Protein 8DK3 (pdb70)

Sequence (999 aa):
SETFILTSIELYNWGGFQGYHRAEIDPSGTAVIGPTGSGKTTLVDALMTLLCANPRYNLASTGGHESDRDLVSYVRGVTGPGDGGVEQSHIARQGKTVTAIAATLERDGAQVRLGAVLWFEGTSSSASDLKKLWLLSESPEQTLEHWLSQHHAGGMRALRQMEKDGMGIWPYPSKKAFLARLRDYFEVGENAFTLLNRAAGLKQLNSIDEIFRELVLDDRSAFERAAEVASSFVTQLLSYIDHEVSMIEERLDDLNSTMQRVDFQPGRYLRLVAKKVIHESLRTLQHAQRQLNSAKALQALVGLLKDACEHSRNQGAKALLDPRFRLEFAVSVIDREGNNLIETRTGSQGGSGGEKEIIASYVLTASLSYALCPDGSSRPLFGTIVLDQAFSRSSHAVAGRIIAALREFGLHAVFITPNKEMRLLRHHTRSAVVVHRRGVESSLVSLSWEALDEHSETFILTSIELYNWGGFQGYHRAEIDPSGTAVIGPTGSGKTTLVDALMTLLCANPRYNLASTGGHESDRDLVSYVRGVTGPGDGGVEQSHIARQGKTVTAIAATLERDGAQVRLGAVLWFEGTSSSASDLKKLWLLSESPEQTLEHWLSQHHAGGMRALRQMEKDGMGIWPYPSKKAFLARLRDYFEVGENAFTLLNRAAGLKQLNSIDEIFRELVLDDRSAFERAAEVASSFTQLLSYIDHEVSMIEERLDDLNSTMQRVDFQPGRYLRLVAKKVIHESLRTLQHAQRQLNSARKALQALVGLLKDACEHSRNQGAKALLDPRFRLEFAVSVIDREGNNLIETRTGSQGGSGGEKEIIASYVLTASLSYALCPDGSSRPLFGTIVLDQAFSRSSHAVAGRIIAALREFGLHAVFITPNKEMRLLRHHTRSAVVVHRRGVESSLVSLSWEAFDGLDREALIHDTLAVLVEQGRPVSLGELASLLPPAHDLETFALWLAMAREAGIEVLTEERQFVELVDEDEQRWGFNLPYVGLDHEALKDIDW

B-factor: mean 154.55, std 42.41, range [61.7, 261.77]

Structure (mmCIF, N/CA/C/O backbone):
data_8DK3
#
_entry.id   8DK3
#
_cell.length_a   1.00
_cell.length_b   1.00
_cell.length_c   1.00
_cell.angle_alpha   90.00
_cell.angle_beta   90.00
_cell.angle_gamma   90.00
#
_symmetry.space_group_name_H-M   'P 1'
#
loop_
_entity.id
_entity.type
_entity.pdbx_description
1 polymer JetC
2 polymer JetA
3 polymer 'DNA (26-MER)'
4 polymer 'DNA (26-MER)'
5 non-polymer 'PHOSPHOTHIOPHOSPHORIC ACID-ADENYLATE ESTER'
6 non-polymer 'MAGNESIUM ION'
#
loop_
_atom_site.group_PDB
_atom_site.id
_atom_site.type_symbol
_atom_site.label_atom_id
_atom_site.label_alt_id
_atom_site.label_comp_id
_atom_site.label_asym_id
_atom_site.label_entity_id
_atom_site.label_seq_id
_atom_site.pdbx_PDB_ins_code
_atom_site.Cartn_x
_atom_site.Cartn_y
_atom_site.Cartn_z
_atom_site.occupancy
_atom_site.B_iso_or_equiv
_atom_site.auth_seq_id
_atom_site.auth_comp_id
_atom_site.auth_asym_id
_atom_site.auth_atom_id
_atom_site.pdbx_PDB_model_num
ATOM 1 N N . SER A 1 28 ? 167.094 134.587 138.049 1.00 148.03 10 SER A N 1
ATOM 2 C CA . SER A 1 28 ? 168.068 133.516 138.213 1.00 151.11 10 SER A CA 1
ATOM 3 C C . SER A 1 28 ? 167.884 132.817 139.552 1.00 153.32 10 SER A C 1
ATOM 4 O O . SER A 1 28 ? 167.453 131.669 139.606 1.00 149.69 10 SER A O 1
ATOM 7 N N . GLU A 1 29 ? 168.232 133.513 140.635 1.00 155.07 11 GLU A N 1
ATOM 8 C CA . GLU A 1 29 ? 168.015 133.002 141.982 1.00 151.46 11 GLU A CA 1
ATOM 9 C C . GLU A 1 29 ? 167.628 134.119 142.942 1.00 148.77 11 GLU A C 1
ATOM 10 O O . GLU A 1 29 ? 167.991 134.080 144.120 1.00 148.14 11 GLU A O 1
ATOM 16 N N . THR A 1 30 ? 166.907 135.123 142.459 1.00 133.10 12 THR A N 1
ATOM 17 C CA . THR A 1 30 ? 166.498 136.251 143.280 1.00 132.29 12 THR A CA 1
ATOM 18 C C . THR A 1 30 ? 165.019 136.520 143.072 1.00 134.19 12 THR A C 1
ATOM 19 O O . THR A 1 30 ? 164.578 136.724 141.939 1.00 138.11 12 THR A O 1
ATOM 23 N N . PHE A 1 31 ? 164.260 136.538 144.161 1.00 115.66 13 PHE A N 1
ATOM 24 C CA . PHE A 1 31 ? 162.848 136.866 144.075 1.00 112.74 13 PHE A CA 1
ATOM 25 C C . PHE A 1 31 ? 162.659 138.352 143.793 1.00 114.36 13 PHE A C 1
ATOM 26 O O . PHE A 1 31 ? 163.448 139.195 144.220 1.00 118.44 13 PHE A O 1
ATOM 34 N N . ILE A 1 32 ? 161.599 138.669 143.056 1.00 116.33 14 ILE A N 1
ATOM 35 C CA . ILE A 1 32 ? 161.255 140.045 142.728 1.00 113.69 14 ILE A CA 1
ATOM 36 C C . ILE A 1 32 ? 159.743 140.208 142.780 1.00 122.67 14 ILE A C 1
ATOM 37 O O . ILE A 1 32 ? 158.989 139.295 142.435 1.00 125.63 14 ILE A O 1
ATOM 42 N N . LEU A 1 33 ? 159.305 141.387 143.206 1.00 110.23 15 LEU A N 1
ATOM 43 C CA . LEU A 1 33 ? 157.882 141.676 143.296 1.00 105.07 15 LEU A CA 1
ATOM 44 C C . LEU A 1 33 ? 157.259 141.706 141.907 1.00 105.65 15 LEU A C 1
ATOM 45 O O . LEU A 1 33 ? 157.868 142.190 140.953 1.00 109.55 15 LEU A O 1
ATOM 50 N N . THR A 1 34 ? 156.046 141.162 141.783 1.00 110.22 16 THR A N 1
ATOM 51 C CA . THR A 1 34 ? 155.386 141.139 140.482 1.00 112.36 16 THR A CA 1
ATOM 52 C C . THR A 1 34 ? 153.956 141.662 140.518 1.00 114.77 16 THR A C 1
ATOM 53 O O . THR A 1 34 ? 153.473 142.196 139.517 1.00 118.50 16 THR A O 1
ATOM 57 N N . SER A 1 35 ? 153.260 141.517 141.643 1.00 110.96 17 SER A N 1
ATOM 58 C CA . SER A 1 35 ? 151.859 141.913 141.700 1.00 112.71 17 SER A CA 1
ATOM 59 C C . SER A 1 35 ? 151.475 142.253 143.128 1.00 106.25 17 SER A C 1
ATOM 60 O O . SER A 1 35 ? 152.192 141.934 144.077 1.00 112.36 17 SER A O 1
ATOM 63 N N . ILE A 1 36 ? 150.327 142.909 143.268 1.00 105.28 18 ILE A N 1
ATOM 64 C CA . ILE A 1 36 ? 149.838 143.337 144.573 1.00 109.54 18 ILE A CA 1
ATOM 65 C C . ILE A 1 36 ? 148.347 143.618 144.452 1.00 118.56 18 ILE A C 1
ATOM 66 O O . ILE A 1 36 ? 147.904 144.269 143.505 1.00 130.87 18 ILE A O 1
ATOM 71 N N . GLU A 1 37 ? 147.572 143.127 145.418 1.00 117.35 19 GLU A N 1
ATOM 72 C CA . GLU A 1 37 ? 146.119 143.188 145.366 1.00 109.12 19 GLU A CA 1
ATOM 73 C C . GLU A 1 37 ? 145.558 143.867 146.607 1.00 110.97 19 GLU A C 1
ATOM 74 O O . GLU A 1 37 ? 146.202 143.918 147.653 1.00 124.89 19 GLU A O 1
ATOM 80 N N . LEU A 1 38 ? 144.335 144.379 146.484 1.00 96.80 20 LEU A N 1
ATOM 81 C CA . LEU A 1 38 ? 143.675 145.091 147.569 1.00 95.05 20 LEU A CA 1
ATOM 82 C C . LEU A 1 38 ? 142.219 144.664 147.654 1.00 102.18 20 LEU A C 1
ATOM 83 O O . LEU A 1 38 ? 141.655 144.123 146.705 1.00 116.58 20 LEU A O 1
ATOM 88 N N . TYR A 1 39 ? 141.616 144.913 148.816 1.00 88.08 21 TYR A N 1
ATOM 89 C CA . TYR A 1 39 ? 140.183 144.695 149.005 1.00 88.07 21 TYR A CA 1
ATOM 90 C C . TYR A 1 39 ? 139.735 145.553 150.176 1.00 90.10 21 TYR A C 1
ATOM 91 O O . TYR A 1 39 ? 140.125 145.286 151.312 1.00 100.47 21 TYR A O 1
ATOM 100 N N . ASN A 1 40 ? 138.916 146.562 149.904 1.00 91.38 22 ASN A N 1
ATOM 101 C CA . ASN A 1 40 ? 138.369 147.418 150.951 1.00 92.26 22 ASN A CA 1
ATOM 102 C C . ASN A 1 40 ? 139.474 148.015 151.814 1.00 87.54 22 ASN A C 1
ATOM 103 O O . ASN A 1 40 ? 139.347 148.124 153.032 1.00 100.06 22 ASN A O 1
ATOM 108 N N . TRP A 1 41 ? 140.569 148.411 151.178 1.00 76.31 23 TRP A N 1
ATOM 109 C CA . TRP A 1 41 ? 141.709 148.993 151.869 1.00 77.26 23 TRP A CA 1
ATOM 110 C C . TRP A 1 41 ? 141.803 150.473 151.544 1.00 86.40 23 TRP A C 1
ATOM 111 O O . TRP A 1 41 ? 141.872 150.847 150.372 1.00 98.65 23 TRP A O 1
ATOM 122 N N . GLY A 1 42 ? 141.826 151.304 152.577 1.00 94.24 24 GLY A N 1
ATOM 123 C CA . GLY A 1 42 ? 141.885 152.738 152.352 1.00 102.51 24 GLY A CA 1
ATOM 124 C C . GLY A 1 42 ? 140.689 153.208 151.558 1.00 102.73 24 GLY A C 1
ATOM 125 O O . GLY A 1 42 ? 139.542 152.873 151.863 1.00 105.60 24 GLY A O 1
ATOM 126 N N . GLY A 1 43 ? 140.951 153.997 150.520 1.00 95.25 25 GLY A N 1
ATOM 127 C CA . GLY A 1 43 ? 139.898 154.472 149.647 1.00 91.76 25 GLY A CA 1
ATOM 128 C C . GLY A 1 43 ? 139.497 153.528 148.537 1.00 103.60 25 GLY A C 1
ATOM 129 O O . GLY A 1 43 ? 138.479 153.767 147.885 1.00 113.36 25 GLY A O 1
ATOM 130 N N . PHE A 1 44 ? 140.255 152.461 148.307 1.00 107.70 26 PHE A N 1
ATOM 131 C CA . PHE A 1 44 ? 139.927 151.506 147.256 1.00 97.58 26 PHE A CA 1
ATOM 132 C C . PHE A 1 44 ? 138.824 150.591 147.759 1.00 105.33 26 PHE A C 1
ATOM 133 O O . PHE A 1 44 ? 139.030 149.826 148.703 1.00 122.23 26 PHE A O 1
ATOM 141 N N . GLN A 1 45 ? 137.659 150.652 147.131 1.00 106.34 27 GLN A N 1
ATOM 142 C CA . GLN A 1 45 ? 136.520 149.838 147.523 1.00 110.78 27 GLN A CA 1
ATOM 143 C C . GLN A 1 45 ? 136.312 148.721 146.515 1.00 116.28 27 GLN A C 1
ATOM 144 O O . GLN A 1 45 ? 136.371 148.948 145.305 1.00 123.19 27 GLN A O 1
ATOM 150 N N . GLY A 1 46 ? 136.083 147.518 147.012 1.00 105.70 28 GLY A N 1
ATOM 151 C CA . GLY A 1 46 ? 135.869 146.367 146.155 1.00 108.35 28 GLY A CA 1
ATOM 152 C C . GLY A 1 46 ? 137.144 145.554 145.993 1.00 112.32 28 GLY A C 1
ATOM 153 O O . GLY A 1 46 ? 137.783 145.196 146.974 1.00 115.08 28 GLY A O 1
ATOM 154 N N . TYR A 1 47 ? 137.507 145.269 144.746 1.00 108.51 29 TYR A N 1
ATOM 155 C CA . TYR A 1 47 ? 138.672 144.456 144.428 1.00 105.55 29 TYR A CA 1
ATOM 156 C C . TYR A 1 47 ? 139.506 145.156 143.367 1.00 107.55 29 TYR A C 1
ATOM 157 O O . TYR A 1 47 ? 138.971 145.593 142.346 1.00 115.15 29 TYR A O 1
ATOM 166 N N . HIS A 1 48 ? 140.812 145.257 143.603 1.00 108.24 30 HIS A N 1
ATOM 167 C CA . HIS A 1 48 ? 141.713 145.919 142.672 1.00 110.88 30 HIS A CA 1
ATOM 168 C C . HIS A 1 48 ? 143.055 145.204 142.673 1.00 116.67 30 HIS A C 1
ATOM 169 O O . HIS A 1 48 ? 143.381 144.460 143.597 1.00 127.15 30 HIS A O 1
ATOM 176 N N . ARG A 1 49 ? 143.835 145.432 141.619 1.00 107.75 31 ARG A N 1
ATOM 177 C CA . ARG A 1 49 ? 145.169 144.857 141.537 1.00 102.16 31 ARG A CA 1
ATOM 178 C C . ARG A 1 49 ? 146.002 145.654 140.550 1.00 111.99 31 ARG A C 1
ATOM 179 O O . ARG A 1 49 ? 145.472 146.392 139.719 1.00 120.44 31 ARG A O 1
ATOM 187 N N . ALA A 1 50 ? 147.318 145.486 140.648 1.00 109.40 32 ALA A N 1
ATOM 188 C CA . ALA A 1 50 ? 148.257 146.125 139.740 1.00 108.21 32 ALA A CA 1
ATOM 189 C C . ALA A 1 50 ? 149.408 145.172 139.456 1.00 111.66 32 ALA A C 1
ATOM 190 O O . ALA A 1 50 ? 149.807 144.390 140.321 1.00 121.55 32 ALA A O 1
ATOM 192 N N . GLU A 1 51 ? 149.945 145.248 138.242 1.00 128.37 33 GLU A N 1
ATOM 193 C CA . GLU A 1 51 ? 151.034 144.385 137.805 1.00 126.18 33 GLU A CA 1
ATOM 194 C C . GLU A 1 51 ? 152.324 145.183 137.709 1.00 130.56 33 GLU A C 1
ATOM 195 O O . GLU A 1 51 ? 152.313 146.349 137.309 1.00 138.42 33 GLU A O 1
ATOM 201 N N . ILE A 1 52 ? 153.433 144.546 138.069 1.00 122.07 34 ILE A N 1
ATOM 202 C CA . ILE A 1 52 ? 154.732 145.201 138.133 1.00 120.31 34 ILE A CA 1
ATOM 203 C C . ILE A 1 52 ? 155.731 144.416 137.296 1.00 123.11 34 ILE A C 1
ATOM 204 O O . ILE A 1 52 ? 155.916 143.214 137.507 1.00 129.77 34 ILE A O 1
ATOM 209 N N . ASP A 1 53 ? 156.377 145.095 136.360 1.00 132.13 35 ASP A N 1
ATOM 210 C CA . ASP A 1 53 ? 157.327 144.483 135.449 1.00 129.14 35 ASP A CA 1
ATOM 211 C C . ASP A 1 53 ? 158.655 144.202 136.150 1.00 133.11 35 ASP A C 1
ATOM 212 O O . ASP A 1 53 ? 159.067 144.951 137.037 1.00 132.99 35 ASP A O 1
ATOM 217 N N . PRO A 1 54 ? 159.347 143.129 135.766 1.00 137.38 36 PRO A N 1
ATOM 218 C CA . PRO A 1 54 ? 160.651 142.819 136.361 1.00 137.35 36 PRO A CA 1
ATOM 219 C C . PRO A 1 54 ? 161.805 143.674 135.863 1.00 141.68 36 PRO A C 1
ATOM 220 O O . PRO A 1 54 ? 162.959 143.289 136.067 1.00 139.15 36 PRO A O 1
ATOM 224 N N . SER A 1 55 ? 161.551 144.805 135.204 1.00 143.92 37 SER A N 1
ATOM 225 C CA . SER A 1 55 ? 162.619 145.717 134.809 1.00 137.37 37 SER A CA 1
ATOM 226 C C . SER A 1 55 ? 162.329 147.141 135.267 1.00 134.98 37 SER A C 1
ATOM 227 O O . SER A 1 55 ? 162.682 148.101 134.583 1.00 133.88 37 SER A O 1
ATOM 230 N N . GLY A 1 56 ? 161.685 147.295 136.417 1.00 130.20 38 GLY A N 1
ATOM 231 C CA . GLY A 1 56 ? 161.434 148.609 136.972 1.00 128.21 38 GLY A CA 1
ATOM 232 C C . GLY A 1 56 ? 160.205 149.277 136.401 1.00 129.64 38 GLY A C 1
ATOM 233 O O . GLY A 1 56 ? 160.022 149.295 135.183 1.00 135.66 38 GLY A O 1
ATOM 234 N N . THR A 1 57 ? 159.353 149.825 137.266 1.00 118.81 39 THR A N 1
ATOM 235 C CA . THR A 1 57 ? 158.139 150.510 136.852 1.00 119.19 39 THR A CA 1
ATOM 236 C C . THR A 1 57 ? 158.041 151.851 137.559 1.00 120.25 39 THR A C 1
ATOM 237 O O . THR A 1 57 ? 158.821 152.164 138.458 1.00 124.12 39 THR A O 1
ATOM 241 N N . ALA A 1 58 ? 157.059 152.644 137.150 1.00 105.79 40 ALA A N 1
ATOM 242 C CA . ALA A 1 58 ? 156.815 153.951 137.734 1.00 101.81 40 ALA A CA 1
ATOM 243 C C . ALA A 1 58 ? 155.330 154.115 138.011 1.00 107.31 40 ALA A C 1
ATOM 244 O O . ALA A 1 58 ? 154.488 153.585 137.286 1.00 116.49 40 ALA A O 1
ATOM 246 N N . VAL A 1 59 ? 155.012 154.864 139.062 1.00 107.50 41 VAL A N 1
ATOM 247 C CA . VAL A 1 59 ? 153.636 155.112 139.478 1.00 105.43 41 VAL A CA 1
ATOM 248 C C . VAL A 1 59 ? 153.372 156.606 139.371 1.00 111.07 41 VAL A C 1
ATOM 249 O O . VAL A 1 59 ? 154.078 157.408 139.990 1.00 120.04 41 VAL A O 1
ATOM 253 N N . ILE A 1 60 ? 152.355 156.984 138.596 1.00 97.04 42 ILE A N 1
ATOM 254 C CA . ILE A 1 60 ? 152.072 158.385 138.325 1.00 86.10 42 ILE A CA 1
ATOM 255 C C . ILE A 1 60 ? 150.596 158.652 138.564 1.00 96.35 42 ILE A C 1
ATOM 256 O O . ILE A 1 60 ? 149.769 157.741 138.559 1.00 117.53 42 ILE A O 1
ATOM 261 N N . GLY A 1 61 ? 150.271 159.925 138.774 1.00 103.94 43 GLY A N 1
ATOM 262 C CA . GLY A 1 61 ? 148.908 160.334 139.010 1.00 109.40 43 GLY A CA 1
ATOM 263 C C . GLY A 1 61 ? 148.826 161.667 139.725 1.00 115.70 43 GLY A C 1
ATOM 264 O O . GLY A 1 61 ? 149.777 162.103 140.375 1.00 119.64 43 GLY A O 1
ATOM 265 N N . PRO A 1 62 ? 147.678 162.334 139.634 1.00 112.39 44 PRO A N 1
ATOM 266 C CA . PRO A 1 62 ? 147.549 163.680 140.204 1.00 105.86 44 PRO A CA 1
ATOM 267 C C . PRO A 1 62 ? 147.713 163.674 141.714 1.00 116.20 44 PRO A C 1
ATOM 268 O O . PRO A 1 62 ? 147.814 162.631 142.359 1.00 122.06 44 PRO A O 1
ATOM 272 N N . THR A 1 63 ? 147.746 164.878 142.280 1.00 126.38 45 THR A N 1
ATOM 273 C CA . THR A 1 63 ? 147.930 165.030 143.717 1.00 125.98 45 THR A CA 1
ATOM 274 C C . THR A 1 63 ? 146.708 164.537 144.478 1.00 127.38 45 THR A C 1
ATOM 275 O O . THR A 1 63 ? 145.567 164.820 144.110 1.00 126.48 45 THR A O 1
ATOM 279 N N . GLY A 1 64 ? 146.955 163.799 145.554 1.00 119.41 46 GLY A N 1
ATOM 280 C CA . GLY A 1 64 ? 145.874 163.246 146.339 1.00 116.44 46 GLY A CA 1
ATOM 281 C C . GLY A 1 64 ? 145.028 162.273 145.553 1.00 115.45 46 GLY A C 1
ATOM 282 O O . GLY A 1 64 ? 143.874 162.564 145.237 1.00 113.31 46 GLY A O 1
ATOM 283 N N . SER A 1 65 ? 145.592 161.119 145.212 1.00 106.71 47 SER A N 1
ATOM 284 C CA . SER A 1 65 ? 144.842 160.137 144.446 1.00 104.04 47 SER A CA 1
ATOM 285 C C . SER A 1 65 ? 144.964 158.738 145.031 1.00 108.09 47 SER A C 1
ATOM 286 O O . SER A 1 65 ? 144.047 157.927 144.893 1.00 107.54 47 SER A O 1
ATOM 289 N N . GLY A 1 66 ? 146.072 158.443 145.701 1.00 113.04 48 GLY A N 1
ATOM 290 C CA . GLY A 1 66 ? 146.230 157.129 146.292 1.00 114.06 48 GLY A CA 1
ATOM 291 C C . GLY A 1 66 ? 147.582 156.481 146.091 1.00 112.92 48 GLY A C 1
ATOM 292 O O . GLY A 1 66 ? 147.726 155.277 146.306 1.00 114.90 48 GLY A O 1
ATOM 293 N N . LYS A 1 67 ? 148.581 157.258 145.676 1.00 109.86 49 LYS A N 1
ATOM 294 C CA . LYS A 1 67 ? 149.900 156.682 145.444 1.00 110.77 49 LYS A CA 1
ATOM 295 C C . LYS A 1 67 ? 150.505 156.128 146.727 1.00 114.53 49 LYS A C 1
ATOM 296 O O . LYS A 1 67 ? 151.041 155.017 146.735 1.00 120.96 49 LYS A O 1
ATOM 302 N N . THR A 1 68 ? 150.418 156.878 147.825 1.00 107.26 50 THR A N 1
ATOM 303 C CA . THR A 1 68 ? 151.048 156.448 149.065 1.00 102.38 50 THR A CA 1
ATOM 304 C C . THR A 1 68 ? 150.310 155.289 149.720 1.00 107.36 50 THR A C 1
ATOM 305 O O . THR A 1 68 ? 150.909 154.552 150.515 1.00 115.99 50 THR A O 1
ATOM 309 N N . THR A 1 69 ? 149.029 155.106 149.403 1.00 102.61 51 THR A N 1
ATOM 310 C CA . THR A 1 69 ? 148.258 154.044 150.032 1.00 108.81 51 THR A CA 1
ATOM 311 C C . THR A 1 69 ? 148.790 152.669 149.652 1.00 114.28 51 THR A C 1
ATOM 312 O O . THR A 1 69 ? 148.879 151.776 150.503 1.00 119.54 51 THR A O 1
ATOM 316 N N . LEU A 1 70 ? 149.160 152.479 148.386 1.00 90.87 52 LEU A N 1
ATOM 317 C CA . LEU A 1 70 ? 149.729 151.201 147.971 1.00 93.21 52 LEU A CA 1
ATOM 318 C C . LEU A 1 70 ? 151.027 150.910 148.706 1.00 105.17 52 LEU A C 1
ATOM 319 O O . LEU A 1 70 ? 151.276 149.773 149.127 1.00 114.24 52 LEU A O 1
ATOM 324 N N . VAL A 1 71 ? 151.874 151.923 148.859 1.00 100.99 53 VAL A N 1
ATOM 325 C CA . VAL A 1 71 ? 153.133 151.730 149.565 1.00 97.82 53 VAL A CA 1
ATOM 326 C C . VAL A 1 71 ? 152.877 151.344 151.011 1.00 101.91 53 VAL A C 1
ATOM 327 O O . VAL A 1 71 ? 153.554 150.471 151.563 1.00 107.06 53 VAL A O 1
ATOM 331 N N . ASP A 1 72 ? 151.910 151.996 151.655 1.00 112.00 54 ASP A N 1
ATOM 332 C CA . ASP A 1 72 ? 151.591 151.631 153.030 1.00 107.12 54 ASP A CA 1
ATOM 333 C C . ASP A 1 72 ? 151.085 150.198 153.115 1.00 108.13 54 ASP A C 1
ATOM 334 O O . ASP A 1 72 ? 151.448 149.455 154.038 1.00 115.41 54 ASP A O 1
ATOM 339 N N . ALA A 1 73 ? 150.246 149.792 152.162 1.00 105.86 55 ALA A N 1
ATOM 340 C CA . ALA A 1 73 ? 149.744 148.424 152.160 1.00 109.82 55 ALA A CA 1
ATOM 341 C C . ALA A 1 73 ? 150.868 147.419 152.000 1.00 108.59 55 ALA A C 1
ATOM 342 O O . ALA A 1 73 ? 150.815 146.332 152.581 1.00 106.51 55 ALA A O 1
ATOM 344 N N . LEU A 1 74 ? 151.878 147.748 151.201 1.00 115.36 56 LEU A N 1
ATOM 345 C CA . LEU A 1 74 ? 153.028 146.856 151.100 1.00 109.05 56 LEU A CA 1
ATOM 346 C C . LEU A 1 74 ? 153.840 146.843 152.388 1.00 110.44 56 LEU A C 1
ATOM 347 O O . LEU A 1 74 ? 154.260 145.777 152.848 1.00 111.54 56 LEU A O 1
ATOM 352 N N . MET A 1 75 ? 154.067 148.012 152.990 1.00 119.73 57 MET A N 1
ATOM 353 C CA . MET A 1 75 ? 154.942 148.079 154.156 1.00 110.61 57 MET A CA 1
ATOM 354 C C . MET A 1 75 ? 154.326 147.402 155.366 1.00 112.40 57 MET A C 1
ATOM 355 O O . MET A 1 75 ? 155.055 146.923 156.240 1.00 120.06 57 MET A O 1
ATOM 360 N N . THR A 1 76 ? 152.997 147.356 155.442 1.00 107.35 58 THR A N 1
ATOM 361 C CA . THR A 1 76 ? 152.354 146.722 156.588 1.00 107.38 58 THR A CA 1
ATOM 362 C C . THR A 1 76 ? 152.720 145.247 156.702 1.00 106.24 58 THR A C 1
ATOM 363 O O . THR A 1 76 ? 152.749 144.699 157.807 1.00 105.30 58 THR A O 1
ATOM 367 N N . LEU A 1 77 ? 153.036 144.593 155.589 1.00 104.45 59 LEU A N 1
ATOM 368 C CA . LEU A 1 77 ? 153.297 143.162 155.620 1.00 102.03 59 LEU A CA 1
ATOM 369 C C . LEU A 1 77 ? 154.724 142.800 156.005 1.00 109.79 59 LEU A C 1
ATOM 370 O O . LEU A 1 77 ? 155.003 141.613 156.188 1.00 112.70 59 LEU A O 1
ATOM 375 N N . LEU A 1 78 ? 155.636 143.760 156.129 1.00 115.02 60 LEU A N 1
ATOM 376 C CA . LEU A 1 78 ? 157.048 143.433 156.275 1.00 105.44 60 LEU A CA 1
ATOM 377 C C . LEU A 1 78 ? 157.618 143.813 157.635 1.00 107.87 60 LEU A C 1
ATOM 378 O O . LEU A 1 78 ? 158.166 142.958 158.331 1.00 112.71 60 LEU A O 1
ATOM 383 N N . CYS A 1 79 ? 157.515 145.070 158.036 1.00 125.78 61 CYS A N 1
ATOM 384 C CA . CYS A 1 79 ? 158.172 145.511 159.253 1.00 127.38 61 CYS A CA 1
ATOM 385 C C . CYS A 1 79 ? 157.281 145.288 160.467 1.00 128.81 61 CYS A C 1
ATOM 386 O O . CYS A 1 79 ? 156.058 145.199 160.365 1.00 131.94 61 CYS A O 1
ATOM 389 N N . ALA A 1 80 ? 157.919 145.194 161.632 1.00 126.37 62 ALA A N 1
ATOM 390 C CA . ALA A 1 80 ? 157.191 144.950 162.868 1.00 126.18 62 ALA A CA 1
ATOM 391 C C . ALA A 1 80 ? 156.493 146.190 163.400 1.00 125.03 62 ALA A C 1
ATOM 392 O O . ALA A 1 80 ? 155.613 146.067 164.255 1.00 123.07 62 ALA A O 1
ATOM 394 N N . ASN A 1 81 ? 156.867 147.371 162.935 1.00 135.38 63 ASN A N 1
ATOM 395 C CA . ASN A 1 81 ? 156.225 148.590 163.402 1.00 134.33 63 ASN A CA 1
ATOM 396 C C . ASN A 1 81 ? 156.392 149.684 162.355 1.00 134.90 63 ASN A C 1
ATOM 397 O O . ASN A 1 81 ? 157.347 150.465 162.414 1.00 139.05 63 ASN A O 1
ATOM 402 N N . PRO A 1 82 ? 155.488 149.767 161.388 1.00 115.51 64 PRO A N 1
ATOM 403 C CA . PRO A 1 82 ? 155.679 150.690 160.269 1.00 114.02 64 PRO A CA 1
ATOM 404 C C . PRO A 1 82 ? 155.509 152.147 160.667 1.00 119.19 64 PRO A C 1
ATOM 405 O O . PRO A 1 82 ? 154.965 152.482 161.719 1.00 119.41 64 PRO A O 1
ATOM 409 N N . ARG A 1 83 ? 156.000 153.019 159.790 1.00 134.33 65 ARG A N 1
ATOM 410 C CA . ARG A 1 83 ? 155.890 154.469 159.929 1.00 136.33 65 ARG A CA 1
ATOM 411 C C . ARG A 1 83 ? 155.095 154.983 158.735 1.00 138.47 65 ARG A C 1
ATOM 412 O O . ARG A 1 83 ? 155.658 155.226 157.667 1.00 142.21 65 ARG A O 1
ATOM 420 N N . TYR A 1 84 ? 153.790 155.146 158.912 1.00 119.86 66 TYR A N 1
ATOM 421 C CA . TYR A 1 84 ? 152.921 155.482 157.794 1.00 114.13 66 TYR A CA 1
ATOM 422 C C . TYR A 1 84 ? 153.113 156.925 157.349 1.00 116.62 66 TYR A C 1
ATOM 423 O O . TYR A 1 84 ? 153.332 157.818 158.167 1.00 124.51 66 TYR A O 1
ATOM 432 N N . ASN A 1 85 ? 153.021 157.144 156.039 1.00 113.31 67 ASN A N 1
ATOM 433 C CA . ASN A 1 85 ? 153.121 158.473 155.441 1.00 114.83 67 ASN A CA 1
ATOM 434 C C . ASN A 1 85 ? 154.423 159.160 155.837 1.00 120.15 67 ASN A C 1
ATOM 435 O O . ASN A 1 85 ? 154.445 160.320 156.247 1.00 128.17 67 ASN A O 1
ATOM 440 N N . LEU A 1 86 ? 155.527 158.427 155.705 1.00 124.81 68 LEU A N 1
ATOM 441 C CA . LEU A 1 86 ? 156.801 158.936 156.197 1.00 125.14 68 LEU A CA 1
ATOM 442 C C . LEU A 1 86 ? 157.334 160.068 155.330 1.00 123.56 68 LEU A C 1
ATOM 443 O O . LEU A 1 86 ? 157.826 161.072 155.852 1.00 122.80 68 LEU A O 1
ATOM 448 N N . ALA A 1 87 ? 157.243 159.931 154.009 1.00 128.11 69 ALA A N 1
ATOM 449 C CA . ALA A 1 87 ? 157.940 160.855 153.122 1.00 130.07 69 ALA A CA 1
ATOM 450 C C . ALA A 1 87 ? 157.321 162.244 153.094 1.00 131.08 69 ALA A C 1
ATOM 451 O O . ALA A 1 87 ? 157.973 163.181 152.625 1.00 129.23 69 ALA A O 1
ATOM 453 N N . SER A 1 88 ? 156.091 162.405 153.578 1.00 135.09 70 SER A N 1
ATOM 454 C CA . SER A 1 88 ? 155.439 163.708 153.502 1.00 132.77 70 SER A CA 1
ATOM 455 C C . SER A 1 88 ? 156.176 164.753 154.326 1.00 135.35 70 SER A C 1
ATOM 456 O O . SER A 1 88 ? 156.330 165.899 153.894 1.00 140.93 70 SER A O 1
ATOM 459 N N . THR A 1 89 ? 156.628 164.382 155.517 1.00 146.58 71 THR A N 1
ATOM 460 C CA . THR A 1 89 ? 157.309 165.310 156.407 1.00 148.58 71 THR A CA 1
ATOM 461 C C . THR A 1 89 ? 158.816 165.324 156.208 1.00 148.86 71 THR A C 1
ATOM 462 O O . THR A 1 89 ? 159.511 166.058 156.915 1.00 146.33 71 THR A O 1
ATOM 466 N N . GLY A 1 90 ? 159.338 164.538 155.273 1.00 152.72 72 GLY A N 1
ATOM 467 C CA . GLY A 1 90 ? 160.763 164.474 155.041 1.00 152.06 72 GLY A CA 1
ATOM 468 C C . GLY A 1 90 ? 161.515 163.507 155.924 1.00 152.48 72 GLY A C 1
ATOM 469 O O . GLY A 1 90 ? 162.737 163.392 155.785 1.00 150.09 72 GLY A O 1
ATOM 470 N N . GLY A 1 91 ? 160.833 162.808 156.822 1.00 151.03 73 GLY A N 1
ATOM 471 C CA . GLY A 1 91 ? 161.497 161.863 157.694 1.00 148.83 73 GLY A CA 1
ATOM 472 C C . GLY A 1 91 ? 161.543 162.336 159.129 1.00 149.07 73 GLY A C 1
ATOM 473 O O . GLY A 1 91 ? 162.485 162.029 159.862 1.00 153.75 73 GLY A O 1
ATOM 474 N N . HIS A 1 92 ? 160.522 163.084 159.546 1.00 158.06 74 HIS A N 1
ATOM 475 C CA . HIS A 1 92 ? 160.472 163.635 160.889 1.00 160.69 74 HIS A CA 1
ATOM 476 C C . HIS A 1 92 ? 159.257 163.216 161.699 1.00 158.80 74 HIS A C 1
ATOM 477 O O . HIS A 1 92 ? 159.296 163.334 162.927 1.00 156.02 74 HIS A O 1
ATOM 484 N N . GLU A 1 93 ? 158.188 162.736 161.067 1.00 175.13 75 GLU A N 1
ATOM 485 C CA . GLU A 1 93 ? 156.967 162.453 161.808 1.00 174.78 75 GLU A CA 1
ATOM 486 C C . GLU A 1 93 ? 156.051 161.554 160.990 1.00 174.83 75 GLU A C 1
ATOM 487 O O . GLU A 1 93 ? 155.943 161.711 159.773 1.00 177.00 75 GLU A O 1
ATOM 493 N N . SER A 1 94 ? 155.392 160.621 161.673 1.00 152.97 76 SER A N 1
ATOM 494 C CA . SER A 1 94 ? 154.363 159.770 161.097 1.00 155.43 76 SER A CA 1
ATOM 495 C C . SER A 1 94 ? 153.003 160.178 161.649 1.00 153.17 76 SER A C 1
ATOM 496 O O . SER A 1 94 ? 152.893 160.605 162.799 1.00 156.31 76 SER A O 1
ATOM 499 N N . ASP A 1 95 ? 151.960 160.049 160.825 1.00 142.63 77 ASP A N 1
ATOM 500 C CA . ASP A 1 95 ? 150.701 160.689 161.183 1.00 145.77 77 ASP A CA 1
ATOM 501 C C . ASP A 1 95 ? 149.471 159.857 160.822 1.00 147.06 77 ASP A C 1
ATOM 502 O O . ASP A 1 95 ? 148.397 160.417 160.591 1.00 148.63 77 ASP A O 1
ATOM 507 N N . ARG A 1 96 ? 149.582 158.533 160.785 1.00 127.26 78 ARG A N 1
ATOM 508 C CA . ARG A 1 96 ? 148.415 157.716 160.480 1.00 123.43 78 ARG A CA 1
ATOM 509 C C . ARG A 1 96 ? 148.498 156.401 161.238 1.00 125.40 78 ARG A C 1
ATOM 510 O O . ARG A 1 96 ? 149.566 155.995 161.698 1.00 129.61 78 ARG A O 1
ATOM 518 N N . ASP A 1 97 ? 147.351 155.733 161.354 1.00 118.41 79 ASP A N 1
ATOM 519 C CA . ASP A 1 97 ? 147.237 154.495 162.109 1.00 119.27 79 ASP A CA 1
ATOM 520 C C . ASP A 1 97 ? 146.453 153.462 161.315 1.00 123.28 79 ASP A C 1
ATOM 521 O O . ASP A 1 97 ? 145.736 153.787 160.369 1.00 133.82 79 ASP A O 1
ATOM 526 N N . LEU A 1 98 ? 146.585 152.203 161.736 1.00 96.74 80 LEU A N 1
ATOM 527 C CA . LEU A 1 98 ? 146.029 151.088 160.976 1.00 96.99 80 LEU A CA 1
ATOM 528 C C . LEU A 1 98 ? 144.508 151.142 160.910 1.00 104.01 80 LEU A C 1
ATOM 529 O O . LEU A 1 98 ? 143.914 150.854 159.862 1.00 112.53 80 LEU A O 1
ATOM 534 N N . VAL A 1 99 ? 143.858 151.505 162.013 1.00 97.07 81 VAL A N 1
ATOM 535 C CA . VAL A 1 99 ? 142.400 151.482 162.051 1.00 94.75 81 VAL A CA 1
ATOM 536 C C . VAL A 1 99 ? 141.822 152.486 161.066 1.00 105.69 81 VAL A C 1
ATOM 537 O O . VAL A 1 99 ? 140.772 152.247 160.457 1.00 116.38 81 VAL A O 1
ATOM 541 N N . SER A 1 100 ? 142.492 153.625 160.894 1.00 103.81 82 SER A N 1
ATOM 542 C CA . SER A 1 100 ? 142.012 154.612 159.937 1.00 102.22 82 SER A CA 1
ATOM 543 C C . SER A 1 100 ? 141.990 154.040 158.530 1.00 106.21 82 SER A C 1
ATOM 544 O O . SER A 1 100 ? 141.035 154.262 157.779 1.00 110.72 82 SER A O 1
ATOM 547 N N . TYR A 1 101 ? 143.035 153.307 158.150 1.00 98.22 83 TYR A N 1
ATOM 548 C CA . TYR A 1 101 ? 143.026 152.659 156.846 1.00 93.66 83 TYR A CA 1
ATOM 549 C C . TYR A 1 101 ? 141.928 151.613 156.761 1.00 98.72 83 TYR A C 1
ATOM 550 O O . TYR A 1 101 ? 141.234 151.519 155.746 1.00 106.15 83 TYR A O 1
ATOM 559 N N . VAL A 1 102 ? 141.750 150.817 157.816 1.00 93.71 84 VAL A N 1
ATOM 560 C CA . VAL A 1 102 ? 140.774 149.730 157.752 1.00 92.83 84 VAL A CA 1
ATOM 561 C C . VAL A 1 102 ? 139.369 150.281 157.559 1.00 94.55 84 VAL A C 1
ATOM 562 O O . VAL A 1 102 ? 138.594 149.776 156.742 1.00 87.23 84 VAL A O 1
ATOM 566 N N . ARG A 1 103 ? 139.013 151.315 158.314 1.00 106.52 85 ARG A N 1
ATOM 567 C CA . ARG A 1 103 ? 137.694 151.912 158.177 1.00 103.42 85 ARG A CA 1
ATOM 568 C C . ARG A 1 103 ? 137.622 152.969 157.087 1.00 106.52 85 ARG A C 1
ATOM 569 O O . ARG A 1 103 ? 136.519 153.364 156.703 1.00 110.66 85 ARG A O 1
ATOM 577 N N . GLY A 1 104 ? 138.756 153.439 156.586 1.00 113.50 86 GLY A N 1
ATOM 578 C CA . GLY A 1 104 ? 138.757 154.325 155.441 1.00 116.50 86 GLY A CA 1
ATOM 579 C C . GLY A 1 104 ? 138.190 155.705 155.689 1.00 118.83 86 GLY A C 1
ATOM 580 O O . GLY A 1 104 ? 137.135 156.046 155.151 1.00 118.77 86 GLY A O 1
ATOM 581 N N . VAL A 1 105 ? 138.873 156.506 156.499 1.00 113.20 87 VAL A N 1
ATOM 582 C CA . VAL A 1 105 ? 138.467 157.890 156.692 1.00 108.67 87 VAL A CA 1
ATOM 583 C C . VAL A 1 105 ? 138.928 158.728 155.506 1.00 114.94 87 VAL A C 1
ATOM 584 O O . VAL A 1 105 ? 139.806 158.336 154.739 1.00 119.54 87 VAL A O 1
ATOM 588 N N . THR A 1 106 ? 138.313 159.897 155.344 1.00 119.98 88 THR A N 1
ATOM 589 C CA . THR A 1 106 ? 138.620 160.777 154.221 1.00 115.15 88 THR A CA 1
ATOM 590 C C . THR A 1 106 ? 138.709 162.225 154.672 1.00 114.58 88 THR A C 1
ATOM 591 O O . THR A 1 106 ? 138.158 163.124 154.030 1.00 117.02 88 THR A O 1
ATOM 595 N N . GLY A 1 107 ? 139.402 162.477 155.775 1.00 125.54 89 GLY A N 1
ATOM 596 C CA . GLY A 1 107 ? 139.624 163.831 156.218 1.00 128.89 89 GLY A CA 1
ATOM 597 C C . GLY A 1 107 ? 139.304 164.044 157.681 1.00 131.47 89 GLY A C 1
ATOM 598 O O . GLY A 1 107 ? 139.081 163.097 158.440 1.00 135.92 89 GLY A O 1
ATOM 599 N N . PRO A 1 108 ? 139.280 165.305 158.106 1.00 136.64 90 PRO A N 1
ATOM 600 C CA . PRO A 1 108 ? 139.013 165.631 159.510 1.00 137.46 90 PRO A CA 1
ATOM 601 C C . PRO A 1 108 ? 137.541 165.706 159.870 1.00 141.34 90 PRO A C 1
ATOM 602 O O . PRO A 1 108 ? 137.223 165.900 161.047 1.00 141.44 90 PRO A O 1
ATOM 606 N N . GLY A 1 109 ? 136.650 165.585 158.906 1.00 152.25 91 GLY A N 1
ATOM 607 C CA . GLY A 1 109 ? 135.242 165.587 159.204 1.00 152.58 91 GLY A CA 1
ATOM 608 C C . GLY A 1 109 ? 134.722 166.970 159.531 1.00 151.92 91 GLY A C 1
ATOM 609 O O . GLY A 1 109 ? 135.389 167.990 159.357 1.00 154.52 91 GLY A O 1
ATOM 610 N N . ASP A 1 110 ? 133.504 166.987 160.021 1.00 171.05 92 ASP A N 1
ATOM 611 C CA . ASP A 1 110 ? 132.788 168.217 160.324 1.00 173.71 92 ASP A CA 1
ATOM 612 C C . ASP A 1 110 ? 132.294 168.281 161.759 1.00 175.49 92 ASP A C 1
ATOM 613 O O . ASP A 1 110 ? 132.329 169.351 162.368 1.00 173.43 92 ASP A O 1
ATOM 618 N N . GLY A 1 111 ? 131.834 167.165 162.314 1.00 185.00 93 GLY A N 1
ATOM 619 C CA . GLY A 1 111 ? 131.262 167.169 163.644 1.00 183.89 93 GLY A CA 1
ATOM 620 C C . GLY A 1 111 ? 129.750 167.206 163.608 1.00 182.79 93 GLY A C 1
ATOM 621 O O . GLY A 1 111 ? 129.154 168.255 163.352 1.00 182.87 93 GLY A O 1
ATOM 622 N N . GLY A 1 112 ? 129.119 166.068 163.859 1.00 196.71 94 GLY A N 1
ATOM 623 C CA . GLY A 1 112 ? 127.675 166.004 163.816 1.00 197.79 94 GLY A CA 1
ATOM 624 C C . GLY A 1 112 ? 127.181 164.662 164.302 1.00 200.53 94 GLY A C 1
ATOM 625 O O . GLY A 1 112 ? 127.951 163.836 164.792 1.00 199.12 94 GLY A O 1
ATOM 626 N N . VAL A 1 113 ? 125.871 164.458 164.163 1.00 213.78 95 VAL A N 1
ATOM 627 C CA . VAL A 1 113 ? 125.268 163.206 164.606 1.00 214.32 95 VAL A CA 1
ATOM 628 C C . VAL A 1 113 ? 125.799 162.038 163.787 1.00 213.08 95 VAL A C 1
ATOM 629 O O . VAL A 1 113 ? 126.209 161.009 164.335 1.00 212.32 95 VAL A O 1
ATOM 633 N N . GLU A 1 114 ? 125.809 162.182 162.468 1.00 185.48 96 GLU A N 1
ATOM 634 C CA . GLU A 1 114 ? 126.272 161.133 161.573 1.00 181.09 96 GLU A CA 1
ATOM 635 C C . GLU A 1 114 ? 127.692 161.449 161.134 1.00 182.11 96 GLU A C 1
ATOM 636 O O . GLU A 1 114 ? 127.940 162.495 160.528 1.00 185.73 96 GLU A O 1
ATOM 642 N N . GLN A 1 115 ? 128.617 160.540 161.424 1.00 166.64 97 GLN A N 1
ATOM 643 C CA . GLN A 1 115 ? 130.010 160.718 161.034 1.00 169.12 97 GLN A CA 1
ATOM 644 C C . GLN A 1 115 ? 130.116 160.450 159.538 1.00 170.90 97 GLN A C 1
ATOM 645 O O . GLN A 1 115 ? 130.466 159.359 159.083 1.00 172.77 97 GLN A O 1
ATOM 651 N N . SER A 1 116 ? 129.802 161.483 158.758 1.00 147.61 98 SER A N 1
ATOM 652 C CA . SER A 1 116 ? 129.754 161.349 157.310 1.00 142.92 98 SER A CA 1
ATOM 653 C C . SER A 1 116 ? 131.124 161.176 156.677 1.00 145.19 98 SER A C 1
ATOM 654 O O . SER A 1 116 ? 131.198 160.810 155.502 1.00 147.53 98 SER A O 1
ATOM 657 N N . HIS A 1 117 ? 132.201 161.420 157.411 1.00 132.79 99 HIS A N 1
ATOM 658 C CA . HIS A 1 117 ? 133.539 161.358 156.848 1.00 131.12 99 HIS A CA 1
ATOM 659 C C . HIS A 1 117 ? 134.181 159.987 156.991 1.00 134.86 99 HIS A C 1
ATOM 660 O O . HIS A 1 117 ? 135.359 159.835 156.659 1.00 141.12 99 HIS A O 1
ATOM 667 N N . ILE A 1 118 ? 133.452 158.993 157.485 1.00 129.84 100 ILE A N 1
ATOM 668 C CA . ILE A 1 118 ? 133.947 157.626 157.592 1.00 125.55 100 ILE A CA 1
ATOM 669 C C . ILE A 1 118 ? 133.193 156.769 156.589 1.00 129.97 100 ILE A C 1
ATOM 670 O O . ILE A 1 118 ? 131.961 156.820 156.524 1.00 135.83 100 ILE A O 1
ATOM 675 N N . ALA A 1 119 ? 133.933 155.988 155.803 1.00 126.34 101 ALA A N 1
ATOM 676 C CA . ALA A 1 119 ? 133.333 155.275 154.683 1.00 130.04 101 ALA A CA 1
ATOM 677 C C . ALA A 1 119 ? 132.532 154.062 155.139 1.00 132.11 101 ALA A C 1
ATOM 678 O O . ALA A 1 119 ? 131.325 153.981 154.902 1.00 137.04 101 ALA A O 1
ATOM 680 N N . ARG A 1 120 ? 133.184 153.103 155.786 1.00 108.39 102 ARG A N 1
ATOM 681 C CA . ARG A 1 120 ? 132.547 151.851 156.173 1.00 106.20 102 ARG A CA 1
ATOM 682 C C . ARG A 1 120 ? 132.352 151.836 157.681 1.00 111.86 102 ARG A C 1
ATOM 683 O O . ARG A 1 120 ? 133.326 151.900 158.436 1.00 111.98 102 ARG A O 1
ATOM 691 N N . GLN A 1 121 ? 131.100 151.735 158.113 1.00 135.93 103 GLN A N 1
ATOM 692 C CA . GLN A 1 121 ? 130.741 151.736 159.523 1.00 137.15 103 GLN A CA 1
ATOM 693 C C . GLN A 1 121 ? 130.012 150.447 159.864 1.00 140.09 103 GLN A C 1
ATOM 694 O O . GLN A 1 121 ? 129.208 149.952 159.070 1.00 142.94 103 GLN A O 1
ATOM 700 N N . GLY A 1 122 ? 130.295 149.907 161.043 1.00 131.68 104 GLY A N 1
ATOM 701 C CA . GLY A 1 122 ? 129.671 148.667 161.453 1.00 131.41 104 GLY A CA 1
ATOM 702 C C . GLY A 1 122 ? 130.569 147.479 161.206 1.00 132.97 104 GLY A C 1
ATOM 703 O O . GLY A 1 122 ? 131.784 147.576 161.382 1.00 137.76 104 GLY A O 1
ATOM 704 N N . LYS A 1 123 ? 129.991 146.355 160.799 1.00 126.44 105 LYS A N 1
ATOM 705 C CA . LYS A 1 123 ? 130.774 145.158 160.539 1.00 128.56 105 LYS A CA 1
ATOM 706 C C . LYS A 1 123 ? 131.483 145.267 159.196 1.00 130.52 105 LYS A C 1
ATOM 707 O O . LYS A 1 123 ? 130.897 145.701 158.204 1.00 130.57 105 LYS A O 1
ATOM 713 N N . THR A 1 124 ? 132.752 144.869 159.169 1.00 127.06 106 THR A N 1
ATOM 714 C CA . THR A 1 124 ? 133.594 145.059 157.996 1.00 128.41 106 THR A CA 1
ATOM 715 C C . THR A 1 124 ? 134.563 143.889 157.876 1.00 126.96 106 THR A C 1
ATOM 716 O O . THR A 1 124 ? 134.723 143.094 158.802 1.00 130.34 106 THR A O 1
ATOM 720 N N . VAL A 1 125 ? 135.203 143.781 156.713 1.00 103.63 107 VAL A N 1
ATOM 721 C CA . VAL A 1 125 ? 136.244 142.787 156.485 1.00 101.15 107 VAL A CA 1
ATOM 722 C C . VAL A 1 125 ? 137.187 143.327 155.419 1.00 105.05 107 VAL A C 1
ATOM 723 O O . VAL A 1 125 ? 136.771 144.056 154.519 1.00 111.64 107 VAL A O 1
ATOM 727 N N . THR A 1 126 ? 138.472 142.991 155.541 1.00 89.25 108 THR A N 1
ATOM 728 C CA . THR A 1 126 ? 139.514 143.572 154.704 1.00 87.30 108 THR A CA 1
ATOM 729 C C . THR A 1 126 ? 140.644 142.573 154.521 1.00 90.20 108 THR A C 1
ATOM 730 O O . THR A 1 126 ? 141.041 141.914 155.480 1.00 103.31 108 THR A O 1
ATOM 734 N N . ALA A 1 127 ? 141.158 142.461 153.296 1.00 81.75 109 ALA A N 1
ATOM 735 C CA . ALA A 1 127 ? 142.246 141.537 153.007 1.00 80.98 109 ALA A CA 1
ATOM 736 C C . ALA A 1 127 ? 143.185 142.119 151.963 1.00 88.31 109 ALA A C 1
ATOM 737 O O . ALA A 1 127 ? 142.737 142.730 150.992 1.00 103.30 109 ALA A O 1
ATOM 739 N N . ILE A 1 128 ? 144.490 141.922 152.168 1.00 90.92 110 ILE A N 1
ATOM 740 C CA . ILE A 1 128 ? 145.526 142.372 151.248 1.00 94.04 110 ILE A CA 1
ATOM 741 C C . ILE A 1 128 ? 146.517 141.237 151.044 1.00 92.78 110 ILE A C 1
ATOM 742 O O . ILE A 1 128 ? 146.652 140.346 151.882 1.00 103.53 110 ILE A O 1
ATOM 747 N N . ALA A 1 129 ? 147.223 141.276 149.916 1.00 80.54 111 ALA A N 1
ATOM 748 C CA . ALA A 1 129 ? 148.151 140.205 149.587 1.00 88.10 111 ALA A CA 1
ATOM 749 C C . ALA A 1 129 ? 149.132 140.675 148.527 1.00 99.19 111 ALA A C 1
ATOM 750 O O . ALA A 1 129 ? 148.748 141.372 147.589 1.00 115.64 111 ALA A O 1
ATOM 752 N N . ALA A 1 130 ? 150.390 140.271 148.675 1.00 99.41 112 ALA A N 1
ATOM 753 C CA . ALA A 1 130 ? 151.457 140.597 147.740 1.00 89.38 112 ALA A CA 1
ATOM 754 C C . ALA A 1 130 ? 152.204 139.325 147.378 1.00 93.58 112 ALA A C 1
ATOM 755 O O . ALA A 1 130 ? 152.415 138.462 148.232 1.00 100.93 112 ALA A O 1
ATOM 757 N N . THR A 1 131 ? 152.611 139.210 146.119 1.00 96.88 113 THR A N 1
ATOM 758 C CA . THR A 1 131 ? 153.199 137.984 145.600 1.00 100.66 113 THR A CA 1
ATOM 759 C C . THR A 1 131 ? 154.572 138.249 145.005 1.00 106.22 113 THR A C 1
ATOM 760 O O . THR A 1 131 ? 154.766 139.227 144.283 1.00 115.02 113 THR A O 1
ATOM 764 N N . LEU A 1 132 ? 155.514 137.361 145.298 1.00 114.73 114 LEU A N 1
ATOM 765 C CA . LEU A 1 132 ? 156.867 137.418 144.773 1.00 111.99 114 LEU A CA 1
ATOM 766 C C . LEU A 1 132 ? 157.091 136.239 143.841 1.00 114.36 114 LEU A C 1
ATOM 767 O O . LEU A 1 132 ? 156.436 135.204 143.957 1.00 121.20 114 LEU A O 1
ATOM 772 N N . GLU A 1 133 ? 158.023 136.401 142.908 1.00 122.14 115 GLU A N 1
ATOM 773 C CA . GLU A 1 133 ? 158.231 135.394 141.882 1.00 122.56 115 GLU A CA 1
ATOM 774 C C . GLU A 1 133 ? 159.713 135.245 141.587 1.00 128.55 115 GLU A C 1
ATOM 775 O O . GLU A 1 133 ? 160.511 136.154 141.816 1.00 136.62 115 GLU A O 1
ATOM 781 N N . ARG A 1 134 ? 160.068 134.072 141.074 1.00 133.96 116 ARG A N 1
ATOM 782 C CA . ARG A 1 134 ? 161.441 133.722 140.748 1.00 134.72 116 ARG A CA 1
ATOM 783 C C . ARG A 1 134 ? 161.398 132.762 139.567 1.00 138.85 116 ARG A C 1
ATOM 784 O O . ARG A 1 134 ? 160.338 132.512 138.989 1.00 145.83 116 ARG A O 1
ATOM 792 N N . ASP A 1 135 ? 162.554 132.222 139.206 1.00 159.55 117 ASP A N 1
ATOM 793 C CA . ASP A 1 135 ? 162.639 131.243 138.128 1.00 165.94 117 ASP A CA 1
ATOM 794 C C . ASP A 1 135 ? 162.060 129.923 138.614 1.00 166.80 117 ASP A C 1
ATOM 795 O O . ASP A 1 135 ? 162.711 129.178 139.348 1.00 165.18 117 ASP A O 1
ATOM 800 N N . GLY A 1 136 ? 160.836 129.620 138.193 1.00 163.95 118 GLY A N 1
ATOM 801 C CA . GLY A 1 136 ? 160.194 128.373 138.574 1.00 163.18 118 GLY A CA 1
ATOM 802 C C . GLY A 1 136 ? 159.864 128.243 140.045 1.00 165.54 118 GLY A C 1
ATOM 803 O O . GLY A 1 136 ? 160.076 127.174 140.632 1.00 163.43 118 GLY A O 1
ATOM 804 N N . ALA A 1 137 ? 159.353 129.306 140.658 1.00 156.66 119 ALA A N 1
ATOM 805 C CA . ALA A 1 137 ? 158.954 129.277 142.058 1.00 151.77 119 ALA A CA 1
ATOM 806 C C . ALA A 1 137 ? 157.989 130.424 142.299 1.00 151.73 119 ALA A C 1
ATOM 807 O O . ALA A 1 137 ? 157.868 131.340 141.484 1.00 149.76 119 ALA A O 1
ATOM 809 N N . GLN A 1 138 ? 157.298 130.364 143.433 1.00 147.51 120 GLN A N 1
ATOM 810 C CA . GLN A 1 138 ? 156.326 131.395 143.755 1.00 148.58 120 GLN A CA 1
ATOM 811 C C . GLN A 1 138 ? 156.041 131.368 145.247 1.00 147.81 120 GLN A C 1
ATOM 812 O O . GLN A 1 138 ? 155.892 130.295 145.832 1.00 150.49 120 GLN A O 1
ATOM 818 N N . VAL A 1 139 ? 155.980 132.550 145.854 1.00 127.99 121 VAL A N 1
ATOM 819 C CA . VAL A 1 139 ? 155.668 132.703 147.270 1.00 124.98 121 VAL A CA 1
ATOM 820 C C . VAL A 1 139 ? 154.686 133.852 147.422 1.00 127.56 121 VAL A C 1
ATOM 821 O O . VAL A 1 139 ? 154.859 134.907 146.808 1.00 133.79 121 VAL A O 1
ATOM 825 N N . ARG A 1 140 ? 153.657 133.653 148.242 1.00 107.10 122 ARG A N 1
ATOM 826 C CA . ARG A 1 140 ? 152.630 134.662 148.457 1.00 107.47 122 ARG A CA 1
ATOM 827 C C . ARG A 1 140 ? 152.476 134.951 149.941 1.00 108.95 122 ARG A C 1
ATOM 828 O O . ARG A 1 140 ? 152.456 134.030 150.759 1.00 114.71 122 ARG A O 1
ATOM 836 N N . LEU A 1 141 ? 152.358 136.229 150.280 1.00 90.96 123 LEU A N 1
ATOM 837 C CA . LEU A 1 141 ? 152.100 136.682 151.638 1.00 94.43 123 LEU A CA 1
ATOM 838 C C . LEU A 1 141 ? 150.691 137.245 151.713 1.00 97.08 123 LEU A C 1
ATOM 839 O O . LEU A 1 141 ? 150.085 137.565 150.690 1.00 114.92 123 LEU A O 1
ATOM 844 N N . GLY A 1 142 ? 150.158 137.363 152.923 1.00 82.33 124 GLY A N 1
ATOM 845 C CA . GLY A 1 142 ? 148.793 137.850 153.023 1.00 94.88 124 GLY A CA 1
ATOM 846 C C . GLY A 1 142 ? 148.376 138.122 154.449 1.00 102.55 124 GLY A C 1
ATOM 847 O O . GLY A 1 142 ? 149.058 137.748 155.404 1.00 107.91 124 GLY A O 1
ATOM 848 N N . ALA A 1 143 ? 147.221 138.772 154.574 1.00 101.39 125 ALA A N 1
ATOM 849 C CA . ALA A 1 143 ? 146.670 139.138 155.870 1.00 93.06 125 ALA A CA 1
ATOM 850 C C . ALA A 1 143 ? 145.167 139.331 155.746 1.00 92.27 125 ALA A C 1
ATOM 851 O O . ALA A 1 143 ? 144.668 139.710 154.686 1.00 98.40 125 ALA A O 1
ATOM 853 N N . VAL A 1 144 ? 144.452 139.052 156.836 1.00 82.48 126 VAL A N 1
ATOM 854 C CA . VAL A 1 144 ? 143.008 139.249 156.924 1.00 85.91 126 VAL A CA 1
ATOM 855 C C . VAL A 1 144 ? 142.700 139.948 158.239 1.00 94.21 126 VAL A C 1
ATOM 856 O O . VAL A 1 144 ? 143.206 139.543 159.288 1.00 107.37 126 VAL A O 1
ATOM 860 N N . LEU A 1 145 ? 141.882 140.995 158.184 1.00 94.45 127 LEU A N 1
ATOM 861 C CA . LEU A 1 145 ? 141.539 141.793 159.352 1.00 88.30 127 LEU A CA 1
ATOM 862 C C . LEU A 1 145 ? 140.055 142.111 159.307 1.00 88.66 127 LEU A C 1
ATOM 863 O O . LEU A 1 145 ? 139.529 142.421 158.237 1.00 104.62 127 LEU A O 1
ATOM 868 N N . TRP A 1 146 ? 139.375 142.044 160.451 1.00 96.30 128 TRP A N 1
ATOM 869 C CA . TRP A 1 146 ? 137.940 142.290 160.434 1.00 99.11 128 TRP A CA 1
ATOM 870 C C . TRP A 1 146 ? 137.437 142.712 161.804 1.00 106.99 128 TRP A C 1
ATOM 871 O O . TRP A 1 146 ? 137.945 142.267 162.833 1.00 111.85 128 TRP A O 1
ATOM 882 N N . PHE A 1 147 ? 136.410 143.561 161.793 1.00 113.34 129 PHE A N 1
ATOM 883 C CA . PHE A 1 147 ? 135.697 143.983 162.987 1.00 110.58 129 PHE A CA 1
ATOM 884 C C . PHE A 1 147 ? 134.500 143.073 163.225 1.00 113.89 129 PHE A C 1
ATOM 885 O O . PHE A 1 147 ? 134.215 142.161 162.449 1.00 120.73 129 PHE A O 1
ATOM 893 N N . GLU A 1 148 ? 133.780 143.327 164.313 1.00 132.11 130 GLU A N 1
ATOM 894 C CA . GLU A 1 148 ? 132.543 142.613 164.603 1.00 135.47 130 GLU A CA 1
ATOM 895 C C . GLU A 1 148 ? 131.397 143.502 165.054 1.00 139.09 130 GLU A C 1
ATOM 896 O O . GLU A 1 148 ? 130.245 143.063 164.978 1.00 140.28 130 GLU A O 1
ATOM 902 N N . GLY A 1 149 ? 131.662 144.717 165.523 1.00 151.84 131 GLY A N 1
ATOM 903 C CA . GLY A 1 149 ? 130.610 145.608 165.969 1.00 149.15 131 GLY A CA 1
ATOM 904 C C . GLY A 1 149 ? 131.081 147.041 165.869 1.00 152.16 131 GLY A C 1
ATOM 905 O O . GLY A 1 149 ? 132.191 147.322 165.416 1.00 158.96 131 GLY A O 1
ATOM 906 N N . THR A 1 150 ? 130.219 147.955 166.298 1.00 142.48 132 THR A N 1
ATOM 907 C CA . THR A 1 150 ? 130.526 149.381 166.229 1.00 142.55 132 THR A CA 1
ATOM 908 C C . THR A 1 150 ? 131.514 149.731 167.330 1.00 138.71 132 THR A C 1
ATOM 909 O O . THR A 1 150 ? 131.130 149.990 168.470 1.00 139.26 132 THR A O 1
ATOM 913 N N . SER A 1 151 ? 132.797 149.735 166.992 1.00 140.68 133 SER A N 1
ATOM 914 C CA . SER A 1 151 ? 133.850 150.076 167.936 1.00 138.71 133 SER A CA 1
ATOM 915 C C . SER A 1 151 ? 135.057 150.555 167.146 1.00 140.61 133 SER A C 1
ATOM 916 O O . SER A 1 151 ? 135.137 150.374 165.930 1.00 146.15 133 SER A O 1
ATOM 919 N N . SER A 1 152 ? 135.995 151.178 167.849 1.00 135.03 134 SER A N 1
ATOM 920 C CA . SER A 1 152 ? 137.196 151.662 167.186 1.00 139.00 134 SER A CA 1
ATOM 921 C C . SER A 1 152 ? 138.460 151.427 167.999 1.00 139.14 134 SER A C 1
ATOM 922 O O . SER A 1 152 ? 139.524 151.919 167.609 1.00 142.36 134 SER A O 1
ATOM 925 N N . SER A 1 153 ? 138.388 150.703 169.109 1.00 135.44 135 SER A N 1
ATOM 926 C CA . SER A 1 153 ? 139.584 150.440 169.890 1.00 135.40 135 SER A CA 1
ATOM 927 C C . SER A 1 153 ? 140.510 149.500 169.136 1.00 135.30 135 SER A C 1
ATOM 928 O O . SER A 1 153 ? 140.071 148.605 168.414 1.00 134.47 135 SER A O 1
ATOM 931 N N . ALA A 1 154 ? 141.810 149.700 169.324 1.00 145.27 136 ALA A N 1
ATOM 932 C CA . ALA A 1 154 ? 142.792 148.866 168.651 1.00 145.28 136 ALA A CA 1
ATOM 933 C C . ALA A 1 154 ? 142.767 147.426 169.135 1.00 149.33 136 ALA A C 1
ATOM 934 O O . ALA A 1 154 ? 143.396 146.572 168.506 1.00 150.44 136 ALA A O 1
ATOM 936 N N . SER A 1 155 ? 142.078 147.136 170.234 1.00 140.09 137 SER A N 1
ATOM 937 C CA . SER A 1 155 ? 141.988 145.778 170.742 1.00 138.30 137 SER A CA 1
ATOM 938 C C . SER A 1 155 ? 140.804 145.001 170.184 1.00 139.26 137 SER A C 1
ATOM 939 O O . SER A 1 155 ? 140.675 143.810 170.480 1.00 137.31 137 SER A O 1
ATOM 942 N N . ASP A 1 156 ? 139.936 145.638 169.401 1.00 138.86 138 ASP A N 1
ATOM 943 C CA . ASP A 1 156 ? 138.816 144.960 168.764 1.00 135.40 138 ASP A CA 1
ATOM 944 C C . ASP A 1 156 ? 139.095 144.580 167.320 1.00 134.59 138 ASP A C 1
ATOM 945 O O . ASP A 1 156 ? 138.211 144.037 166.655 1.00 139.23 138 ASP A O 1
ATOM 950 N N . LEU A 1 157 ? 140.293 144.855 166.818 1.00 112.14 139 LEU A N 1
ATOM 951 C CA . LEU A 1 157 ? 140.642 144.567 165.431 1.00 107.63 139 LEU A CA 1
ATOM 952 C C . LEU A 1 157 ? 141.308 143.202 165.390 1.00 108.68 139 LEU A C 1
ATOM 953 O O . LEU A 1 157 ? 142.529 143.081 165.469 1.00 113.96 139 LEU A O 1
ATOM 958 N N . LYS A 1 158 ? 140.497 142.161 165.270 1.00 106.71 140 LYS A N 1
ATOM 959 C CA . LYS A 1 158 ? 141.028 140.809 165.210 1.00 106.82 140 LYS A CA 1
ATOM 960 C C . LYS A 1 158 ? 141.814 140.611 163.921 1.00 112.83 140 LYS A C 1
ATOM 961 O O . LYS A 1 158 ? 141.421 141.095 162.860 1.00 120.95 140 LYS A O 1
ATOM 967 N N . LYS A 1 159 ? 142.933 139.899 164.013 1.00 99.85 141 LYS A N 1
ATOM 968 C CA . LYS A 1 159 ? 143.865 139.787 162.904 1.00 94.53 141 LYS A CA 1
ATOM 969 C C . LYS A 1 159 ? 144.281 138.340 162.709 1.00 97.48 141 LYS A C 1
ATOM 970 O O . LYS A 1 159 ? 144.148 137.510 163.605 1.00 106.34 141 LYS A O 1
ATOM 976 N N . LEU A 1 160 ? 144.779 138.048 161.510 1.00 84.48 142 LEU A N 1
ATOM 977 C CA . LEU A 1 160 ? 145.331 136.736 161.201 1.00 83.36 142 LEU A CA 1
ATOM 978 C C . LEU A 1 160 ? 146.239 136.867 159.992 1.00 90.04 142 LEU A C 1
ATOM 979 O O . LEU A 1 160 ? 145.806 137.359 158.949 1.00 97.84 142 LEU A O 1
ATOM 984 N N . TRP A 1 161 ? 147.485 136.429 160.129 1.00 91.55 143 TRP A N 1
ATOM 985 C CA . TRP A 1 161 ? 148.480 136.522 159.073 1.00 92.03 143 TRP A CA 1
ATOM 986 C C . TRP A 1 161 ? 148.666 135.171 158.395 1.00 101.67 143 TRP A C 1
ATOM 987 O O . TRP A 1 161 ? 148.428 134.119 158.987 1.00 108.86 143 TRP A O 1
ATOM 998 N N . LEU A 1 162 ? 149.106 135.209 157.139 1.00 99.60 144 LEU A N 1
ATOM 999 C CA . LEU A 1 162 ? 149.191 134.003 156.328 1.00 97.03 144 LEU A CA 1
ATOM 1000 C C . LEU A 1 162 ? 150.481 133.986 155.520 1.00 99.36 144 LEU A C 1
ATOM 1001 O O . LEU A 1 162 ? 151.091 135.021 155.258 1.00 104.87 144 LEU A O 1
ATOM 1006 N N . LEU A 1 163 ? 150.890 132.779 155.135 1.00 105.09 145 LEU A N 1
ATOM 1007 C CA . LEU A 1 163 ? 152.029 132.564 154.253 1.00 105.20 145 LEU A CA 1
ATOM 1008 C C . LEU A 1 163 ? 151.732 131.340 153.404 1.00 107.83 145 LEU A C 1
ATOM 1009 O O . LEU A 1 163 ? 151.374 130.292 153.944 1.00 115.61 145 LEU A O 1
ATOM 1014 N N . SER A 1 164 ? 151.878 131.466 152.089 1.00 120.68 146 SER A N 1
ATOM 1015 C CA . SER A 1 164 ? 151.432 130.435 151.166 1.00 126.55 146 SER A CA 1
ATOM 1016 C C . SER A 1 164 ? 152.552 130.018 150.230 1.00 128.78 146 SER A C 1
ATOM 1017 O O . SER A 1 164 ? 153.480 130.779 149.956 1.00 128.76 146 SER A O 1
ATOM 1020 N N . GLU A 1 165 ? 152.442 128.794 149.722 1.00 141.97 147 GLU A N 1
ATOM 1021 C CA . GLU A 1 165 ? 153.427 128.263 148.791 1.00 139.51 147 GLU A CA 1
ATOM 1022 C C . GLU A 1 165 ? 152.757 127.634 147.576 1.00 138.09 147 GLU A C 1
ATOM 1023 O O . GLU A 1 165 ? 153.337 127.596 146.488 1.00 139.63 147 GLU A O 1
ATOM 1029 N N . SER A 1 166 ? 151.543 127.147 147.747 1.00 149.33 148 SER A N 1
ATOM 1030 C CA . SER A 1 166 ? 150.827 126.483 146.672 1.00 152.42 148 SER A CA 1
ATOM 1031 C C . SER A 1 166 ? 150.155 127.499 145.752 1.00 155.94 148 SER A C 1
ATOM 1032 O O . SER A 1 166 ? 149.864 128.625 146.164 1.00 154.63 148 SER A O 1
ATOM 1035 N N . PRO A 1 167 ? 149.901 127.124 144.495 1.00 163.00 149 PRO A N 1
ATOM 1036 C CA . PRO A 1 167 ? 149.310 128.081 143.551 1.00 157.90 149 PRO A CA 1
ATOM 1037 C C . PRO A 1 167 ? 147.800 128.207 143.630 1.00 155.90 149 PRO A C 1
ATOM 1038 O O . PRO A 1 167 ? 147.264 129.187 143.100 1.00 158.06 149 PRO A O 1
ATOM 1042 N N . GLU A 1 168 ? 147.091 127.259 144.244 1.00 162.12 150 GLU A N 1
ATOM 1043 C CA . GLU A 1 168 ? 145.635 127.336 144.286 1.00 164.43 150 GLU A CA 1
ATOM 1044 C C . GLU A 1 168 ? 145.110 128.245 145.386 1.00 164.11 150 GLU A C 1
ATOM 1045 O O . GLU A 1 168 ? 143.927 128.596 145.363 1.00 160.62 150 GLU A O 1
ATOM 1051 N N . GLN A 1 169 ? 145.945 128.627 146.346 1.00 149.69 151 GLN A N 1
ATOM 1052 C CA . GLN A 1 169 ? 145.536 129.613 147.333 1.00 146.65 151 GLN A CA 1
ATOM 1053 C C . GLN A 1 169 ? 145.397 130.972 146.666 1.00 145.34 151 GLN A C 1
ATOM 1054 O O . GLN A 1 169 ? 146.275 131.399 145.915 1.00 150.04 151 GLN A O 1
ATOM 1060 N N . THR A 1 170 ? 144.298 131.656 146.946 1.00 134.29 152 THR A N 1
ATOM 1061 C CA . THR A 1 170 ? 144.068 132.963 146.363 1.00 136.37 152 THR A CA 1
ATOM 1062 C C . THR A 1 170 ? 143.170 133.755 147.293 1.00 140.44 152 THR A C 1
ATOM 1063 O O . THR A 1 170 ? 142.480 133.192 148.144 1.00 147.87 152 THR A O 1
ATOM 1067 N N . LEU A 1 171 ? 143.166 135.072 147.099 1.00 113.17 153 LEU A N 1
ATOM 1068 C CA . LEU A 1 171 ? 142.461 135.956 148.017 1.00 111.43 153 LEU A CA 1
ATOM 1069 C C . LEU A 1 171 ? 140.977 135.618 148.076 1.00 119.18 153 LEU A C 1
ATOM 1070 O O . LEU A 1 171 ? 140.367 135.623 149.156 1.00 132.06 153 LEU A O 1
ATOM 1075 N N . GLU A 1 172 ? 140.388 135.291 146.929 1.00 124.18 154 GLU A N 1
ATOM 1076 C CA . GLU A 1 172 ? 138.978 134.927 146.905 1.00 128.51 154 GLU A CA 1
ATOM 1077 C C . GLU A 1 172 ? 138.717 133.677 147.730 1.00 131.70 154 GLU A C 1
ATOM 1078 O O . GLU A 1 172 ? 137.675 133.566 148.383 1.00 137.92 154 GLU A O 1
ATOM 1084 N N . HIS A 1 173 ? 139.650 132.726 147.720 1.00 120.93 155 HIS A N 1
ATOM 1085 C CA . HIS A 1 173 ? 139.471 131.524 148.525 1.00 120.37 155 HIS A CA 1
ATOM 1086 C C . HIS A 1 173 ? 139.423 131.858 150.009 1.00 119.89 155 HIS A C 1
ATOM 1087 O O . HIS A 1 173 ? 138.588 131.322 150.747 1.00 121.49 155 HIS A O 1
ATOM 1094 N N . TRP A 1 174 ? 140.311 132.743 150.466 1.00 100.56 156 TRP A N 1
ATOM 1095 C CA . TRP A 1 174 ? 140.309 133.124 151.873 1.00 102.43 156 TRP A CA 1
ATOM 1096 C C . TRP A 1 174 ? 139.016 133.828 152.251 1.00 101.47 156 TRP A C 1
ATOM 1097 O O . TRP A 1 174 ? 138.427 133.539 153.300 1.00 108.05 156 TRP A O 1
ATOM 1108 N N . LEU A 1 175 ? 138.560 134.761 151.417 1.00 95.17 157 LEU A N 1
ATOM 1109 C CA . LEU A 1 175 ? 137.301 135.427 151.730 1.00 91.59 157 LEU A CA 1
ATOM 1110 C C . LEU A 1 175 ? 136.153 134.428 151.766 1.00 103.85 157 LEU A C 1
ATOM 1111 O O . LEU A 1 175 ? 135.269 134.511 152.631 1.00 116.76 157 LEU A O 1
ATOM 1116 N N . SER A 1 176 ? 136.153 133.467 150.841 1.00 114.19 158 SER A N 1
ATOM 1117 C CA . SER A 1 176 ? 135.103 132.458 150.828 1.00 113.60 158 SER A CA 1
ATOM 1118 C C . SER A 1 176 ? 135.114 131.636 152.104 1.00 117.44 158 SER A C 1
ATOM 1119 O O . SER A 1 176 ? 134.055 131.341 152.668 1.00 121.58 158 SER A O 1
ATOM 1122 N N . GLN A 1 177 ? 136.299 131.244 152.569 1.00 118.61 159 GLN A N 1
ATOM 1123 C CA . GLN A 1 177 ? 136.371 130.485 153.811 1.00 116.51 159 GLN A CA 1
ATOM 1124 C C . GLN A 1 177 ? 135.880 131.307 154.990 1.00 112.51 159 GLN A C 1
ATOM 1125 O O . GLN A 1 177 ? 135.140 130.803 155.839 1.00 112.38 159 GLN A O 1
ATOM 1131 N N . HIS A 1 178 ? 136.275 132.578 155.060 1.00 111.58 160 HIS A N 1
ATOM 1132 C CA . HIS A 1 178 ? 135.873 133.392 156.201 1.00 110.77 160 HIS A CA 1
ATOM 1133 C C . HIS A 1 178 ? 134.366 133.582 156.248 1.00 111.57 160 HIS A C 1
ATOM 1134 O O . HIS A 1 178 ? 133.762 133.508 157.322 1.00 116.33 160 HIS A O 1
ATOM 1141 N N . HIS A 1 179 ? 133.739 133.834 155.099 1.00 127.80 161 HIS A N 1
ATOM 1142 C CA . HIS A 1 179 ? 132.315 134.147 155.120 1.00 130.35 161 HIS A CA 1
ATOM 1143 C C . HIS A 1 179 ? 131.455 132.977 155.574 1.00 132.72 161 HIS A C 1
ATOM 1144 O O . HIS A 1 179 ? 130.285 133.182 155.907 1.00 133.36 161 HIS A O 1
ATOM 1151 N N . ALA A 1 180 ? 131.997 131.767 155.602 1.00 134.88 162 ALA A N 1
ATOM 1152 C CA . ALA A 1 180 ? 131.259 130.583 156.018 1.00 136.02 162 ALA A CA 1
ATOM 1153 C C . ALA A 1 180 ? 131.877 129.969 157.265 1.00 135.47 162 ALA A C 1
ATOM 1154 O O . ALA A 1 180 ? 132.000 128.750 157.385 1.00 134.04 162 ALA A O 1
ATO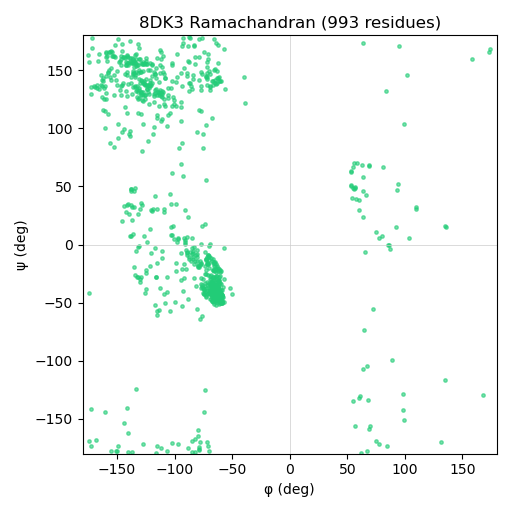M 1156 N N . GLY A 1 181 ? 132.276 130.812 158.209 1.00 143.37 163 GLY A N 1
ATOM 1157 C CA . GLY A 1 181 ? 132.915 130.338 159.419 1.00 144.12 163 GLY A CA 1
ATOM 1158 C C . GLY A 1 181 ? 133.544 131.457 160.219 1.00 146.98 163 GLY A C 1
ATOM 1159 O O . GLY A 1 181 ? 132.897 132.468 160.500 1.00 146.37 163 GLY A O 1
ATOM 1160 N N . GLY A 1 182 ? 134.804 131.286 160.599 1.00 147.08 164 GLY A N 1
ATOM 1161 C CA . GLY A 1 182 ? 135.509 132.311 161.336 1.00 143.48 164 GLY A CA 1
ATOM 1162 C C . GLY A 1 182 ? 136.973 131.975 161.498 1.00 143.51 164 GLY A C 1
ATOM 1163 O O . GLY A 1 182 ? 137.589 131.426 160.583 1.00 150.36 164 GLY A O 1
ATOM 1164 N N . MET A 1 183 ? 137.538 132.288 162.664 1.00 132.42 165 MET A N 1
ATOM 1165 C CA . MET A 1 183 ? 138.936 131.958 162.912 1.00 136.09 165 MET A CA 1
ATOM 1166 C C . MET A 1 183 ? 139.166 130.459 162.831 1.00 138.28 165 MET A C 1
ATOM 1167 O O . MET A 1 183 ? 140.187 130.007 162.298 1.00 143.45 165 MET A O 1
ATOM 1172 N N . ARG A 1 184 ? 138.234 129.670 163.363 1.00 138.34 166 ARG A N 1
ATOM 1173 C CA . ARG A 1 184 ? 138.368 128.224 163.269 1.00 140.51 166 ARG A CA 1
ATOM 1174 C C . ARG A 1 184 ? 138.355 127.771 161.820 1.00 142.69 166 ARG A C 1
ATOM 1175 O O . ARG A 1 184 ? 139.141 126.902 161.424 1.00 148.25 166 ARG A O 1
ATOM 1183 N N . ALA A 1 185 ? 137.479 128.361 161.008 1.00 123.36 167 ALA A N 1
ATOM 1184 C CA . ALA A 1 185 ? 137.422 127.985 159.602 1.00 128.51 167 ALA A CA 1
ATOM 1185 C C . ALA A 1 185 ? 138.740 128.279 158.901 1.00 131.63 167 ALA A C 1
ATOM 1186 O O . ALA A 1 185 ? 139.236 127.453 158.128 1.00 127.07 167 ALA A O 1
ATOM 1188 N N . LEU A 1 186 ? 139.330 129.445 159.167 1.00 134.55 168 LEU A N 1
ATOM 1189 C CA . LEU A 1 186 ? 140.602 129.787 158.541 1.00 127.58 168 LEU A CA 1
ATOM 1190 C C . LEU A 1 186 ? 141.711 128.853 158.999 1.00 128.43 168 LEU A C 1
ATOM 1191 O O . LEU A 1 186 ? 142.468 128.328 158.177 1.00 138.67 168 LEU A O 1
ATOM 1196 N N . ARG A 1 187 ? 141.814 128.616 160.306 1.00 122.12 169 ARG A N 1
ATOM 1197 C CA . ARG A 1 187 ? 142.851 127.718 160.791 1.00 122.93 169 ARG A CA 1
ATOM 1198 C C . ARG A 1 187 ? 142.652 126.297 160.298 1.00 128.57 169 ARG A C 1
ATOM 1199 O O . ARG A 1 187 ? 143.609 125.519 160.282 1.00 134.13 169 ARG A O 1
ATOM 1207 N N . GLN A 1 188 ? 141.435 125.937 159.900 1.00 141.13 170 GLN A N 1
ATOM 1208 C CA . GLN A 1 188 ? 141.198 124.584 159.425 1.00 143.12 170 GLN A CA 1
ATOM 1209 C C . GLN A 1 188 ? 141.921 124.286 158.119 1.00 148.84 170 GLN A C 1
ATOM 1210 O O . GLN A 1 188 ? 142.062 123.113 157.764 1.00 151.61 170 GLN A O 1
ATOM 1216 N N . MET A 1 189 ? 142.392 125.310 157.405 1.00 149.57 171 MET A N 1
ATOM 1217 C CA . MET A 1 189 ? 143.009 125.080 156.102 1.00 142.48 171 MET A CA 1
ATOM 1218 C C . MET A 1 189 ? 144.308 124.301 156.219 1.00 141.29 171 MET A C 1
ATOM 1219 O O . MET A 1 189 ? 144.641 123.519 155.324 1.00 144.64 171 MET A O 1
ATOM 1224 N N . GLU A 1 190 ? 145.054 124.499 157.302 1.00 154.51 172 GLU A N 1
ATOM 1225 C CA . GLU A 1 190 ? 146.330 123.812 157.452 1.00 155.71 172 GLU A CA 1
ATOM 1226 C C . GLU A 1 190 ? 146.150 122.314 157.641 1.00 156.15 172 GLU A C 1
ATOM 1227 O O . GLU A 1 190 ? 147.002 121.532 157.208 1.00 156.85 172 GLU A O 1
ATOM 1233 N N . LYS A 1 191 ? 145.056 121.898 158.280 1.00 169.91 173 LYS A N 1
ATOM 1234 C CA . LYS A 1 191 ? 144.865 120.484 158.588 1.00 172.74 173 LYS A CA 1
ATOM 1235 C C . LYS A 1 191 ? 144.783 119.640 157.324 1.00 170.91 173 LYS A C 1
ATOM 1236 O O . LYS A 1 191 ? 145.369 118.554 157.256 1.00 167.40 173 LYS A O 1
ATOM 1242 N N . ASP A 1 192 ? 144.058 120.116 156.316 1.00 184.24 174 ASP A N 1
ATOM 1243 C CA . ASP A 1 192 ? 143.800 119.332 155.117 1.00 184.65 174 ASP A CA 1
ATOM 1244 C C . ASP A 1 192 ? 144.578 119.791 153.897 1.00 185.79 174 ASP A C 1
ATOM 1245 O O . ASP A 1 192 ? 144.866 118.971 153.024 1.00 183.95 174 ASP A O 1
ATOM 1250 N N . GLY A 1 193 ? 144.931 121.064 153.811 1.00 183.70 175 GLY A N 1
ATOM 1251 C CA . GLY A 1 193 ? 145.626 121.585 152.655 1.00 179.75 175 GLY A CA 1
ATOM 1252 C C . GLY A 1 193 ? 147.114 121.318 152.725 1.00 180.76 175 GLY A C 1
ATOM 1253 O O . GLY A 1 193 ? 147.596 120.525 153.538 1.00 183.09 175 GLY A O 1
ATOM 1254 N N . MET A 1 194 ? 147.852 121.984 151.843 1.00 164.73 176 MET A N 1
ATOM 1255 C CA . MET A 1 194 ? 149.303 121.898 151.837 1.00 164.76 176 MET A CA 1
ATOM 1256 C C . MET A 1 194 ? 149.894 123.264 151.536 1.00 160.93 176 MET A C 1
ATOM 1257 O O . MET A 1 194 ? 149.254 124.110 150.908 1.00 160.34 176 MET A O 1
ATOM 1262 N N . GLY A 1 195 ? 151.122 123.467 151.997 1.00 145.75 177 GLY A N 1
ATOM 1263 C CA . GLY A 1 195 ? 151.826 124.701 151.701 1.00 148.72 177 GLY A CA 1
ATOM 1264 C C . GLY A 1 195 ? 151.121 125.938 152.207 1.00 145.51 177 GLY A C 1
ATOM 1265 O O . GLY A 1 195 ? 151.113 126.969 151.524 1.00 148.07 177 GLY A O 1
ATOM 1266 N N . ILE A 1 196 ? 150.516 125.857 153.384 1.00 115.62 178 ILE A N 1
ATOM 1267 C CA . ILE A 1 196 ? 149.851 126.996 153.999 1.00 116.82 178 ILE A CA 1
ATOM 1268 C C . ILE A 1 196 ? 150.145 126.964 155.491 1.00 123.71 178 ILE A C 1
ATOM 1269 O O . ILE A 1 196 ? 150.140 125.896 156.111 1.00 121.76 178 ILE A O 1
ATOM 1274 N N . TRP A 1 197 ? 150.435 128.130 156.065 1.00 121.98 179 TRP A N 1
ATOM 1275 C CA . TRP A 1 197 ? 150.801 128.239 157.476 1.00 113.58 179 TRP A CA 1
ATOM 1276 C C . TRP A 1 197 ? 150.225 129.522 158.053 1.00 110.95 179 TRP A C 1
ATOM 1277 O O . TRP A 1 197 ? 150.797 130.605 157.864 1.00 112.50 179 TRP A O 1
ATOM 1288 N N . PRO A 1 198 ? 149.100 129.448 158.756 1.00 88.57 180 PRO A N 1
ATOM 1289 C CA . PRO A 1 198 ? 148.557 130.640 159.408 1.00 94.90 180 PRO A CA 1
ATOM 1290 C C . PRO A 1 198 ? 149.163 130.863 160.784 1.00 100.75 180 PRO A C 1
ATOM 1291 O O . PRO A 1 198 ? 149.330 129.937 161.578 1.00 103.31 180 PRO A O 1
ATOM 1295 N N . TYR A 1 199 ? 149.498 132.119 161.064 1.00 106.41 181 TYR A N 1
ATOM 1296 C CA . TYR A 1 199 ? 150.091 132.514 162.335 1.00 105.65 181 TYR A CA 1
ATOM 1297 C C . TYR A 1 199 ? 149.217 133.569 162.996 1.00 110.88 181 TYR A C 1
ATOM 1298 O O . TYR A 1 199 ? 149.004 134.640 162.404 1.00 115.22 181 TYR A O 1
ATOM 1307 N N . PRO A 1 200 ? 148.693 133.337 164.202 1.00 103.01 182 PRO A N 1
ATOM 1308 C CA . PRO A 1 200 ? 147.894 134.375 164.863 1.00 98.44 182 PRO A CA 1
ATOM 1309 C C . PRO A 1 200 ? 148.717 135.487 165.482 1.00 102.14 182 PRO A C 1
ATOM 1310 O O . PRO A 1 200 ? 148.148 136.533 165.814 1.00 103.15 182 PRO A O 1
ATOM 1314 N N . SER A 1 201 ? 150.021 135.297 165.666 1.00 117.24 183 SER A N 1
ATOM 1315 C CA . SER A 1 201 ? 150.884 136.281 166.307 1.00 117.78 183 SER A CA 1
ATOM 1316 C C . SER A 1 201 ? 151.941 136.751 165.323 1.00 118.19 183 SER A C 1
ATOM 1317 O O . SER A 1 201 ? 152.647 135.932 164.729 1.00 121.44 183 SER A O 1
ATOM 1320 N N . LYS A 1 202 ? 152.079 138.069 165.190 1.00 116.47 184 LYS A N 1
ATOM 1321 C CA . LYS A 1 202 ? 152.968 138.621 164.176 1.00 112.08 184 LYS A CA 1
ATOM 1322 C C . LYS A 1 202 ? 154.422 138.263 164.440 1.00 112.95 184 LYS A C 1
ATOM 1323 O O . LYS A 1 202 ? 155.219 138.172 163.500 1.00 123.11 184 LYS A O 1
ATOM 1329 N N . LYS A 1 203 ? 154.784 138.046 165.703 1.00 100.40 185 LYS A N 1
ATOM 1330 C CA . LYS A 1 203 ? 156.179 137.793 166.045 1.00 103.14 185 LYS A CA 1
ATOM 1331 C C . LYS A 1 203 ? 156.681 136.501 165.413 1.00 111.53 185 LYS A C 1
ATOM 1332 O O . LYS A 1 203 ? 157.744 136.475 164.778 1.00 118.39 185 LYS A O 1
ATOM 1338 N N . ALA A 1 204 ? 155.927 135.413 165.573 1.00 102.65 186 ALA A N 1
ATOM 1339 C CA . ALA A 1 204 ? 156.324 134.155 164.954 1.00 103.44 186 ALA A CA 1
ATOM 1340 C C . ALA A 1 204 ? 156.306 134.254 163.438 1.00 107.77 186 ALA A C 1
ATOM 1341 O O . ALA A 1 204 ? 157.151 133.649 162.766 1.00 110.85 186 ALA A O 1
ATOM 1343 N N . PHE A 1 205 ? 155.358 135.011 162.888 1.00 105.39 187 PHE A N 1
ATOM 1344 C CA . PHE A 1 205 ? 155.305 135.218 161.447 1.00 100.55 187 PHE A CA 1
ATOM 1345 C C . PHE A 1 205 ? 156.597 135.841 160.942 1.00 103.24 187 PHE A C 1
ATOM 1346 O O . PHE A 1 205 ? 157.205 135.350 159.984 1.00 102.23 187 PHE A O 1
ATOM 1354 N N . LEU A 1 206 ? 157.057 136.902 161.606 1.00 98.33 188 LEU A N 1
ATOM 1355 C CA . LEU A 1 206 ? 158.279 137.565 161.170 1.00 86.00 188 LEU A CA 1
ATOM 1356 C C . LEU A 1 206 ? 159.496 136.677 161.374 1.00 94.32 188 LEU A C 1
ATOM 1357 O O . LEU A 1 206 ? 160.427 136.701 160.561 1.00 110.26 188 LEU A O 1
ATOM 1362 N N . ALA A 1 207 ? 159.522 135.898 162.456 1.00 100.69 189 ALA A N 1
ATOM 1363 C CA . ALA A 1 207 ? 160.645 134.986 162.648 1.00 102.36 189 ALA A CA 1
ATOM 1364 C C . ALA A 1 207 ? 160.727 133.971 161.516 1.00 109.39 189 ALA A C 1
ATOM 1365 O O . ALA A 1 207 ? 161.810 133.720 160.966 1.00 113.57 189 ALA A O 1
ATOM 1367 N N . ARG A 1 208 ? 159.584 133.398 161.135 1.00 113.55 190 ARG A N 1
ATOM 1368 C CA . ARG A 1 208 ? 159.561 132.457 160.022 1.00 109.44 190 ARG A CA 1
ATOM 1369 C C . ARG A 1 208 ? 159.996 133.125 158.728 1.00 112.20 190 ARG A C 1
ATOM 1370 O O . ARG A 1 208 ? 160.739 132.539 157.935 1.00 115.97 190 ARG A O 1
ATOM 1378 N N . LEU A 1 209 ? 159.541 134.356 158.500 1.00 112.82 191 LEU A N 1
ATOM 1379 C CA . LEU A 1 209 ? 159.910 135.078 157.287 1.00 113.52 191 LEU A CA 1
ATOM 1380 C C . LEU A 1 209 ? 161.419 135.269 157.195 1.00 114.28 191 LEU A C 1
ATOM 1381 O O . LEU A 1 209 ? 162.046 134.942 156.174 1.00 112.52 191 LEU A O 1
ATOM 1386 N N . ARG A 1 210 ? 162.023 135.780 158.269 1.00 125.93 192 ARG A N 1
ATOM 1387 C CA . ARG A 1 210 ? 163.460 136.021 158.260 1.00 118.33 192 ARG A CA 1
ATOM 1388 C C . ARG A 1 210 ? 164.231 134.729 158.067 1.00 119.97 192 ARG A C 1
ATOM 1389 O O . ARG A 1 210 ? 165.230 134.701 157.343 1.00 126.33 192 ARG A O 1
ATOM 1397 N N . ASP A 1 211 ? 163.792 133.644 158.704 1.00 121.70 193 ASP A N 1
ATOM 1398 C CA . ASP A 1 211 ? 164.472 132.375 158.480 1.00 124.05 193 ASP A CA 1
ATOM 1399 C C . ASP A 1 211 ? 164.343 131.928 157.032 1.00 123.86 193 ASP A C 1
ATOM 1400 O O . ASP A 1 211 ? 165.272 131.333 156.474 1.00 118.48 193 ASP A O 1
ATOM 1405 N N . TYR A 1 212 ? 163.195 132.190 156.408 1.00 121.82 194 TYR A N 1
ATOM 1406 C CA . TYR A 1 212 ? 162.990 131.746 155.034 1.00 117.59 194 TYR A CA 1
ATOM 1407 C C . TYR A 1 212 ? 163.906 132.475 154.064 1.00 118.80 194 TYR A C 1
ATOM 1408 O O . TYR A 1 212 ? 164.466 131.857 153.154 1.00 113.99 194 TYR A O 1
ATOM 1417 N N . PHE A 1 213 ? 164.071 133.785 154.232 1.00 128.43 195 PHE A N 1
ATOM 1418 C CA . PHE A 1 213 ? 164.858 134.555 153.271 1.00 123.53 195 PHE A CA 1
ATOM 1419 C C . PHE A 1 213 ? 166.347 134.622 153.595 1.00 125.74 195 PHE A C 1
ATOM 1420 O O . PHE A 1 213 ? 167.108 135.157 152.785 1.00 118.79 195 PHE A O 1
ATOM 1428 N N . GLU A 1 214 ? 166.782 134.108 154.742 1.00 135.24 196 GLU A N 1
ATOM 1429 C CA . GLU A 1 214 ? 168.182 134.174 155.169 1.00 124.67 196 GLU A CA 1
ATOM 1430 C C . GLU A 1 214 ? 168.685 135.616 155.169 1.00 116.73 196 GLU A C 1
ATOM 1431 O O . GLU A 1 214 ? 169.542 136.008 154.382 1.00 121.07 196 GLU A O 1
ATOM 1437 N N . VAL A 1 215 ? 168.122 136.408 156.073 1.00 108.65 197 VAL A N 1
ATOM 1438 C CA . VAL A 1 215 ? 168.326 137.847 156.098 1.00 109.09 197 VAL A CA 1
ATOM 1439 C C . VAL A 1 215 ? 168.584 138.295 157.528 1.00 124.08 197 VAL A C 1
ATOM 1440 O O . VAL A 1 215 ? 168.069 137.706 158.483 1.00 131.55 197 VAL A O 1
ATOM 1444 N N . GLY A 1 216 ? 169.400 139.334 157.675 1.00 143.62 198 GLY A N 1
ATOM 1445 C CA . GLY A 1 216 ? 169.682 139.902 158.981 1.00 139.28 198 GLY A CA 1
ATOM 1446 C C . GLY A 1 216 ? 168.427 140.354 159.706 1.00 142.37 198 GLY A C 1
ATOM 1447 O O . GLY A 1 216 ? 167.336 140.461 159.149 1.00 148.40 198 GLY A O 1
ATOM 1448 N N . GLU A 1 217 ? 168.605 140.642 160.995 1.00 144.75 199 GLU A N 1
ATOM 1449 C CA . GLU A 1 217 ? 167.462 140.838 161.877 1.00 143.94 199 GLU A CA 1
ATOM 1450 C C . GLU A 1 217 ? 166.777 142.177 161.657 1.00 142.70 199 GLU A C 1
ATOM 1451 O O . GLU A 1 217 ? 165.569 142.289 161.881 1.00 142.89 199 GLU A O 1
ATOM 1457 N N . ASN A 1 218 ? 167.511 143.199 161.230 1.00 138.62 200 ASN A N 1
ATOM 1458 C CA . ASN A 1 218 ? 166.950 144.536 161.083 1.00 138.26 200 ASN A CA 1
ATOM 1459 C C . ASN A 1 218 ? 167.014 145.031 159.645 1.00 138.50 200 ASN A C 1
ATOM 1460 O O . ASN A 1 218 ? 167.125 146.231 159.405 1.00 138.79 200 ASN A O 1
ATOM 1465 N N . ALA A 1 219 ? 166.945 144.125 158.675 1.00 130.56 201 ALA A N 1
ATOM 1466 C CA . ALA A 1 219 ? 166.996 144.572 157.291 1.00 127.76 201 ALA A CA 1
ATOM 1467 C C . ALA A 1 219 ? 165.682 145.201 156.852 1.00 130.53 201 ALA A C 1
ATOM 1468 O O . ALA A 1 219 ? 165.685 146.229 156.169 1.00 143.47 201 ALA A O 1
ATOM 1470 N N . PHE A 1 220 ? 164.552 144.611 157.236 1.00 119.19 202 PHE A N 1
ATOM 1471 C CA . PHE A 1 220 ? 163.270 145.085 156.727 1.00 125.70 202 PHE A CA 1
ATOM 1472 C C . PHE A 1 220 ? 162.916 146.462 157.274 1.00 131.79 202 PHE A C 1
ATOM 1473 O O . PHE A 1 220 ? 162.382 147.307 156.544 1.00 134.52 202 PHE A O 1
ATOM 1481 N N . THR A 1 221 ? 163.203 146.715 158.550 1.00 125.74 203 THR A N 1
ATOM 1482 C CA . THR A 1 221 ? 162.975 148.054 159.080 1.00 127.17 203 THR A CA 1
ATOM 1483 C C . THR A 1 221 ? 163.859 149.069 158.374 1.00 125.69 203 THR A C 1
ATOM 1484 O O . THR A 1 221 ? 163.447 150.212 158.144 1.00 125.76 203 THR A O 1
ATOM 1488 N N . LEU A 1 222 ? 165.071 148.665 157.998 1.00 120.09 204 LEU A N 1
ATOM 1489 C CA . LEU A 1 222 ? 165.912 149.536 157.188 1.00 116.89 204 LEU A CA 1
ATOM 1490 C C . LEU A 1 222 ? 165.276 149.802 155.833 1.00 117.81 204 LEU A C 1
ATOM 1491 O O . LEU A 1 222 ? 165.337 150.925 155.319 1.00 130.52 204 LEU A O 1
ATOM 1496 N N . LEU A 1 223 ? 164.665 148.777 155.237 1.00 113.46 205 LEU A N 1
ATOM 1497 C CA . LEU A 1 223 ? 163.990 148.963 153.958 1.00 114.41 205 LEU A CA 1
ATOM 1498 C C . LEU A 1 223 ? 162.856 149.967 154.080 1.00 114.87 205 LEU A C 1
ATOM 1499 O O . LEU A 1 223 ? 162.680 150.824 153.209 1.00 115.28 205 LEU A O 1
ATOM 1504 N N . ASN A 1 224 ? 162.070 149.872 155.151 1.00 120.45 206 ASN A N 1
ATOM 1505 C CA . ASN A 1 224 ? 161.008 150.849 155.361 1.00 121.27 206 ASN A CA 1
ATOM 1506 C C . ASN A 1 224 ? 161.577 152.243 155.569 1.00 126.36 206 ASN A C 1
ATOM 1507 O O . ASN A 1 224 ? 161.032 153.227 155.058 1.00 125.72 206 ASN A O 1
ATOM 1512 N N . ARG A 1 225 ? 162.670 152.349 156.323 1.00 134.65 207 ARG A N 1
ATOM 1513 C CA . ARG A 1 225 ? 163.231 153.660 156.616 1.00 126.94 207 ARG A CA 1
ATOM 1514 C C . ARG A 1 225 ? 163.809 154.319 155.374 1.00 125.93 207 ARG A C 1
ATOM 1515 O O . ARG A 1 225 ? 163.758 155.545 155.245 1.00 128.65 207 ARG A O 1
ATOM 1523 N N . ALA A 1 226 ? 164.358 153.529 154.453 1.00 115.90 208 ALA A N 1
ATOM 1524 C CA . ALA A 1 226 ? 164.987 154.090 153.265 1.00 113.02 208 ALA A CA 1
ATOM 1525 C C . ALA A 1 226 ? 163.989 154.697 152.291 1.00 118.67 208 ALA A C 1
ATOM 1526 O O . ALA A 1 226 ? 164.410 155.356 151.337 1.00 124.23 208 ALA A O 1
ATOM 1528 N N . ALA A 1 227 ? 162.690 154.486 152.495 1.00 132.98 209 ALA A N 1
ATOM 1529 C CA . ALA A 1 227 ? 161.709 154.996 151.546 1.00 131.94 209 ALA A CA 1
ATOM 1530 C C . ALA A 1 227 ? 161.614 156.515 151.597 1.00 133.53 209 ALA A C 1
ATOM 1531 O O . ALA A 1 227 ? 161.520 157.166 150.553 1.00 140.48 209 ALA A O 1
ATOM 1533 N N . GLY A 1 228 ? 161.638 157.101 152.789 1.00 129.59 210 GLY A N 1
ATOM 1534 C CA . GLY A 1 228 ? 161.351 158.517 152.906 1.00 130.55 210 GLY A CA 1
ATOM 1535 C C . GLY A 1 228 ? 162.407 159.366 153.581 1.00 136.92 210 GLY A C 1
ATOM 1536 O O . GLY A 1 228 ? 162.211 160.570 153.757 1.00 139.55 210 GLY A O 1
ATOM 1537 N N . LEU A 1 229 ? 163.525 158.768 153.972 1.00 132.60 211 LEU A N 1
ATOM 1538 C CA . LEU A 1 229 ? 164.580 159.520 154.633 1.00 130.11 211 LEU A CA 1
ATOM 1539 C C . LEU A 1 229 ? 165.361 160.333 153.610 1.00 134.17 211 LEU A C 1
ATOM 1540 O O . LEU A 1 229 ? 165.738 159.818 152.555 1.00 137.25 211 LEU A O 1
ATOM 1545 N N . LYS A 1 230 ? 165.602 161.611 153.919 1.00 140.29 212 LYS A N 1
ATOM 1546 C CA . LYS A 1 230 ? 166.286 162.508 152.994 1.00 141.22 212 LYS A CA 1
ATOM 1547 C C . LYS A 1 230 ? 167.332 163.381 153.682 1.00 143.15 212 LYS A C 1
ATOM 1548 O O . LYS A 1 230 ? 167.694 164.430 153.146 1.00 144.57 212 LYS A O 1
ATOM 1554 N N . GLN A 1 231 ? 167.822 162.982 154.852 1.00 150.07 213 GLN A N 1
ATOM 1555 C CA . GLN A 1 231 ? 168.833 163.737 155.579 1.00 143.82 213 GLN A CA 1
ATOM 1556 C C . GLN A 1 231 ? 169.756 162.769 156.302 1.00 148.44 213 GLN A C 1
ATOM 1557 O O . GLN A 1 231 ? 169.519 161.561 156.340 1.00 149.97 213 GLN A O 1
ATOM 1563 N N . LEU A 1 232 ? 170.820 163.311 156.888 1.00 148.02 214 LEU A N 1
ATOM 1564 C CA . LEU A 1 232 ? 171.737 162.525 157.713 1.00 148.66 214 LEU A CA 1
ATOM 1565 C C . LEU A 1 232 ? 172.245 163.414 158.842 1.00 149.87 214 LEU A C 1
ATOM 1566 O O . LEU A 1 232 ? 173.192 164.179 158.652 1.00 155.21 214 LEU A O 1
ATOM 1571 N N . ASN A 1 233 ? 171.623 163.310 160.012 1.00 153.92 215 ASN A N 1
ATOM 1572 C CA . ASN A 1 233 ? 172.124 164.059 161.155 1.00 155.40 215 ASN A CA 1
ATOM 1573 C C . ASN A 1 233 ? 173.452 163.498 161.639 1.00 158.29 215 ASN A C 1
ATOM 1574 O O . ASN A 1 233 ? 174.356 164.258 161.999 1.00 162.08 215 ASN A O 1
ATOM 1579 N N . SER A 1 234 ? 173.591 162.174 161.648 1.00 148.48 216 SER A N 1
ATOM 1580 C CA . SER A 1 234 ? 174.835 161.536 162.057 1.00 147.00 216 SER A CA 1
ATOM 1581 C C . SER A 1 234 ? 174.797 160.086 161.615 1.00 146.13 216 SER A C 1
ATOM 1582 O O . SER A 1 234 ? 173.792 159.405 161.824 1.00 149.39 216 SER A O 1
ATOM 1585 N N . ILE A 1 235 ? 175.889 159.616 161.009 1.00 128.83 217 ILE A N 1
ATOM 1586 C CA . ILE A 1 235 ? 175.900 158.260 160.483 1.00 132.26 217 ILE A CA 1
ATOM 1587 C C . ILE A 1 235 ? 176.145 157.230 161.575 1.00 136.70 217 ILE A C 1
ATOM 1588 O O . ILE A 1 235 ? 175.821 156.046 161.397 1.00 139.91 217 ILE A O 1
ATOM 1593 N N . ASP A 1 236 ? 176.699 157.650 162.712 1.00 156.98 218 ASP A N 1
ATOM 1594 C CA . ASP A 1 236 ? 176.959 156.710 163.793 1.00 157.04 218 ASP A CA 1
ATOM 1595 C C . ASP A 1 236 ? 175.664 156.126 164.337 1.00 158.65 218 ASP A C 1
ATOM 1596 O O . ASP A 1 236 ? 175.608 154.941 164.673 1.00 163.03 218 ASP A O 1
ATOM 1601 N N . GLU A 1 237 ? 174.614 156.942 164.441 1.00 151.83 219 GLU A N 1
ATOM 1602 C CA . GLU A 1 237 ? 173.325 156.414 164.873 1.00 148.81 219 GLU A CA 1
ATOM 1603 C C . GLU A 1 237 ? 172.804 155.374 163.895 1.00 148.51 219 GLU A C 1
ATOM 1604 O O . GLU A 1 237 ? 172.316 154.313 164.302 1.00 152.67 219 GLU A O 1
ATOM 1610 N N . ILE A 1 238 ? 172.915 155.657 162.598 1.00 134.33 220 ILE A N 1
ATOM 1611 C CA . ILE A 1 238 ? 172.447 154.719 161.587 1.00 135.64 220 ILE A CA 1
ATOM 1612 C C . ILE A 1 238 ? 173.183 153.396 161.711 1.00 138.00 220 ILE A C 1
ATOM 1613 O O . ILE A 1 238 ? 172.583 152.322 161.598 1.00 140.95 220 ILE A O 1
ATOM 1618 N N . PHE A 1 239 ? 174.491 153.447 161.947 1.00 142.35 221 PHE A N 1
ATOM 1619 C CA . PHE A 1 239 ? 175.233 152.198 162.050 1.00 141.79 221 PHE A CA 1
ATOM 1620 C C . PHE A 1 239 ? 175.028 151.493 163.384 1.00 146.04 221 PHE A C 1
ATOM 1621 O O . PHE A 1 239 ? 175.128 150.264 163.446 1.00 146.59 221 PHE A O 1
ATOM 1629 N N . ARG A 1 240 ? 174.753 152.228 164.455 1.00 146.58 222 ARG A N 1
ATOM 1630 C CA . ARG A 1 240 ? 174.607 151.616 165.766 1.00 139.66 222 ARG A CA 1
ATOM 1631 C C . ARG A 1 240 ? 173.195 151.137 166.055 1.00 141.87 222 ARG A C 1
ATOM 1632 O O . ARG A 1 240 ? 173.002 150.390 167.018 1.00 146.52 222 ARG A O 1
ATOM 1640 N N . GLU A 1 241 ? 172.207 151.532 165.256 1.00 155.99 223 GLU A N 1
ATOM 1641 C CA . GLU A 1 241 ? 170.833 151.113 165.494 1.00 155.72 223 GLU A CA 1
ATOM 1642 C C . GLU A 1 241 ? 170.317 150.123 164.462 1.00 158.64 223 GLU A C 1
ATOM 1643 O O . GLU A 1 241 ? 169.640 149.158 164.822 1.00 162.13 223 GLU A O 1
ATOM 1649 N N . LEU A 1 242 ? 170.607 150.339 163.180 1.00 145.05 224 LEU A N 1
ATOM 1650 C CA . LEU A 1 242 ? 169.996 149.550 162.118 1.00 141.48 224 LEU A CA 1
ATOM 1651 C C . LEU A 1 242 ? 170.936 148.500 161.537 1.00 143.72 224 LEU A C 1
ATOM 1652 O O . LEU A 1 242 ? 170.614 147.310 161.547 1.00 147.18 224 LEU A O 1
ATOM 1657 N N . VAL A 1 243 ? 172.093 148.916 161.026 1.00 134.58 225 VAL A N 1
ATOM 1658 C CA . VAL A 1 243 ? 172.935 147.999 160.262 1.00 135.44 225 VAL A CA 1
ATOM 1659 C C . VAL A 1 243 ? 173.489 146.898 161.154 1.00 137.88 225 VAL A C 1
ATOM 1660 O O . VAL A 1 243 ? 173.414 145.711 160.819 1.00 137.85 225 VAL A O 1
ATOM 1664 N N . LEU A 1 244 ? 174.054 147.269 162.295 1.00 144.58 226 LEU A N 1
ATOM 1665 C CA . LEU A 1 244 ? 174.717 146.296 163.144 1.00 141.90 226 LEU A CA 1
ATOM 1666 C C . LEU A 1 244 ? 173.711 145.552 164.014 1.00 147.02 226 LEU A C 1
ATOM 1667 O O . LEU A 1 244 ? 172.579 145.993 164.223 1.00 146.32 226 LEU A O 1
ATOM 1672 N N . ASP A 1 245 ? 174.145 144.405 164.525 1.00 166.80 227 ASP A N 1
ATOM 1673 C CA . ASP A 1 245 ? 173.300 143.562 165.358 1.00 166.58 227 ASP A CA 1
ATOM 1674 C C . ASP A 1 245 ? 173.353 144.043 166.805 1.00 166.24 227 ASP A C 1
ATOM 1675 O O . ASP A 1 245 ? 173.859 145.125 167.110 1.00 169.15 227 ASP A O 1
ATOM 1680 N N . ASP A 1 246 ? 172.813 143.237 167.718 1.00 162.85 228 ASP A N 1
ATOM 1681 C CA . ASP A 1 246 ? 172.808 143.543 169.145 1.00 164.07 228 ASP A CA 1
ATOM 1682 C C . ASP A 1 246 ? 173.345 142.336 169.897 1.00 165.65 228 ASP A C 1
ATOM 1683 O O . ASP A 1 246 ? 172.700 141.285 169.930 1.00 165.25 228 ASP A O 1
ATOM 1688 N N . ARG A 1 247 ? 174.516 142.485 170.506 1.00 160.96 229 ARG A N 1
ATOM 1689 C CA . ARG A 1 247 ? 175.160 141.416 171.258 1.00 159.82 229 ARG A CA 1
ATOM 1690 C C . ARG A 1 247 ? 175.671 141.941 172.591 1.00 161.31 229 ARG A C 1
ATOM 1691 O O . ARG A 1 247 ? 176.814 141.709 172.984 1.00 160.78 229 ARG A O 1
ATOM 1699 N N . SER A 1 248 ? 174.812 142.661 173.308 1.00 156.07 230 SER A N 1
ATOM 1700 C CA . SER A 1 248 ? 175.180 143.234 174.593 1.00 152.52 230 SER A CA 1
ATOM 1701 C C . SER A 1 248 ? 175.534 142.138 175.596 1.00 151.98 230 SER A C 1
ATOM 1702 O O . SER A 1 248 ? 175.346 140.945 175.354 1.00 154.74 230 SER A O 1
ATOM 1705 N N . ALA A 1 249 ? 176.056 142.561 176.747 1.00 146.86 231 ALA A N 1
ATOM 1706 C CA . ALA A 1 249 ? 176.529 141.624 177.758 1.00 150.42 231 ALA A CA 1
ATOM 1707 C C . ALA A 1 249 ? 175.961 141.940 179.135 1.00 154.12 231 ALA A C 1
ATOM 1708 O O . ALA A 1 249 ? 176.602 141.668 180.151 1.00 158.09 231 ALA A O 1
ATOM 1710 N N . PHE A 1 250 ? 174.754 142.506 179.190 1.00 154.29 232 PHE A N 1
ATOM 1711 C CA . PHE A 1 250 ? 174.158 142.852 180.477 1.00 155.15 232 PHE A CA 1
ATOM 1712 C C . PHE A 1 250 ? 173.846 141.611 181.307 1.00 155.92 232 PHE A C 1
ATOM 1713 O O . PHE A 1 250 ? 174.080 141.594 182.522 1.00 157.13 232 PHE A O 1
ATOM 1721 N N . GLU A 1 251 ? 173.318 140.566 180.668 1.00 171.08 233 GLU A N 1
ATOM 1722 C CA . GLU A 1 251 ? 172.863 139.392 181.404 1.00 170.26 233 GLU A CA 1
ATOM 1723 C C . GLU A 1 251 ? 174.015 138.707 182.121 1.00 171.42 233 GLU A C 1
ATOM 1724 O O . GLU A 1 251 ? 173.895 138.318 183.289 1.00 175.49 233 GLU A O 1
ATOM 1730 N N . ARG A 1 252 ? 175.142 138.539 181.431 1.00 161.07 234 ARG A N 1
ATOM 1731 C CA . ARG A 1 252 ? 176.284 137.885 182.053 1.00 163.07 234 ARG A CA 1
ATOM 1732 C C . ARG A 1 252 ? 176.813 138.714 183.213 1.00 165.49 234 ARG A C 1
ATOM 1733 O O . ARG A 1 252 ? 177.217 138.169 184.248 1.00 166.24 234 ARG A O 1
ATOM 1741 N N . ALA A 1 253 ? 176.806 140.039 183.062 1.00 171.88 235 ALA A N 1
ATOM 1742 C CA . ALA A 1 253 ? 177.237 140.905 184.151 1.00 171.55 235 ALA A CA 1
ATOM 1743 C C . ALA A 1 253 ? 176.341 140.742 185.366 1.00 174.22 235 ALA A C 1
ATOM 1744 O O . ALA A 1 253 ? 176.830 140.637 186.496 1.00 178.35 235 ALA A O 1
ATOM 1746 N N . ALA A 1 254 ? 175.024 140.709 185.155 1.00 182.65 236 ALA A N 1
ATOM 1747 C CA . ALA A 1 254 ? 174.108 140.524 186.276 1.00 182.02 236 ALA A CA 1
ATOM 1748 C C . ALA A 1 254 ? 174.315 139.167 186.936 1.00 180.14 236 ALA A C 1
ATOM 1749 O O . ALA A 1 254 ? 174.275 139.052 188.168 1.00 176.84 236 ALA A O 1
ATOM 1751 N N . GLU A 1 255 ? 174.533 138.125 186.132 1.00 187.75 237 GLU A N 1
ATOM 1752 C CA . GLU A 1 255 ? 174.779 136.800 186.690 1.00 185.89 237 GLU A CA 1
ATOM 1753 C C . GLU A 1 255 ? 176.024 136.798 187.565 1.00 185.15 237 GLU A C 1
ATOM 1754 O O . GLU A 1 255 ? 176.010 136.276 188.686 1.00 186.37 237 GLU A O 1
ATOM 1760 N N . VAL A 1 256 ? 177.111 137.389 187.073 1.00 177.84 238 VAL A N 1
ATOM 1761 C CA . VAL A 1 256 ? 178.334 137.429 187.865 1.00 179.07 238 VAL A CA 1
ATOM 1762 C C . VAL A 1 256 ? 178.123 138.252 189.126 1.00 182.55 238 VAL A C 1
ATOM 1763 O O . VAL A 1 256 ? 178.623 137.903 190.202 1.00 184.79 238 VAL A O 1
ATOM 1767 N N . ALA A 1 257 ? 177.367 139.347 189.022 1.00 187.60 239 ALA A N 1
ATOM 1768 C CA . ALA A 1 257 ? 177.107 140.176 190.193 1.00 187.92 239 ALA A CA 1
ATOM 1769 C C . ALA A 1 257 ? 176.349 139.400 191.259 1.00 189.70 239 ALA A C 1
ATOM 1770 O O . ALA A 1 257 ? 176.672 139.486 192.449 1.00 190.09 239 ALA A O 1
ATOM 1772 N N . SER A 1 258 ? 175.346 138.629 190.853 1.00 192.98 240 SER A N 1
ATOM 1773 C CA . SER A 1 258 ? 174.558 137.855 191.802 1.00 192.37 240 SER A CA 1
ATOM 1774 C C . SER A 1 258 ? 175.212 136.533 192.173 1.00 190.52 240 SER A C 1
ATOM 1775 O O . SER A 1 258 ? 174.656 135.797 192.994 1.00 189.70 240 SER A O 1
ATOM 1778 N N . SER A 1 259 ? 176.368 136.213 191.589 1.00 187.48 241 SER A N 1
ATOM 1779 C CA . SER A 1 259 ? 177.069 134.986 191.948 1.00 186.82 241 SER A CA 1
ATOM 1780 C C . SER A 1 259 ? 177.454 134.944 193.419 1.00 185.22 241 SER A C 1
ATOM 1781 O O . SER A 1 259 ? 177.656 133.854 193.962 1.00 185.30 241 SER A O 1
ATOM 1784 N N . PHE A 1 260 ? 177.571 136.092 194.072 1.00 178.59 242 PHE A N 1
ATOM 1785 C CA . PHE A 1 260 ? 177.903 136.122 195.490 1.00 179.75 242 PHE A CA 1
ATOM 1786 C C . PHE A 1 260 ? 176.647 136.086 196.352 1.00 176.77 242 PHE A C 1
ATOM 1787 O O . PHE A 1 260 ? 176.224 137.108 196.894 1.00 173.56 242 PHE A O 1
ATOM 1795 N N . VAL A 1 874 ? 185.688 137.606 185.918 1.00 143.40 856 VAL A N 1
ATOM 1796 C CA . VAL A 1 874 ? 185.189 138.937 185.608 1.00 149.87 856 VAL A CA 1
ATOM 1797 C C . VAL A 1 874 ? 185.865 139.464 184.356 1.00 152.19 856 VAL A C 1
ATOM 1798 O O . VAL A 1 874 ? 185.223 140.065 183.497 1.00 153.48 856 VAL A O 1
ATOM 1802 N N . THR A 1 875 ? 187.172 139.222 184.254 1.00 153.58 857 THR A N 1
ATOM 1803 C CA . THR A 1 875 ? 187.916 139.650 183.078 1.00 157.86 857 THR A CA 1
ATOM 1804 C C . THR A 1 875 ? 187.379 139.018 181.803 1.00 163.59 857 THR A C 1
ATOM 1805 O O . THR A 1 875 ? 187.591 139.560 180.709 1.00 166.16 857 THR A O 1
ATOM 1809 N N . GLN A 1 876 ? 186.686 137.886 181.920 1.00 168.10 858 GLN A N 1
ATOM 1810 C CA . GLN A 1 876 ? 186.116 137.249 180.743 1.00 167.28 858 GLN A CA 1
ATOM 1811 C C . GLN A 1 876 ? 185.106 138.152 180.055 1.00 167.55 858 GLN A C 1
ATOM 1812 O O . GLN A 1 876 ? 184.967 138.101 178.829 1.00 166.12 858 GLN A O 1
ATOM 1818 N N . LEU A 1 877 ? 184.411 138.996 180.818 1.00 157.79 859 LEU A N 1
ATOM 1819 C CA . LEU A 1 877 ? 183.534 139.986 180.205 1.00 160.34 859 LEU A CA 1
ATOM 1820 C C . LEU A 1 877 ? 184.321 140.900 179.278 1.00 161.66 859 LEU A C 1
ATOM 1821 O O . LEU A 1 877 ? 183.903 141.174 178.145 1.00 160.18 859 LEU A O 1
ATOM 1826 N N . LEU A 1 878 ? 185.472 141.376 179.745 1.00 159.38 860 LEU A N 1
ATOM 1827 C CA . LEU A 1 878 ? 186.293 142.265 178.935 1.00 160.23 860 LEU A CA 1
ATOM 1828 C C . LEU A 1 878 ? 186.838 141.547 177.707 1.00 163.75 860 LEU A C 1
ATOM 1829 O O . LEU A 1 878 ? 186.876 142.121 176.611 1.00 167.39 860 LEU A O 1
ATOM 1834 N N . SER A 1 879 ? 187.258 140.291 177.866 1.00 154.30 861 SER A N 1
ATOM 1835 C CA . SER A 1 879 ? 187.720 139.529 176.711 1.00 153.35 861 SER A CA 1
ATOM 1836 C C . SER A 1 879 ? 186.607 139.367 175.684 1.00 157.86 861 SER A C 1
ATOM 1837 O O . SER A 1 879 ? 186.831 139.522 174.475 1.00 161.20 861 SER A O 1
ATOM 1840 N N . TYR A 1 880 ? 185.395 139.069 176.154 1.00 150.58 862 TYR A N 1
ATOM 1841 C CA . TYR A 1 880 ? 184.249 138.928 175.265 1.00 153.08 862 TYR A CA 1
ATOM 1842 C C . TYR A 1 880 ? 183.970 140.225 174.516 1.00 158.01 862 TYR A C 1
ATOM 1843 O O . TYR A 1 880 ? 183.746 140.217 173.296 1.00 164.69 862 TYR A O 1
ATOM 1852 N N . ILE A 1 881 ? 184.010 141.353 175.223 1.00 136.89 863 ILE A N 1
ATOM 1853 C CA . ILE A 1 881 ? 183.748 142.633 174.577 1.00 138.80 863 ILE A CA 1
ATOM 1854 C C . ILE A 1 881 ? 184.812 142.936 173.528 1.00 144.29 863 ILE A C 1
ATOM 1855 O O . ILE A 1 881 ? 184.505 143.419 172.429 1.00 150.27 863 ILE A O 1
ATOM 1860 N N . ASP A 1 882 ? 186.077 142.654 173.842 1.00 145.40 864 ASP A N 1
ATOM 1861 C CA . ASP A 1 882 ? 187.136 142.895 172.867 1.00 146.46 864 ASP A CA 1
ATOM 1862 C C . ASP A 1 882 ? 186.950 142.039 171.623 1.00 145.48 864 ASP A C 1
ATOM 1863 O O . ASP A 1 882 ? 187.150 142.512 170.494 1.00 148.40 864 ASP A O 1
ATOM 1868 N N . HIS A 1 883 ? 186.568 140.776 171.805 1.00 148.45 865 HIS A N 1
ATOM 1869 C CA . HIS A 1 883 ? 186.335 139.922 170.648 1.00 153.39 865 HIS A CA 1
ATOM 1870 C C . HIS A 1 883 ? 185.204 140.469 169.787 1.00 157.75 865 HIS A C 1
ATOM 1871 O O . HIS A 1 883 ? 185.290 140.465 168.549 1.00 161.67 865 HIS A O 1
ATOM 1878 N N . GLU A 1 884 ? 184.141 140.961 170.426 1.00 150.96 866 GLU A N 1
ATOM 1879 C CA . GLU A 1 884 ? 183.049 141.557 169.661 1.00 151.76 866 GLU A CA 1
ATOM 1880 C C . GLU A 1 884 ? 183.522 142.771 168.872 1.00 157.40 866 GLU A C 1
ATOM 1881 O O . GLU A 1 884 ? 183.131 142.959 167.713 1.00 160.37 866 GLU A O 1
ATOM 1887 N N . VAL A 1 885 ? 184.360 143.610 169.484 1.00 144.30 867 VAL A N 1
ATOM 1888 C CA . VAL A 1 885 ? 184.860 144.787 168.777 1.00 137.95 867 VAL A CA 1
ATOM 1889 C C . VAL A 1 885 ? 185.676 144.373 167.560 1.00 140.67 867 VAL A C 1
ATOM 1890 O O . VAL A 1 885 ? 185.550 144.961 166.476 1.00 143.62 867 VAL A O 1
ATOM 1894 N N . SER A 1 886 ? 186.527 143.359 167.718 1.00 148.90 868 SER A N 1
ATOM 1895 C CA . SER A 1 886 ? 187.324 142.896 166.585 1.00 148.84 868 SER A CA 1
ATOM 1896 C C . SER A 1 886 ? 186.437 142.403 165.449 1.00 147.22 868 SER A C 1
ATOM 1897 O O . SER A 1 886 ? 186.684 142.710 164.272 1.00 146.39 868 SER A O 1
ATOM 1900 N N . MET A 1 887 ? 185.394 141.640 165.782 1.00 155.18 869 MET A N 1
ATOM 1901 C CA . MET A 1 887 ? 184.481 141.171 164.745 1.00 156.37 869 MET A CA 1
ATOM 1902 C C . MET A 1 887 ? 183.792 142.337 164.044 1.00 160.16 869 MET A C 1
ATOM 1903 O O . MET A 1 887 ? 183.628 142.327 162.815 1.00 165.44 869 MET A O 1
ATOM 1908 N N . ILE A 1 888 ? 183.389 143.356 164.807 1.00 146.38 870 ILE A N 1
ATOM 1909 C CA . ILE A 1 888 ? 182.750 144.522 164.200 1.00 143.68 870 ILE A CA 1
ATOM 1910 C C . ILE A 1 888 ? 183.693 145.188 163.212 1.00 144.54 870 ILE A C 1
ATOM 1911 O O . ILE A 1 888 ? 183.291 145.577 162.106 1.00 143.32 870 ILE A O 1
ATOM 1916 N N . GLU A 1 889 ? 184.960 145.342 163.596 1.00 158.10 871 GLU A N 1
ATOM 1917 C CA . GLU A 1 889 ? 185.911 145.991 162.700 1.00 159.01 871 GLU A CA 1
ATOM 1918 C C . GLU A 1 889 ? 186.103 145.188 161.422 1.00 159.03 871 GLU A C 1
ATOM 1919 O O . GLU A 1 889 ? 186.185 145.762 160.328 1.00 159.90 871 GLU A O 1
ATOM 1925 N N . GLU A 1 890 ? 186.177 143.861 161.533 1.00 156.85 872 GLU A N 1
ATOM 1926 C CA . GLU A 1 890 ? 186.314 143.051 160.324 1.00 155.06 872 GLU A CA 1
ATOM 1927 C C . GLU A 1 890 ? 185.110 143.218 159.405 1.00 155.56 872 GLU A C 1
ATOM 1928 O O . GLU A 1 890 ? 185.261 143.345 158.180 1.00 155.60 872 GLU A O 1
ATOM 1934 N N . ARG A 1 891 ? 183.904 143.230 159.976 1.00 157.87 873 ARG A N 1
ATOM 1935 C CA . ARG A 1 891 ? 182.711 143.406 159.153 1.00 159.80 873 ARG A CA 1
ATOM 1936 C C . ARG A 1 891 ? 182.719 144.759 158.449 1.00 160.48 873 ARG A C 1
ATOM 1937 O O . ARG A 1 891 ? 182.369 144.860 157.263 1.00 161.65 873 ARG A O 1
ATOM 1945 N N . LEU A 1 892 ? 183.119 145.811 159.163 1.00 159.12 874 LEU A N 1
ATOM 1946 C CA . LEU A 1 892 ? 183.181 147.132 158.544 1.00 158.36 874 LEU A CA 1
ATOM 1947 C C . LEU A 1 892 ? 184.208 147.165 157.421 1.00 162.08 874 LEU A C 1
ATOM 1948 O O . LEU A 1 892 ? 183.996 147.815 156.386 1.00 163.81 874 LEU A O 1
ATOM 1953 N N . ASP A 1 893 ? 185.339 146.484 157.616 1.00 183.25 875 ASP A N 1
ATOM 1954 C CA . ASP A 1 893 ? 186.323 146.370 156.546 1.00 184.15 875 ASP A CA 1
ATOM 1955 C C . ASP A 1 893 ? 185.713 145.719 155.316 1.00 180.34 875 ASP A C 1
ATOM 1956 O O . ASP A 1 893 ? 185.934 146.170 154.184 1.00 176.64 875 ASP A O 1
ATOM 1961 N N . ASP A 1 894 ? 184.931 144.661 155.522 1.00 172.04 876 ASP A N 1
ATOM 1962 C CA . ASP A 1 894 ? 184.263 144.010 154.401 1.00 170.77 876 ASP A CA 1
ATOM 1963 C C . ASP A 1 894 ? 183.347 144.984 153.668 1.00 170.83 876 ASP A C 1
ATOM 1964 O O . ASP A 1 894 ? 183.347 145.050 152.431 1.00 174.86 876 ASP A O 1
ATOM 1969 N N . LEU A 1 895 ? 182.567 145.762 154.419 1.00 159.44 877 LEU A N 1
ATOM 1970 C CA . LEU A 1 895 ? 181.630 146.683 153.778 1.00 159.18 877 LEU A CA 1
ATOM 1971 C C . LEU A 1 895 ? 182.359 147.728 152.944 1.00 161.02 877 LEU A C 1
ATOM 1972 O O . LEU A 1 895 ? 181.982 147.999 151.794 1.00 159.30 877 LEU A O 1
ATOM 1977 N N . ASN A 1 896 ? 183.396 148.348 153.515 1.00 169.78 878 ASN A N 1
ATOM 1978 C CA . ASN A 1 896 ? 184.066 149.413 152.774 1.00 166.03 878 ASN A CA 1
ATOM 1979 C C . ASN A 1 896 ? 184.859 148.857 151.603 1.00 164.05 878 ASN A C 1
ATOM 1980 O O . ASN A 1 896 ? 185.069 149.563 150.612 1.00 158.82 878 ASN A O 1
ATOM 1985 N N . SER A 1 897 ? 185.294 147.599 151.688 1.00 172.45 879 SER A N 1
ATOM 1986 C CA . SER A 1 897 ? 185.869 146.956 150.514 1.00 171.56 879 SER A CA 1
ATOM 1987 C C . SER A 1 897 ? 184.826 146.788 149.420 1.00 168.58 879 SER A C 1
ATOM 1988 O O . SER A 1 897 ? 185.119 146.991 148.236 1.00 163.51 879 SER A O 1
ATOM 1991 N N . THR A 1 898 ? 183.605 146.412 149.797 1.00 177.28 880 THR A N 1
ATOM 1992 C CA . THR A 1 898 ? 182.552 146.241 148.800 1.00 177.54 880 THR A CA 1
ATOM 1993 C C . THR A 1 898 ? 182.192 147.561 148.127 1.00 177.15 880 THR A C 1
ATOM 1994 O O . THR A 1 898 ? 181.979 147.609 146.911 1.00 173.12 880 THR A O 1
ATOM 1998 N N . MET A 1 899 ? 182.126 148.645 148.900 1.00 172.06 881 MET A N 1
ATOM 1999 C CA . MET A 1 899 ? 181.565 149.903 148.400 1.00 167.00 881 MET A CA 1
ATOM 2000 C C . MET A 1 899 ? 182.424 150.583 147.335 1.00 166.50 881 MET A C 1
ATOM 2001 O O . MET A 1 899 ? 182.039 151.651 146.849 1.00 159.62 881 MET A O 1
ATOM 2006 N N . GLN A 1 900 ? 183.557 150.004 146.942 1.00 179.59 882 GLN A N 1
ATOM 2007 C CA . GLN A 1 900 ? 184.500 150.728 146.094 1.00 176.30 882 GLN A CA 1
ATOM 2008 C C . GLN A 1 900 ? 184.030 150.838 144.650 1.00 177.29 882 GLN A C 1
ATOM 2009 O O . GLN A 1 900 ? 184.217 151.882 144.018 1.00 179.50 882 GLN A O 1
ATOM 2015 N N . ARG A 1 901 ? 183.420 149.780 144.112 1.00 182.35 883 ARG A N 1
ATOM 2016 C CA . ARG A 1 901 ? 183.182 149.711 142.673 1.00 181.81 883 ARG A CA 1
ATOM 2017 C C . ARG A 1 9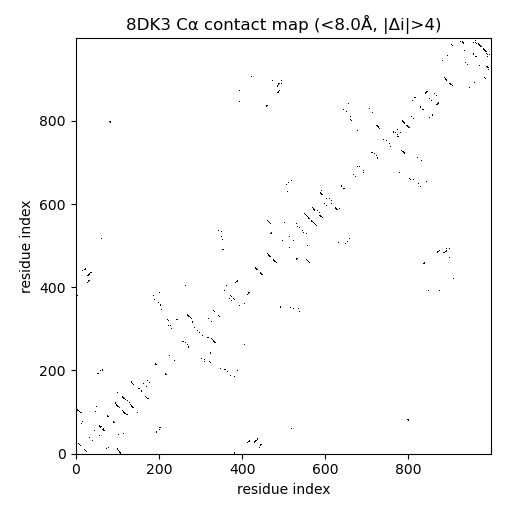01 ? 182.280 150.839 142.191 1.00 183.23 883 ARG A C 1
ATOM 2018 O O . ARG A 1 901 ? 182.533 151.440 141.141 1.00 180.53 883 ARG A O 1
ATOM 2026 N N . VAL A 1 902 ? 181.223 151.140 142.942 1.00 172.30 884 VAL A N 1
ATOM 2027 C CA . VAL A 1 902 ? 180.278 152.166 142.525 1.00 170.01 884 VAL A CA 1
ATOM 2028 C C . VAL A 1 902 ? 180.967 153.523 142.499 1.00 169.18 884 VAL A C 1
ATOM 2029 O O . VAL A 1 902 ? 181.922 153.777 143.241 1.00 172.40 884 VAL A O 1
ATOM 2033 N N . ASP A 1 903 ? 180.489 154.401 141.627 1.00 159.51 885 ASP A N 1
ATOM 2034 C CA . ASP A 1 903 ? 181.125 155.683 141.379 1.00 161.86 885 ASP A CA 1
ATOM 2035 C C . ASP A 1 903 ? 180.264 156.822 141.906 1.00 164.18 885 ASP A C 1
ATOM 2036 O O . ASP A 1 903 ? 179.078 156.917 141.577 1.00 166.65 885 ASP A O 1
ATOM 2041 N N . PHE A 1 904 ? 180.872 157.680 142.721 1.00 149.96 886 PHE A N 1
ATOM 2042 C CA . PHE A 1 904 ? 180.309 158.952 143.157 1.00 146.35 886 PHE A CA 1
ATOM 2043 C C . PHE A 1 904 ? 180.509 159.968 142.042 1.00 150.41 886 PHE A C 1
ATOM 2044 O O . PHE A 1 904 ? 180.655 159.580 140.880 1.00 158.46 886 PHE A O 1
ATOM 2052 N N . GLN A 1 905 ? 180.456 161.260 142.367 1.00 151.32 887 GLN A N 1
ATOM 2053 C CA . GLN A 1 905 ? 180.853 162.324 141.447 1.00 155.29 887 GLN A CA 1
ATOM 2054 C C . GLN A 1 905 ? 182.092 161.908 140.660 1.00 162.68 887 GLN A C 1
ATOM 2055 O O . GLN A 1 905 ? 182.969 161.229 141.210 1.00 166.90 887 GLN A O 1
ATOM 2061 N N . PRO A 1 906 ? 182.206 162.298 139.391 1.00 159.82 888 PRO A N 1
ATOM 2062 C CA . PRO A 1 906 ? 183.173 161.647 138.494 1.00 157.70 888 PRO A CA 1
ATOM 2063 C C . PRO A 1 906 ? 184.595 161.688 139.034 1.00 162.37 888 PRO A C 1
ATOM 2064 O O . PRO A 1 906 ? 185.076 162.725 139.495 1.00 161.19 888 PRO A O 1
ATOM 2068 N N . GLY A 1 907 ? 185.268 160.541 138.968 1.00 163.70 889 GLY A N 1
ATOM 2069 C CA . GLY A 1 907 ? 186.619 160.408 139.467 1.00 161.09 889 GLY A CA 1
ATOM 2070 C C . GLY A 1 907 ? 186.743 160.216 140.961 1.00 162.29 889 GLY A C 1
ATOM 2071 O O . GLY A 1 907 ? 187.864 160.233 141.480 1.00 162.14 889 GLY A O 1
ATOM 2072 N N . ARG A 1 908 ? 185.635 160.031 141.673 1.00 144.05 890 ARG A N 1
ATOM 2073 C CA . ARG A 1 908 ? 185.656 159.980 143.125 1.00 137.40 890 ARG A CA 1
ATOM 2074 C C . ARG A 1 908 ? 184.793 158.828 143.613 1.00 138.54 890 ARG A C 1
ATOM 2075 O O . ARG A 1 908 ? 183.892 158.363 142.915 1.00 144.99 890 ARG A O 1
ATOM 2083 N N . TYR A 1 909 ? 185.079 158.374 144.829 1.00 132.73 891 TYR A N 1
ATOM 2084 C CA . TYR A 1 909 ? 184.249 157.387 145.501 1.00 135.53 891 TYR A CA 1
ATOM 2085 C C . TYR A 1 909 ? 184.365 157.606 147.002 1.00 135.42 891 TYR A C 1
ATOM 2086 O O . TYR A 1 909 ? 185.027 158.539 147.460 1.00 138.21 891 TYR A O 1
ATOM 2095 N N . LEU A 1 910 ? 183.702 156.750 147.773 1.00 127.45 892 LEU A N 1
ATOM 2096 C CA . LEU A 1 910 ? 183.606 156.920 149.215 1.00 127.08 892 LEU A CA 1
ATOM 2097 C C . LEU A 1 910 ? 184.261 155.758 149.945 1.00 128.10 892 LEU A C 1
ATOM 2098 O O . LEU A 1 910 ? 184.272 154.626 149.461 1.00 137.12 892 LEU A O 1
ATOM 2103 N N . ARG A 1 911 ? 184.810 156.054 151.120 1.00 128.41 893 ARG A N 1
ATOM 2104 C CA . ARG A 1 911 ? 185.371 155.043 152.003 1.00 124.45 893 ARG A CA 1
ATOM 2105 C C . ARG A 1 911 ? 184.965 155.360 153.432 1.00 126.85 893 ARG A C 1
ATOM 2106 O O . ARG A 1 911 ? 184.884 156.530 153.814 1.00 128.64 893 ARG A O 1
ATOM 2114 N N . LEU A 1 912 ? 184.715 154.318 154.217 1.00 130.16 894 LEU A N 1
ATOM 2115 C CA . LEU A 1 912 ? 184.213 154.454 155.577 1.00 133.51 894 LEU A CA 1
ATOM 2116 C C . LEU A 1 912 ? 185.277 153.994 156.563 1.00 137.84 894 LEU A C 1
ATOM 2117 O O . LEU A 1 912 ? 185.871 152.929 156.383 1.00 143.36 894 LEU A O 1
ATOM 2122 N N . VAL A 1 913 ? 185.513 154.796 157.604 1.00 128.06 895 VAL A N 1
ATOM 2123 C CA . VAL A 1 913 ? 186.533 154.502 158.601 1.00 127.64 895 VAL A CA 1
ATOM 2124 C C . VAL A 1 913 ? 185.932 154.627 159.992 1.00 136.56 895 VAL A C 1
ATOM 2125 O O . VAL A 1 913 ? 184.912 155.287 160.197 1.00 141.92 895 VAL A O 1
ATOM 2129 N N . ALA A 1 914 ? 186.592 153.989 160.958 1.00 142.55 896 ALA A N 1
ATOM 2130 C CA . ALA A 1 914 ? 186.154 154.013 162.346 1.00 136.19 896 ALA A CA 1
ATOM 2131 C C . ALA A 1 914 ? 187.360 154.002 163.271 1.00 136.64 896 ALA A C 1
ATOM 2132 O O . ALA A 1 914 ? 188.314 153.254 163.051 1.00 137.73 896 ALA A O 1
ATOM 2134 N N . LYS A 1 915 ? 187.301 154.823 164.312 1.00 140.75 897 LYS A N 1
ATOM 2135 C CA . LYS A 1 915 ? 188.367 154.945 165.295 1.00 141.56 897 LYS A CA 1
ATOM 2136 C C . LYS A 1 915 ? 187.902 154.396 166.636 1.00 141.90 897 LYS A C 1
ATOM 2137 O O . LYS A 1 915 ? 186.711 154.186 166.870 1.00 146.04 897 LYS A O 1
ATOM 2143 N N . LYS A 1 916 ? 188.862 154.177 167.528 1.00 135.68 898 LYS A N 1
ATOM 2144 C CA . LYS A 1 916 ? 188.609 153.563 168.823 1.00 136.09 898 LYS A CA 1
ATOM 2145 C C . LYS A 1 916 ? 188.815 154.589 169.925 1.00 142.47 898 LYS A C 1
ATOM 2146 O O . LYS A 1 916 ? 189.867 155.229 169.989 1.00 144.89 898 LYS A O 1
ATOM 2152 N N . VAL A 1 917 ? 187.819 154.735 170.796 1.00 154.78 899 VAL A N 1
ATOM 2153 C CA . VAL A 1 917 ? 187.862 155.703 171.885 1.00 154.64 899 VAL A CA 1
ATOM 2154 C C . VAL A 1 917 ? 187.433 155.017 173.176 1.00 155.28 899 VAL A C 1
ATOM 2155 O O . VAL A 1 917 ? 186.431 154.294 173.196 1.00 156.53 899 VAL A O 1
ATOM 2159 N N . ILE A 1 918 ? 188.195 155.235 174.247 1.00 162.11 900 ILE A N 1
ATOM 2160 C CA . ILE A 1 918 ? 187.912 154.668 175.561 1.00 161.74 900 ILE A CA 1
ATOM 2161 C C . ILE A 1 918 ? 187.817 155.805 176.566 1.00 162.58 900 ILE A C 1
ATOM 2162 O O . ILE A 1 918 ? 188.665 156.704 176.577 1.00 161.95 900 ILE A O 1
ATOM 2167 N N . HIS A 1 919 ? 186.789 155.767 177.398 1.00 176.24 901 HIS A N 1
ATOM 2168 C CA . HIS A 1 919 ? 186.522 156.828 178.363 1.00 175.34 901 HIS A CA 1
ATOM 2169 C C . HIS A 1 919 ? 185.466 156.317 179.336 1.00 173.36 901 HIS A C 1
ATOM 2170 O O . HIS A 1 919 ? 185.173 155.117 179.382 1.00 175.34 901 HIS A O 1
ATOM 2177 N N . GLU A 1 920 ? 184.918 157.235 180.135 1.00 160.54 902 GLU A N 1
ATOM 2178 C CA . GLU A 1 920 ? 183.840 156.951 181.074 1.00 164.77 902 GLU A CA 1
ATOM 2179 C C . GLU A 1 920 ? 184.304 156.048 182.211 1.00 162.03 902 GLU A C 1
ATOM 2180 O O . GLU A 1 920 ? 185.365 156.272 182.802 1.00 154.03 902 GLU A O 1
ATOM 2186 N N . SER A 1 921 ? 183.512 155.026 182.518 1.00 155.75 903 SER A N 1
ATOM 2187 C CA . SER A 1 921 ? 183.692 154.236 183.725 1.00 156.76 903 SER A CA 1
ATOM 2188 C C . SER A 1 921 ? 184.712 153.117 183.586 1.00 159.19 903 SER A C 1
ATOM 2189 O O . SER A 1 921 ? 184.966 152.415 184.572 1.00 163.15 903 SER A O 1
ATOM 2192 N N . LEU A 1 922 ? 185.287 152.916 182.402 1.00 153.94 904 LEU A N 1
ATOM 2193 C CA . LEU A 1 922 ? 186.264 151.845 182.246 1.00 153.02 904 LEU A CA 1
ATOM 2194 C C . LEU A 1 922 ? 187.484 152.090 183.121 1.00 154.43 904 LEU A C 1
ATOM 2195 O O . LEU A 1 922 ? 187.986 151.169 183.780 1.00 157.15 904 LEU A O 1
ATOM 2200 N N . ARG A 1 923 ? 187.971 153.330 183.145 1.00 166.45 905 ARG A N 1
ATOM 2201 C CA . ARG A 1 923 ? 189.112 153.650 183.992 1.00 170.03 905 ARG A CA 1
ATOM 2202 C C . ARG A 1 923 ? 188.777 153.444 185.460 1.00 171.16 905 ARG A C 1
ATOM 2203 O O . ARG A 1 923 ? 189.594 152.915 186.221 1.00 169.01 905 ARG A O 1
ATOM 2211 N N . THR A 1 924 ? 187.578 153.851 185.875 1.00 166.02 906 THR A N 1
ATOM 2212 C CA . THR A 1 924 ? 187.185 153.676 187.268 1.00 163.80 906 THR A CA 1
ATOM 2213 C C . THR A 1 924 ? 187.148 152.204 187.650 1.00 161.06 906 THR A C 1
ATOM 2214 O O . THR A 1 924 ? 187.644 151.819 188.715 1.00 161.99 906 THR A O 1
ATOM 2218 N N . LEU A 1 925 ? 186.574 151.364 186.790 1.00 158.84 907 LEU A N 1
ATOM 2219 C CA . LEU A 1 925 ? 186.507 149.942 187.104 1.00 158.20 907 LEU A CA 1
ATOM 2220 C C . LEU A 1 925 ? 187.897 149.320 187.147 1.00 160.13 907 LEU A C 1
ATOM 2221 O O . LEU A 1 925 ? 188.188 148.503 188.029 1.00 160.25 907 LEU A O 1
ATOM 2226 N N . GLN A 1 926 ? 188.766 149.686 186.202 1.00 170.01 908 GLN A N 1
ATOM 2227 C CA . GLN A 1 926 ? 190.124 149.152 186.223 1.00 170.61 908 GLN A CA 1
ATOM 2228 C C . GLN A 1 926 ? 190.857 149.576 187.487 1.00 172.38 908 GLN A C 1
ATOM 2229 O O . GLN A 1 926 ? 191.571 148.775 188.105 1.00 174.79 908 GLN A O 1
ATOM 2235 N N . HIS A 1 927 ? 190.684 150.835 187.887 1.00 178.63 909 HIS A N 1
ATOM 2236 C CA . HIS A 1 927 ? 191.296 151.319 189.115 1.00 180.96 909 HIS A CA 1
ATOM 2237 C C . HIS A 1 927 ? 190.788 150.542 190.319 1.00 180.70 909 HIS A C 1
ATOM 2238 O O . HIS A 1 927 ? 191.570 150.158 191.196 1.00 179.22 909 HIS A O 1
ATOM 2245 N N . ALA A 1 928 ? 189.481 150.287 190.370 1.00 175.13 910 ALA A N 1
ATOM 2246 C CA . ALA A 1 928 ? 188.925 149.523 191.478 1.00 173.71 910 ALA A CA 1
ATOM 2247 C C . ALA A 1 928 ? 189.505 148.119 191.519 1.00 173.91 910 ALA A C 1
ATOM 2248 O O . ALA A 1 928 ? 189.844 147.608 192.593 1.00 175.31 910 ALA A O 1
ATOM 2250 N N . GLN A 1 929 ? 189.627 147.480 190.357 1.00 182.34 911 GLN A N 1
ATOM 2251 C CA . GLN A 1 929 ? 190.197 146.140 190.319 1.00 184.60 911 GLN A CA 1
ATOM 2252 C C . GLN A 1 929 ? 191.625 146.144 190.837 1.00 185.81 911 GLN A C 1
ATOM 2253 O O . GLN A 1 929 ? 191.994 145.325 191.690 1.00 187.31 911 GLN A O 1
ATOM 2259 N N . ARG A 1 930 ? 192.442 147.075 190.341 1.00 185.68 912 ARG A N 1
ATOM 2260 C CA . ARG A 1 930 ? 193.838 147.100 190.754 1.00 186.10 912 ARG A CA 1
ATOM 2261 C C . ARG A 1 930 ? 193.973 147.451 192.228 1.00 186.73 912 ARG A C 1
ATOM 2262 O O . ARG A 1 930 ? 194.934 147.027 192.879 1.00 186.43 912 ARG A O 1
ATOM 2270 N N . GLN A 1 931 ? 193.022 148.210 192.775 1.00 181.95 913 GLN A N 1
ATOM 2271 C CA . GLN A 1 931 ? 193.082 148.535 194.193 1.00 183.39 913 GLN A CA 1
ATOM 2272 C C . GLN A 1 931 ? 192.707 147.332 195.044 1.00 181.81 913 GLN A C 1
ATOM 2273 O O . GLN A 1 931 ? 193.343 147.067 196.070 1.00 182.28 913 GLN A O 1
ATOM 2279 N N . LEU A 1 932 ? 191.685 146.583 194.628 1.00 173.00 914 LEU A N 1
ATOM 2280 C CA . LEU A 1 932 ? 191.311 145.392 195.380 1.00 174.85 914 LEU A CA 1
ATOM 2281 C C . LEU A 1 932 ? 192.381 144.317 195.283 1.00 173.93 914 LEU A C 1
ATOM 2282 O O . LEU A 1 932 ? 192.500 143.479 196.184 1.00 171.66 914 LEU A O 1
ATOM 2287 N N . ASN A 1 933 ? 193.167 144.322 194.206 1.00 185.41 915 ASN A N 1
ATOM 2288 C CA . ASN A 1 933 ? 194.240 143.343 194.084 1.00 185.73 915 ASN A CA 1
ATOM 2289 C C . ASN A 1 933 ? 195.290 143.495 195.173 1.00 186.17 915 ASN A C 1
ATOM 2290 O O . ASN A 1 933 ? 196.063 142.560 195.408 1.00 186.36 915 ASN A O 1
ATOM 2295 N N . SER A 1 934 ? 195.342 144.650 195.837 1.00 186.70 916 SER A N 1
ATOM 2296 C CA . SER A 1 934 ? 196.351 144.871 196.867 1.00 187.09 916 SER A CA 1
ATOM 2297 C C . SER A 1 934 ? 196.154 143.937 198.055 1.00 189.40 916 SER A C 1
ATOM 2298 O O . SER A 1 934 ? 197.116 143.346 198.558 1.00 186.41 916 SER A O 1
ATOM 2301 N N . ALA A 1 935 ? 194.917 143.787 198.515 1.00 174.73 917 ALA A N 1
ATOM 2302 C CA . ALA A 1 935 ? 194.642 142.991 199.705 1.00 169.17 917 ALA A CA 1
ATOM 2303 C C . ALA A 1 935 ? 194.780 141.501 199.419 1.00 168.77 917 ALA A C 1
ATOM 2304 O O . ALA A 1 935 ? 195.415 140.772 200.178 1.00 164.20 917 ALA A O 1
ATOM 2306 N N . LYS A 1 947 ? 186.245 141.967 202.858 1.00 133.57 929 LYS A N 1
ATOM 2307 C CA . LYS A 1 947 ? 187.069 143.146 202.630 1.00 139.45 929 LYS A CA 1
ATOM 2308 C C . LYS A 1 947 ? 186.268 144.250 201.961 1.00 142.43 929 LYS A C 1
ATOM 2309 O O . LYS A 1 947 ? 185.311 144.766 202.534 1.00 139.83 929 LYS A O 1
ATOM 2315 N N . ALA A 1 948 ? 186.668 144.617 200.746 1.00 146.73 930 ALA A N 1
ATOM 2316 C CA . ALA A 1 948 ? 185.967 145.622 199.958 1.00 145.29 930 ALA A CA 1
ATOM 2317 C C . ALA A 1 948 ? 185.483 145.044 198.634 1.00 146.67 930 ALA A C 1
ATOM 2318 O O . ALA A 1 948 ? 185.363 145.760 197.639 1.00 141.94 930 ALA A O 1
ATOM 2320 N N . LEU A 1 949 ? 185.191 143.743 198.618 1.00 165.24 931 LEU A N 1
ATOM 2321 C CA . LEU A 1 949 ? 184.721 143.095 197.402 1.00 165.97 931 LEU A CA 1
ATOM 2322 C C . LEU A 1 949 ? 183.400 143.666 196.925 1.00 165.49 931 LEU A C 1
ATOM 2323 O O . LEU A 1 949 ? 183.055 143.506 195.751 1.00 165.21 931 LEU A O 1
ATOM 2328 N N . GLN A 1 950 ? 182.656 144.329 197.805 1.00 174.03 932 GLN A N 1
ATOM 2329 C CA . GLN A 1 950 ? 181.352 144.850 197.432 1.00 174.62 932 GLN A CA 1
ATOM 2330 C C . GLN A 1 950 ? 181.438 146.057 196.513 1.00 178.03 932 GLN A C 1
ATOM 2331 O O . GLN A 1 950 ? 180.416 146.442 195.939 1.00 179.71 932 GLN A O 1
ATOM 2337 N N . ALA A 1 951 ? 182.620 146.654 196.345 1.00 170.22 933 ALA A N 1
ATOM 2338 C CA . ALA A 1 951 ? 182.745 147.799 195.448 1.00 169.29 933 ALA A CA 1
ATOM 2339 C C . ALA A 1 951 ? 182.446 147.405 194.006 1.00 167.88 933 ALA A C 1
ATOM 2340 O O . ALA A 1 951 ? 181.677 148.082 193.307 1.00 165.73 933 ALA A O 1
ATOM 2342 N N . LEU A 1 952 ? 183.041 146.304 193.546 1.00 163.65 934 LEU A N 1
ATOM 2343 C CA . LEU A 1 952 ? 182.790 145.845 192.187 1.00 162.61 934 LEU A CA 1
ATOM 2344 C C . LEU A 1 952 ? 181.327 145.484 191.997 1.00 164.44 934 LEU A C 1
ATOM 2345 O O . LEU A 1 952 ? 180.733 145.789 190.957 1.00 168.24 934 LEU A O 1
ATOM 2350 N N . VAL A 1 953 ? 180.733 144.825 192.990 1.00 168.03 935 VAL A N 1
ATOM 2351 C CA . VAL A 1 953 ? 179.329 144.449 192.889 1.00 169.80 935 VAL A CA 1
ATOM 2352 C C . VAL A 1 953 ? 178.453 145.687 192.797 1.00 170.90 935 VAL A C 1
ATOM 2353 O O . VAL A 1 953 ? 177.503 145.737 192.006 1.00 172.90 935 VAL A O 1
ATOM 2357 N N . GLY A 1 954 ? 178.752 146.703 193.605 1.00 172.09 936 GLY A N 1
ATOM 2358 C CA . GLY A 1 954 ? 177.987 147.934 193.534 1.00 173.45 936 GLY A CA 1
ATOM 2359 C C . GLY A 1 954 ? 178.087 148.596 192.176 1.00 175.14 936 GLY A C 1
ATOM 2360 O O . GLY A 1 954 ? 177.080 149.030 191.611 1.00 173.08 936 GLY A O 1
ATOM 2361 N N . LEU A 1 955 ? 179.298 148.661 191.621 1.00 175.82 937 LEU A N 1
ATOM 2362 C CA . LEU A 1 955 ? 179.461 149.265 190.302 1.00 173.14 937 LEU A CA 1
ATOM 2363 C C . LEU A 1 955 ? 178.677 148.499 189.244 1.00 173.74 937 LEU A C 1
ATOM 2364 O O . LEU A 1 955 ? 177.957 149.096 188.434 1.00 172.06 937 LEU A O 1
ATOM 2369 N N . LEU A 1 956 ? 178.804 147.170 189.239 1.00 167.55 938 LEU A N 1
ATOM 2370 C CA . LEU A 1 956 ? 178.126 146.374 188.222 1.00 161.70 938 LEU A CA 1
ATOM 2371 C C . LEU A 1 956 ? 176.616 146.502 188.339 1.00 161.86 938 LEU A C 1
ATOM 2372 O O . LEU A 1 956 ? 175.919 146.661 187.329 1.00 161.59 938 LEU A O 1
ATOM 2377 N N . LYS A 1 957 ? 176.089 146.441 189.562 1.00 174.76 939 LYS A N 1
ATOM 2378 C CA . LYS A 1 957 ? 174.650 146.567 189.739 1.00 175.65 939 LYS A CA 1
ATOM 2379 C C . LYS A 1 957 ? 174.163 147.946 189.325 1.00 177.98 939 LYS A C 1
ATOM 2380 O O . LYS A 1 957 ? 173.109 148.070 188.691 1.00 180.63 939 LYS A O 1
ATOM 2386 N N . ASP A 1 958 ? 174.915 148.995 189.663 1.00 184.02 940 ASP A N 1
ATOM 2387 C CA . ASP A 1 958 ? 174.507 150.336 189.267 1.00 187.62 940 ASP A CA 1
ATOM 2388 C C . ASP A 1 958 ? 174.480 150.476 187.754 1.00 188.81 940 ASP A C 1
ATOM 2389 O O . ASP A 1 958 ? 173.553 151.073 187.194 1.00 185.53 940 ASP A O 1
ATOM 2394 N N . ALA A 1 959 ? 175.490 149.930 187.074 1.00 189.35 941 ALA A N 1
ATOM 2395 C CA . ALA A 1 959 ? 175.506 149.988 185.617 1.00 187.00 941 ALA A CA 1
ATOM 2396 C C . ALA A 1 959 ? 174.335 149.218 185.024 1.00 186.44 941 ALA A C 1
ATOM 2397 O O . ALA A 1 959 ? 173.682 149.692 184.087 1.00 187.34 941 ALA A O 1
ATOM 2399 N N . CYS A 1 960 ? 174.046 148.033 185.564 1.00 186.48 942 CYS A N 1
ATOM 2400 C CA . CYS A 1 960 ? 172.959 147.225 185.022 1.00 186.36 942 CYS A CA 1
ATOM 2401 C C . CYS A 1 960 ? 171.609 147.899 185.227 1.00 187.02 942 CYS A C 1
ATOM 2402 O O . CYS A 1 960 ? 170.743 147.842 184.348 1.00 188.69 942 CYS A O 1
ATOM 2405 N N . GLU A 1 961 ? 171.408 148.531 186.384 1.00 191.72 943 GLU A N 1
ATOM 2406 C CA . GLU A 1 961 ? 170.119 149.148 186.674 1.00 191.88 943 GLU A CA 1
ATOM 2407 C C . GLU A 1 961 ? 169.827 150.314 185.741 1.00 191.37 943 GLU A C 1
ATOM 2408 O O . GLU A 1 961 ? 168.697 150.467 185.266 1.00 189.21 943 GLU A O 1
ATOM 2414 N N . HIS A 1 962 ? 170.825 151.152 185.472 1.00 191.43 944 HIS A N 1
ATOM 2415 C CA . HIS A 1 962 ? 170.647 152.293 184.575 1.00 191.53 944 HIS A CA 1
ATOM 2416 C C . HIS A 1 962 ? 171.076 151.895 183.164 1.00 192.42 944 HIS A C 1
ATOM 2417 O O . HIS A 1 962 ? 172.078 152.356 182.619 1.00 195.47 944 HIS A O 1
ATOM 2424 N N . SER A 1 963 ? 170.269 151.024 182.565 1.00 180.01 945 SER A N 1
ATOM 2425 C CA . SER A 1 963 ? 170.603 150.466 181.263 1.00 177.77 945 SER A CA 1
ATOM 2426 C C . SER A 1 963 ? 170.435 151.462 180.127 1.00 176.17 945 SER A C 1
ATOM 2427 O O . SER A 1 963 ? 170.783 151.135 178.991 1.00 178.60 945 SER A O 1
ATOM 2430 N N . ARG A 1 964 ? 169.901 152.651 180.391 1.00 183.42 946 ARG A N 1
ATOM 2431 C CA . ARG A 1 964 ? 169.630 153.627 179.345 1.00 186.44 946 ARG A CA 1
ATOM 2432 C C . ARG A 1 964 ? 170.468 154.891 179.504 1.00 188.78 946 ARG A C 1
ATOM 2433 O O . ARG A 1 964 ? 170.032 155.983 179.136 1.00 188.07 946 ARG A O 1
ATOM 2441 N N . ASN A 1 965 ? 171.670 154.763 180.056 1.00 183.33 947 ASN A N 1
ATOM 2442 C CA . ASN A 1 965 ? 172.579 155.885 180.223 1.00 180.28 947 ASN A CA 1
ATOM 2443 C C . ASN A 1 965 ? 173.889 155.612 179.499 1.00 179.00 947 ASN A C 1
ATOM 2444 O O . ASN A 1 965 ? 174.272 154.462 179.272 1.00 179.73 947 ASN A O 1
ATOM 2449 N N . GLN A 1 966 ? 174.585 156.696 179.151 1.00 169.51 948 GLN A N 1
ATOM 2450 C CA . GLN A 1 966 ? 175.791 156.569 178.343 1.00 169.98 948 GLN A CA 1
ATOM 2451 C C . GLN A 1 966 ? 176.888 155.802 179.064 1.00 169.74 948 GLN A C 1
ATOM 2452 O O . GLN A 1 966 ? 177.703 155.138 178.416 1.00 173.30 948 GLN A O 1
ATOM 2458 N N . GLY A 1 967 ? 176.939 155.882 180.393 1.00 149.59 949 GLY A N 1
ATOM 2459 C CA . GLY A 1 967 ? 177.947 155.125 181.117 1.00 151.20 949 GLY A CA 1
ATOM 2460 C C . GLY A 1 967 ? 177.782 153.628 180.940 1.00 153.77 949 GLY A C 1
ATOM 2461 O O . GLY A 1 967 ? 178.741 152.913 180.639 1.00 155.32 949 GLY A O 1
ATOM 2462 N N . ALA A 1 968 ? 176.553 153.136 181.104 1.00 147.34 950 ALA A N 1
ATOM 2463 C CA . ALA A 1 968 ? 176.307 151.711 180.926 1.00 148.40 950 ALA A CA 1
ATOM 2464 C C . ALA A 1 968 ? 176.526 151.288 179.481 1.00 152.15 950 ALA A C 1
ATOM 2465 O O . ALA A 1 968 ? 177.129 150.240 179.218 1.00 152.35 950 ALA A O 1
ATOM 2467 N N . LYS A 1 969 ? 176.044 152.092 178.533 1.00 143.23 951 LYS A N 1
ATOM 2468 C CA . LYS A 1 969 ? 176.232 151.768 177.126 1.00 137.94 951 LYS A CA 1
ATOM 2469 C C . LYS A 1 969 ? 177.709 151.697 176.779 1.00 136.91 951 LYS A C 1
ATOM 2470 O O . LYS A 1 969 ? 178.169 150.734 176.159 1.00 138.35 951 LYS A O 1
ATOM 2476 N N . ALA A 1 970 ? 178.476 152.701 177.198 1.00 144.15 952 ALA A N 1
ATOM 2477 C CA . ALA A 1 970 ? 179.897 152.716 176.890 1.00 147.82 952 ALA A CA 1
ATOM 2478 C C . ALA A 1 970 ? 180.662 151.667 177.675 1.00 148.61 952 ALA A C 1
ATOM 2479 O O . ALA A 1 970 ? 181.796 151.346 177.311 1.00 153.40 952 ALA A O 1
ATOM 2481 N N . LEU A 1 971 ? 180.078 151.123 178.736 1.00 137.86 953 LEU A N 1
ATOM 2482 C CA . LEU A 1 971 ? 180.800 150.114 179.494 1.00 136.23 953 LEU A CA 1
ATOM 2483 C C . LEU A 1 971 ? 180.559 148.710 178.954 1.00 141.77 953 LEU A C 1
ATOM 2484 O O . LEU A 1 971 ? 181.513 147.951 178.766 1.00 143.41 953 LEU A O 1
ATOM 2489 N N . LEU A 1 972 ? 179.305 148.346 178.692 1.00 140.60 954 LEU A N 1
ATOM 2490 C CA . LEU A 1 972 ? 178.973 146.951 178.443 1.00 136.08 954 LEU A CA 1
ATOM 2491 C C . LEU A 1 972 ? 178.426 146.647 177.055 1.00 141.49 954 LEU A C 1
ATOM 2492 O O . LEU A 1 972 ? 178.191 145.474 176.752 1.00 147.70 954 LEU A O 1
ATOM 2497 N N . ASP A 1 973 ? 178.227 147.642 176.198 1.00 141.48 955 ASP A N 1
ATOM 2498 C CA . ASP A 1 973 ? 177.715 147.378 174.861 1.00 136.97 955 ASP A CA 1
ATOM 2499 C C . ASP A 1 973 ? 178.841 147.527 173.853 1.00 134.45 955 ASP A C 1
ATOM 2500 O O . ASP A 1 973 ? 179.303 148.652 173.625 1.00 141.18 955 ASP A O 1
ATOM 2505 N N . PRO A 1 974 ? 179.304 146.450 173.216 1.00 120.64 956 PRO A N 1
ATOM 2506 C CA . PRO A 1 974 ? 180.513 146.556 172.385 1.00 126.73 956 PRO A CA 1
ATOM 2507 C C . PRO A 1 974 ? 180.398 147.532 171.230 1.00 131.92 956 PRO A C 1
ATOM 2508 O O . PRO A 1 974 ? 181.397 148.162 170.871 1.00 135.72 956 PRO A O 1
ATOM 2512 N N . ARG A 1 975 ? 179.223 147.692 170.637 1.00 134.54 957 ARG A N 1
ATOM 2513 C CA . ARG A 1 975 ? 179.104 148.557 169.472 1.00 129.93 957 ARG A CA 1
ATOM 2514 C C . ARG A 1 975 ? 179.095 150.036 169.823 1.00 129.61 957 ARG A C 1
ATOM 2515 O O . ARG A 1 975 ? 178.979 150.864 168.918 1.00 129.22 957 ARG A O 1
ATOM 2523 N N . PHE A 1 976 ? 179.196 150.389 171.100 1.00 124.89 958 PHE A N 1
ATOM 2524 C CA . PHE A 1 976 ? 179.301 151.777 171.524 1.00 123.29 958 PHE A CA 1
ATOM 2525 C C . PHE A 1 976 ? 180.724 152.172 171.881 1.00 130.91 958 PHE A C 1
ATOM 2526 O O . PHE A 1 976 ? 180.925 153.193 172.541 1.00 132.93 958 PHE A O 1
ATOM 2534 N N . ARG A 1 977 ? 181.714 151.377 171.481 1.00 126.33 959 ARG A N 1
ATOM 2535 C CA . ARG A 1 977 ? 183.118 151.683 171.715 1.00 121.98 959 ARG A CA 1
ATOM 2536 C C . ARG A 1 977 ? 183.845 152.065 170.428 1.00 124.52 959 ARG A C 1
ATOM 2537 O O . ARG A 1 977 ? 185.043 151.815 170.292 1.00 121.35 959 ARG A O 1
ATOM 2545 N N . LEU A 1 978 ? 183.137 152.668 169.477 1.00 129.63 960 LEU A N 1
ATOM 2546 C CA . LEU A 1 978 ? 183.725 153.078 168.211 1.00 125.08 960 LEU A CA 1
ATOM 2547 C C . LEU A 1 978 ? 183.144 154.421 167.796 1.00 124.92 960 LEU A C 1
ATOM 2548 O O . LEU A 1 978 ? 182.112 154.858 168.307 1.00 125.88 960 LEU A O 1
ATOM 2553 N N . GLU A 1 979 ? 183.825 155.079 166.863 1.00 138.01 961 GLU A N 1
ATOM 2554 C CA . GLU A 1 979 ? 183.367 156.338 166.293 1.00 138.75 961 GLU A CA 1
ATOM 2555 C C . GLU A 1 979 ? 183.445 156.254 164.777 1.00 139.03 961 GLU A C 1
ATOM 2556 O O . GLU A 1 979 ? 184.470 155.836 164.233 1.00 134.73 961 GLU A O 1
ATOM 2562 N N . PHE A 1 980 ? 182.377 156.664 164.098 1.00 133.04 962 PHE A N 1
ATOM 2563 C CA . PHE A 1 980 ? 182.233 156.449 162.665 1.00 136.74 962 PHE A CA 1
ATOM 2564 C C . PHE A 1 980 ? 182.189 157.771 161.910 1.00 138.79 962 PHE A C 1
ATOM 2565 O O . PHE A 1 980 ? 181.607 158.749 162.386 1.00 138.45 962 PHE A O 1
ATOM 2573 N N . ALA A 1 981 ? 182.800 157.785 160.726 1.00 121.46 963 ALA A N 1
ATOM 2574 C CA . ALA A 1 981 ? 182.777 158.943 159.844 1.00 114.03 963 ALA A CA 1
ATOM 2575 C C . ALA A 1 981 ? 183.077 158.484 158.425 1.00 117.48 963 ALA A C 1
ATOM 2576 O O . ALA A 1 981 ? 183.690 157.437 158.213 1.00 119.10 963 ALA A O 1
ATOM 2578 N N . VAL A 1 982 ? 182.654 159.295 157.457 1.00 128.45 964 VAL A N 1
ATOM 2579 C CA . VAL A 1 982 ? 182.782 158.968 156.040 1.00 126.27 964 VAL A CA 1
ATOM 2580 C C . VAL A 1 982 ? 183.813 159.891 155.405 1.00 131.75 964 VAL A C 1
ATOM 2581 O O . VAL A 1 982 ? 184.038 161.015 155.867 1.00 139.03 964 VAL A O 1
ATOM 2585 N N . SER A 1 983 ? 184.447 159.411 154.337 1.00 125.18 965 SER A N 1
ATOM 2586 C CA . SER A 1 983 ? 185.506 160.152 153.670 1.00 124.06 965 SER A CA 1
ATOM 2587 C C . SER A 1 983 ? 185.357 160.017 152.163 1.00 130.78 965 SER A C 1
ATOM 2588 O O . SER A 1 983 ? 184.740 159.075 151.664 1.00 140.08 965 SER A O 1
ATOM 2591 N N . VAL A 1 984 ? 185.945 160.966 151.438 1.00 126.57 966 VAL A N 1
ATOM 2592 C CA . VAL A 1 984 ? 185.896 161.012 149.981 1.00 117.07 966 VAL A CA 1
ATOM 2593 C C . VAL A 1 984 ? 187.304 160.809 149.447 1.00 118.60 966 VAL A C 1
ATOM 2594 O O . VAL A 1 984 ? 188.245 161.466 149.903 1.00 129.28 966 VAL A O 1
ATOM 2598 N N . ILE A 1 985 ? 187.449 159.913 148.479 1.00 129.85 967 ILE A N 1
ATOM 2599 C CA . ILE A 1 985 ? 188.746 159.552 147.926 1.00 134.60 967 ILE A CA 1
ATOM 2600 C C . ILE A 1 985 ? 188.728 159.822 146.431 1.00 140.77 967 ILE A C 1
ATOM 2601 O O . ILE A 1 985 ? 187.806 159.390 145.732 1.00 152.20 967 ILE A O 1
ATOM 2606 N N . ASP A 1 986 ? 189.739 160.532 145.943 1.00 156.54 968 ASP A N 1
ATOM 2607 C CA . ASP A 1 986 ? 189.900 160.728 144.510 1.00 159.96 968 ASP A CA 1
ATOM 2608 C C . ASP A 1 986 ? 190.513 159.487 143.876 1.00 164.53 968 ASP A C 1
ATOM 2609 O O . ASP A 1 986 ? 191.402 158.855 144.451 1.00 165.63 968 ASP A O 1
ATOM 2614 N N . ARG A 1 987 ? 190.039 159.146 142.674 1.00 169.26 969 ARG A N 1
ATOM 2615 C CA . ARG A 1 987 ? 190.460 157.898 142.044 1.00 167.16 969 ARG A CA 1
ATOM 2616 C C . ARG A 1 987 ? 191.909 157.956 141.582 1.00 170.77 969 ARG A C 1
ATOM 2617 O O . ARG A 1 987 ? 192.654 156.983 141.745 1.00 169.69 969 ARG A O 1
ATOM 2625 N N . GLU A 1 988 ? 192.326 159.075 140.994 1.00 191.36 970 GLU A N 1
ATOM 2626 C CA . GLU A 1 988 ? 193.701 159.218 140.526 1.00 188.70 970 GLU A CA 1
ATOM 2627 C C . GLU A 1 988 ? 194.638 159.242 141.724 1.00 190.31 970 GLU A C 1
ATOM 2628 O O . GLU A 1 988 ? 194.679 160.224 142.472 1.00 188.44 970 GLU A O 1
ATOM 2634 N N . GLY A 1 989 ? 195.397 158.166 141.905 1.00 183.28 971 GLY A N 1
ATOM 2635 C CA . GLY A 1 989 ? 196.146 158.048 143.134 1.00 181.23 971 GLY A CA 1
ATOM 2636 C C . GLY A 1 989 ? 195.202 157.813 144.300 1.00 182.27 971 GLY A C 1
ATOM 2637 O O . GLY A 1 989 ? 194.080 157.324 144.144 1.00 186.52 971 GLY A O 1
ATOM 2638 N N . ASN A 1 990 ? 195.665 158.171 145.492 1.00 174.08 972 ASN A N 1
ATOM 2639 C CA . ASN A 1 990 ? 194.847 158.046 146.691 1.00 175.75 972 ASN A CA 1
ATOM 2640 C C . ASN A 1 990 ? 195.150 159.227 147.593 1.00 176.35 972 ASN A C 1
ATOM 2641 O O . ASN A 1 990 ? 196.296 159.398 148.018 1.00 179.87 972 ASN A O 1
ATOM 2646 N N . ASN A 1 991 ? 194.138 160.040 147.871 1.00 158.01 973 ASN A N 1
ATOM 2647 C CA . ASN A 1 991 ? 194.323 161.190 148.738 1.00 158.45 973 ASN A CA 1
ATOM 2648 C C . ASN A 1 991 ? 192.965 161.689 149.192 1.00 155.03 973 ASN A C 1
ATOM 2649 O O . ASN A 1 991 ? 192.032 161.768 148.393 1.00 159.20 973 ASN A O 1
ATOM 2654 N N . LEU A 1 992 ? 192.864 162.021 150.474 1.00 132.98 974 LEU A N 1
ATOM 2655 C CA . LEU A 1 992 ? 191.630 162.584 150.993 1.00 135.33 974 LEU A CA 1
ATOM 2656 C C . LEU A 1 992 ? 191.346 163.916 150.323 1.00 137.76 974 LEU A C 1
ATOM 2657 O O . LEU A 1 992 ? 192.259 164.688 150.027 1.00 139.32 974 LEU A O 1
ATOM 2662 N N . ILE A 1 993 ? 190.071 164.180 150.074 1.00 142.84 975 ILE A N 1
ATOM 2663 C CA . ILE A 1 993 ? 189.661 165.468 149.540 1.00 145.61 975 ILE A CA 1
ATOM 2664 C C . ILE A 1 993 ? 188.777 166.150 150.570 1.00 146.03 975 ILE A C 1
ATOM 2665 O O . ILE A 1 993 ? 188.732 167.382 150.649 1.00 147.85 975 ILE A O 1
ATOM 2670 N N . GLU A 1 994 ? 188.086 165.351 151.381 1.00 150.98 976 GLU A N 1
ATOM 2671 C CA . GLU A 1 994 ? 187.149 165.872 152.364 1.00 151.87 976 GLU A CA 1
ATOM 2672 C C . GLU A 1 994 ? 186.660 164.730 153.237 1.00 153.77 976 GLU A C 1
ATOM 2673 O O . GLU A 1 994 ? 186.329 163.660 152.725 1.00 157.50 976 GLU A O 1
ATOM 2679 N N . THR A 1 995 ? 186.613 164.960 154.546 1.00 147.96 977 THR A N 1
ATOM 2680 C CA . THR A 1 995 ? 186.073 163.996 155.495 1.00 142.16 977 THR A CA 1
ATOM 2681 C C . THR A 1 995 ? 184.851 164.595 156.168 1.00 140.82 977 THR A C 1
ATOM 2682 O O . THR A 1 995 ? 184.890 165.737 156.633 1.00 144.28 977 THR A O 1
ATOM 2686 N N . ARG A 1 996 ? 183.778 163.821 156.232 1.00 131.70 978 ARG A N 1
ATOM 2687 C CA . ARG A 1 996 ? 182.499 164.305 156.717 1.00 132.05 978 ARG A CA 1
ATOM 2688 C C . ARG A 1 996 ? 181.973 163.358 157.779 1.00 134.47 978 ARG A C 1
ATOM 2689 O O . ARG A 1 996 ? 182.131 162.141 157.667 1.00 140.08 978 ARG A O 1
ATOM 2697 N N . THR A 1 997 ? 181.358 163.919 158.817 1.00 129.20 979 THR A N 1
ATOM 2698 C CA . THR A 1 997 ? 180.744 163.123 159.866 1.00 134.49 979 THR A CA 1
ATOM 2699 C C . THR A 1 997 ? 179.228 163.206 159.870 1.00 136.46 979 THR A C 1
ATOM 2700 O O . THR A 1 997 ? 178.587 162.492 160.646 1.00 135.94 979 THR A O 1
ATOM 2704 N N . GLY A 1 998 ? 178.642 164.054 159.035 1.00 139.74 980 GLY A N 1
ATOM 2705 C CA . GLY A 1 998 ? 177.205 164.196 158.962 1.00 137.29 980 GLY A CA 1
ATOM 2706 C C . GLY A 1 998 ? 176.794 164.839 157.658 1.00 139.02 980 GLY A C 1
ATOM 2707 O O . GLY A 1 998 ? 177.411 164.590 156.622 1.00 141.15 980 GLY A O 1
ATOM 2708 N N . SER A 1 999 ? 175.755 165.668 157.689 1.00 140.83 981 SER A N 1
ATOM 2709 C CA . SER A 1 999 ? 175.308 166.347 156.482 1.00 134.18 981 SER A CA 1
ATOM 2710 C C . SER A 1 999 ? 174.873 167.774 156.772 1.00 136.97 981 SER A C 1
ATOM 2711 O O . SER A 1 999 ? 173.946 168.281 156.135 1.00 139.35 981 SER A O 1
ATOM 2714 N N . GLN A 1 1000 ? 175.515 168.434 157.728 1.00 147.81 982 GLN A N 1
ATOM 2715 C CA . GLN A 1 1000 ? 175.136 169.784 158.116 1.00 146.97 982 GLN A CA 1
ATOM 2716 C C . GLN A 1 1000 ? 175.833 170.810 157.237 1.00 144.68 982 GLN A C 1
ATOM 2717 O O . GLN A 1 1000 ? 177.018 170.676 156.924 1.00 143.82 982 GLN A O 1
ATOM 2723 N N . GLY A 1 1001 ? 175.090 171.839 156.845 1.00 140.11 983 GLY A N 1
ATOM 2724 C CA . GLY A 1 1001 ? 175.641 172.921 156.065 1.00 138.33 983 GLY A CA 1
ATOM 2725 C C . GLY A 1 1001 ? 175.651 172.714 154.569 1.00 143.20 983 GLY A C 1
ATOM 2726 O O . GLY A 1 1001 ? 176.096 173.610 153.845 1.00 149.73 983 GLY A O 1
ATOM 2727 N N . GLY A 1 1002 ? 175.176 171.577 154.076 1.00 141.63 984 GLY A N 1
ATOM 2728 C CA . GLY A 1 1002 ? 175.177 171.320 152.655 1.00 140.48 984 GLY A CA 1
ATOM 2729 C C . GLY A 1 1002 ? 174.090 172.081 151.927 1.00 141.79 984 GLY A C 1
ATOM 2730 O O . GLY A 1 1002 ? 173.289 172.807 152.512 1.00 141.77 984 GLY A O 1
ATOM 2731 N N . SER A 1 1003 ? 174.075 171.914 150.609 1.00 133.66 985 SER A N 1
ATOM 2732 C CA . SER A 1 1003 ? 173.057 172.534 149.779 1.00 129.90 985 SER A CA 1
ATOM 2733 C C . SER A 1 1003 ? 171.760 171.739 149.855 1.00 132.90 985 SER A C 1
ATOM 2734 O O . SER A 1 1003 ? 171.678 170.690 150.494 1.00 138.65 985 SER A O 1
ATOM 2737 N N . GLY A 1 1004 ? 170.724 172.248 149.193 1.00 126.61 986 GLY A N 1
ATOM 2738 C CA . GLY A 1 1004 ? 169.449 171.554 149.195 1.00 126.57 986 GLY A CA 1
ATOM 2739 C C . GLY A 1 1004 ? 169.496 170.230 148.461 1.00 123.13 986 GLY A C 1
ATOM 2740 O O . GLY A 1 1004 ? 168.851 169.264 148.870 1.00 121.95 986 GLY A O 1
ATOM 2741 N N . GLY A 1 1005 ? 170.245 170.166 147.366 1.00 124.09 987 GLY A N 1
ATOM 2742 C CA . GLY A 1 1005 ? 170.277 168.972 146.549 1.00 124.56 987 GLY A CA 1
ATOM 2743 C C . GLY A 1 1005 ? 171.367 167.990 146.911 1.00 125.50 987 GLY A C 1
ATOM 2744 O O . GLY A 1 1005 ? 171.310 166.825 146.517 1.00 129.61 987 GLY A O 1
ATOM 2745 N N . GLU A 1 1006 ? 172.368 168.441 147.662 1.00 126.81 988 GLU A N 1
ATOM 2746 C CA . GLU A 1 1006 ? 173.468 167.559 148.032 1.00 128.03 988 GLU A CA 1
ATOM 2747 C C . GLU A 1 1006 ? 173.063 166.589 149.133 1.00 134.40 988 GLU A C 1
ATOM 2748 O O . GLU A 1 1006 ? 173.519 165.436 149.156 1.00 142.40 988 GLU A O 1
ATOM 2754 N N . LYS A 1 1007 ? 172.204 167.035 150.048 1.00 118.33 989 LYS A N 1
ATOM 2755 C CA . LYS A 1 1007 ? 171.751 166.157 151.117 1.00 120.17 989 LYS A CA 1
ATOM 2756 C C . LYS A 1 1007 ? 171.049 164.930 150.555 1.00 124.73 989 LYS A C 1
ATOM 2757 O O . LYS A 1 1007 ? 171.272 163.807 151.024 1.00 129.36 989 LYS A O 1
ATOM 2763 N N . GLU A 1 1008 ? 170.211 165.122 149.538 1.00 128.01 990 GLU A N 1
ATOM 2764 C CA . GLU A 1 1008 ? 169.441 164.012 148.993 1.00 125.48 990 GLU A CA 1
ATOM 2765 C C . GLU A 1 1008 ? 170.349 162.950 148.390 1.00 128.22 990 GLU A C 1
ATOM 2766 O O . GLU A 1 1008 ? 170.184 161.753 148.656 1.00 134.54 990 GLU A O 1
ATOM 2772 N N . ILE A 1 1009 ? 171.319 163.366 147.576 1.00 116.23 991 ILE A N 1
ATOM 2773 C CA . ILE A 1 1009 ? 172.202 162.398 146.936 1.00 120.26 991 ILE A CA 1
ATOM 2774 C C . ILE A 1 1009 ? 173.063 161.691 147.972 1.00 123.87 991 ILE A C 1
ATOM 2775 O O . ILE A 1 1009 ? 173.246 160.467 147.910 1.00 128.87 991 ILE A O 1
ATOM 2780 N N . ILE A 1 1010 ? 173.581 162.430 148.956 1.00 124.02 992 ILE A N 1
ATOM 2781 C CA . ILE A 1 1010 ? 174.384 161.793 149.998 1.00 124.53 992 ILE A CA 1
ATOM 2782 C C . ILE A 1 1010 ? 173.574 160.719 150.713 1.00 124.42 992 ILE A C 1
ATOM 2783 O O . ILE A 1 1010 ? 174.020 159.570 150.867 1.00 125.23 992 ILE A O 1
ATOM 2788 N N . ALA A 1 1011 ? 172.364 161.077 151.151 1.00 118.28 993 ALA A N 1
ATOM 2789 C CA . ALA A 1 1011 ? 171.547 160.149 151.919 1.00 114.86 993 ALA A CA 1
ATOM 2790 C C . ALA A 1 1011 ? 171.192 158.921 151.098 1.00 117.65 993 ALA A C 1
ATOM 2791 O O . ALA A 1 1011 ? 171.296 157.787 151.581 1.00 123.85 993 ALA A O 1
ATOM 2793 N N . SER A 1 1012 ? 170.780 159.125 149.846 1.00 119.78 994 SER A N 1
ATOM 2794 C CA . SER A 1 1012 ? 170.403 157.989 149.017 1.00 122.16 994 SER A CA 1
ATOM 2795 C C . SER A 1 1012 ? 171.579 157.054 148.805 1.00 123.26 994 SER A C 1
ATOM 2796 O O . SER A 1 1012 ? 171.437 155.829 148.913 1.00 130.98 994 SER A O 1
ATOM 2799 N N . TYR A 1 1013 ? 172.757 157.614 148.530 1.00 122.67 995 TYR A N 1
ATOM 2800 C CA . TYR A 1 1013 ? 173.923 156.781 148.278 1.00 124.07 995 TYR A CA 1
ATOM 2801 C C . TYR A 1 1013 ? 174.264 155.929 149.492 1.00 127.63 995 TYR A C 1
ATOM 2802 O O . TYR A 1 1013 ? 174.428 154.708 149.380 1.00 129.49 995 TYR A O 1
ATOM 2811 N N . VAL A 1 1014 ? 174.367 156.551 150.668 1.00 117.51 996 VAL A N 1
ATOM 2812 C CA . VAL A 1 1014 ? 174.788 155.773 151.831 1.00 116.23 996 VAL A CA 1
ATOM 2813 C C . VAL A 1 1014 ? 173.728 154.745 152.206 1.00 116.36 996 VAL A C 1
ATOM 2814 O O . VAL A 1 1014 ? 174.054 153.608 152.577 1.00 117.19 996 VAL A O 1
ATOM 2818 N N . LEU A 1 1015 ? 172.446 155.113 152.109 1.00 118.46 997 LEU A N 1
ATOM 2819 C CA . LEU A 1 1015 ? 171.401 154.172 152.487 1.00 116.87 997 LEU A CA 1
ATOM 2820 C C . LEU A 1 1015 ? 171.390 152.958 151.573 1.00 117.46 997 LEU A C 1
ATOM 2821 O O . LEU A 1 1015 ? 171.310 151.821 152.053 1.00 122.39 997 LEU A O 1
ATOM 2826 N N . THR A 1 1016 ? 171.483 153.163 150.255 1.00 113.46 998 THR A N 1
ATOM 2827 C CA . THR A 1 1016 ? 171.477 151.994 149.386 1.00 110.74 998 THR A CA 1
ATOM 2828 C C . THR A 1 1016 ? 172.741 151.166 149.556 1.00 117.79 998 THR A C 1
ATOM 2829 O O . THR A 1 1016 ? 172.681 149.933 149.478 1.00 122.01 998 THR A O 1
ATOM 2833 N N . ALA A 1 1017 ? 173.885 151.809 149.809 1.00 125.14 999 ALA A N 1
ATOM 2834 C CA . ALA A 1 1017 ? 175.105 151.044 150.028 1.00 121.44 999 ALA A CA 1
ATOM 2835 C C . ALA A 1 1017 ? 174.979 150.148 151.249 1.00 124.83 999 ALA A C 1
ATOM 2836 O O . ALA A 1 1017 ? 175.388 148.983 151.216 1.00 125.36 999 ALA A O 1
ATOM 2838 N N . SER A 1 1018 ? 174.419 150.674 152.340 1.00 126.99 1000 SER A N 1
ATOM 2839 C CA . SER A 1 1018 ? 174.245 149.848 153.531 1.00 123.32 1000 SER A CA 1
ATOM 2840 C C . SER A 1 1018 ? 173.220 148.745 153.301 1.00 122.11 1000 SER A C 1
ATOM 2841 O O . SER A 1 1018 ? 173.422 147.601 153.731 1.00 122.25 1000 SER A O 1
ATOM 2844 N N . LEU A 1 1019 ? 172.115 149.065 152.626 1.00 118.85 1001 LEU A N 1
ATOM 2845 C CA . LEU A 1 1019 ? 171.069 148.069 152.436 1.00 114.42 1001 LEU A CA 1
ATOM 2846 C C . LEU A 1 1019 ? 171.549 146.916 151.570 1.00 119.54 1001 LEU A C 1
ATOM 2847 O O . LEU A 1 1019 ? 171.223 145.757 151.840 1.00 120.99 1001 LEU A O 1
ATOM 2852 N N . SER A 1 1020 ? 172.326 147.209 150.526 1.00 131.58 1002 SER A N 1
ATOM 2853 C CA . SER A 1 1020 ? 172.817 146.143 149.664 1.00 129.83 1002 SER A CA 1
ATOM 2854 C C . SER A 1 1020 ? 173.671 145.142 150.422 1.00 128.61 1002 SER A C 1
ATOM 2855 O O . SER A 1 1020 ? 173.824 144.006 149.969 1.00 128.77 1002 SER A O 1
ATOM 2858 N N . TYR A 1 1021 ? 174.236 145.539 151.556 1.00 136.75 1003 TYR A N 1
ATOM 2859 C CA . TYR A 1 1021 ? 175.016 144.623 152.371 1.00 135.61 1003 TYR A CA 1
ATOM 2860 C C . TYR A 1 1021 ? 174.197 143.980 153.475 1.00 141.96 1003 TYR A C 1
ATOM 2861 O O . TYR A 1 1021 ? 174.483 142.841 153.861 1.00 143.59 1003 TYR A O 1
ATOM 2870 N N . ALA A 1 1022 ? 173.185 144.677 153.993 1.00 140.71 1004 ALA A N 1
ATOM 2871 C CA . ALA A 1 1022 ? 172.357 144.092 155.040 1.00 138.23 1004 ALA A CA 1
ATOM 2872 C C . ALA A 1 1022 ? 171.573 142.884 154.552 1.00 139.51 1004 ALA A C 1
ATOM 2873 O O . ALA A 1 1022 ? 171.117 142.085 155.372 1.00 139.24 1004 ALA A O 1
ATOM 2875 N N . LEU A 1 1023 ? 171.411 142.727 153.242 1.00 138.91 1005 LEU A N 1
ATOM 2876 C CA . LEU A 1 1023 ? 170.721 141.566 152.697 1.00 134.21 1005 LEU A CA 1
ATOM 2877 C C . LEU A 1 1023 ? 171.660 140.370 152.661 1.00 138.98 1005 LEU A C 1
ATOM 2878 O O . LEU A 1 1023 ? 172.713 140.386 153.304 1.00 143.86 1005 LEU A O 1
ATOM 2883 N N . CYS A 1 1024 ? 171.282 139.336 151.913 1.00 169.41 1006 CYS A N 1
ATOM 2884 C CA . CYS A 1 1024 ? 171.990 138.058 151.962 1.00 175.93 1006 CYS A CA 1
ATOM 2885 C C . CYS A 1 1024 ? 173.505 138.144 151.816 1.00 173.20 1006 CYS A C 1
ATOM 2886 O O . CYS A 1 1024 ? 174.200 137.429 152.556 1.00 171.14 1006 CYS A O 1
ATOM 2889 N N . PRO A 1 1025 ? 174.086 138.957 150.913 1.00 184.89 1007 PRO A N 1
ATOM 2890 C CA . PRO A 1 1025 ? 175.548 138.953 150.761 1.00 187.18 1007 PRO A CA 1
ATOM 2891 C C . PRO A 1 1025 ? 176.307 139.269 152.041 1.00 186.43 1007 PRO A C 1
ATOM 2892 O O . PRO A 1 1025 ? 177.542 139.248 152.057 1.00 184.46 1007 PRO A O 1
ATOM 2896 N N . ASP A 1 1026 ? 175.579 139.573 153.116 1.00 194.83 1008 ASP A N 1
ATOM 2897 C CA . ASP A 1 1026 ? 176.197 139.603 154.434 1.00 197.40 1008 ASP A CA 1
ATOM 2898 C C . ASP A 1 1026 ? 176.830 138.257 154.761 1.00 200.39 1008 ASP A C 1
ATOM 2899 O O . ASP A 1 1026 ? 177.966 138.195 155.245 1.00 199.51 1008 ASP A O 1
ATOM 2904 N N . GLY A 1 1027 ? 176.115 137.170 154.488 1.00 205.78 1009 GLY A N 1
ATOM 2905 C CA . GLY A 1 1027 ? 176.647 135.835 154.666 1.00 202.43 1009 GLY A CA 1
ATOM 2906 C C . GLY A 1 1027 ? 177.031 135.196 153.349 1.00 203.00 1009 GLY A C 1
ATOM 2907 O O . GLY A 1 1027 ? 176.724 134.024 153.112 1.00 202.25 1009 GLY A O 1
ATOM 2908 N N . SER A 1 1028 ? 177.679 135.974 152.478 1.00 199.90 1010 SER A N 1
ATOM 2909 C CA . SER A 1 1028 ? 178.094 135.540 151.146 1.00 198.27 1010 SER A CA 1
ATOM 2910 C C . SER A 1 1028 ? 176.889 135.284 150.249 1.00 201.55 1010 SER A C 1
ATOM 2911 O O . SER A 1 1028 ? 175.747 135.516 150.659 1.00 203.09 1010 SER A O 1
ATOM 2914 N N . SER A 1 1029 ? 177.143 134.830 149.018 1.00 204.29 1011 SER A N 1
ATOM 2915 C CA . SER A 1 1029 ? 176.116 134.567 148.010 1.00 206.66 1011 SER A CA 1
ATOM 2916 C C . SER A 1 1029 ? 175.377 135.837 147.601 1.00 207.39 1011 SER A C 1
ATOM 2917 O O . SER A 1 1029 ? 175.590 136.907 148.180 1.00 206.84 1011 SER A O 1
ATOM 2920 N N . ARG A 1 1030 ? 174.521 135.731 146.594 1.00 178.42 1012 ARG A N 1
ATOM 2921 C CA . ARG A 1 1030 ? 173.783 136.870 146.074 1.00 171.24 1012 ARG A CA 1
ATOM 2922 C C . ARG A 1 1030 ? 172.475 137.058 146.827 1.00 170.76 1012 ARG A C 1
ATOM 2923 O O . ARG A 1 1030 ? 171.972 136.124 147.458 1.00 170.76 1012 ARG A O 1
ATOM 2931 N N . PRO A 1 1031 ? 171.907 138.265 146.800 1.00 153.36 1013 PRO A N 1
ATOM 2932 C CA . PRO A 1 1031 ? 170.689 138.519 147.575 1.00 154.78 1013 PRO A CA 1
ATOM 2933 C C . PRO A 1 1031 ? 169.554 137.605 147.150 1.00 155.70 1013 PRO A C 1
ATOM 2934 O O . PRO A 1 1031 ? 169.376 137.318 145.966 1.00 159.64 1013 PRO A O 1
ATOM 2938 N N . LEU A 1 1032 ? 168.783 137.143 148.131 1.00 134.70 1014 LEU A N 1
ATOM 2939 C CA . LEU A 1 1032 ? 167.583 136.377 147.843 1.00 132.26 1014 LEU A CA 1
ATOM 2940 C C . LEU A 1 1032 ? 166.332 137.235 147.809 1.00 135.56 1014 LEU A C 1
ATOM 2941 O O . LEU A 1 1032 ? 165.271 136.737 147.426 1.00 145.19 1014 LEU A O 1
ATOM 2946 N N . PHE A 1 1033 ? 166.428 138.506 148.183 1.00 121.39 1015 PHE A N 1
ATOM 2947 C CA . PHE A 1 1033 ? 165.285 139.418 148.165 1.00 121.06 1015 PHE A CA 1
ATOM 2948 C C . PHE A 1 1033 ? 165.788 140.752 147.624 1.00 126.09 1015 PHE A C 1
ATOM 2949 O O . PHE A 1 1033 ? 166.287 141.585 148.381 1.00 133.39 1015 PHE A O 1
ATOM 2957 N N . GLY A 1 1034 ? 165.659 140.950 146.317 1.00 121.71 1016 GLY A N 1
ATOM 2958 C CA . GLY A 1 1034 ? 166.117 142.189 145.724 1.00 118.90 1016 GLY A CA 1
ATOM 2959 C C . GLY A 1 1034 ? 165.009 143.077 145.204 1.00 123.74 1016 GLY A C 1
ATOM 2960 O O . GLY A 1 1034 ? 164.422 142.793 144.160 1.00 132.25 1016 GLY A O 1
ATOM 2961 N N . THR A 1 1035 ? 164.731 144.165 145.917 1.00 120.10 1017 THR A N 1
ATOM 2962 C CA . THR A 1 1035 ? 163.768 145.176 145.501 1.00 118.43 1017 THR A CA 1
ATOM 2963 C C . THR A 1 1035 ? 163.827 146.322 146.497 1.00 117.69 1017 THR A C 1
ATOM 2964 O O . THR A 1 1035 ? 164.255 146.147 147.639 1.00 120.35 1017 THR A O 1
ATOM 2968 N N . ILE A 1 1036 ? 163.390 147.499 146.052 1.00 118.98 1018 ILE A N 1
ATOM 2969 C CA . ILE A 1 1036 ? 163.456 148.702 146.871 1.00 115.40 1018 ILE A CA 1
ATOM 2970 C C . ILE A 1 1036 ? 162.428 149.685 146.341 1.00 122.16 1018 ILE A C 1
ATOM 2971 O O . ILE A 1 1036 ? 162.133 149.708 145.146 1.00 127.70 1018 ILE A O 1
ATOM 2976 N N . VAL A 1 1037 ? 161.873 150.496 147.238 1.00 122.47 1019 VAL A N 1
ATOM 2977 C CA . VAL A 1 1037 ? 160.804 151.432 146.912 1.00 121.89 1019 VAL A CA 1
ATOM 2978 C C . VAL A 1 1037 ? 161.242 152.836 147.296 1.00 125.48 1019 VAL A C 1
ATOM 2979 O O . VAL A 1 1037 ? 161.719 153.055 148.413 1.00 127.72 1019 VAL A O 1
ATOM 2983 N N . LEU A 1 1038 ? 161.074 153.783 146.376 1.00 132.69 1020 LEU A N 1
ATOM 2984 C CA . LEU A 1 1038 ? 161.385 155.186 146.612 1.00 130.34 1020 LEU A CA 1
ATOM 2985 C C . LEU A 1 1038 ? 160.126 156.018 146.441 1.00 128.78 1020 LEU A C 1
ATOM 2986 O O . LEU A 1 1038 ? 159.339 155.780 145.523 1.00 136.57 1020 LEU A O 1
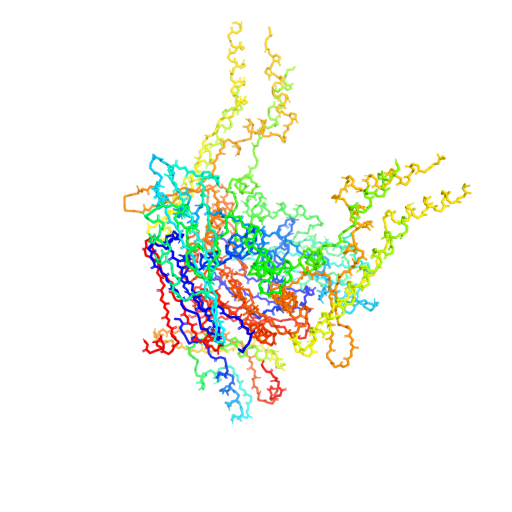ATOM 2991 N N . ASP A 1 1039 ? 159.938 156.997 147.320 1.00 137.32 1021 ASP A N 1
ATOM 2992 C CA . ASP A 1 1039 ? 158.737 157.818 147.329 1.00 143.52 1021 ASP A CA 1
ATOM 2993 C C . ASP A 1 1039 ? 159.104 159.281 147.137 1.00 150.17 1021 ASP A C 1
ATOM 2994 O O . ASP A 1 1039 ? 160.066 159.769 147.733 1.00 155.29 1021 ASP A O 1
ATOM 2999 N N . GLN A 1 1040 ? 158.325 159.975 146.308 1.00 149.21 1022 GLN A N 1
ATOM 3000 C CA . GLN A 1 1040 ? 158.584 161.367 145.943 1.00 142.86 1022 GLN A CA 1
ATOM 3001 C C . GLN A 1 1040 ? 160.002 161.537 145.415 1.00 142.21 1022 GLN A C 1
ATOM 3002 O O . GLN A 1 1040 ? 160.753 162.411 145.847 1.00 142.66 1022 GLN A O 1
ATOM 3008 N N . ALA A 1 1041 ? 160.366 160.687 144.464 1.00 130.15 1023 ALA A N 1
ATOM 3009 C CA . ALA A 1 1041 ? 161.733 160.661 143.972 1.00 133.57 1023 ALA A CA 1
ATOM 3010 C C . ALA A 1 1041 ? 162.087 161.968 143.277 1.00 136.32 1023 ALA A C 1
ATOM 3011 O O . ALA A 1 1041 ? 161.263 162.563 142.580 1.00 138.10 1023 ALA A O 1
ATOM 3013 N N . PHE A 1 1042 ? 163.327 162.415 143.486 1.00 133.31 1024 PHE A N 1
ATOM 3014 C CA . PHE A 1 1042 ? 163.879 163.593 142.817 1.00 131.47 1024 PHE A CA 1
ATOM 3015 C C . PHE A 1 1042 ? 163.016 164.830 143.055 1.00 133.92 1024 PHE A C 1
ATOM 3016 O O . PHE A 1 1042 ? 162.646 165.544 142.124 1.00 136.20 1024 PHE A O 1
ATOM 3024 N N . SER A 1 1043 ? 162.681 165.078 144.317 1.00 136.02 1025 SER A N 1
ATOM 3025 C CA . SER A 1 1043 ? 161.860 166.243 144.621 1.00 138.76 1025 SER A CA 1
ATOM 3026 C C . SER A 1 1043 ? 162.666 167.533 144.568 1.00 138.21 1025 SER A C 1
ATOM 3027 O O . SER A 1 1043 ? 162.150 168.567 144.135 1.00 140.73 1025 SER A O 1
ATOM 3030 N N . ARG A 1 1044 ? 163.926 167.498 145.000 1.00 136.77 1026 ARG A N 1
ATOM 3031 C CA . ARG A 1 1044 ? 164.723 168.707 145.126 1.00 134.44 1026 ARG A CA 1
ATOM 3032 C C . ARG A 1 1044 ? 165.928 168.774 144.203 1.00 137.09 1026 ARG A C 1
ATOM 3033 O O . ARG A 1 1044 ? 166.478 169.862 144.029 1.00 140.21 1026 ARG A O 1
ATOM 3041 N N . SER A 1 1045 ? 166.351 167.666 143.613 1.00 142.67 1027 SER A N 1
ATOM 3042 C CA . SER A 1 1045 ? 167.542 167.661 142.781 1.00 142.26 1027 SER A CA 1
ATOM 3043 C C . SER A 1 1045 ? 167.216 168.118 141.364 1.00 143.18 1027 SER A C 1
ATOM 3044 O O . SER A 1 1045 ? 166.057 168.291 140.987 1.00 145.01 1027 SER A O 1
ATOM 3047 N N . SER A 1 1046 ? 168.266 168.325 140.576 1.00 143.49 1028 SER A N 1
ATOM 3048 C CA . SER A 1 1046 ? 168.148 168.770 139.200 1.00 142.85 1028 SER A CA 1
ATOM 3049 C C . SER A 1 1046 ? 168.228 167.580 138.252 1.00 145.53 1028 SER A C 1
ATOM 3050 O O . SER A 1 1046 ? 168.216 166.419 138.668 1.00 148.72 1028 SER A O 1
ATOM 3053 N N . HIS A 1 1047 ? 168.311 167.871 136.955 1.00 145.98 1029 HIS A N 1
ATOM 3054 C CA . HIS A 1 1047 ? 168.334 166.812 135.955 1.00 146.21 1029 HIS A CA 1
ATOM 3055 C C . HIS A 1 1047 ? 169.591 165.960 136.064 1.00 147.73 1029 HIS A C 1
ATOM 3056 O O . HIS A 1 1047 ? 169.525 164.733 135.950 1.00 152.08 1029 HIS A O 1
ATOM 3063 N N . ALA A 1 1048 ? 170.745 166.590 136.283 1.00 138.26 1030 ALA A N 1
ATOM 3064 C CA . ALA A 1 1048 ? 172.007 165.860 136.239 1.00 138.03 1030 ALA A CA 1
ATOM 3065 C C . ALA A 1 1048 ? 172.123 164.855 137.377 1.00 144.19 1030 ALA A C 1
ATOM 3066 O O . ALA A 1 1048 ? 172.629 163.746 137.181 1.00 144.59 1030 ALA A O 1
ATOM 3068 N N . VAL A 1 1049 ? 171.672 165.227 138.574 1.00 149.03 1031 VAL A N 1
ATOM 3069 C CA . VAL A 1 1049 ? 171.870 164.382 139.747 1.00 146.86 1031 VAL A CA 1
ATOM 3070 C C . VAL A 1 1049 ? 171.053 163.098 139.642 1.00 149.67 1031 VAL A C 1
ATOM 3071 O O . VAL A 1 1049 ? 171.485 162.027 140.098 1.00 152.63 1031 VAL A O 1
ATOM 3075 N N . ALA A 1 1050 ? 169.861 163.185 139.052 1.00 137.03 1032 ALA A N 1
ATOM 3076 C CA . ALA A 1 1050 ? 169.000 162.015 138.953 1.00 135.93 1032 ALA A CA 1
ATOM 3077 C C . ALA A 1 1050 ? 169.662 160.911 138.144 1.00 140.56 1032 ALA A C 1
ATOM 3078 O O . ALA A 1 1050 ? 169.524 159.724 138.468 1.00 146.13 1032 ALA A O 1
ATOM 3080 N N . GLY A 1 1051 ? 170.381 161.279 137.085 1.00 141.04 1033 GLY A N 1
ATOM 3081 C CA . GLY A 1 1051 ? 171.080 160.277 136.304 1.00 142.50 1033 GLY A CA 1
ATOM 3082 C C . GLY A 1 1051 ? 172.102 159.519 137.127 1.00 143.40 1033 GLY A C 1
ATOM 3083 O O . GLY A 1 1051 ? 172.202 158.294 137.036 1.00 147.03 1033 GLY A O 1
ATOM 3084 N N . ARG A 1 1052 ? 172.867 160.235 137.949 1.00 147.33 1034 ARG A N 1
ATOM 3085 C CA . ARG A 1 1052 ? 173.845 159.569 138.798 1.00 146.34 1034 ARG A CA 1
ATOM 3086 C C . ARG A 1 1052 ? 173.163 158.655 139.802 1.00 150.11 1034 ARG A C 1
ATOM 3087 O O . ARG A 1 1052 ? 173.632 157.538 140.056 1.00 154.43 1034 ARG A O 1
ATOM 3095 N N . ILE A 1 1053 ? 172.053 159.113 140.383 1.00 135.81 1035 ILE A N 1
ATOM 3096 C CA . ILE A 1 1053 ? 171.339 158.284 141.35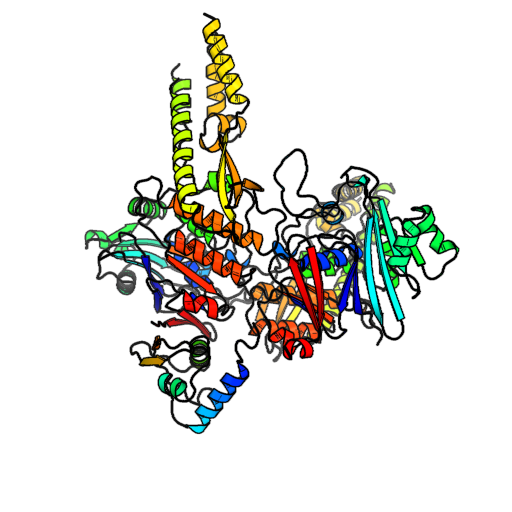2 1.00 132.37 1035 ILE A CA 1
ATOM 3097 C C . ILE A 1 1053 ? 170.894 156.980 140.705 1.00 132.83 1035 ILE A C 1
ATOM 3098 O O . ILE A 1 1053 ? 171.121 155.887 141.241 1.00 134.32 1035 ILE A O 1
ATOM 3103 N N . ILE A 1 1054 ? 170.273 157.076 139.530 1.00 128.24 1036 ILE A N 1
ATOM 3104 C CA . ILE A 1 1054 ? 169.775 155.883 138.858 1.00 126.33 1036 ILE A CA 1
ATOM 3105 C C . ILE A 1 1054 ? 170.921 154.964 138.464 1.00 128.36 1036 ILE A C 1
ATOM 3106 O O . ILE A 1 1054 ? 170.821 153.738 138.591 1.00 134.48 1036 ILE A O 1
ATOM 3111 N N . ALA A 1 1055 ? 172.021 155.531 137.970 1.00 134.36 1037 ALA A N 1
ATOM 3112 C CA . ALA A 1 1055 ? 173.147 154.704 137.554 1.00 136.10 1037 ALA A CA 1
ATOM 3113 C C . ALA A 1 1055 ? 173.728 153.935 138.732 1.00 137.66 1037 ALA A C 1
ATOM 3114 O O . ALA A 1 1055 ? 174.012 152.735 138.627 1.00 141.60 1037 ALA A O 1
ATOM 3116 N N . ALA A 1 1056 ? 173.905 154.607 139.870 1.00 133.47 1038 ALA A N 1
ATOM 3117 C CA . ALA A 1 1056 ? 174.420 153.915 141.046 1.00 132.20 1038 ALA A CA 1
ATOM 3118 C C . ALA A 1 1056 ? 173.458 152.831 141.504 1.00 137.01 1038 ALA A C 1
ATOM 3119 O O . ALA A 1 1056 ? 173.879 151.723 141.869 1.00 140.34 1038 ALA A O 1
ATOM 3121 N N . LEU A 1 1057 ? 172.158 153.127 141.478 1.00 138.65 1039 LEU A N 1
ATOM 3122 C CA . LEU A 1 1057 ? 171.175 152.141 141.903 1.00 134.19 1039 LEU A CA 1
ATOM 3123 C C . LEU A 1 1057 ? 171.222 150.904 141.022 1.00 132.72 1039 LEU A C 1
ATOM 3124 O O . LEU A 1 1057 ? 171.134 149.777 141.519 1.00 134.94 1039 LEU A O 1
ATOM 3129 N N . ARG A 1 1058 ? 171.365 151.092 139.711 1.00 146.25 1040 ARG A N 1
ATOM 3130 C CA . ARG A 1 1058 ? 171.490 149.936 138.831 1.00 145.60 1040 ARG A CA 1
ATOM 3131 C C . ARG A 1 1058 ? 172.780 149.175 139.095 1.00 147.09 1040 ARG A C 1
ATOM 3132 O O . ARG A 1 1058 ? 172.795 147.940 139.061 1.00 145.23 1040 ARG A O 1
ATOM 3140 N N . GLU A 1 1059 ? 173.875 149.892 139.355 1.00 159.39 1041 GLU A N 1
ATOM 3141 C CA . GLU A 1 1059 ? 175.156 149.218 139.537 1.00 158.38 1041 GLU A CA 1
ATOM 3142 C C . GLU A 1 1059 ? 175.170 148.369 140.798 1.00 160.97 1041 GLU A C 1
ATOM 3143 O O . GLU A 1 1059 ? 175.813 147.314 140.829 1.00 162.30 1041 GLU A O 1
ATOM 3149 N N . PHE A 1 1060 ? 174.483 148.808 141.852 1.00 141.24 1042 PHE A N 1
ATOM 3150 C CA . PHE A 1 1060 ? 174.482 148.012 143.075 1.00 135.11 1042 PHE A CA 1
ATOM 3151 C C . PHE A 1 1060 ? 173.773 146.675 142.910 1.00 136.58 1042 PHE A C 1
ATOM 3152 O O . PHE A 1 1060 ? 174.032 145.755 143.690 1.00 129.03 1042 PHE A O 1
ATOM 3160 N N . GLY A 1 1061 ? 172.890 146.543 141.925 1.00 140.70 1043 GLY A N 1
ATOM 3161 C CA . GLY A 1 1061 ? 172.231 145.278 141.671 1.00 137.02 1043 GLY A CA 1
ATOM 3162 C C . GLY A 1 1061 ? 170.891 145.124 142.358 1.00 140.50 1043 GLY A C 1
ATOM 3163 O O . GLY A 1 1061 ? 170.620 144.090 142.972 1.00 145.99 1043 GLY A O 1
ATOM 3164 N N . LEU A 1 1062 ? 170.042 146.142 142.258 1.00 139.51 1044 LEU A N 1
ATOM 3165 C CA . LEU A 1 1062 ? 168.719 146.129 142.859 1.00 136.57 1044 LEU A CA 1
ATOM 3166 C C . LEU A 1 1062 ? 167.688 146.568 141.831 1.00 141.66 1044 LEU A C 1
ATOM 3167 O O . LEU A 1 1062 ? 167.992 147.344 140.924 1.00 148.58 1044 LEU A O 1
ATOM 3172 N N . HIS A 1 1063 ? 166.469 146.060 141.972 1.00 136.12 1045 HIS A N 1
ATOM 3173 C CA . HIS A 1 1063 ? 165.341 146.484 141.154 1.00 134.50 1045 HIS A CA 1
ATOM 3174 C C . HIS A 1 1063 ? 164.529 147.510 141.925 1.00 132.27 1045 HIS A C 1
ATOM 3175 O O . HIS A 1 1063 ? 164.397 147.412 143.146 1.00 137.70 1045 HIS A O 1
ATOM 3182 N N . ALA A 1 1064 ? 163.990 148.499 141.221 1.00 108.35 1046 ALA A N 1
ATOM 3183 C CA . ALA A 1 1064 ? 163.387 149.632 141.903 1.00 111.13 1046 ALA A CA 1
ATOM 3184 C C . ALA A 1 1064 ? 162.062 150.009 141.264 1.00 113.96 1046 ALA A C 1
ATOM 3185 O O . ALA A 1 1064 ? 161.806 149.717 140.096 1.00 119.92 1046 ALA A O 1
ATOM 3187 N N . VAL A 1 1065 ? 161.214 150.659 142.059 1.00 108.61 1047 VAL A N 1
ATOM 3188 C CA . VAL A 1 1065 ? 159.987 151.286 141.585 1.00 112.68 1047 VAL A CA 1
ATOM 3189 C C . VAL A 1 1065 ? 159.989 152.734 142.051 1.00 118.53 1047 VAL A C 1
ATOM 3190 O O . VAL A 1 1065 ? 160.385 153.030 143.182 1.00 123.88 1047 VAL A O 1
ATOM 3194 N N . PHE A 1 1066 ? 159.577 153.641 141.171 1.00 119.56 1048 PHE A N 1
ATOM 3195 C CA . PHE A 1 1066 ? 159.616 155.072 141.434 1.00 114.16 1048 PHE A CA 1
ATOM 3196 C C . PHE A 1 1066 ? 158.199 155.617 141.521 1.00 111.42 1048 PHE A C 1
ATOM 3197 O O . PHE A 1 1066 ? 157.326 155.218 140.749 1.00 115.75 1048 PHE A O 1
ATOM 3205 N N . ILE A 1 1067 ? 157.977 156.529 142.461 1.00 109.48 1049 ILE A N 1
ATOM 3206 C CA . ILE A 1 1067 ? 156.654 157.067 142.744 1.00 112.54 1049 ILE A CA 1
ATOM 3207 C C . ILE A 1 1067 ? 156.738 158.583 142.691 1.00 116.10 1049 ILE A C 1
ATOM 3208 O O . ILE A 1 1067 ? 157.244 159.211 143.626 1.00 130.13 1049 ILE A O 1
ATOM 3213 N N . THR A 1 1068 ? 156.245 159.173 141.614 1.00 115.18 1050 THR A N 1
ATOM 3214 C CA . THR A 1 1068 ? 156.286 160.612 141.427 1.00 124.19 1050 THR A CA 1
ATOM 3215 C C . THR A 1 1068 ? 154.985 161.075 140.801 1.00 127.01 1050 THR A C 1
ATOM 3216 O O . THR A 1 1068 ? 154.302 160.295 140.131 1.00 129.88 1050 THR A O 1
ATOM 3220 N N . PRO A 1 1069 ? 154.626 162.343 140.979 1.00 126.40 1051 PRO A N 1
ATOM 3221 C CA . PRO A 1 1069 ? 153.553 162.920 140.166 1.00 123.41 1051 PRO A CA 1
ATOM 3222 C C . PRO A 1 1069 ? 154.036 163.119 138.743 1.00 129.66 1051 PRO A C 1
ATOM 3223 O O . PRO A 1 1069 ? 155.119 162.652 138.382 1.00 133.92 1051 PRO A O 1
ATOM 3227 N N . ASN A 1 1070 ? 153.263 163.820 137.926 1.00 132.79 1052 ASN A N 1
ATOM 3228 C CA . ASN A 1 1070 ? 153.625 163.980 136.525 1.00 132.41 1052 ASN A CA 1
ATOM 3229 C C . ASN A 1 1070 ? 154.791 164.947 136.345 1.00 140.12 1052 ASN A C 1
ATOM 3230 O O . ASN A 1 1070 ? 155.006 165.458 135.243 1.00 147.30 1052 ASN A O 1
ATOM 3235 N N . LYS A 1 1071 ? 155.539 165.214 137.420 1.00 149.35 1053 LYS A N 1
ATOM 3236 C CA . LYS A 1 1071 ? 156.629 166.185 137.355 1.00 149.84 1053 LYS A CA 1
ATOM 3237 C C . LYS A 1 1071 ? 157.667 165.791 136.313 1.00 153.39 1053 LYS A C 1
ATOM 3238 O O . LYS A 1 1071 ? 158.059 166.607 135.473 1.00 152.33 1053 LYS A O 1
ATOM 3244 N N . GLU A 1 1072 ? 158.120 164.543 136.341 1.00 165.31 1054 GLU A N 1
ATOM 3245 C CA . GLU A 1 1072 ? 159.139 164.063 135.418 1.00 163.20 1054 GLU A CA 1
ATOM 3246 C C . GLU A 1 1072 ? 158.541 162.972 134.548 1.00 163.91 1054 GLU A C 1
ATOM 3247 O O . GLU A 1 1072 ? 157.867 162.074 135.058 1.00 168.48 1054 GLU A O 1
ATOM 3253 N N . MET A 1 1073 ? 158.786 163.045 133.240 1.00 155.82 1055 MET A N 1
ATOM 3254 C CA . MET A 1 1073 ? 158.274 162.040 132.324 1.00 160.65 1055 MET A CA 1
ATOM 3255 C C . MET A 1 1073 ? 159.300 161.531 131.323 1.00 164.83 1055 MET A C 1
ATOM 3256 O O . MET A 1 1073 ? 158.998 160.589 130.586 1.00 168.74 1055 MET A O 1
ATOM 3261 N N . ARG A 1 1074 ? 160.499 162.104 131.280 1.00 166.04 1056 ARG A N 1
ATOM 3262 C CA . ARG A 1 1074 ? 161.496 161.721 130.288 1.00 164.71 1056 ARG A CA 1
ATOM 3263 C C . ARG A 1 1074 ? 162.452 160.652 130.798 1.00 163.90 1056 ARG A C 1
ATOM 3264 O O . ARG A 1 1074 ? 162.630 159.618 130.146 1.00 166.22 1056 ARG A O 1
ATOM 3272 N N . LEU A 1 1075 ? 163.072 160.879 131.956 1.00 147.23 1057 LEU A N 1
ATOM 3273 C CA . LEU A 1 1075 ? 163.988 159.886 132.503 1.00 149.96 1057 LEU A CA 1
ATOM 3274 C C . LEU A 1 1075 ? 163.278 158.568 132.767 1.00 148.49 1057 LEU A C 1
ATOM 3275 O O . LEU A 1 1075 ? 163.822 157.493 132.487 1.00 149.78 1057 LEU A O 1
ATOM 3280 N N . LEU A 1 1076 ? 162.068 158.631 133.319 1.00 131.29 1058 LEU A N 1
ATOM 3281 C CA . LEU A 1 1076 ? 161.340 157.406 133.609 1.00 131.89 1058 LEU A CA 1
ATOM 3282 C C . LEU A 1 1076 ? 161.035 156.642 132.332 1.00 135.53 1058 LEU A C 1
ATOM 3283 O O . LEU A 1 1076 ? 161.204 155.419 132.278 1.00 141.77 1058 LEU A O 1
ATOM 3288 N N . ARG A 1 1077 ? 160.602 157.347 131.287 1.00 144.56 1059 ARG A N 1
ATOM 3289 C CA . ARG A 1 1077 ? 160.389 156.692 130.005 1.00 146.12 1059 ARG A CA 1
ATOM 3290 C C . ARG A 1 1077 ? 161.680 156.096 129.474 1.00 145.78 1059 ARG A C 1
ATOM 3291 O O . ARG A 1 1077 ? 161.658 155.079 128.774 1.00 142.20 1059 ARG A O 1
ATOM 3299 N N . HIS A 1 1078 ? 162.812 156.709 129.801 1.00 142.40 1060 HIS A N 1
ATOM 3300 C CA . HIS A 1 1078 ? 164.083 156.231 129.277 1.00 142.27 1060 HIS A CA 1
ATOM 3301 C C . HIS A 1 1078 ? 164.578 154.988 130.006 1.00 139.50 1060 HIS A C 1
ATOM 3302 O O . HIS A 1 1078 ? 165.207 154.122 129.392 1.00 137.84 1060 HIS A O 1
ATOM 3309 N N . HIS A 1 1079 ? 164.308 154.873 131.306 1.00 135.36 1061 HIS A N 1
ATOM 3310 C CA . HIS A 1 1079 ? 164.917 153.823 132.112 1.00 135.40 1061 HIS A CA 1
ATOM 3311 C C . HIS A 1 1079 ? 163.955 152.744 132.591 1.00 140.37 1061 HIS A C 1
ATOM 3312 O O . HIS A 1 1079 ? 164.420 151.717 133.093 1.00 143.64 1061 HIS A O 1
ATOM 3319 N N . THR A 1 1080 ? 162.648 152.930 132.457 1.00 138.39 1062 THR A N 1
ATOM 3320 C CA . THR A 1 1080 ? 161.675 151.951 132.922 1.00 131.98 1062 THR A CA 1
ATOM 3321 C C . THR A 1 1080 ? 160.967 151.321 131.730 1.00 133.60 1062 THR A C 1
ATOM 3322 O O . THR A 1 1080 ? 161.313 151.561 130.574 1.00 138.12 1062 THR A O 1
ATOM 3326 N N . ARG A 1 1081 ? 159.973 150.487 132.021 1.00 133.16 1063 ARG A N 1
ATOM 3327 C CA . ARG A 1 1081 ? 159.302 149.751 130.960 1.00 132.05 1063 ARG A CA 1
ATOM 3328 C C . ARG A 1 1081 ? 157.785 149.769 131.096 1.00 133.47 1063 ARG A C 1
ATOM 3329 O O . ARG A 1 1081 ? 157.073 149.632 130.099 1.00 138.84 1063 ARG A O 1
ATOM 3337 N N . SER A 1 1082 ? 157.272 149.936 132.310 1.00 129.05 1064 SER A N 1
ATOM 3338 C CA . SER A 1 1082 ? 155.837 149.874 132.541 1.00 130.47 1064 SER A CA 1
ATOM 3339 C C . SER A 1 1082 ? 155.409 150.999 133.468 1.00 131.78 1064 SER A C 1
ATOM 3340 O O . SER A 1 1082 ? 156.204 151.518 134.252 1.00 136.06 1064 SER A O 1
ATOM 3343 N N . ALA A 1 1083 ? 154.133 151.362 133.383 1.00 118.77 1065 ALA A N 1
ATOM 3344 C CA . ALA A 1 1083 ? 153.585 152.445 134.182 1.00 117.52 1065 ALA A CA 1
ATOM 3345 C C . ALA A 1 1083 ? 152.244 152.030 134.765 1.00 122.04 1065 ALA A C 1
ATOM 3346 O O . ALA A 1 1083 ? 151.543 151.192 134.200 1.00 128.65 1065 ALA A O 1
ATOM 3348 N N . VAL A 1 1084 ? 151.895 152.627 135.903 1.00 105.30 1066 VAL A N 1
ATOM 3349 C CA . VAL A 1 1084 ? 150.631 152.373 136.585 1.00 96.56 1066 VAL A CA 1
ATOM 3350 C C . VAL A 1 1084 ? 149.969 153.713 136.866 1.00 98.67 1066 VAL A C 1
ATOM 3351 O O . VAL A 1 1084 ? 150.565 154.571 137.524 1.00 108.01 1066 VAL A O 1
ATOM 3355 N N . VAL A 1 1085 ? 148.738 153.889 136.397 1.00 98.62 1067 VAL A N 1
ATOM 3356 C CA . VAL A 1 1085 ? 148.046 155.172 136.455 1.00 98.27 1067 VAL A CA 1
ATOM 3357 C C . VAL A 1 1085 ? 146.900 155.075 137.448 1.00 109.23 1067 VAL A C 1
ATOM 3358 O O . VAL A 1 1085 ? 146.076 154.159 137.361 1.00 118.87 1067 VAL A O 1
ATOM 3362 N N . VAL A 1 1086 ? 146.833 156.028 138.372 1.00 105.75 1068 VAL A N 1
ATOM 3363 C CA . VAL A 1 1086 ? 145.776 156.077 139.370 1.00 105.66 1068 VAL A CA 1
ATOM 3364 C C . VAL A 1 1086 ? 144.901 157.289 139.094 1.00 105.00 1068 VAL A C 1
ATOM 3365 O O . VAL A 1 1086 ? 145.303 158.233 138.413 1.00 108.47 1068 VAL A O 1
ATOM 3369 N N . HIS A 1 1087 ? 143.685 157.258 139.633 1.00 122.92 1069 HIS A N 1
ATOM 3370 C CA . HIS A 1 1087 ? 142.716 158.310 139.364 1.00 121.83 1069 HIS A CA 1
ATOM 3371 C C . HIS A 1 1087 ? 141.618 158.265 140.412 1.00 128.67 1069 HIS A C 1
ATOM 3372 O O . HIS A 1 1087 ? 141.220 157.184 140.842 1.00 134.37 1069 HIS A O 1
ATOM 3379 N N . ARG A 1 1088 ? 141.123 159.435 140.808 1.00 138.45 1070 ARG A N 1
ATOM 3380 C CA . ARG A 1 1088 ? 140.081 159.527 141.821 1.00 140.48 1070 ARG A CA 1
ATOM 3381 C C . ARG A 1 1088 ? 138.921 160.358 141.301 1.00 138.29 1070 ARG A C 1
ATOM 3382 O O . ARG A 1 1088 ? 139.124 161.389 140.658 1.00 143.45 1070 ARG A O 1
ATOM 3390 N N . ARG A 1 1089 ? 137.703 159.906 141.590 1.00 149.06 1071 ARG A N 1
ATOM 3391 C CA . ARG A 1 1089 ? 136.482 160.590 141.164 1.00 149.30 1071 ARG A CA 1
ATOM 3392 C C . ARG A 1 1089 ? 135.499 160.539 142.327 1.00 155.78 1071 ARG A C 1
ATOM 3393 O O . ARG A 1 1089 ? 134.806 159.536 142.511 1.00 160.14 1071 ARG A O 1
ATOM 3401 N N . GLY A 1 1090 ? 135.438 161.611 143.105 1.00 141.71 1072 GLY A N 1
ATOM 3402 C CA . GLY A 1 1090 ? 134.608 161.607 144.290 1.00 135.75 1072 GLY A CA 1
ATOM 3403 C C . GLY A 1 1090 ? 135.354 161.088 145.498 1.00 136.68 1072 GLY A C 1
ATOM 3404 O O . GLY A 1 1090 ? 136.112 161.831 146.125 1.00 133.95 1072 GLY A O 1
ATOM 3405 N N . VAL A 1 1091 ? 135.150 159.818 145.843 1.00 142.89 1073 VAL A N 1
ATOM 3406 C CA . VAL A 1 1091 ? 135.858 159.208 146.963 1.00 142.93 1073 VAL A CA 1
ATOM 3407 C C . VAL A 1 1091 ? 136.346 157.813 146.592 1.00 143.47 1073 VAL A C 1
ATOM 3408 O O . VAL A 1 1091 ? 136.810 157.061 147.454 1.00 145.67 1073 VAL A O 1
ATOM 3412 N N . GLU A 1 1092 ? 136.235 157.451 145.321 1.00 157.33 1074 GLU A N 1
ATOM 3413 C CA . GLU A 1 1092 ? 136.680 156.155 144.835 1.00 154.34 1074 GLU A CA 1
ATOM 3414 C C . GLU A 1 1092 ? 137.912 156.321 143.960 1.00 158.11 1074 GLU A C 1
ATOM 3415 O O . GLU A 1 1092 ? 138.076 157.336 143.280 1.00 165.63 1074 GLU A O 1
ATOM 3421 N N . SER A 1 1093 ? 138.777 155.314 143.973 1.00 126.85 1075 SER A N 1
ATOM 3422 C CA . SER A 1 1093 ? 139.989 155.339 143.174 1.00 124.27 1075 SER A CA 1
ATOM 3423 C C . SER A 1 1093 ? 140.149 154.018 142.439 1.00 125.09 1075 SER A C 1
ATOM 3424 O O . SER A 1 1093 ? 139.642 152.981 142.867 1.00 128.42 1075 SER A O 1
ATOM 3427 N N . SER A 1 1094 ? 140.861 154.068 141.316 1.00 123.40 1076 SER A N 1
ATOM 3428 C CA . SER A 1 1094 ? 141.010 152.915 140.445 1.00 124.88 1076 SER A CA 1
ATOM 3429 C C . SER A 1 1094 ? 142.415 152.887 139.865 1.00 127.83 1076 SER A C 1
ATOM 3430 O O . SER A 1 1094 ? 143.113 153.900 139.829 1.00 128.67 1076 SER A O 1
ATOM 3433 N N . LEU A 1 1095 ? 142.816 151.711 139.394 1.00 114.85 1077 LEU A N 1
ATOM 3434 C CA . LEU A 1 1095 ? 144.149 151.489 138.855 1.00 109.12 1077 LEU A CA 1
ATOM 3435 C C . LEU A 1 1095 ? 144.061 151.041 137.406 1.00 116.69 1077 LEU A C 1
ATOM 3436 O O . LEU A 1 1095 ? 143.130 150.329 137.023 1.00 128.55 1077 LEU A O 1
ATOM 3441 N N . VAL A 1 1096 ? 145.031 151.468 136.601 1.00 112.46 1078 VAL A N 1
ATOM 3442 C CA . VAL A 1 1096 ? 145.173 151.040 135.215 1.00 108.75 1078 VAL A CA 1
ATOM 3443 C C . VAL A 1 1096 ? 146.634 150.703 134.968 1.00 115.88 1078 VAL A C 1
ATOM 3444 O O . VAL A 1 1096 ? 147.527 151.439 135.397 1.00 120.17 1078 VAL A O 1
ATOM 3448 N N . SER A 1 1097 ? 146.884 149.595 134.281 1.00 127.77 1079 SER A N 1
ATOM 3449 C CA . SER A 1 1097 ? 148.239 149.160 133.975 1.00 126.50 1079 SER A CA 1
ATOM 3450 C C . SER A 1 1097 ? 148.446 149.147 132.470 1.00 128.47 1079 SER A C 1
ATOM 3451 O O . SER A 1 1097 ? 147.637 148.576 131.736 1.00 132.82 1079 SER A O 1
ATOM 3454 N N . LEU A 1 1098 ? 149.533 149.765 132.015 1.00 133.35 1080 LEU A N 1
ATOM 3455 C CA . LEU A 1 1098 ? 149.843 149.829 130.595 1.00 134.66 1080 LEU A CA 1
ATOM 3456 C C . LEU A 1 1098 ? 151.349 149.835 130.408 1.00 135.50 1080 LEU A C 1
ATOM 3457 O O . LEU A 1 1098 ? 152.102 150.206 131.308 1.00 142.74 1080 LEU A O 1
ATOM 3462 N N . SER A 1 1099 ? 151.781 149.427 129.221 1.00 142.54 1081 SER A N 1
ATOM 3463 C CA . SER A 1 1099 ? 153.162 149.618 128.822 1.00 144.98 1081 SER A CA 1
ATOM 3464 C C . SER A 1 1099 ? 153.290 150.991 128.170 1.00 151.57 1081 SER A C 1
ATOM 3465 O O . SER A 1 1099 ? 152.316 151.737 128.050 1.00 151.86 1081 SER A O 1
ATOM 3468 N N . TRP A 1 1100 ? 154.506 151.350 127.763 1.00 146.96 1082 TRP A N 1
ATOM 3469 C CA . TRP A 1 1100 ? 154.726 152.697 127.250 1.00 144.73 1082 TRP A CA 1
ATOM 3470 C C . TRP A 1 1100 ? 154.207 152.866 125.827 1.00 147.89 1082 TRP A C 1
ATOM 3471 O O . TRP A 1 1100 ? 153.676 153.928 125.480 1.00 149.82 1082 TRP A O 1
ATOM 3482 N N . GLU A 1 1101 ? 154.347 151.834 124.994 1.00 160.56 1083 GLU A N 1
ATOM 3483 C CA . GLU A 1 1101 ? 153.962 151.964 123.594 1.00 158.59 1083 GLU A CA 1
ATOM 3484 C C . GLU A 1 1101 ? 152.473 152.235 123.451 1.00 162.11 1083 GLU A C 1
ATOM 3485 O O . GLU A 1 1101 ? 152.061 153.067 122.633 1.00 167.91 1083 GLU A O 1
ATOM 3491 N N . ALA A 1 1102 ? 151.651 151.544 124.240 1.00 163.42 1084 ALA A N 1
ATOM 3492 C CA . ALA A 1 1102 ? 150.210 151.730 124.141 1.00 165.67 1084 ALA A CA 1
ATOM 3493 C C . ALA A 1 1102 ? 149.820 153.164 124.461 1.00 167.10 1084 ALA A C 1
ATOM 3494 O O . ALA A 1 1102 ? 148.981 153.755 123.772 1.00 166.69 1084 ALA A O 1
ATOM 3496 N N . LEU A 1 1103 ? 150.419 153.745 125.500 1.00 173.79 1085 LEU A N 1
ATOM 3497 C CA . LEU A 1 1103 ? 150.117 155.135 125.815 1.00 174.19 1085 LEU A CA 1
ATOM 3498 C C . LEU A 1 1103 ? 150.661 156.072 124.750 1.00 174.70 1085 LEU A C 1
ATOM 3499 O O . LEU A 1 1103 ? 150.049 157.109 124.468 1.00 174.25 1085 LEU A O 1
ATOM 3504 N N . ASP A 1 1104 ? 151.796 155.724 124.142 1.00 189.27 1086 ASP A N 1
ATOM 3505 C CA . ASP A 1 1104 ? 152.327 156.551 123.064 1.00 190.44 1086 ASP A CA 1
ATOM 3506 C C . ASP A 1 1104 ? 151.374 156.587 121.880 1.00 191.01 1086 ASP A C 1
ATOM 3507 O O . ASP A 1 1104 ? 151.200 157.634 121.245 1.00 188.65 1086 ASP A O 1
ATOM 3512 N N . GLU A 1 1105 ? 150.741 155.454 121.570 1.00 200.22 1087 GLU A N 1
ATOM 3513 C CA . GLU A 1 1105 ? 149.870 155.392 120.404 1.00 199.40 1087 GLU A CA 1
ATOM 3514 C C . GLU A 1 1105 ? 148.661 156.311 120.526 1.00 197.92 1087 GLU A C 1
ATOM 3515 O O . GLU A 1 1105 ? 148.076 156.682 119.502 1.00 196.58 1087 GLU A O 1
ATOM 3521 N N . HIS A 1 1106 ? 148.276 156.695 121.736 1.00 188.59 1088 HIS A N 1
ATOM 3522 C CA . HIS A 1 1106 ? 147.190 157.653 121.897 1.00 188.97 1088 HIS A CA 1
ATOM 3523 C C . HIS A 1 1106 ? 147.604 159.028 121.386 1.00 186.43 1088 HIS A C 1
ATOM 3524 O O . HIS A 1 1106 ? 146.855 159.997 121.508 1.00 184.65 1088 HIS A O 1
ATOM 3531 N N . SER B 1 28 ? 149.328 203.167 144.319 1.00 155.47 10 SER B N 1
ATOM 3532 C CA . SER B 1 28 ? 150.581 203.664 143.766 1.00 159.12 10 SER B CA 1
ATOM 3533 C C . SER B 1 28 ? 151.399 204.378 144.829 1.00 158.57 10 SER B C 1
ATOM 3534 O O . SER B 1 28 ? 151.993 205.421 144.569 1.00 154.12 10 SER B O 1
ATOM 3537 N N . GLU B 1 29 ? 151.404 203.822 146.035 1.00 146.90 11 GLU B N 1
ATOM 3538 C CA . GLU B 1 29 ? 152.199 204.343 147.140 1.00 140.39 11 GLU B CA 1
ATOM 3539 C C . GLU B 1 29 ? 152.841 203.186 147.889 1.00 140.06 11 GLU B C 1
ATOM 3540 O O . GLU B 1 29 ? 152.800 203.104 149.115 1.00 140.08 11 GLU B O 1
ATOM 3546 N N . THR B 1 30 ? 153.441 202.267 147.147 1.00 127.28 12 THR B N 1
ATOM 3547 C CA . THR B 1 30 ? 154.035 201.074 147.720 1.00 124.71 12 THR B CA 1
ATOM 3548 C C . THR B 1 30 ? 155.443 200.893 147.179 1.00 128.10 12 THR B C 1
ATOM 3549 O O . THR B 1 30 ? 155.672 201.026 145.976 1.00 132.92 12 THR B O 1
ATOM 3553 N N . PHE B 1 31 ? 156.381 200.584 148.067 1.00 113.66 13 PHE B N 1
ATOM 3554 C CA . PHE B 1 31 ? 157.770 200.383 147.682 1.00 114.46 13 PHE B CA 1
ATOM 3555 C C . PHE B 1 31 ? 157.981 198.952 147.206 1.00 113.53 13 PHE B C 1
ATOM 3556 O O . PHE B 1 31 ? 157.522 198.004 147.845 1.00 118.98 13 PHE B O 1
ATOM 3564 N N . ILE B 1 32 ? 158.676 198.802 146.083 1.00 111.59 14 ILE B N 1
ATOM 3565 C CA . ILE B 1 32 ? 158.897 197.509 145.450 1.00 108.65 14 ILE B CA 1
ATOM 3566 C C . ILE B 1 32 ? 160.388 197.318 145.222 1.00 120.37 14 ILE B C 1
ATOM 3567 O O . ILE B 1 32 ? 161.087 198.254 144.820 1.00 129.72 14 ILE B O 1
ATOM 3572 N N . LEU B 1 33 ? 160.873 196.107 145.472 1.00 112.17 15 LEU B N 1
ATOM 3573 C CA . LEU B 1 33 ? 162.287 195.804 145.291 1.00 109.39 15 LEU B CA 1
ATOM 3574 C C . LEU B 1 33 ? 162.682 195.932 143.825 1.00 118.39 15 LEU B C 1
ATOM 3575 O O . LEU B 1 33 ? 161.936 195.527 142.932 1.00 125.45 15 LEU B O 1
ATOM 3580 N N . THR B 1 34 ? 163.854 196.517 143.570 1.00 114.41 16 THR B N 1
ATOM 3581 C CA . THR B 1 34 ? 164.295 196.700 142.191 1.00 113.88 16 THR B CA 1
ATOM 3582 C C . THR B 1 34 ? 165.711 196.199 141.942 1.00 117.18 16 THR B C 1
ATOM 3583 O O . THR B 1 34 ? 166.038 195.823 140.815 1.00 122.89 16 THR B O 1
ATOM 3587 N N . SER B 1 35 ? 166.565 196.192 142.963 1.00 102.32 17 SER B N 1
ATOM 3588 C CA . SER B 1 35 ? 167.964 195.851 142.749 1.00 100.01 17 SER B CA 1
ATOM 3589 C C . SER B 1 35 ? 168.577 195.326 144.035 1.00 95.30 17 SER B C 1
ATOM 3590 O O . SER B 1 35 ? 168.002 195.455 145.115 1.00 104.35 17 SER B O 1
ATOM 3593 N N . ILE B 1 36 ? 169.758 194.729 143.900 1.00 105.52 18 ILE B N 1
ATOM 3594 C CA . ILE B 1 36 ? 170.498 194.194 145.038 1.00 111.58 18 ILE B CA 1
ATOM 3595 C C . ILE B 1 36 ? 171.942 193.974 144.606 1.00 115.56 18 ILE B C 1
ATOM 3596 O O . ILE B 1 36 ? 172.201 193.457 143.520 1.00 124.86 18 ILE B O 1
ATOM 3601 N N . GLU B 1 37 ? 172.884 194.368 145.464 1.00 113.54 19 GLU B N 1
ATOM 3602 C CA . GLU B 1 37 ? 174.301 194.360 145.128 1.00 108.18 19 GLU B CA 1
ATOM 3603 C C . GLU B 1 37 ? 175.089 193.576 146.165 1.00 112.72 19 GLU B C 1
ATOM 3604 O O . GLU B 1 37 ? 174.671 193.438 147.313 1.00 125.10 19 GLU B O 1
ATOM 3610 N N . LEU B 1 38 ? 176.251 193.076 145.755 1.00 102.27 20 LEU B N 1
ATOM 3611 C CA . LEU B 1 38 ? 177.090 192.253 146.613 1.00 100.40 20 LEU B CA 1
ATOM 3612 C C . LEU B 1 38 ? 178.549 192.642 146.438 1.00 101.91 20 LEU B C 1
ATOM 3613 O O . LEU B 1 38 ? 178.927 193.276 145.452 1.00 107.36 20 LEU B O 1
ATOM 3618 N N . TYR B 1 39 ? 179.366 192.266 147.420 1.00 92.91 21 TYR B N 1
ATOM 3619 C CA . TYR B 1 39 ? 180.815 192.441 147.339 1.00 92.95 21 TYR B CA 1
ATOM 3620 C C . TYR B 1 39 ? 181.460 191.539 148.376 1.00 93.00 21 TYR B C 1
ATOM 3621 O O . TYR B 1 39 ? 181.258 191.746 149.574 1.00 106.83 21 TYR B O 1
ATOM 3630 N N . ASN B 1 40 ? 182.234 190.556 147.925 1.00 101.64 22 ASN B N 1
ATOM 3631 C CA . ASN B 1 40 ? 182.956 189.647 148.815 1.00 105.55 22 ASN B CA 1
ATOM 3632 C C . ASN B 1 40 ? 182.017 188.913 149.767 1.00 107.91 22 ASN B C 1
ATOM 3633 O O . ASN B 1 40 ? 182.335 188.704 150.935 1.00 113.12 22 ASN B O 1
ATOM 3638 N N . TRP B 1 41 ? 180.856 188.508 149.270 1.00 90.76 23 TRP B N 1
ATOM 3639 C CA . TRP B 1 41 ? 179.851 187.834 150.080 1.00 87.08 23 TRP B CA 1
ATOM 3640 C C . TRP B 1 41 ? 179.683 186.401 149.608 1.00 86.49 23 TRP B C 1
ATOM 3641 O O . TRP B 1 41 ? 179.473 186.161 148.418 1.00 102.16 23 TRP B O 1
ATOM 3652 N N . GLY B 1 42 ? 179.757 185.461 150.538 1.00 92.16 24 GLY B N 1
ATOM 3653 C CA . GLY B 1 42 ? 179.624 184.063 150.165 1.00 103.00 24 GLY B CA 1
ATOM 3654 C C . GLY B 1 42 ? 180.721 183.656 149.211 1.00 101.90 24 GLY B C 1
ATOM 3655 O O . GLY B 1 42 ? 181.907 183.887 149.458 1.00 104.90 24 GLY B O 1
ATOM 3656 N N . GLY B 1 43 ? 180.331 183.024 148.109 1.00 103.73 25 GLY B N 1
ATOM 3657 C CA . GLY B 1 43 ? 181.258 182.688 147.050 1.00 106.93 25 GLY B CA 1
ATOM 3658 C C . GLY B 1 43 ? 181.478 183.761 146.009 1.00 115.75 25 GLY B C 1
ATOM 3659 O O . GLY B 1 43 ? 182.398 183.645 145.199 1.00 119.53 25 GLY B O 1
ATOM 3660 N N . PHE B 1 44 ? 180.667 184.812 146.007 1.00 112.62 26 PHE B N 1
ATOM 3661 C CA . PHE B 1 44 ? 180.815 185.883 145.033 1.00 103.89 26 PHE B CA 1
ATOM 3662 C C . PHE B 1 44 ? 181.977 186.777 145.435 1.00 107.61 26 PHE B C 1
ATOM 3663 O O . PHE B 1 44 ? 181.916 187.448 146.468 1.00 116.37 26 PHE B O 1
ATOM 3671 N N . GLN B 1 45 ? 183.026 186.802 144.623 1.00 108.23 27 GLN B N 1
ATOM 3672 C CA . GLN B 1 45 ? 184.213 187.595 144.903 1.00 112.03 27 GLN B CA 1
ATOM 3673 C C . GLN B 1 45 ? 184.229 188.809 143.991 1.00 119.37 27 GLN B C 1
ATOM 3674 O O . GLN B 1 45 ? 184.089 188.671 142.774 1.00 128.85 27 GLN B O 1
ATOM 3680 N N . GLY B 1 46 ? 184.396 189.987 144.569 1.00 106.82 28 GLY B N 1
ATOM 3681 C CA . GLY B 1 46 ? 184.329 191.196 143.783 1.00 110.65 28 GLY B CA 1
ATOM 3682 C C . GLY B 1 46 ? 182.902 191.670 143.592 1.00 115.77 28 GLY B C 1
ATOM 3683 O O . GLY B 1 46 ? 181.953 191.129 144.152 1.00 126.15 28 GLY B O 1
ATOM 3684 N N . TYR B 1 47 ? 182.760 192.703 142.769 1.00 108.39 29 TYR B N 1
ATOM 3685 C CA . TYR B 1 47 ? 181.469 193.352 142.583 1.00 108.58 29 TYR B CA 1
ATOM 3686 C C . TYR B 1 47 ? 180.517 192.484 141.765 1.00 114.45 29 TYR B C 1
ATOM 3687 O O . TYR B 1 47 ? 180.936 191.761 140.860 1.00 117.18 29 TYR B O 1
ATOM 3696 N N . HIS B 1 48 ? 179.227 192.552 142.096 1.00 114.42 30 HIS B N 1
ATOM 3697 C CA . HIS B 1 48 ? 178.189 191.823 141.375 1.00 110.24 30 HIS B CA 1
ATOM 3698 C C . HIS B 1 48 ? 176.874 192.582 141.495 1.00 112.86 30 HIS B C 1
ATOM 3699 O O . HIS B 1 48 ? 176.709 193.428 142.373 1.00 121.51 30 HIS B O 1
ATOM 3706 N N . ARG B 1 49 ? 175.931 192.270 140.607 1.00 117.07 31 ARG B N 1
ATOM 3707 C CA . ARG B 1 49 ? 174.665 192.990 140.570 1.00 112.95 31 ARG B CA 1
ATOM 3708 C C . ARG B 1 49 ? 173.556 192.097 140.037 1.00 119.81 31 ARG B C 1
ATOM 3709 O O . ARG B 1 49 ? 173.808 191.084 139.385 1.00 130.14 31 ARG B O 1
ATOM 3717 N N . ALA B 1 50 ? 172.317 192.505 140.310 1.00 118.08 32 ALA B N 1
ATOM 3718 C CA . ALA B 1 50 ? 171.133 191.841 139.783 1.00 120.61 32 ALA B CA 1
ATOM 3719 C C . ALA B 1 50 ? 169.973 192.825 139.770 1.00 123.50 32 ALA B C 1
ATOM 3720 O O . ALA B 1 50 ? 169.840 193.650 140.675 1.00 131.16 32 ALA B O 1
ATOM 3722 N N . GLU B 1 51 ? 169.124 192.721 138.751 1.00 139.47 33 GLU B N 1
ATOM 3723 C CA . GLU B 1 51 ? 167.975 193.601 138.599 1.00 137.34 33 GLU B CA 1
ATOM 3724 C C . GLU B 1 51 ? 166.685 192.802 138.691 1.00 143.19 33 GLU B C 1
ATOM 3725 O O . GLU B 1 51 ? 166.646 191.618 138.355 1.00 147.11 33 GLU B O 1
ATOM 3731 N N . ILE B 1 52 ? 165.628 193.464 139.151 1.00 136.10 34 ILE B N 1
ATOM 3732 C CA . ILE B 1 52 ? 164.342 192.824 139.390 1.00 134.20 34 ILE B CA 1
ATOM 3733 C C . ILE B 1 52 ? 163.240 193.672 138.769 1.00 136.99 34 ILE B C 1
ATOM 3734 O O . ILE B 1 52 ? 163.149 194.873 139.037 1.00 140.84 34 ILE B O 1
ATOM 3739 N N . ASP B 1 53 ? 162.407 193.044 137.944 1.00 130.27 35 ASP B N 1
ATOM 3740 C CA . ASP B 1 53 ? 161.343 193.686 137.193 1.00 123.42 35 ASP B CA 1
ATOM 3741 C C . ASP B 1 53 ? 160.146 193.991 138.090 1.00 129.68 35 ASP B C 1
ATOM 3742 O O . ASP B 1 53 ? 159.879 193.264 139.047 1.00 135.00 35 ASP B O 1
ATOM 3747 N N . PRO B 1 54 ? 159.410 195.068 137.807 1.00 129.65 36 PRO B N 1
ATOM 3748 C CA . PRO B 1 54 ? 158.210 195.362 138.606 1.00 131.46 36 PRO B CA 1
ATOM 3749 C C . PRO B 1 54 ? 157.111 194.316 138.508 1.00 130.74 36 PRO B C 1
ATOM 3750 O O . PRO B 1 54 ? 156.209 194.322 139.351 1.00 128.19 36 PRO B O 1
ATOM 3754 N N . SER B 1 55 ? 157.130 193.435 137.512 1.00 123.30 37 SER B N 1
ATOM 3755 C CA . SER B 1 55 ? 156.080 192.436 137.362 1.00 116.33 37 SER B CA 1
ATOM 3756 C C . SER B 1 55 ? 156.446 191.083 137.956 1.00 117.83 37 SER B C 1
ATOM 3757 O O . SER B 1 55 ? 155.679 190.131 137.805 1.00 116.27 37 SER B O 1
ATOM 3760 N N . GLY B 1 56 ? 157.583 190.970 138.616 1.00 124.22 38 GLY B N 1
ATOM 3761 C CA . GLY B 1 56 ? 158.005 189.714 139.202 1.00 119.12 38 GLY B CA 1
ATOM 3762 C C . GLY B 1 56 ? 159.055 189.020 138.356 1.00 118.69 38 GLY B C 1
ATOM 3763 O O . GLY B 1 56 ? 159.053 189.099 137.125 1.00 125.03 38 GLY B O 1
ATOM 3764 N N . THR B 1 57 ? 159.981 188.333 139.027 1.00 117.41 39 THR B N 1
ATOM 3765 C CA . THR B 1 57 ? 161.073 187.655 138.338 1.00 115.21 39 THR B CA 1
ATOM 3766 C C . THR B 1 57 ? 161.177 186.197 138.753 1.00 117.41 39 THR B C 1
ATOM 3767 O O . THR B 1 57 ? 160.310 185.689 139.466 1.00 125.70 39 THR B O 1
ATOM 3771 N N . ALA B 1 58 ? 162.238 185.520 138.327 1.00 107.54 40 ALA B N 1
ATOM 3772 C CA . ALA B 1 58 ? 162.418 184.109 138.653 1.00 111.02 40 ALA B CA 1
ATOM 3773 C C . ALA B 1 58 ? 163.881 183.751 138.477 1.00 117.79 40 ALA B C 1
ATOM 3774 O O . ALA B 1 58 ? 164.386 183.784 137.354 1.00 117.72 40 ALA B O 1
ATOM 3776 N N . VAL B 1 59 ? 164.555 183.400 139.561 1.00 105.01 41 VAL B N 1
ATOM 3777 C CA . VAL B 1 59 ? 165.957 183.008 139.497 1.00 99.01 41 VAL B CA 1
ATOM 3778 C C . VAL B 1 59 ? 166.033 181.516 139.217 1.00 103.60 41 VAL B C 1
ATOM 3779 O O . VAL B 1 59 ? 165.242 180.732 139.744 1.00 117.61 41 VAL B O 1
ATOM 3783 N N . ILE B 1 60 ? 166.959 181.122 138.349 1.00 94.14 42 ILE B N 1
ATOM 3784 C CA . ILE B 1 60 ? 167.090 179.736 137.920 1.00 89.73 42 ILE B CA 1
ATOM 3785 C C . ILE B 1 60 ? 168.564 179.401 137.785 1.00 99.23 42 ILE B C 1
ATOM 3786 O O . ILE B 1 60 ? 169.386 180.259 137.456 1.00 111.71 42 ILE B O 1
ATOM 3791 N N . GLY B 1 61 ? 168.899 178.144 138.043 1.00 117.10 43 GLY B N 1
ATOM 3792 C CA . GLY B 1 61 ? 170.259 177.683 137.923 1.00 116.42 43 GLY B CA 1
ATOM 3793 C C . GLY B 1 61 ? 170.415 176.266 138.433 1.00 120.03 43 GLY B C 1
ATOM 3794 O O . GLY B 1 61 ? 169.546 175.737 139.127 1.00 125.44 43 GLY B O 1
ATOM 3795 N N . PRO B 1 62 ? 171.533 175.629 138.112 1.00 105.19 44 PRO B N 1
ATOM 3796 C CA . PRO B 1 62 ? 171.726 174.232 138.500 1.00 100.80 44 PRO B CA 1
ATOM 3797 C C . PRO B 1 62 ? 171.822 174.082 140.009 1.00 107.13 44 PRO B C 1
ATOM 3798 O O . PRO B 1 62 ? 171.795 175.051 140.766 1.00 109.36 44 PRO B O 1
ATOM 3802 N N . THR B 1 63 ? 171.928 172.831 140.442 1.00 124.33 45 THR B N 1
ATOM 3803 C CA . THR B 1 63 ? 172.093 172.543 141.859 1.00 125.82 45 THR B CA 1
ATOM 3804 C C . THR B 1 63 ? 173.485 172.942 142.329 1.00 123.84 45 THR B C 1
ATOM 3805 O O . THR B 1 63 ? 174.474 172.769 141.615 1.00 123.92 45 THR B O 1
ATOM 3809 N N . GLY B 1 64 ? 173.560 173.473 143.543 1.00 114.57 46 GLY B N 1
ATOM 3810 C CA . GLY B 1 64 ? 174.824 173.923 144.086 1.00 114.80 46 GLY B CA 1
ATOM 3811 C C . GLY B 1 64 ? 175.435 175.067 143.307 1.00 117.53 46 GLY B C 1
ATOM 3812 O O . GLY B 1 64 ? 176.629 175.051 143.005 1.00 125.45 46 GLY B O 1
ATOM 3813 N N . SER B 1 65 ? 174.628 176.065 142.973 1.00 104.00 47 SER B N 1
ATOM 3814 C CA . SER B 1 65 ? 175.088 177.216 142.210 1.00 105.26 47 SER B CA 1
ATOM 3815 C C . SER B 1 65 ? 175.229 178.480 143.038 1.00 111.13 47 SER B C 1
ATOM 3816 O O . SER B 1 65 ? 176.204 179.209 142.873 1.00 106.63 47 SER B O 1
ATOM 3819 N N . GLY B 1 66 ? 174.296 178.758 143.941 1.00 116.32 48 GLY B N 1
ATOM 3820 C CA . GLY B 1 66 ? 174.374 179.979 144.716 1.00 111.00 48 GLY B CA 1
ATOM 3821 C C . GLY B 1 66 ? 173.071 180.737 144.847 1.00 109.63 48 GLY B C 1
ATOM 3822 O O . GLY B 1 66 ? 173.073 181.912 145.214 1.00 110.53 48 GLY B O 1
ATOM 3823 N N . LYS B 1 67 ? 171.952 180.086 144.543 1.00 99.34 49 LYS B N 1
ATOM 3824 C CA . LYS B 1 67 ? 170.665 180.765 144.627 1.00 98.33 49 LYS B CA 1
ATOM 3825 C C . LYS B 1 67 ? 170.307 181.122 146.063 1.00 103.81 49 LYS B C 1
ATOM 3826 O O . LYS B 1 67 ? 169.804 182.218 146.326 1.00 113.37 49 LYS B O 1
ATOM 3832 N N . THR B 1 68 ? 170.551 180.213 147.006 1.00 104.76 50 THR B N 1
ATOM 3833 C CA . THR B 1 68 ? 170.167 180.463 148.391 1.00 99.98 50 THR B CA 1
ATOM 3834 C C . THR B 1 68 ? 171.000 181.573 149.017 1.00 106.65 50 THR B C 1
ATOM 3835 O O . THR B 1 68 ? 170.506 182.310 149.880 1.00 111.11 50 THR B O 1
ATOM 3839 N N . THR B 1 69 ? 172.259 181.708 148.601 1.00 115.09 51 THR B N 1
ATOM 3840 C CA . THR B 1 69 ? 173.116 182.749 149.153 1.00 113.25 51 THR B CA 1
ATOM 3841 C C . THR B 1 69 ? 172.567 184.133 148.848 1.00 115.92 51 THR B C 1
ATOM 3842 O O . THR B 1 69 ? 172.575 185.023 149.709 1.00 119.20 51 THR B O 1
ATOM 3846 N N . LEU B 1 70 ? 172.071 184.325 147.628 1.00 105.36 52 LEU B N 1
ATOM 3847 C CA . LEU B 1 70 ? 171.571 185.630 147.224 1.00 105.92 52 LEU B CA 1
ATOM 3848 C C . LEU B 1 70 ? 170.382 186.059 148.071 1.00 111.16 52 LEU B C 1
ATOM 3849 O O . LEU B 1 70 ? 170.230 187.245 148.376 1.00 122.87 52 LEU B O 1
ATOM 3854 N N . VAL B 1 71 ? 169.523 185.117 148.456 1.00 104.65 53 VAL B N 1
ATOM 3855 C CA . VAL B 1 71 ? 168.367 185.502 149.257 1.00 102.45 53 VAL B CA 1
ATOM 3856 C C . VAL B 1 71 ? 168.730 185.612 150.735 1.00 105.14 53 VAL B C 1
ATOM 3857 O O . VAL B 1 71 ? 168.121 186.401 151.470 1.00 109.07 53 VAL B O 1
ATOM 3861 N N . ASP B 1 72 ? 169.721 184.850 151.201 1.00 119.26 54 ASP B N 1
ATOM 3862 C CA . ASP B 1 72 ? 170.191 185.048 152.568 1.00 117.44 54 ASP B CA 1
ATOM 3863 C C . ASP B 1 72 ? 170.771 186.442 152.745 1.00 114.99 54 ASP B C 1
ATOM 3864 O O . ASP B 1 72 ? 170.600 187.070 153.800 1.00 119.97 54 ASP B O 1
ATOM 3869 N N . ALA B 1 73 ? 171.462 186.941 151.720 1.00 107.04 55 ALA B N 1
ATOM 3870 C CA . ALA B 1 73 ? 171.997 188.294 151.791 1.00 109.64 55 ALA B CA 1
ATOM 3871 C C . ALA B 1 73 ? 170.894 189.315 152.021 1.00 107.65 55 ALA B C 1
ATOM 3872 O O . ALA B 1 73 ? 171.096 190.307 152.729 1.00 105.93 55 ALA B O 1
ATOM 3874 N N . LEU B 1 74 ? 169.724 189.101 151.425 1.00 114.45 56 LEU B N 1
ATOM 3875 C CA . LEU B 1 74 ? 168.617 190.020 151.659 1.00 107.81 56 LEU B CA 1
ATOM 3876 C C . LEU B 1 74 ? 168.016 189.824 153.040 1.00 106.74 56 LEU B C 1
ATOM 3877 O O . LEU B 1 74 ? 167.708 190.802 153.728 1.00 107.97 56 LEU B O 1
ATOM 3882 N N . MET B 1 75 ? 167.842 188.571 153.464 1.00 127.13 57 MET B N 1
ATOM 3883 C CA . MET B 1 75 ? 167.220 188.329 154.763 1.00 122.49 57 MET B CA 1
ATOM 3884 C C . MET B 1 75 ? 168.052 188.892 155.903 1.00 123.18 57 MET B C 1
ATOM 3885 O O . MET B 1 75 ? 167.507 189.225 156.959 1.00 123.92 57 MET B O 1
ATOM 3890 N N . THR B 1 76 ? 169.367 189.001 155.715 1.00 113.77 58 THR B N 1
ATOM 3891 C CA . THR B 1 76 ? 170.214 189.517 156.786 1.00 109.07 58 THR B CA 1
ATOM 3892 C C . THR B 1 76 ? 169.863 190.954 157.155 1.00 105.29 58 THR B C 1
ATOM 3893 O O . THR B 1 76 ? 170.001 191.344 158.317 1.00 106.58 58 THR B O 1
ATOM 3897 N N . LEU B 1 77 ? 169.387 191.749 156.203 1.00 101.21 59 LEU B N 1
ATOM 3898 C CA . LEU B 1 77 ? 169.169 193.166 156.462 1.00 98.32 59 LEU B CA 1
ATOM 3899 C C . LEU B 1 77 ? 167.869 193.473 157.193 1.00 108.38 59 LEU B C 1
ATOM 3900 O O . LEU B 1 77 ? 167.666 194.627 157.575 1.00 112.04 59 LEU B O 1
ATOM 3905 N N . LEU B 1 78 ? 166.977 192.505 157.392 1.00 112.20 60 LEU B N 1
ATOM 3906 C CA . LEU B 1 78 ? 165.638 192.811 157.880 1.00 107.86 60 LEU B CA 1
ATOM 3907 C C . LEU B 1 78 ? 165.346 192.238 159.262 1.00 113.40 60 LEU B C 1
ATOM 3908 O O . LEU B 1 78 ? 165.004 192.988 160.178 1.00 113.46 60 LEU B O 1
ATOM 3913 N N . CYS B 1 79 ? 165.470 190.930 159.446 1.00 133.33 61 CYS B N 1
ATOM 3914 C CA . CYS B 1 79 ? 165.086 190.322 160.709 1.00 131.48 61 CYS B CA 1
ATOM 3915 C C . CYS B 1 79 ? 166.212 190.412 161.729 1.00 133.36 61 CYS B C 1
ATOM 3916 O O . CYS B 1 79 ? 167.393 190.324 161.393 1.00 135.78 61 CYS B O 1
ATOM 3919 N N . ALA B 1 80 ? 165.828 190.576 162.994 1.00 130.39 62 ALA B N 1
ATOM 3920 C CA . ALA B 1 80 ? 166.813 190.735 164.055 1.00 127.72 62 ALA B CA 1
ATOM 3921 C C . ALA B 1 80 ? 167.562 189.449 164.356 1.00 128.71 62 ALA B C 1
ATOM 3922 O O . ALA B 1 80 ? 168.606 189.497 165.010 1.00 126.88 62 ALA B O 1
ATOM 3924 N N . ASN B 1 81 ? 167.059 188.310 163.914 1.00 141.65 63 ASN B N 1
ATOM 3925 C CA . ASN B 1 81 ? 167.721 187.048 164.204 1.00 141.21 63 ASN B CA 1
ATOM 3926 C C . ASN B 1 81 ? 167.406 186.046 163.103 1.00 142.44 63 ASN B C 1
ATOM 3927 O O . ASN B 1 81 ? 166.485 185.233 163.243 1.00 148.19 63 ASN B O 1
ATOM 3932 N N . PRO B 1 82 ? 168.147 186.069 162.003 1.00 121.89 64 PRO B N 1
ATOM 3933 C CA . PRO B 1 82 ? 167.754 185.294 160.825 1.00 122.78 64 PRO B CA 1
ATOM 3934 C C . PRO B 1 82 ? 167.929 183.798 161.018 1.00 124.79 64 PRO B C 1
ATOM 3935 O O . PRO B 1 82 ? 168.664 183.327 161.885 1.00 127.19 64 PRO B O 1
ATOM 3939 N N . ARG B 1 83 ? 167.215 183.049 160.182 1.00 134.97 65 ARG B N 1
ATOM 3940 C CA . ARG B 1 83 ? 167.346 181.600 160.077 1.00 135.03 65 ARG B CA 1
ATOM 3941 C C . ARG B 1 83 ? 167.877 181.292 158.686 1.00 136.94 65 ARG B C 1
ATOM 3942 O O . ARG B 1 83 ? 167.175 181.496 157.692 1.00 139.21 65 ARG B O 1
ATOM 3950 N N . TYR B 1 84 ? 169.109 180.811 158.611 1.00 123.18 66 TYR B N 1
ATOM 3951 C CA . TYR B 1 84 ? 169.781 180.612 157.338 1.00 123.93 66 TYR B CA 1
ATOM 3952 C C . TYR B 1 84 ? 169.506 179.222 156.785 1.00 125.64 66 TYR B C 1
ATOM 3953 O O . TYR B 1 84 ? 169.405 178.253 157.539 1.00 131.27 66 TYR B O 1
ATOM 3962 N N . ASN B 1 85 ? 169.396 179.135 155.461 1.00 119.88 67 ASN B N 1
ATOM 3963 C CA . ASN B 1 85 ? 169.210 177.865 154.763 1.00 116.45 67 ASN B CA 1
ATOM 3964 C C . ASN B 1 85 ? 167.992 177.119 155.298 1.00 125.41 67 ASN B C 1
ATOM 3965 O O . ASN B 1 85 ? 168.050 175.934 155.619 1.00 127.09 67 ASN B O 1
ATOM 3970 N N . LEU B 1 86 ? 166.873 177.836 155.396 1.00 130.16 68 LEU B N 1
ATOM 3971 C CA . LEU B 1 86 ? 165.701 177.272 156.052 1.00 124.31 68 LEU B CA 1
ATOM 3972 C C . LEU B 1 86 ? 165.009 176.236 155.180 1.00 124.76 68 LEU B C 1
ATOM 3973 O O . LEU B 1 86 ? 164.528 175.219 155.685 1.00 127.09 68 LEU B O 1
ATOM 3978 N N . ALA B 1 87 ? 164.953 176.469 153.872 1.00 124.99 69 ALA B N 1
ATOM 3979 C CA . ALA B 1 87 ? 164.118 175.638 153.016 1.00 125.13 69 ALA B CA 1
ATOM 3980 C C . ALA B 1 87 ? 164.688 174.248 152.794 1.00 127.80 69 ALA B C 1
ATOM 3981 O O . ALA B 1 87 ? 163.920 173.323 152.514 1.00 132.87 69 ALA B O 1
ATOM 3983 N N . SER B 1 88 ? 166.004 174.071 152.911 1.00 133.53 70 SER B N 1
ATOM 3984 C CA . SER B 1 88 ? 166.605 172.784 152.577 1.00 131.18 70 SER B CA 1
ATOM 3985 C C . SER B 1 88 ? 166.091 171.679 153.485 1.00 133.07 70 SER B C 1
ATOM 3986 O O . SER B 1 88 ? 165.841 170.559 153.029 1.00 136.39 70 SER B O 1
ATOM 3989 N N . THR B 1 89 ? 165.928 171.970 154.768 1.00 144.90 71 THR B N 1
ATOM 3990 C CA . THR B 1 89 ? 165.473 170.979 155.729 1.00 149.59 71 THR B CA 1
ATOM 3991 C C . THR B 1 89 ? 163.961 170.954 155.887 1.00 147.68 71 THR B C 1
ATOM 3992 O O . THR B 1 89 ? 163.456 170.215 156.735 1.00 147.84 71 THR B O 1
ATOM 3996 N N . GLY B 1 90 ? 163.232 171.742 155.105 1.00 140.60 72 GLY B N 1
ATOM 3997 C CA . GLY B 1 90 ? 161.787 171.725 155.138 1.00 140.71 72 GLY B CA 1
ATOM 3998 C C . GLY B 1 90 ? 161.148 172.632 156.162 1.00 139.75 72 GLY B C 1
ATOM 3999 O O . GLY B 1 90 ? 159.917 172.734 156.189 1.00 137.24 72 GLY B O 1
ATOM 4000 N N . GLY B 1 91 ? 161.933 173.298 156.998 1.00 146.03 73 GLY B N 1
ATOM 4001 C CA . GLY B 1 91 ? 161.374 174.190 157.991 1.00 146.22 73 GLY B CA 1
ATOM 4002 C C . GLY B 1 91 ? 161.516 173.666 159.403 1.00 147.07 73 GLY B C 1
ATOM 4003 O O . GLY B 1 91 ? 160.679 173.951 160.263 1.00 149.97 73 GLY B O 1
ATOM 4004 N N . HIS B 1 92 ? 162.573 172.894 159.655 1.00 158.48 74 HIS B N 1
ATOM 4005 C CA . HIS B 1 92 ? 162.820 172.342 160.978 1.00 159.31 74 HIS B CA 1
ATOM 4006 C C . HIS B 1 92 ? 164.098 172.844 161.634 1.00 162.28 74 HIS B C 1
ATOM 4007 O O . HIS B 1 92 ? 164.157 172.882 162.865 1.00 166.42 74 HIS B O 1
ATOM 4014 N N . GLU B 1 93 ? 165.114 17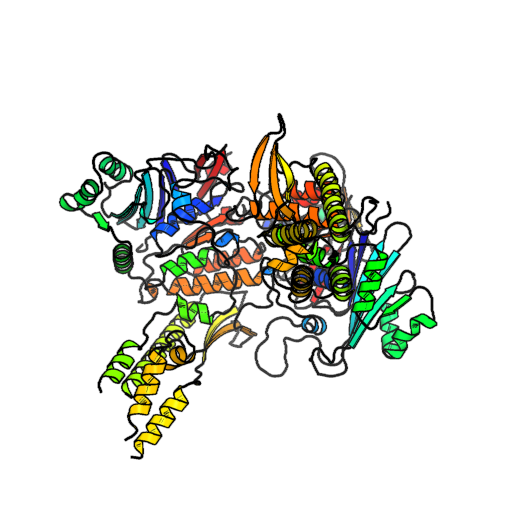3.230 160.862 1.00 171.39 75 GLU B N 1
ATOM 4015 C CA . GLU B 1 93 ? 166.409 173.577 161.432 1.00 167.92 75 GLU B CA 1
ATOM 4016 C C . GLU B 1 93 ? 167.090 174.639 160.579 1.00 167.01 75 GLU B C 1
ATOM 4017 O O . GLU B 1 93 ? 166.578 175.059 159.542 1.00 170.60 75 GLU B O 1
ATOM 4023 N N . SER B 1 94 ? 168.258 175.078 161.047 1.00 150.41 76 SER B N 1
ATOM 4024 C CA . SER B 1 94 ? 169.121 176.000 160.324 1.00 152.14 76 SER B CA 1
ATOM 4025 C C . SER B 1 94 ? 170.563 175.532 160.461 1.00 153.16 76 SER B C 1
ATOM 4026 O O . SER B 1 94 ? 170.913 174.824 161.406 1.00 157.05 76 SER B O 1
ATOM 4029 N N . ASP B 1 95 ? 171.403 175.924 159.514 1.00 150.49 77 ASP B N 1
ATOM 4030 C CA . ASP B 1 95 ? 172.736 175.329 159.502 1.00 153.01 77 ASP B CA 1
ATOM 4031 C C . ASP B 1 95 ? 173.877 176.334 159.522 1.00 153.78 77 ASP B C 1
ATOM 4032 O O . ASP B 1 95 ? 174.865 176.109 160.219 1.00 150.62 77 ASP B O 1
ATOM 4037 N N . ARG B 1 96 ? 173.778 177.423 158.775 1.00 128.99 78 ARG B N 1
ATOM 4038 C CA . ARG B 1 96 ? 174.906 178.321 158.594 1.00 120.93 78 ARG B CA 1
ATOM 4039 C C . ARG B 1 96 ? 174.816 179.508 159.545 1.00 121.08 78 ARG B C 1
ATOM 4040 O O . ARG B 1 96 ? 173.765 179.794 160.121 1.00 125.78 78 ARG B O 1
ATOM 4048 N N . ASP B 1 97 ? 175.942 180.200 159.703 1.00 120.48 79 ASP B N 1
ATOM 4049 C CA . ASP B 1 97 ? 176.042 181.365 160.570 1.00 123.26 79 ASP B CA 1
ATOM 4050 C C . ASP B 1 97 ? 176.715 182.505 159.820 1.00 124.08 79 ASP B C 1
ATOM 4051 O O . ASP B 1 97 ? 177.270 182.320 158.737 1.00 125.55 79 ASP B O 1
ATOM 4056 N N . LEU B 1 98 ? 176.673 183.696 160.420 1.00 100.91 80 LEU B N 1
ATOM 4057 C CA . LEU B 1 98 ? 177.113 184.894 159.713 1.00 101.80 80 LEU B CA 1
ATOM 4058 C C . LEU B 1 98 ? 178.601 184.851 159.408 1.00 102.24 80 LEU B C 1
ATOM 4059 O O . LEU B 1 98 ? 179.018 185.157 158.287 1.00 110.35 80 LEU B O 1
ATOM 4064 N N . VAL B 1 99 ? 179.421 184.484 160.392 1.00 106.12 81 VAL B N 1
ATOM 4065 C CA . VAL B 1 99 ? 180.864 184.551 160.205 1.00 105.07 81 VAL B CA 1
ATOM 4066 C C . VAL B 1 99 ? 181.337 183.565 159.154 1.00 108.01 81 VAL B C 1
ATOM 4067 O O . VAL B 1 99 ? 182.440 183.711 158.624 1.00 111.83 81 VAL B O 1
ATOM 4071 N N . SER B 1 100 ? 180.529 182.557 158.831 1.00 110.79 82 SER B N 1
ATOM 4072 C CA . SER B 1 100 ? 180.914 181.630 157.777 1.00 108.25 82 SER B CA 1
ATOM 4073 C C . SER B 1 100 ? 180.786 182.272 156.404 1.00 119.08 82 SER B C 1
ATOM 4074 O O . SER B 1 100 ? 181.587 181.992 155.507 1.00 119.23 82 SER B O 1
ATOM 4077 N N . TYR B 1 101 ? 179.782 183.125 156.217 1.00 119.00 83 TYR B N 1
ATOM 4078 C CA . TYR B 1 101 ? 179.602 183.778 154.927 1.00 104.50 83 TYR B CA 1
ATOM 4079 C C . TYR B 1 101 ? 180.722 184.765 154.645 1.00 103.09 83 TYR B C 1
ATOM 4080 O O . TYR B 1 101 ? 181.251 184.809 153.531 1.00 110.50 83 TYR B O 1
ATOM 4089 N N . VAL B 1 102 ? 181.106 185.558 155.646 1.00 97.36 84 VAL B N 1
ATOM 4090 C CA . VAL B 1 102 ? 182.095 186.605 155.433 1.00 101.15 84 VAL B CA 1
ATOM 4091 C C . VAL B 1 102 ? 183.430 186.040 154.987 1.00 104.92 84 VAL B C 1
ATOM 4092 O O . VAL B 1 102 ? 184.075 186.608 154.104 1.00 110.07 84 VAL B O 1
ATOM 4096 N N . ARG B 1 103 ? 183.866 184.930 155.566 1.00 103.10 85 ARG B N 1
ATOM 4097 C CA . ARG B 1 103 ? 185.122 184.329 155.158 1.00 103.87 85 ARG B CA 1
ATOM 4098 C C . ARG B 1 103 ? 184.966 183.337 154.019 1.00 108.17 85 ARG B C 1
ATOM 4099 O O . ARG B 1 103 ? 185.975 182.883 153.475 1.00 113.49 85 ARG B O 1
ATOM 4107 N N . GLY B 1 104 ? 183.741 182.991 153.642 1.00 106.82 86 GLY B N 1
ATOM 4108 C CA . GLY B 1 104 ? 183.534 182.162 152.473 1.00 110.71 86 GLY B CA 1
ATOM 4109 C C . GLY B 1 104 ? 184.015 180.736 152.619 1.00 111.23 86 GLY B C 1
ATOM 4110 O O . GLY B 1 104 ? 184.986 180.337 151.973 1.00 115.68 86 GLY B O 1
ATOM 4111 N N . VAL B 1 105 ? 183.350 179.960 153.459 1.00 111.60 87 VAL B N 1
ATOM 4112 C CA . VAL B 1 105 ? 183.687 178.558 153.658 1.00 109.33 87 VAL B CA 1
ATOM 4113 C C . VAL B 1 105 ? 182.944 177.729 152.626 1.00 113.65 87 VAL B C 1
ATOM 4114 O O . VAL B 1 105 ? 181.739 177.905 152.431 1.00 119.72 87 VAL B O 1
ATOM 4118 N N . THR B 1 106 ? 183.659 176.827 151.961 1.00 124.94 88 THR B N 1
ATOM 4119 C CA . THR B 1 106 ? 183.076 175.937 150.961 1.00 122.65 88 THR B CA 1
ATOM 4120 C C . THR B 1 106 ? 183.360 174.496 151.365 1.00 125.75 88 THR B C 1
ATOM 4121 O O . THR B 1 106 ? 184.358 173.912 150.943 1.00 131.88 88 THR B O 1
ATOM 4125 N N . GLY B 1 107 ? 182.469 173.916 152.160 1.00 134.87 89 GLY B N 1
ATOM 4126 C CA . GLY B 1 107 ? 182.601 172.539 152.565 1.00 135.68 89 GLY B CA 1
ATOM 4127 C C . GLY B 1 107 ? 183.278 172.381 153.908 1.00 139.76 89 GLY B C 1
ATOM 4128 O O . GLY B 1 107 ? 183.802 173.336 154.484 1.00 142.11 89 GLY B O 1
ATOM 4129 N N . PRO B 1 108 ? 183.266 171.157 154.441 1.00 150.06 90 PRO B N 1
ATOM 4130 C CA . PRO B 1 108 ? 183.888 170.909 155.745 1.00 151.88 90 PRO B CA 1
ATOM 4131 C C . PRO B 1 108 ? 185.393 170.742 155.690 1.00 157.03 90 PRO B C 1
ATOM 4132 O O . PRO B 1 108 ? 186.031 170.712 156.751 1.00 156.26 90 PRO B O 1
ATOM 4136 N N . GLY B 1 109 ? 185.978 170.617 154.506 1.00 159.40 91 GLY B N 1
ATOM 4137 C CA . GLY B 1 109 ? 187.414 170.491 154.415 1.00 155.05 91 GLY B CA 1
ATOM 4138 C C . GLY B 1 109 ? 187.906 169.167 154.973 1.00 152.74 91 GLY B C 1
ATOM 4139 O O . GLY B 1 109 ? 187.170 168.188 155.085 1.00 154.25 91 GLY B O 1
ATOM 4140 N N . ASP B 1 110 ? 189.183 169.156 155.330 1.00 164.83 92 ASP B N 1
ATOM 4141 C CA . ASP B 1 110 ? 189.831 167.969 155.875 1.00 165.24 92 ASP B CA 1
ATOM 4142 C C . ASP B 1 110 ? 190.766 168.428 156.985 1.00 167.92 92 ASP B C 1
ATOM 4143 O O . ASP B 1 110 ? 190.646 169.541 157.508 1.00 169.11 92 ASP B O 1
ATOM 4148 N N . GLY B 1 111 ? 191.704 167.568 157.366 1.00 182.52 93 GLY B N 1
ATOM 4149 C CA . GLY B 1 111 ? 192.679 167.935 158.372 1.00 182.50 93 GLY B CA 1
ATOM 4150 C C . GLY B 1 111 ? 193.723 168.892 157.837 1.00 185.43 93 GLY B C 1
ATOM 4151 O O . GLY B 1 111 ? 193.416 169.757 157.012 1.00 188.12 93 GLY B O 1
ATOM 4152 N N . GLY B 1 112 ? 194.958 168.758 158.295 1.00 200.61 94 GLY B N 1
ATOM 4153 C CA . GLY B 1 112 ? 196.007 169.644 157.846 1.00 202.00 94 GLY B CA 1
ATOM 4154 C C . GLY B 1 112 ? 195.929 171.002 158.514 1.00 201.71 94 GLY B C 1
ATOM 4155 O O . GLY B 1 112 ? 195.146 171.240 159.437 1.00 201.17 94 GLY B O 1
ATOM 4156 N N . VAL B 1 113 ? 196.760 171.915 158.020 1.00 191.73 95 VAL B N 1
ATOM 4157 C CA . VAL B 1 113 ? 196.891 173.231 158.629 1.00 190.56 95 VAL B CA 1
ATOM 4158 C C . VAL B 1 113 ? 196.656 174.371 157.650 1.00 189.36 95 VAL B C 1
ATOM 4159 O O . VAL B 1 113 ? 196.312 175.481 158.088 1.00 189.16 95 VAL B O 1
ATOM 4163 N N . GLU B 1 114 ? 196.804 174.155 156.344 1.00 179.87 96 GLU B N 1
ATOM 4164 C CA . GLU B 1 114 ? 196.633 175.246 155.395 1.00 179.55 96 GLU B CA 1
ATOM 4165 C C . GLU B 1 114 ? 195.202 175.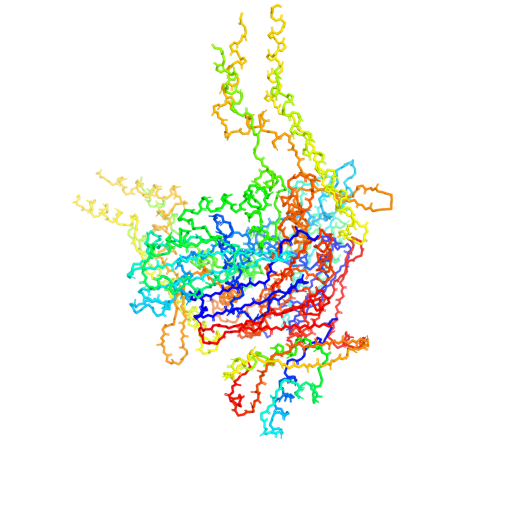752 155.350 1.00 179.44 96 GLU B C 1
ATOM 4166 O O . GLU B 1 114 ? 194.978 176.894 154.939 1.00 177.62 96 GLU B O 1
ATOM 4172 N N . GLN B 1 115 ? 194.240 174.937 155.769 1.00 160.11 97 GLN B N 1
ATOM 4173 C CA . GLN B 1 115 ? 192.827 175.287 155.720 1.00 155.94 97 GLN B CA 1
ATOM 4174 C C . GLN B 1 115 ? 192.441 175.713 154.308 1.00 156.96 97 GLN B C 1
ATOM 4175 O O . GLN B 1 115 ? 192.045 176.848 154.049 1.00 157.85 97 GLN B O 1
ATOM 4181 N N . SER B 1 116 ? 192.586 174.767 153.386 1.00 148.28 98 SER B N 1
ATOM 4182 C CA . SER B 1 116 ? 192.300 175.023 151.984 1.00 146.51 98 SER B CA 1
ATOM 4183 C C . SER B 1 116 ? 190.825 175.274 151.720 1.00 148.26 98 SER B C 1
ATOM 4184 O O . SER B 1 116 ? 190.483 175.764 150.639 1.00 146.95 98 SER B O 1
ATOM 4187 N N . HIS B 1 117 ? 189.949 174.967 152.669 1.00 131.16 99 HIS B N 1
ATOM 4188 C CA . HIS B 1 117 ? 188.519 175.129 152.478 1.00 126.02 99 HIS B CA 1
ATOM 4189 C C . HIS B 1 117 ? 188.020 176.505 152.889 1.00 130.17 99 HIS B C 1
ATOM 4190 O O . HIS B 1 117 ? 186.807 176.726 152.906 1.00 134.69 99 HIS B O 1
ATOM 4197 N N . ILE B 1 118 ? 188.913 177.426 153.233 1.00 128.31 100 ILE B N 1
ATOM 4198 C CA . ILE B 1 118 ? 188.547 178.797 153.564 1.00 121.66 100 ILE B CA 1
ATOM 4199 C C . ILE B 1 118 ? 189.156 179.717 152.519 1.00 124.86 100 ILE B C 1
ATOM 4200 O O . ILE B 1 118 ? 190.356 179.635 152.237 1.00 132.87 100 ILE B O 1
ATOM 4205 N N . ALA B 1 119 ? 188.329 180.589 151.943 1.00 118.82 101 ALA B N 1
ATOM 4206 C CA . ALA B 1 119 ? 188.763 181.389 150.803 1.00 124.72 101 ALA B CA 1
ATOM 4207 C C . ALA B 1 119 ? 189.583 182.601 151.230 1.00 128.20 101 ALA B C 1
ATOM 4208 O O . ALA B 1 119 ? 190.704 182.798 150.755 1.00 129.51 101 ALA B O 1
ATOM 4210 N N . ARG B 1 120 ? 189.039 183.435 152.109 1.00 115.58 102 ARG B N 1
ATOM 4211 C CA . ARG B 1 120 ? 189.695 184.670 152.520 1.00 113.71 102 ARG B CA 1
ATOM 4212 C C . ARG B 1 120 ? 190.166 184.534 153.959 1.00 121.89 102 ARG B C 1
ATOM 4213 O O . ARG B 1 120 ? 189.351 184.317 154.859 1.00 123.87 102 ARG B O 1
ATOM 4221 N N . GLN B 1 121 ? 191.470 184.683 154.176 1.00 137.36 103 GLN B N 1
ATOM 4222 C CA . GLN B 1 121 ? 192.070 184.590 155.499 1.00 133.97 103 GLN B CA 1
ATOM 4223 C C . GLN B 1 121 ? 192.859 185.855 155.796 1.00 137.27 103 GLN B C 1
ATOM 4224 O O . GLN B 1 121 ? 193.583 186.359 154.934 1.00 140.04 103 GLN B O 1
ATOM 4230 N N . GLY B 1 122 ? 192.724 186.361 157.018 1.00 127.24 104 GLY B N 1
ATOM 4231 C CA . GLY B 1 122 ? 193.364 187.609 157.381 1.00 130.23 104 GLY B CA 1
ATOM 4232 C C . GLY B 1 122 ? 192.402 188.775 157.308 1.00 134.36 104 GLY B C 1
ATOM 4233 O O . GLY B 1 122 ? 191.198 188.592 157.497 1.00 138.44 104 GLY B O 1
ATOM 4234 N N . LYS B 1 123 ? 192.907 189.972 157.033 1.00 124.70 105 LYS B N 1
ATOM 4235 C CA . LYS B 1 123 ? 192.042 191.137 156.923 1.00 124.21 105 LYS B CA 1
ATOM 4236 C C . LYS B 1 123 ? 191.124 191.008 155.717 1.00 132.44 105 LYS B C 1
ATOM 4237 O O . LYS B 1 123 ? 191.548 190.583 154.641 1.00 137.23 105 LYS B O 1
ATOM 4243 N N . THR B 1 124 ? 189.855 191.372 155.900 1.00 130.21 106 THR B N 1
ATOM 4244 C CA . THR B 1 124 ? 188.862 191.322 154.835 1.00 131.82 106 THR B CA 1
ATOM 4245 C C . THR B 1 124 ? 187.959 192.543 154.937 1.00 129.25 106 THR B C 1
ATOM 4246 O O . THR B 1 124 ? 188.142 193.405 155.799 1.00 131.89 106 THR B O 1
ATOM 4250 N N . VAL B 1 125 ? 186.977 192.616 154.038 1.00 100.50 107 VAL B N 1
ATOM 4251 C CA . VAL B 1 125 ? 185.948 193.648 154.083 1.00 94.65 107 VAL B CA 1
ATOM 4252 C C . VAL B 1 125 ? 184.803 193.195 153.190 1.00 99.41 107 VAL B C 1
ATOM 4253 O O . VAL B 1 125 ? 185.018 192.524 152.182 1.00 110.48 107 VAL B O 1
ATOM 4257 N N . THR B 1 126 ? 183.577 193.542 153.579 1.00 92.36 108 THR B N 1
ATOM 4258 C CA . THR B 1 126 ? 182.373 193.041 152.930 1.00 93.26 108 THR B CA 1
ATOM 4259 C C . THR B 1 126 ? 181.336 194.154 152.880 1.00 93.81 108 THR B C 1
ATOM 4260 O O . THR B 1 126 ? 181.394 195.108 153.654 1.00 104.83 108 THR B O 1
ATOM 4264 N N . ALA B 1 127 ? 180.391 194.046 151.948 1.00 86.34 109 ALA B N 1
ATOM 4265 C CA . ALA B 1 127 ? 179.356 195.059 151.815 1.00 80.90 109 ALA B CA 1
ATOM 4266 C C . ALA B 1 127 ? 178.117 194.459 151.166 1.00 100.82 109 ALA B C 1
ATOM 4267 O O . ALA B 1 127 ? 178.205 193.488 150.416 1.00 115.35 109 ALA B O 1
ATOM 4269 N N . ILE B 1 128 ? 176.951 195.028 151.496 1.00 103.97 110 ILE B N 1
ATOM 4270 C CA . ILE B 1 128 ? 175.668 194.645 150.914 1.00 100.74 110 ILE B CA 1
ATOM 4271 C C . ILE B 1 128 ? 174.848 195.909 150.685 1.00 99.03 110 ILE B C 1
ATOM 4272 O O . ILE B 1 128 ? 175.122 196.961 151.261 1.00 110.05 110 ILE B O 1
ATOM 4277 N N . ALA B 1 129 ? 173.832 195.802 149.830 1.00 81.24 111 ALA B N 1
ATOM 4278 C CA . ALA B 1 129 ? 172.899 196.901 149.617 1.00 90.31 111 ALA B CA 1
ATOM 4279 C C . ALA B 1 129 ? 171.608 196.360 149.026 1.00 100.52 111 ALA B C 1
ATOM 4280 O O . ALA B 1 129 ? 171.554 195.228 148.548 1.00 108.95 111 ALA B O 1
ATOM 4282 N N . ALA B 1 130 ? 170.565 197.186 149.069 1.00 103.48 112 ALA B N 1
ATOM 4283 C CA . ALA B 1 130 ? 169.267 196.847 148.502 1.00 90.32 112 ALA B CA 1
ATOM 4284 C C . ALA B 1 130 ? 168.495 198.134 148.270 1.00 92.07 112 ALA B C 1
ATOM 4285 O O . ALA B 1 130 ? 168.608 199.072 149.057 1.00 104.42 112 ALA B O 1
ATOM 4287 N N . THR B 1 131 ? 167.711 198.176 147.199 1.00 101.55 113 THR B N 1
ATOM 4288 C CA . THR B 1 131 ? 167.061 199.408 146.774 1.00 105.94 113 THR B CA 1
ATOM 4289 C C . THR B 1 131 ? 165.564 199.200 146.623 1.00 112.47 113 THR B C 1
ATOM 4290 O O . THR B 1 131 ? 165.123 198.160 146.135 1.00 118.47 113 THR B O 1
ATOM 4294 N N . LEU B 1 132 ? 164.789 200.201 147.031 1.00 115.92 114 LEU B N 1
ATOM 4295 C CA . LEU B 1 132 ? 163.346 200.201 146.867 1.00 113.81 114 LEU B CA 1
ATOM 4296 C C . LEU B 1 132 ? 162.933 201.453 146.113 1.00 116.43 114 LEU B C 1
ATOM 4297 O O . LEU B 1 132 ? 163.511 202.524 146.302 1.00 124.11 114 LEU B O 1
ATOM 4302 N N . GLU B 1 133 ? 161.935 201.313 145.245 1.00 131.28 115 GLU B N 1
ATOM 4303 C CA . GLU B 1 133 ? 161.422 202.434 144.469 1.00 128.59 115 GLU B CA 1
ATOM 4304 C C . GLU B 1 133 ? 159.907 202.379 144.447 1.00 132.72 115 GLU B C 1
ATOM 4305 O O . GLU B 1 133 ? 159.332 201.337 144.126 1.00 139.86 115 GLU B O 1
ATOM 4311 N N . ARG B 1 134 ? 159.262 203.494 144.775 1.00 124.61 116 ARG B N 1
ATOM 4312 C CA . ARG B 1 134 ? 157.810 203.575 144.695 1.00 127.81 116 ARG B CA 1
ATOM 4313 C C . ARG B 1 134 ? 157.350 204.577 143.650 1.00 128.61 116 ARG B C 1
ATOM 4314 O O . ARG B 1 134 ? 156.664 204.195 142.698 1.00 132.00 116 ARG B O 1
ATOM 4322 N N . ASP B 1 135 ? 157.708 205.850 143.795 1.00 146.07 117 ASP B N 1
ATOM 4323 C CA . ASP B 1 135 ? 157.421 206.839 142.761 1.00 151.61 117 ASP B CA 1
ATOM 4324 C C . ASP B 1 135 ? 158.364 208.016 142.997 1.00 155.90 117 ASP B C 1
ATOM 4325 O O . ASP B 1 135 ? 158.100 208.853 143.864 1.00 153.36 117 ASP B O 1
ATOM 4330 N N . GLY B 1 136 ? 159.440 208.078 142.225 1.00 165.42 118 GLY B N 1
ATOM 4331 C CA . GLY B 1 136 ? 160.422 209.119 142.440 1.00 164.92 118 GLY B CA 1
ATOM 4332 C C . GLY B 1 136 ? 161.241 208.889 143.693 1.00 165.47 118 GLY B C 1
ATOM 4333 O O . GLY B 1 136 ? 162.472 208.845 143.636 1.00 165.31 118 GLY B O 1
ATOM 4334 N N . ALA B 1 137 ? 160.570 208.737 144.830 1.00 144.95 119 ALA B N 1
ATOM 4335 C CA . ALA B 1 137 ? 161.272 208.496 146.079 1.00 143.94 119 ALA B CA 1
ATOM 4336 C C . ALA B 1 137 ? 162.034 207.180 146.016 1.00 142.45 119 ALA B C 1
ATOM 4337 O O . ALA B 1 137 ? 161.638 206.238 145.328 1.00 141.19 119 ALA B O 1
ATOM 4339 N N . GLN B 1 138 ? 163.147 207.127 146.739 1.00 127.96 120 GLN B N 1
ATOM 4340 C CA . GLN B 1 138 ? 164.038 205.981 146.695 1.00 128.90 120 GLN B CA 1
ATOM 4341 C C . GLN B 1 138 ? 164.742 205.861 148.035 1.00 126.48 120 GLN B C 1
ATOM 4342 O O . GLN B 1 138 ? 165.084 206.874 148.645 1.00 134.99 120 GLN B O 1
ATOM 4348 N N . VAL B 1 139 ? 164.940 204.629 148.502 1.00 103.31 121 VAL B N 1
ATOM 4349 C CA . VAL B 1 139 ? 165.651 204.378 149.746 1.00 104.53 121 VAL B CA 1
ATOM 4350 C C . VAL B 1 139 ? 166.658 203.261 149.523 1.00 106.64 121 VAL B C 1
ATOM 4351 O O . VAL B 1 139 ? 166.517 202.441 148.616 1.00 115.11 121 VAL B O 1
ATOM 4355 N N . ARG B 1 140 ? 167.691 203.243 150.361 1.00 95.97 122 ARG B N 1
ATOM 4356 C CA . ARG B 1 140 ? 168.728 202.225 150.292 1.00 95.06 122 ARG B CA 1
ATOM 4357 C C . ARG B 1 140 ? 169.054 201.731 151.692 1.00 104.47 122 ARG B C 1
ATOM 4358 O O . ARG B 1 140 ? 168.982 202.485 152.662 1.00 111.76 122 ARG B O 1
ATOM 4366 N N . LEU B 1 141 ? 169.416 200.460 151.784 1.00 98.95 123 LEU B N 1
ATOM 4367 C CA . LEU B 1 141 ? 169.796 199.820 153.032 1.00 95.11 123 LEU B CA 1
ATOM 4368 C C . LEU B 1 141 ? 171.214 199.290 152.891 1.00 103.59 123 LEU B C 1
ATOM 4369 O O . LEU B 1 141 ? 171.644 198.945 151.789 1.00 118.18 123 LEU B O 1
ATOM 4374 N N . GLY B 1 142 ? 171.955 199.229 153.997 1.00 85.31 124 GLY B N 1
ATOM 4375 C CA . GLY B 1 142 ? 173.365 198.915 153.879 1.00 88.73 124 GLY B CA 1
ATOM 4376 C C . GLY B 1 142 ? 173.947 198.222 155.091 1.00 91.97 124 GLY B C 1
ATOM 4377 O O . GLY B 1 142 ? 173.302 198.085 156.128 1.00 100.50 124 GLY B O 1
ATOM 4378 N N . ALA B 1 143 ? 175.194 197.781 154.933 1.00 101.67 125 ALA B N 1
ATOM 4379 C CA . ALA B 1 143 ? 175.945 197.111 155.985 1.00 99.35 125 ALA B CA 1
ATOM 4380 C C . ALA B 1 143 ? 177.393 196.963 155.549 1.00 102.61 125 ALA B C 1
ATOM 4381 O O . ALA B 1 143 ? 177.658 196.621 154.397 1.00 110.55 125 ALA B O 1
ATOM 4383 N N . VAL B 1 144 ? 178.322 197.233 156.464 1.00 86.93 126 VAL B N 1
ATOM 4384 C CA . VAL B 1 144 ? 179.750 197.041 156.240 1.00 82.99 126 VAL B CA 1
ATOM 4385 C C . VAL B 1 144 ? 180.314 196.238 157.400 1.00 91.25 126 VAL B C 1
ATOM 4386 O O . VAL B 1 144 ? 180.090 196.587 158.562 1.00 98.23 126 VAL B O 1
ATOM 4390 N N . LEU B 1 145 ? 181.042 195.171 157.091 1.00 92.76 127 LEU B N 1
ATOM 4391 C CA . LEU B 1 145 ? 181.602 194.278 158.094 1.00 85.91 127 LEU B CA 1
ATOM 4392 C C . LEU B 1 145 ? 183.050 193.992 157.740 1.00 89.02 127 LEU B C 1
ATOM 4393 O O . LEU B 1 145 ? 183.383 193.880 156.560 1.00 106.27 127 LEU B O 1
ATOM 4398 N N . TRP B 1 146 ? 183.912 193.871 158.748 1.00 90.67 128 TRP B N 1
ATOM 4399 C CA . TRP B 1 146 ? 185.318 193.611 158.474 1.00 95.03 128 TRP B CA 1
ATOM 4400 C C . TRP B 1 146 ? 185.999 193.033 159.704 1.00 94.06 128 TRP B C 1
ATOM 4401 O O . TRP B 1 146 ? 185.498 193.145 160.822 1.00 105.67 128 TRP B O 1
ATOM 4412 N N . PHE B 1 147 ? 187.151 192.412 159.475 1.00 107.46 129 PHE B N 1
ATOM 4413 C CA . PHE B 1 147 ? 188.016 191.849 160.503 1.00 112.75 129 PHE B CA 1
ATOM 4414 C C . PHE B 1 147 ? 189.253 192.720 160.666 1.00 120.48 129 PHE B C 1
ATOM 4415 O O . PHE B 1 147 ? 189.404 193.754 160.014 1.00 124.96 129 PHE B O 1
ATOM 4423 N N . GLU B 1 148 ? 190.156 192.290 161.544 1.00 133.55 130 GLU B N 1
ATOM 4424 C CA . GLU B 1 148 ? 191.389 193.035 161.758 1.00 133.95 130 GLU B CA 1
ATOM 4425 C C . GLU B 1 148 ? 192.611 192.137 161.675 1.00 133.75 130 GLU B C 1
ATOM 4426 O O . GLU B 1 148 ? 193.683 192.577 161.253 1.00 130.70 130 GLU B O 1
ATOM 4432 N N . GLY B 1 149 ? 192.462 190.882 162.081 1.00 145.35 131 GLY B N 1
ATOM 4433 C CA . GLY B 1 149 ? 193.584 189.969 162.138 1.00 144.68 131 GLY B CA 1
ATOM 4434 C C . GLY B 1 149 ? 193.218 188.571 161.697 1.00 145.21 131 GLY B C 1
ATOM 4435 O O . GLY B 1 149 ? 192.456 188.400 160.745 1.00 155.30 131 GLY B O 1
ATOM 4436 N N . THR B 1 150 ? 193.753 187.560 162.371 1.00 144.66 132 THR B N 1
ATOM 4437 C CA . THR B 1 150 ? 193.498 186.176 162.005 1.00 154.57 132 THR B CA 1
ATOM 4438 C C . THR B 1 150 ? 192.497 185.490 162.921 1.00 154.67 132 THR B C 1
ATOM 4439 O O . THR B 1 150 ? 192.312 184.276 162.814 1.00 156.53 132 THR B O 1
ATOM 4443 N N . SER B 1 151 ? 191.854 186.228 163.819 1.00 150.16 133 SER B N 1
ATOM 4444 C CA . SER B 1 151 ? 190.872 185.627 164.704 1.00 149.70 133 SER B CA 1
ATOM 4445 C C . SER B 1 151 ? 189.588 185.317 163.941 1.00 149.63 133 SER B C 1
ATOM 4446 O O . SER B 1 151 ? 189.367 185.785 162.823 1.00 151.66 133 SER B O 1
ATOM 4449 N N . SER B 1 152 ? 188.730 184.511 164.563 1.00 146.21 134 SER B N 1
ATOM 4450 C CA . SER B 1 152 ? 187.465 184.152 163.938 1.00 148.95 134 SER B CA 1
ATOM 4451 C C . SER B 1 152 ? 186.294 184.170 164.911 1.00 151.40 134 SER B C 1
ATOM 4452 O O . SER B 1 152 ? 185.195 183.750 164.534 1.00 150.79 134 SER B O 1
ATOM 4455 N N . SER B 1 153 ? 186.486 184.631 166.141 1.00 142.24 135 SER B N 1
ATOM 4456 C CA . SER B 1 153 ? 185.391 184.672 167.095 1.00 138.85 135 SER B CA 1
ATOM 4457 C C . SER B 1 153 ? 184.377 185.733 166.696 1.00 138.26 135 SER B C 1
ATOM 4458 O O . SER B 1 153 ? 184.716 186.758 166.104 1.00 140.18 135 SER B O 1
ATOM 4461 N N . ALA B 1 154 ? 183.118 185.481 167.040 1.00 134.39 136 ALA B N 1
ATOM 4462 C CA . ALA B 1 154 ? 182.046 186.387 166.659 1.00 139.28 136 ALA B CA 1
ATOM 4463 C C . ALA B 1 154 ? 182.152 187.747 167.329 1.00 140.12 136 ALA B C 1
ATOM 4464 O O . ALA B 1 154 ? 181.486 188.686 166.886 1.00 139.44 136 ALA B O 1
ATOM 4466 N N . SER B 1 155 ? 182.953 187.877 168.379 1.00 140.90 137 SER B N 1
ATOM 4467 C CA . SER B 1 155 ? 183.110 189.149 169.066 1.00 142.42 137 SER B CA 1
ATOM 4468 C C . SER B 1 155 ? 184.180 190.033 168.447 1.00 142.85 137 SER B C 1
ATOM 4469 O O . SER B 1 155 ? 184.335 191.179 168.876 1.00 142.48 137 SER B O 1
ATOM 4472 N N . ASP B 1 156 ? 184.925 189.532 167.465 1.00 140.37 138 ASP B N 1
ATOM 4473 C CA . ASP B 1 156 ? 185.970 190.302 166.808 1.00 143.03 138 ASP B CA 1
ATOM 4474 C C . ASP B 1 156 ? 185.539 190.812 165.442 1.00 142.31 138 ASP B C 1
ATOM 4475 O O . ASP B 1 156 ? 186.385 191.231 164.648 1.00 140.73 138 ASP B O 1
ATOM 4480 N N . LEU B 1 157 ? 184.247 190.783 165.156 1.00 120.85 139 LEU B N 1
ATOM 4481 C CA . LEU B 1 157 ? 183.703 191.162 163.857 1.00 117.57 139 LEU B CA 1
ATOM 4482 C C . LEU B 1 157 ? 183.010 192.511 164.011 1.00 118.73 139 LEU B C 1
ATOM 4483 O O . LEU B 1 157 ? 181.890 192.588 164.518 1.00 121.88 139 LEU B O 1
ATOM 4488 N N . LYS B 1 158 ? 183.679 193.572 163.579 1.00 105.63 140 LYS B N 1
ATOM 4489 C CA . LYS B 1 158 ? 183.085 194.897 163.630 1.00 100.73 140 LYS B CA 1
ATOM 4490 C C . LYS B 1 158 ? 181.897 194.980 162.684 1.00 112.60 140 LYS B C 1
ATOM 4491 O O . LYS B 1 158 ? 181.840 194.289 161.668 1.00 123.93 140 LYS B O 1
ATOM 4497 N N . LYS B 1 159 ? 180.930 195.825 163.029 1.00 111.42 141 LYS B N 1
ATOM 4498 C CA . LYS B 1 159 ? 179.715 195.964 162.241 1.00 103.72 141 LYS B CA 1
ATOM 4499 C C . LYS B 1 159 ? 179.278 197.419 162.220 1.00 108.58 141 LYS B C 1
ATOM 4500 O O . LYS B 1 159 ? 179.582 198.183 163.134 1.00 116.57 141 LYS B O 1
ATOM 4506 N N . LEU B 1 160 ? 178.552 197.793 161.168 1.00 90.46 142 LEU B N 1
ATOM 4507 C CA . LEU B 1 160 ? 177.984 199.131 161.063 1.00 87.63 142 LEU B CA 1
ATOM 4508 C C . LEU B 1 160 ? 176.843 199.100 160.062 1.00 91.59 142 LEU B C 1
ATOM 4509 O O . LEU B 1 160 ? 177.014 198.594 158.954 1.00 103.33 142 LEU B O 1
ATOM 4514 N N . TRP B 1 161 ? 175.696 199.651 160.442 1.00 90.73 143 TRP B N 1
ATOM 4515 C CA . TRP B 1 161 ? 174.501 199.630 159.616 1.00 92.39 143 TRP B CA 1
ATOM 4516 C C . TRP B 1 161 ? 174.153 201.037 159.148 1.00 105.16 143 TRP B C 1
ATOM 4517 O O . TRP B 1 161 ? 174.387 202.016 159.857 1.00 112.39 143 TRP B O 1
ATOM 4528 N N . LEU B 1 162 ? 173.580 201.130 157.949 1.00 98.44 144 LEU B N 1
ATOM 4529 C CA . LEU B 1 162 ? 173.307 202.408 157.311 1.00 88.48 144 LEU B CA 1
ATOM 4530 C C . LEU B 1 162 ? 171.891 202.431 156.756 1.00 89.59 144 LEU B C 1
ATOM 4531 O O . LEU B 1 162 ? 171.244 201.396 156.607 1.00 99.68 144 LEU B O 1
ATOM 4536 N N . LEU B 1 163 ? 171.415 203.638 156.460 1.00 102.67 145 LEU B N 1
ATOM 4537 C CA . LEU B 1 163 ? 170.104 203.848 155.855 1.00 110.29 145 LEU B CA 1
ATOM 4538 C C . LEU B 1 163 ? 170.082 205.240 155.251 1.00 116.58 145 LEU B C 1
ATOM 4539 O O . LEU B 1 163 ? 170.355 206.214 155.954 1.00 124.68 145 LEU B O 1
ATOM 4544 N N . SER B 1 164 ? 169.753 205.340 153.967 1.00 116.82 146 SER B N 1
ATOM 4545 C CA . SER B 1 164 ? 169.832 206.625 153.289 1.00 115.01 146 SER B CA 1
ATOM 4546 C C . SER B 1 164 ? 168.756 206.719 152.225 1.00 113.26 146 SER B C 1
ATOM 4547 O O . SER B 1 164 ? 168.262 205.709 151.725 1.00 118.64 146 SER B O 1
ATOM 4550 N N . GLU B 1 165 ? 168.416 207.954 151.866 1.00 128.14 147 GLU B N 1
ATOM 4551 C CA . GLU B 1 165 ? 167.399 208.227 150.862 1.00 135.81 147 GLU B CA 1
ATOM 4552 C C . GLU B 1 165 ? 167.854 209.309 149.895 1.00 135.16 147 GLU B C 1
ATOM 4553 O O . GLU B 1 165 ? 167.037 210.077 149.385 1.00 133.35 147 GLU B O 1
ATOM 4559 N N . SER B 1 166 ? 169.149 209.385 149.630 1.00 151.25 148 SER B N 1
ATOM 4560 C CA . SER B 1 166 ? 169.673 210.376 148.709 1.00 154.28 148 SER B CA 1
ATOM 4561 C C . SER B 1 166 ? 170.579 209.712 147.688 1.00 159.10 148 SER B C 1
ATOM 4562 O O . SER B 1 166 ? 171.243 208.718 147.994 1.00 159.19 148 SER B O 1
ATOM 4565 N N . PRO B 1 167 ? 170.636 210.244 146.471 1.00 162.37 149 PRO B N 1
ATOM 4566 C CA . PRO B 1 167 ? 171.576 209.704 145.484 1.00 158.19 149 PRO B CA 1
ATOM 4567 C C . PRO B 1 167 ? 173.006 210.060 145.839 1.00 155.61 149 PRO B C 1
ATOM 4568 O O . PRO B 1 167 ? 173.265 210.596 146.920 1.00 156.36 149 PRO B O 1
ATOM 4572 N N . GLU B 1 168 ? 173.941 209.748 144.947 1.00 159.74 150 GLU B N 1
ATOM 4573 C CA . GLU B 1 168 ? 175.358 210.032 145.145 1.00 162.25 150 GLU B CA 1
ATOM 4574 C C . GLU B 1 168 ? 175.934 209.275 146.334 1.00 164.96 150 GLU B C 1
ATOM 4575 O O . GLU B 1 168 ? 176.940 209.691 146.911 1.00 166.41 150 GLU B O 1
ATOM 4581 N N . GLN B 1 169 ? 175.310 208.163 146.719 1.00 141.08 151 GLN B N 1
ATOM 4582 C CA . GLN B 1 169 ? 175.802 207.326 147.815 1.00 137.83 151 GLN B CA 1
ATOM 4583 C C . GLN B 1 169 ? 175.627 205.870 147.395 1.00 131.03 151 GLN B C 1
ATOM 4584 O O . GLN B 1 169 ? 174.561 205.282 147.575 1.00 133.26 151 GLN B O 1
ATOM 4590 N N . THR B 1 170 ? 176.681 205.296 146.842 1.00 118.74 152 THR B N 1
ATOM 4591 C CA . THR B 1 170 ? 176.673 203.935 146.342 1.00 119.19 152 THR B CA 1
ATOM 4592 C C . THR B 1 170 ? 177.650 203.089 147.145 1.00 127.86 152 THR B C 1
ATOM 4593 O O . THR B 1 170 ? 178.312 203.573 148.063 1.00 138.97 152 THR B O 1
ATOM 4597 N N . LEU B 1 171 ? 177.756 201.813 146.777 1.00 110.94 153 LEU B N 1
ATOM 4598 C CA . LEU B 1 171 ? 178.634 200.908 147.509 1.00 113.09 153 LEU B CA 1
ATOM 4599 C C . LEU B 1 171 ? 180.089 201.343 147.399 1.00 120.98 153 LEU B C 1
ATOM 4600 O O . LEU B 1 171 ? 180.848 201.282 148.380 1.00 127.76 153 LEU B O 1
ATOM 4605 N N . GLU B 1 172 ? 180.495 201.799 146.216 1.00 132.90 154 GLU B N 1
ATOM 4606 C CA . GLU B 1 172 ? 181.877 202.213 146.018 1.00 131.13 154 GLU B CA 1
ATOM 4607 C C . GLU B 1 172 ? 182.237 203.385 146.917 1.00 136.10 154 GLU B C 1
ATOM 4608 O O . GLU B 1 172 ? 183.365 203.471 147.415 1.00 141.92 154 GLU B O 1
ATOM 4614 N N . HIS B 1 173 ? 181.296 204.301 147.135 1.00 121.14 155 HIS B N 1
ATOM 4615 C CA . HIS B 1 173 ? 181.566 205.443 148.000 1.00 114.95 155 HIS B CA 1
ATOM 4616 C C . HIS B 1 173 ? 181.906 204.990 149.413 1.00 113.23 155 HIS B C 1
ATOM 4617 O O . HIS B 1 173 ? 182.899 205.438 149.999 1.00 115.38 155 HIS B O 1
ATOM 4624 N N . TRP B 1 174 ? 181.101 204.082 149.969 1.00 104.36 156 TRP B N 1
ATOM 4625 C CA . TRP B 1 174 ? 181.373 203.592 151.314 1.00 105.37 156 TRP B CA 1
ATOM 4626 C C . TRP B 1 174 ? 182.701 202.860 151.370 1.00 110.28 156 TRP B C 1
ATOM 4627 O O . TRP B 1 174 ? 183.467 203.031 152.324 1.00 122.00 156 TRP B O 1
ATOM 4638 N N . LEU B 1 175 ? 182.992 202.027 150.370 1.00 99.48 157 LEU B N 1
ATOM 4639 C CA . LEU B 1 175 ? 184.249 201.288 150.412 1.00 91.99 157 LEU B CA 1
ATOM 4640 C C . LEU B 1 175 ? 185.446 202.227 150.356 1.00 97.63 157 LEU B C 1
ATOM 4641 O O . LEU B 1 175 ? 186.438 202.027 151.069 1.00 106.78 157 LEU B O 1
ATOM 4646 N N . SER B 1 176 ? 185.372 203.265 149.524 1.00 117.08 158 SER B N 1
ATOM 4647 C CA . SER B 1 176 ? 186.466 204.225 149.466 1.00 119.03 158 SER B CA 1
ATOM 4648 C C . SER B 1 176 ? 186.624 204.954 150.791 1.00 123.42 158 SER B C 1
ATOM 4649 O O . SER B 1 176 ? 187.748 205.146 151.273 1.00 126.03 158 SER B O 1
ATOM 4652 N N . GLN B 1 177 ? 185.508 205.359 151.403 1.00 115.86 159 GLN B N 1
ATOM 4653 C CA . GLN B 1 177 ? 185.596 206.052 152.684 1.00 105.90 159 GLN B CA 1
ATOM 4654 C C . GLN B 1 177 ? 186.216 205.165 153.749 1.00 102.94 159 GLN B C 1
ATOM 4655 O O . GLN B 1 177 ? 187.046 205.623 154.539 1.00 107.80 159 GLN B O 1
ATOM 4661 N N . HIS B 1 178 ? 185.835 203.890 153.782 1.00 105.65 160 HIS B N 1
ATOM 4662 C CA . HIS B 1 178 ? 186.418 202.986 154.763 1.00 110.63 160 HIS B CA 1
ATOM 4663 C C . HIS B 1 178 ? 187.909 202.808 154.533 1.00 112.17 160 HIS B C 1
ATOM 4664 O O . HIS B 1 178 ? 188.691 202.781 155.489 1.00 116.15 160 HIS B O 1
ATOM 4671 N N . HIS B 1 179 ? 188.326 202.665 153.275 1.00 121.40 161 HIS B N 1
ATOM 4672 C CA . HIS B 1 179 ? 189.750 202.501 153.017 1.00 121.27 161 HIS B CA 1
ATOM 4673 C C . HIS B 1 179 ? 190.539 203.743 153.397 1.00 118.95 161 HIS B C 1
ATOM 4674 O O . HIS B 1 179 ? 191.676 203.630 153.867 1.00 119.43 161 HIS B O 1
ATOM 4681 N N . ALA B 1 180 ? 189.958 204.928 153.209 1.00 130.61 162 ALA B N 1
ATOM 4682 C CA . ALA B 1 180 ? 190.682 206.150 153.535 1.00 135.10 162 ALA B CA 1
ATOM 4683 C C . ALA B 1 180 ? 191.021 206.218 155.017 1.00 135.48 162 ALA B C 1
ATOM 4684 O O . ALA B 1 180 ? 192.135 206.597 155.389 1.00 133.01 162 ALA B O 1
ATOM 4686 N N . GLY B 1 181 ? 190.076 205.856 155.877 1.00 139.83 163 GLY B N 1
ATOM 4687 C CA . GLY B 1 181 ? 190.297 205.903 157.309 1.00 137.72 163 GLY B CA 1
ATOM 4688 C C . GLY B 1 181 ? 189.839 204.644 158.013 1.00 142.50 163 GLY B C 1
ATOM 4689 O O . GLY B 1 181 ? 190.280 203.542 157.680 1.00 142.09 163 GLY B O 1
ATOM 4690 N N . GLY B 1 182 ? 188.965 204.794 158.991 1.00 138.62 164 GLY B N 1
ATOM 4691 C CA . GLY B 1 182 ? 188.386 203.664 159.695 1.00 132.67 164 GLY B CA 1
ATOM 4692 C C . GLY B 1 182 ? 186.957 203.972 160.045 1.00 129.38 164 GLY B C 1
ATOM 4693 O O . GLY B 1 182 ? 186.308 204.788 159.384 1.00 133.59 164 GLY B O 1
ATOM 4694 N N . MET B 1 183 ? 186.462 203.335 161.108 1.00 126.18 165 MET B N 1
ATOM 4695 C CA . MET B 1 183 ? 185.086 203.576 161.523 1.00 129.31 165 MET B CA 1
ATOM 4696 C C . MET B 1 183 ? 184.866 205.036 161.886 1.00 133.95 165 MET B C 1
ATOM 4697 O O . MET B 1 183 ? 183.747 205.546 161.757 1.00 141.55 165 MET B O 1
ATOM 4702 N N . ARG B 1 184 ? 185.917 205.728 162.325 1.00 139.76 166 ARG B N 1
ATOM 4703 C CA . ARG B 1 184 ? 185.800 207.161 162.562 1.00 139.62 166 ARG B CA 1
ATOM 4704 C C . ARG B 1 184 ? 185.447 207.898 161.280 1.00 143.86 166 ARG B C 1
ATOM 4705 O O . ARG B 1 184 ? 184.601 208.799 161.286 1.00 144.24 166 ARG B O 1
ATOM 4713 N N . ALA B 1 185 ? 186.087 207.531 160.170 1.00 124.99 167 ALA B N 1
ATOM 4714 C CA . ALA B 1 185 ? 185.774 208.167 158.897 1.00 119.56 167 ALA B CA 1
ATOM 4715 C C . ALA B 1 185 ? 184.350 207.858 158.463 1.00 120.47 167 ALA B C 1
ATOM 4716 O O . ALA B 1 185 ? 183.643 208.739 157.967 1.00 120.59 167 ALA B O 1
ATOM 4718 N N . LEU B 1 186 ? 183.914 206.612 158.647 1.00 113.41 168 LEU B N 1
ATOM 4719 C CA . LEU B 1 186 ? 182.573 206.222 158.232 1.00 105.84 168 LEU B CA 1
ATOM 4720 C C . LEU B 1 186 ? 181.508 206.969 159.020 1.00 110.20 168 LEU B C 1
ATOM 4721 O O . LEU B 1 186 ? 180.609 207.587 158.440 1.00 119.78 168 LEU B O 1
ATOM 4726 N N . ARG B 1 187 ? 181.599 206.939 160.348 1.00 121.60 169 ARG B N 1
ATOM 4727 C CA . ARG B 1 187 ? 180.536 207.504 161.164 1.00 122.82 169 ARG B CA 1
ATOM 4728 C C . ARG B 1 187 ? 180.492 209.021 161.093 1.00 122.78 169 ARG B C 1
ATOM 4729 O O . ARG B 1 187 ? 179.546 209.623 161.606 1.00 126.86 169 ARG B O 1
ATOM 4737 N N . GLN B 1 188 ? 181.485 209.649 160.475 1.00 131.10 170 GLN B N 1
ATOM 4738 C CA . GLN B 1 188 ? 181.521 211.097 160.361 1.00 133.22 170 GLN B CA 1
ATOM 4739 C C . GLN B 1 188 ? 180.733 211.617 159.168 1.00 135.73 170 GLN B C 1
ATOM 4740 O O . GLN B 1 188 ? 180.549 212.831 159.053 1.00 138.11 170 GLN B O 1
ATOM 4746 N N . MET B 1 189 ? 180.247 210.736 158.291 1.00 134.16 171 MET B N 1
ATOM 4747 C CA . MET B 1 189 ? 179.572 211.197 157.082 1.00 129.03 171 MET B CA 1
ATOM 4748 C C . MET B 1 189 ? 178.294 211.955 157.399 1.00 133.54 171 MET B C 1
ATOM 4749 O O . MET B 1 189 ? 177.869 212.805 156.610 1.00 136.66 171 MET B O 1
ATOM 4754 N N . GLU B 1 190 ? 177.669 211.663 158.538 1.00 150.53 172 GLU B N 1
ATOM 4755 C CA . GLU B 1 190 ? 176.389 212.283 158.858 1.00 152.99 172 GLU B CA 1
ATOM 4756 C C . GLU B 1 190 ? 176.523 213.791 159.007 1.00 154.87 172 GLU B C 1
ATOM 4757 O O . GLU B 1 190 ? 175.723 214.555 158.456 1.00 153.05 172 GLU B O 1
ATOM 4763 N N . LYS B 1 191 ? 177.538 214.241 159.746 1.00 169.16 173 LYS B N 1
ATOM 4764 C CA . LYS B 1 191 ? 177.733 215.675 159.923 1.00 169.64 173 LYS B CA 1
ATOM 4765 C C . LYS B 1 191 ? 178.162 216.341 158.626 1.00 166.26 173 LYS B C 1
ATOM 4766 O O . LYS B 1 191 ? 177.859 217.518 158.403 1.00 165.94 173 LYS B O 1
ATOM 4772 N N . ASP B 1 192 ? 178.860 215.607 157.763 1.00 176.21 174 ASP B N 1
ATOM 4773 C CA . ASP B 1 192 ? 179.397 216.141 156.521 1.00 179.07 174 ASP B CA 1
ATOM 4774 C C . ASP B 1 192 ? 178.508 215.820 155.326 1.00 181.16 174 ASP B C 1
ATOM 4775 O O . ASP B 1 192 ? 179.009 215.594 154.221 1.00 180.44 174 ASP B O 1
ATOM 4780 N N . GLY B 1 193 ? 177.199 215.791 155.528 1.00 177.06 175 GLY B N 1
ATOM 4781 C CA . GLY B 1 193 ? 176.303 215.468 154.440 1.00 174.94 175 GLY B CA 1
ATOM 4782 C C . GLY B 1 193 ? 174.861 215.632 154.857 1.00 176.04 175 GLY B C 1
ATOM 4783 O O . GLY B 1 193 ? 174.558 216.189 155.912 1.00 175.69 175 GLY B O 1
ATOM 4784 N N . MET B 1 194 ? 173.970 215.136 154.003 1.00 179.02 176 MET B N 1
ATOM 4785 C CA . MET B 1 194 ? 172.540 215.229 154.251 1.00 181.16 176 MET B CA 1
ATOM 4786 C C . MET B 1 194 ? 171.856 213.991 153.694 1.00 177.80 176 MET B C 1
ATOM 4787 O O . MET B 1 194 ? 172.170 213.546 152.588 1.00 177.72 176 MET B O 1
ATOM 4792 N N . GLY B 1 195 ? 170.925 213.441 154.463 1.00 145.95 177 GLY B N 1
ATOM 4793 C CA . GLY B 1 195 ? 170.133 212.328 153.999 1.00 147.62 177 GLY B CA 1
ATOM 4794 C C . GLY B 1 195 ? 170.665 210.958 154.337 1.00 149.51 177 GLY B C 1
ATOM 4795 O O . GLY B 1 195 ? 170.205 209.977 153.746 1.00 150.07 177 GLY B O 1
ATOM 4796 N N . ILE B 1 196 ? 171.617 210.850 155.260 1.00 125.18 178 ILE B N 1
ATOM 4797 C CA . ILE B 1 196 ? 172.140 209.557 155.672 1.00 124.47 178 ILE B CA 1
ATOM 4798 C C . ILE B 1 196 ? 172.110 209.479 157.193 1.00 127.65 178 ILE B C 1
ATOM 4799 O O . ILE B 1 196 ? 172.089 210.495 157.888 1.00 134.04 178 ILE B O 1
ATOM 4804 N N . TRP B 1 197 ? 172.076 208.248 157.707 1.00 115.64 179 TRP B N 1
ATOM 4805 C CA . TRP B 1 197 ? 171.956 208.006 159.145 1.00 115.11 179 TRP B CA 1
ATOM 4806 C C . TRP B 1 197 ? 172.674 206.714 159.496 1.00 115.71 179 TRP B C 1
ATOM 4807 O O . TRP B 1 197 ? 172.163 205.619 159.229 1.00 120.74 179 TRP B O 1
ATOM 4818 N N . PRO B 1 198 ? 173.861 206.795 160.086 1.00 97.13 180 PRO B N 1
ATOM 4819 C CA . PRO B 1 198 ? 174.540 205.578 160.537 1.00 99.89 180 PRO B CA 1
ATOM 4820 C C . PRO B 1 198 ? 174.053 205.140 161.909 1.00 100.46 180 PRO B C 1
ATOM 4821 O O . PRO B 1 198 ? 173.790 205.961 162.787 1.00 101.94 180 PRO B O 1
ATOM 4825 N N . TYR B 1 199 ? 173.940 203.829 162.087 1.00 99.54 181 TYR B N 1
ATOM 4826 C CA . TYR B 1 199 ? 173.533 203.232 163.358 1.00 99.99 181 TYR B CA 1
ATOM 4827 C C . TYR B 1 199 ? 174.497 202.112 163.713 1.00 105.49 181 TYR B C 1
ATOM 4828 O O . TYR B 1 199 ? 174.528 201.085 163.004 1.00 110.76 181 TYR B O 1
ATOM 4837 N N . PRO B 1 200 ? 175.288 202.242 164.780 1.00 100.51 182 PRO B N 1
ATOM 4838 C CA . PRO B 1 200 ? 176.194 201.151 165.163 1.00 96.65 182 PRO B CA 1
ATOM 4839 C C . PRO B 1 200 ? 175.546 200.031 165.957 1.00 98.20 182 PRO B C 1
ATOM 4840 O O . PRO B 1 200 ? 176.202 199.008 166.181 1.00 101.60 182 PRO B O 1
ATOM 4844 N N . SER B 1 201 ? 174.300 200.181 166.396 1.00 112.32 183 SER B N 1
ATOM 4845 C CA . SER B 1 201 ? 173.598 199.157 167.162 1.00 113.82 183 SER B CA 1
ATOM 4846 C C . SER B 1 201 ? 172.378 198.695 166.383 1.00 118.13 183 SER B C 1
ATOM 4847 O O . SER B 1 201 ? 171.548 199.517 165.987 1.00 121.72 183 SER B O 1
ATOM 4850 N N . LYS B 1 202 ? 172.248 197.380 166.201 1.00 115.85 184 LYS B N 1
ATOM 4851 C CA . LYS B 1 202 ? 171.220 196.866 165.303 1.00 111.65 184 LYS B CA 1
ATOM 4852 C C . LYS B 1 202 ? 169.813 197.148 165.810 1.00 108.91 184 LYS B C 1
ATOM 4853 O O . LYS B 1 202 ? 168.890 197.312 165.004 1.00 110.80 184 LYS B O 1
ATOM 4859 N N . LYS B 1 203 ? 169.626 197.218 167.127 1.00 113.68 185 LYS B N 1
ATOM 4860 C CA . LYS B 1 203 ? 168.285 197.396 167.673 1.00 115.31 185 LYS B CA 1
ATOM 4861 C C . LYS B 1 203 ? 167.703 198.752 167.291 1.00 119.69 185 LYS B C 1
ATOM 4862 O O . LYS B 1 203 ? 166.541 198.846 166.874 1.00 125.43 185 LYS B O 1
ATOM 4868 N N . ALA B 1 204 ? 168.493 199.816 167.428 1.00 105.68 186 ALA B N 1
ATOM 4869 C CA . ALA B 1 204 ? 168.014 201.134 167.031 1.00 105.80 186 ALA B CA 1
ATOM 4870 C C . ALA B 1 204 ? 167.755 201.186 165.535 1.00 107.43 186 ALA B C 1
ATOM 4871 O O . ALA B 1 204 ? 166.795 201.820 165.082 1.00 109.94 186 ALA B O 1
ATOM 4873 N N . PHE B 1 205 ? 168.604 200.520 164.755 1.00 102.96 187 PHE B N 1
ATOM 4874 C CA . PHE B 1 205 ? 168.410 200.465 163.312 1.00 102.47 187 PHE B CA 1
ATOM 4875 C C . PHE B 1 205 ? 167.061 199.856 162.972 1.00 109.32 187 PHE B C 1
ATOM 4876 O O . PHE B 1 205 ? 166.291 200.423 162.189 1.00 114.23 187 PHE B O 1
ATOM 4884 N N . LEU B 1 206 ? 166.739 198.717 163.585 1.00 108.47 188 LEU B N 1
ATOM 4885 C CA . LEU B 1 206 ? 165.476 198.059 163.275 1.00 98.72 188 LEU B CA 1
ATOM 4886 C C . LEU B 1 206 ? 164.291 198.859 163.787 1.00 99.39 188 LEU B C 1
ATOM 4887 O O . LEU B 1 206 ? 163.232 198.869 163.154 1.00 107.21 188 LEU B O 1
ATOM 4892 N N . ALA B 1 207 ? 164.437 199.532 164.928 1.00 101.21 189 ALA B N 1
ATOM 4893 C CA . ALA B 1 207 ? 163.347 200.374 165.406 1.00 103.20 189 ALA B CA 1
ATOM 4894 C C . ALA B 1 207 ? 163.058 201.500 164.421 1.00 110.05 189 ALA B C 1
ATOM 4895 O O . ALA B 1 207 ? 161.897 201.775 164.092 1.00 122.11 189 ALA B O 1
ATOM 4897 N N . ARG B 1 208 ? 164.110 202.148 163.918 1.00 102.98 190 ARG B N 1
ATOM 4898 C CA . ARG B 1 208 ? 163.920 203.197 162.922 1.00 101.28 190 ARG B CA 1
ATOM 4899 C C . ARG B 1 208 ? 163.277 202.644 161.661 1.00 105.51 190 ARG B C 1
ATOM 4900 O O . ARG B 1 208 ? 162.365 203.259 161.090 1.00 107.45 190 ARG B O 1
ATOM 4908 N N . LEU B 1 209 ? 163.737 201.476 161.216 1.00 109.68 191 LEU B N 1
ATOM 4909 C CA . LEU B 1 209 ? 163.190 200.875 160.007 1.00 106.23 191 LEU B CA 1
ATOM 4910 C C . LEU B 1 209 ? 161.706 200.586 160.166 1.00 112.64 191 LEU B C 1
ATOM 4911 O O . LEU B 1 209 ? 160.897 200.928 159.297 1.00 111.54 191 LEU B O 1
ATOM 4916 N N . ARG B 1 210 ? 161.326 199.982 161.291 1.00 126.87 192 ARG B N 1
ATOM 4917 C CA . ARG B 1 210 ? 159.925 199.656 161.530 1.00 116.98 192 ARG B CA 1
ATOM 4918 C C . ARG B 1 210 ? 159.072 200.912 161.610 1.00 117.02 192 ARG B C 1
ATOM 4919 O O . ARG B 1 210 ? 157.939 200.931 161.120 1.00 121.20 192 ARG B O 1
ATOM 4927 N N . ASP B 1 211 ? 159.593 201.975 162.221 1.00 134.11 193 ASP B N 1
ATOM 4928 C CA . ASP B 1 211 ? 158.829 203.215 162.248 1.00 137.38 193 ASP B CA 1
ATOM 4929 C C . ASP B 1 211 ? 158.666 203.817 160.860 1.00 136.20 193 ASP B C 1
ATOM 4930 O O . ASP B 1 211 ? 157.671 204.501 160.601 1.00 133.04 193 ASP B O 1
ATOM 4935 N N . TYR B 1 212 ? 159.626 203.596 159.961 1.00 122.52 194 TYR B N 1
ATOM 4936 C CA . TYR B 1 212 ? 159.523 204.199 158.633 1.00 121.86 194 TYR B CA 1
ATOM 4937 C C . TYR B 1 212 ? 158.333 203.648 157.854 1.00 127.97 194 TYR B C 1
ATOM 4938 O O . TYR B 1 212 ? 157.542 204.413 157.292 1.00 123.54 194 TYR B O 1
ATOM 4947 N N . PHE B 1 213 ? 158.186 202.327 157.809 1.00 130.17 195 PHE B N 1
ATOM 4948 C CA . PHE B 1 213 ? 157.153 201.699 156.995 1.00 126.45 195 PHE B CA 1
ATOM 4949 C C . PHE B 1 213 ? 155.825 201.517 157.721 1.00 130.34 195 PHE B C 1
ATOM 4950 O O . PHE B 1 213 ? 154.850 201.104 157.091 1.00 128.47 195 PHE B O 1
ATOM 4958 N N . GLU B 1 214 ? 155.766 201.800 159.021 1.00 140.74 196 GLU B N 1
ATOM 4959 C CA . GLU B 1 214 ? 154.537 201.690 159.809 1.00 126.77 196 GLU B CA 1
ATOM 4960 C C . GLU B 1 214 ? 153.980 200.273 159.825 1.00 123.30 196 GLU B C 1
ATOM 4961 O O . GLU B 1 214 ? 152.772 200.078 159.941 1.00 124.02 196 GLU B O 1
ATOM 4967 N N . VAL B 1 215 ? 154.846 199.271 159.712 1.00 128.10 197 VAL B N 1
ATOM 4968 C CA . VAL B 1 215 ? 154.423 197.880 159.817 1.00 126.85 197 VAL B CA 1
ATOM 4969 C C . VAL B 1 215 ? 154.337 197.481 161.282 1.00 132.52 197 VAL B C 1
ATOM 4970 O O . VAL B 1 215 ? 154.742 198.239 162.169 1.00 137.82 197 VAL B O 1
ATOM 4974 N N . GLY B 1 216 ? 153.798 196.297 161.543 1.00 141.01 198 GLY B N 1
ATOM 4975 C CA . GLY B 1 216 ? 153.697 195.791 162.892 1.00 140.28 198 GLY B CA 1
ATOM 4976 C C . GLY B 1 216 ? 155.047 195.421 163.472 1.00 142.48 198 GLY B C 1
ATOM 4977 O O . GLY B 1 216 ? 156.100 195.577 162.855 1.00 145.76 198 GLY B O 1
ATOM 4978 N N . GLU B 1 217 ? 155.004 194.907 164.701 1.00 150.24 199 GLU B N 1
ATOM 4979 C CA . GLU B 1 217 ? 156.228 194.663 165.454 1.00 147.73 199 GLU B CA 1
ATOM 4980 C C . GLU B 1 217 ? 157.016 193.478 164.917 1.00 149.26 199 GLU B C 1
ATOM 4981 O O . GLU B 1 217 ? 158.250 193.510 164.911 1.00 151.22 199 GLU B O 1
ATOM 4987 N N . ASN B 1 218 ? 156.338 192.419 164.483 1.00 132.19 200 ASN B N 1
ATOM 4988 C CA . ASN B 1 218 ? 157.010 191.205 164.037 1.00 128.57 200 ASN B CA 1
ATOM 4989 C C . ASN B 1 218 ? 156.700 190.881 162.582 1.00 126.82 200 ASN B C 1
ATOM 4990 O O . ASN B 1 218 ? 156.716 189.718 162.184 1.00 129.68 200 ASN B O 1
ATOM 4995 N N . ALA B 1 219 ? 156.426 191.900 161.771 1.00 112.87 201 ALA B N 1
ATOM 4996 C CA . ALA B 1 219 ? 156.110 191.647 160.372 1.00 112.71 201 ALA B CA 1
ATOM 4997 C C . ALA B 1 219 ? 157.291 191.029 159.639 1.00 117.68 201 ALA B C 1
ATOM 4998 O O . ALA B 1 219 ? 157.125 190.072 158.875 1.00 124.83 201 ALA B O 1
ATOM 5000 N N . PHE B 1 220 ? 158.496 191.549 159.866 1.00 114.51 202 PHE B N 1
ATOM 5001 C CA . PHE B 1 220 ? 159.648 191.061 159.119 1.00 118.18 202 PHE B CA 1
ATOM 5002 C C . PHE B 1 220 ? 160.066 189.664 159.563 1.00 120.83 202 PHE B C 1
ATOM 5003 O O . PHE B 1 220 ? 160.551 188.876 158.744 1.00 125.67 202 PHE B O 1
ATOM 5011 N N . THR B 1 221 ? 159.887 189.330 160.840 1.00 108.71 203 THR B N 1
ATOM 5012 C CA . THR B 1 221 ? 160.144 187.959 161.264 1.00 109.72 203 THR B CA 1
ATOM 5013 C C . THR B 1 221 ? 159.186 186.995 160.581 1.00 112.47 203 THR B C 1
ATOM 5014 O O . THR B 1 221 ? 159.583 185.901 160.161 1.00 117.26 203 THR B O 1
ATOM 5018 N N . LEU B 1 222 ? 157.921 187.389 160.452 1.00 107.43 204 LEU B N 1
ATOM 5019 C CA . LEU B 1 222 ? 156.966 186.572 159.716 1.00 104.79 204 LEU B CA 1
ATOM 5020 C C . LEU B 1 222 ? 157.380 186.427 158.261 1.00 104.96 204 LEU B C 1
ATOM 5021 O O . LEU B 1 222 ? 157.265 185.343 157.679 1.00 112.50 204 LEU B O 1
ATOM 5026 N N . LEU B 1 223 ? 157.868 187.512 157.659 1.00 114.22 205 LEU B N 1
ATOM 5027 C CA . LEU B 1 223 ? 158.337 187.440 156.280 1.00 116.51 205 LEU B CA 1
ATOM 5028 C C . LEU B 1 223 ? 159.490 186.457 156.146 1.00 114.20 205 LEU B C 1
ATOM 5029 O O . LEU B 1 223 ? 159.549 185.686 155.184 1.00 115.01 205 LEU B O 1
ATOM 5034 N N . ASN B 1 224 ? 160.421 186.477 157.097 1.00 114.24 206 ASN B N 1
ATOM 5035 C CA . ASN B 1 224 ? 161.514 185.513 157.067 1.00 112.68 206 ASN B CA 1
ATOM 5036 C C . ASN B 1 224 ? 160.994 184.090 157.203 1.00 119.36 206 ASN B C 1
ATOM 5037 O O . ASN B 1 224 ? 161.471 183.179 156.519 1.00 120.27 206 ASN B O 1
ATOM 5042 N N . ARG B 1 225 ? 160.013 183.879 158.082 1.00 126.89 207 ARG B N 1
ATOM 5043 C CA . ARG B 1 225 ? 159.489 182.531 158.279 1.00 120.94 207 ARG B CA 1
ATOM 5044 C C . ARG B 1 225 ? 158.756 182.019 157.049 1.00 122.53 207 ARG B C 1
ATOM 5045 O O . ARG B 1 225 ? 158.788 180.818 156.769 1.00 124.84 207 ARG B O 1
ATOM 5053 N N . ALA B 1 226 ? 158.095 182.903 156.305 1.00 126.15 208 ALA B N 1
ATOM 5054 C CA . ALA B 1 226 ? 157.275 182.469 155.181 1.00 121.78 208 ALA B CA 1
ATOM 5055 C C . ALA B 1 226 ? 158.089 181.959 154.003 1.00 123.62 208 ALA B C 1
ATOM 5056 O O . ALA B 1 226 ? 157.504 181.425 153.058 1.00 124.42 208 ALA B O 1
ATOM 5058 N N . ALA B 1 227 ? 159.408 182.114 154.022 1.00 135.32 209 ALA B N 1
ATOM 5059 C CA . ALA B 1 227 ? 160.220 181.723 152.879 1.00 133.29 209 ALA B CA 1
ATOM 5060 C C . ALA B 1 227 ? 160.517 180.232 152.822 1.00 134.78 209 ALA B C 1
ATOM 5061 O O . ALA B 1 227 ? 160.976 179.756 151.781 1.00 138.31 209 ALA B O 1
ATOM 5063 N N . GLY B 1 228 ? 160.285 179.485 153.895 1.00 133.30 210 GLY B N 1
ATOM 5064 C CA . GLY B 1 228 ? 160.648 178.082 153.884 1.00 131.07 210 GLY B CA 1
ATOM 5065 C C . GLY B 1 228 ? 159.722 177.170 154.658 1.00 134.78 210 GLY B C 1
ATOM 5066 O O . GLY B 1 228 ? 160.107 176.056 155.023 1.00 140.22 210 GLY B O 1
ATOM 5067 N N . LEU B 1 229 ? 158.502 177.618 154.916 1.00 125.86 211 LEU B N 1
ATOM 5068 C CA . LEU B 1 229 ? 157.547 176.854 155.703 1.00 122.07 211 LEU B CA 1
ATOM 5069 C C . LEU B 1 229 ? 156.599 176.127 154.762 1.00 132.19 211 LEU B C 1
ATOM 5070 O O . LEU B 1 229 ? 155.889 176.762 153.978 1.00 135.28 211 LEU B O 1
ATOM 5075 N N . LYS B 1 230 ? 156.590 174.801 154.841 1.00 136.73 212 LYS B N 1
ATOM 5076 C CA . LYS B 1 230 ? 155.767 173.960 153.984 1.00 133.40 212 LYS B CA 1
ATOM 5077 C C . LYS B 1 230 ? 154.969 172.971 154.813 1.00 138.68 212 LYS B C 1
ATOM 5078 O O . LYS B 1 230 ? 154.744 171.831 154.402 1.00 142.92 212 LYS B O 1
ATOM 5084 N N . GLN B 1 231 ? 154.533 173.391 155.997 1.00 140.54 213 GLN B N 1
ATOM 5085 C CA . GLN B 1 231 ? 153.854 172.504 156.928 1.00 133.18 213 GLN B CA 1
ATOM 5086 C C . GLN B 1 231 ? 153.254 173.342 158.045 1.00 141.00 213 GLN B C 1
ATOM 5087 O O . GLN B 1 231 ? 153.918 174.235 158.570 1.00 148.24 213 GLN B O 1
ATOM 5093 N N . LEU B 1 232 ? 152.013 173.047 158.413 1.00 141.90 214 LEU B N 1
ATOM 5094 C CA . LEU B 1 232 ? 151.301 173.814 159.427 1.00 139.69 214 LEU B CA 1
ATOM 5095 C C . LEU B 1 232 ? 150.881 172.893 160.560 1.00 141.43 214 LEU B C 1
ATOM 5096 O O . LEU B 1 232 ? 150.358 171.803 160.314 1.00 146.97 214 LEU B O 1
ATOM 5101 N N . ASN B 1 233 ? 151.103 173.330 161.796 1.00 143.41 215 ASN B N 1
ATOM 5102 C CA . ASN B 1 233 ? 150.787 172.528 162.972 1.00 143.65 215 ASN B CA 1
ATOM 5103 C C . ASN B 1 233 ? 149.653 173.085 163.812 1.00 144.20 215 ASN B C 1
ATOM 5104 O O . ASN B 1 233 ? 148.862 172.311 164.349 1.00 145.48 215 ASN B O 1
ATOM 5109 N N . SER B 1 234 ? 149.549 174.404 163.953 1.00 143.09 216 SER B N 1
ATOM 5110 C CA . SER B 1 234 ? 148.456 174.986 164.719 1.00 143.09 216 SER B CA 1
ATOM 5111 C C . SER B 1 234 ? 148.336 176.457 164.367 1.00 140.33 216 SER B C 1
ATOM 5112 O O . SER B 1 234 ? 149.319 177.195 164.447 1.00 142.72 216 SER B O 1
ATOM 5115 N N . ILE B 1 235 ? 147.130 176.875 163.985 1.00 132.65 217 ILE B N 1
ATOM 5116 C CA . ILE B 1 235 ? 146.917 178.255 163.566 1.00 136.21 217 ILE B CA 1
ATOM 5117 C C . ILE B 1 235 ? 147.102 179.207 164.739 1.00 141.03 217 ILE B C 1
ATOM 5118 O O . ILE B 1 235 ? 147.682 180.292 164.594 1.00 143.50 217 ILE B O 1
ATOM 5123 N N . ASP B 1 236 ? 146.618 178.819 165.919 1.00 157.38 218 ASP B N 1
ATOM 5124 C CA . ASP B 1 236 ? 146.659 179.718 167.065 1.00 159.92 218 ASP B CA 1
ATOM 5125 C C . ASP B 1 236 ? 148.085 180.040 167.488 1.00 160.19 218 ASP B C 1
ATOM 5126 O O . ASP B 1 236 ? 148.346 181.147 167.965 1.00 163.09 218 ASP B O 1
ATOM 5131 N N . GLU B 1 237 ? 149.020 179.103 167.324 1.00 144.78 219 GLU B N 1
ATOM 5132 C CA . GLU B 1 237 ? 150.414 179.415 167.629 1.00 141.71 219 GLU B CA 1
ATOM 5133 C C . GLU B 1 237 ? 150.893 180.602 166.809 1.00 140.19 219 GLU B C 1
ATOM 5134 O O . GLU B 1 237 ? 151.449 181.565 167.348 1.00 147.10 219 GLU B O 1
ATOM 5140 N N . ILE B 1 238 ? 150.661 180.555 165.500 1.00 125.85 220 ILE B N 1
ATOM 5141 C CA . ILE B 1 238 ? 151.084 181.640 164.625 1.00 133.29 220 ILE B CA 1
ATOM 5142 C C . ILE B 1 238 ? 150.338 182.922 164.961 1.00 138.63 220 ILE B C 1
ATOM 5143 O O . ILE B 1 238 ? 150.927 184.007 165.001 1.00 143.11 220 ILE B O 1
ATOM 5148 N N . PHE B 1 239 ? 149.033 182.825 165.204 1.00 129.00 221 PHE B N 1
ATOM 5149 C CA . PHE B 1 239 ? 148.263 184.039 165.433 1.00 126.68 221 PHE B CA 1
ATOM 5150 C C . PHE B 1 239 ? 148.525 184.664 166.796 1.00 131.40 221 PHE B C 1
ATOM 5151 O O . PHE B 1 239 ? 148.208 185.840 166.991 1.00 136.91 221 PHE B O 1
ATOM 5159 N N . ARG B 1 240 ? 149.084 183.916 167.744 1.00 129.92 222 ARG B N 1
ATOM 5160 C CA . ARG B 1 240 ? 149.399 184.473 169.051 1.00 127.52 222 ARG B CA 1
ATOM 5161 C C . ARG B 1 240 ? 150.858 184.865 169.205 1.00 129.34 222 ARG B C 1
ATOM 5162 O O . ARG B 1 240 ? 151.168 185.706 170.053 1.00 129.37 222 ARG B O 1
ATOM 5170 N N . GLU B 1 241 ? 151.757 184.285 168.415 1.00 139.90 223 GLU B N 1
ATOM 5171 C CA . GLU B 1 241 ? 153.177 184.580 168.538 1.00 138.73 223 GLU B CA 1
ATOM 5172 C C . GLU B 1 241 ? 153.645 185.693 167.618 1.00 145.89 223 GLU B C 1
ATOM 5173 O O . GLU B 1 241 ? 154.461 186.520 168.029 1.00 152.16 223 GLU B O 1
ATOM 5179 N N . LEU B 1 242 ? 153.150 185.741 166.384 1.00 130.51 224 LEU B N 1
ATOM 5180 C CA . LEU B 1 242 ? 153.689 186.637 165.372 1.00 129.15 224 LEU B CA 1
ATOM 5181 C C . LEU B 1 242 ? 152.692 187.675 164.883 1.00 127.14 224 LEU B C 1
ATOM 5182 O O . LEU B 1 242 ? 152.996 188.869 164.890 1.00 130.08 224 LEU B O 1
ATOM 5187 N N . VAL B 1 243 ? 151.504 187.254 164.457 1.00 127.07 225 VAL B N 1
ATOM 5188 C CA . VAL B 1 243 ? 150.613 188.160 163.740 1.00 131.24 225 VAL B CA 1
ATOM 5189 C C . VAL B 1 243 ? 150.102 189.263 164.656 1.00 137.23 225 VAL B C 1
ATOM 5190 O O . VAL B 1 243 ? 150.137 190.447 164.303 1.00 140.47 225 VAL B O 1
ATOM 5194 N N . LEU B 1 244 ? 149.617 188.899 165.835 1.00 140.45 226 LEU B N 1
ATOM 5195 C CA . LEU B 1 244 ? 148.982 189.859 166.723 1.00 137.06 226 LEU B CA 1
ATOM 5196 C C . LEU B 1 244 ? 149.999 190.514 167.645 1.00 138.97 226 LEU B C 1
ATOM 5197 O O . LEU B 1 244 ? 150.990 189.903 168.049 1.00 140.55 226 LEU B O 1
ATOM 5202 N N . ASP B 1 245 ? 149.738 191.772 167.975 1.00 157.75 227 ASP B N 1
ATOM 5203 C CA . ASP B 1 245 ? 150.603 192.549 168.846 1.00 158.73 227 ASP B CA 1
ATOM 5204 C C . ASP B 1 245 ? 150.209 192.358 170.307 1.00 159.99 227 ASP B C 1
ATOM 5205 O O . ASP B 1 245 ? 149.173 191.778 170.630 1.00 161.50 227 ASP B O 1
ATOM 5210 N N . ASP B 1 246 ? 151.054 192.863 171.199 1.00 164.33 228 ASP B N 1
ATOM 5211 C CA . ASP B 1 246 ? 150.881 192.683 172.634 1.00 166.20 228 ASP B CA 1
ATOM 5212 C C . ASP B 1 246 ? 150.269 193.941 173.238 1.00 166.31 228 ASP B C 1
ATOM 5213 O O . ASP B 1 246 ? 150.818 195.037 173.090 1.00 162.45 228 ASP B O 1
ATOM 5218 N N . ARG B 1 247 ? 149.136 193.777 173.922 1.00 152.34 229 ARG B N 1
ATOM 5219 C CA . ARG B 1 247 ? 148.488 194.878 174.621 1.00 149.38 229 ARG B CA 1
ATOM 5220 C C . ARG B 1 247 ? 147.918 194.438 175.963 1.00 147.77 229 ARG B C 1
ATOM 5221 O O . ARG B 1 247 ? 146.872 194.940 176.388 1.00 147.50 229 ARG B O 1
ATOM 5229 N N . SER B 1 248 ? 148.585 193.509 176.642 1.00 144.90 230 SER B N 1
ATOM 5230 C CA . SER B 1 248 ? 148.085 192.992 177.905 1.00 145.47 230 SER B CA 1
ATOM 5231 C C . SER B 1 248 ? 147.997 194.102 178.946 1.00 148.67 230 SER B C 1
ATOM 5232 O O . SER B 1 248 ? 148.683 195.122 178.867 1.00 151.19 230 SER B O 1
ATOM 5235 N N . ALA B 1 249 ? 147.127 193.895 179.932 1.00 149.47 231 ALA B N 1
ATOM 5236 C CA . ALA B 1 249 ? 146.843 194.899 180.955 1.00 149.19 231 ALA B CA 1
ATOM 5237 C C . ALA B 1 249 ? 147.518 194.581 182.279 1.00 151.80 231 ALA B C 1
ATOM 5238 O O . ALA B 1 249 ? 146.970 194.865 183.344 1.00 155.05 231 ALA B O 1
ATOM 5240 N N . PHE B 1 250 ? 148.715 193.993 182.242 1.00 156.91 232 PHE B N 1
ATOM 5241 C CA . PHE B 1 250 ? 149.406 193.653 183.481 1.00 157.82 232 PHE B CA 1
ATOM 5242 C C . PHE B 1 250 ? 149.734 194.897 184.296 1.00 160.47 232 PHE B C 1
ATOM 5243 O O . PHE B 1 250 ? 149.580 194.903 185.523 1.00 161.79 232 PHE B O 1
ATOM 5251 N N . GLU B 1 251 ? 150.192 195.960 183.634 1.00 176.59 233 GLU B N 1
ATOM 5252 C CA . GLU B 1 251 ? 150.625 197.149 184.359 1.00 177.95 233 GLU B CA 1
ATOM 5253 C C . GLU B 1 251 ? 149.465 197.800 185.097 1.00 176.68 233 GLU B C 1
ATOM 5254 O O . GLU B 1 251 ? 149.579 198.135 186.283 1.00 178.30 233 GLU B O 1
ATOM 5260 N N . ARG B 1 252 ? 148.337 197.985 184.411 1.00 165.06 234 ARG B N 1
ATOM 5261 C CA . ARG B 1 252 ? 147.190 198.619 185.049 1.00 166.95 234 ARG B CA 1
ATOM 5262 C C . ARG B 1 252 ? 146.669 197.769 186.199 1.00 171.38 234 ARG B C 1
ATOM 5263 O O . ARG B 1 252 ? 146.286 198.298 187.250 1.00 171.99 234 ARG B O 1
ATOM 5271 N N . ALA B 1 253 ? 146.648 196.448 186.019 1.00 184.31 235 ALA B N 1
ATOM 5272 C CA . ALA B 1 253 ? 146.189 195.568 187.087 1.00 183.08 235 ALA B CA 1
ATOM 5273 C C . ALA B 1 253 ? 147.098 195.656 188.301 1.00 182.70 235 ALA B C 1
ATOM 5274 O O . ALA B 1 253 ? 146.621 195.720 189.440 1.00 184.98 235 ALA B O 1
ATOM 5276 N N . ALA B 1 254 ? 148.412 195.659 188.080 1.00 185.66 236 ALA B N 1
ATOM 5277 C CA . ALA B 1 254 ? 149.336 195.791 189.198 1.00 187.08 236 ALA B CA 1
ATOM 5278 C C . ALA B 1 254 ? 149.145 197.125 189.904 1.00 187.11 236 ALA B C 1
ATOM 5279 O O . ALA B 1 254 ? 149.181 197.196 191.139 1.00 186.25 236 ALA B O 1
ATOM 5281 N N . GLU B 1 255 ? 148.931 198.194 189.136 1.00 190.22 237 GLU B N 1
ATOM 5282 C CA . GLU B 1 255 ? 148.702 199.497 189.747 1.00 188.51 237 GLU B CA 1
ATOM 5283 C C . GLU B 1 255 ? 147.446 199.485 190.606 1.00 190.13 237 GLU B C 1
ATOM 5284 O O . GLU B 1 255 ? 147.446 200.005 191.728 1.00 192.61 237 GLU B O 1
ATOM 5290 N N . VAL B 1 256 ? 146.368 198.886 190.101 1.00 184.11 238 VAL B N 1
ATOM 5291 C CA . VAL B 1 256 ? 145.125 198.827 190.866 1.00 185.04 238 VAL B CA 1
ATOM 5292 C C . VAL B 1 256 ? 145.320 198.012 192.137 1.00 187.01 238 VAL B C 1
ATOM 5293 O O . VAL B 1 256 ? 144.832 198.382 193.211 1.00 186.82 238 VAL B O 1
ATOM 5297 N N . ALA B 1 257 ? 146.037 196.891 192.036 1.00 191.14 239 ALA B N 1
ATOM 5298 C CA . ALA B 1 257 ? 146.288 196.069 193.215 1.00 189.43 239 ALA B CA 1
ATOM 5299 C C . ALA B 1 257 ? 147.090 196.834 194.255 1.00 189.67 239 ALA B C 1
ATOM 5300 O O . ALA B 1 257 ? 146.818 196.739 195.456 1.00 189.78 239 A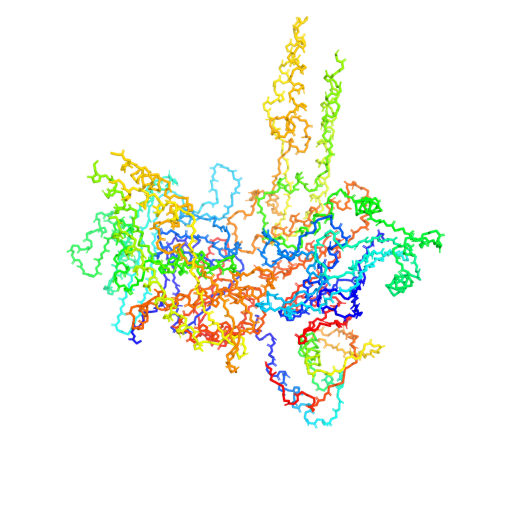LA B O 1
ATOM 5302 N N . SER B 1 258 ? 148.082 197.602 193.814 1.00 202.68 240 SER B N 1
ATOM 5303 C CA . SER B 1 258 ? 148.896 198.373 194.740 1.00 203.68 240 SER B CA 1
ATOM 5304 C C . SER B 1 258 ? 148.232 199.672 195.174 1.00 203.65 240 SER B C 1
ATOM 5305 O O . SER B 1 258 ? 148.784 200.373 196.028 1.00 203.62 240 SER B O 1
ATOM 5308 N N . SER B 1 259 ? 147.070 200.010 194.615 1.00 196.31 241 SER B N 1
ATOM 5309 C CA . SER B 1 259 ? 146.380 201.238 194.992 1.00 194.10 241 SER B CA 1
ATOM 5310 C C . SER B 1 259 ? 145.909 201.245 196.440 1.00 193.76 241 SER B C 1
ATOM 5311 O O . SER B 1 259 ? 145.555 202.313 196.947 1.00 192.54 241 SER B O 1
ATOM 5314 N N . PHE B 1 260 ? 145.873 200.097 197.108 1.00 187.17 242 PHE B N 1
ATOM 5315 C CA . PHE B 1 260 ? 145.466 200.056 198.509 1.00 186.05 242 PHE B CA 1
ATOM 5316 C C . PHE B 1 260 ? 146.674 199.998 199.439 1.00 183.68 242 PHE B C 1
ATOM 5317 O O . PHE B 1 260 ? 146.813 200.825 200.340 1.00 176.21 242 PHE B O 1
ATOM 5325 N N . THR B 1 875 ? 135.003 197.934 187.426 1.00 130.33 857 THR B N 1
ATOM 5326 C CA . THR B 1 875 ? 136.392 198.115 187.030 1.00 136.16 857 THR B CA 1
ATOM 5327 C C . THR B 1 875 ? 136.490 198.270 185.517 1.00 138.89 857 THR B C 1
ATOM 5328 O O . THR B 1 875 ? 135.939 197.467 184.769 1.00 137.93 857 THR B O 1
ATOM 5332 N N . GLN B 1 876 ? 137.194 199.311 185.070 1.00 160.90 858 GLN B N 1
ATOM 5333 C CA . GLN B 1 876 ? 137.327 199.590 183.645 1.00 163.85 858 GLN B CA 1
ATOM 5334 C C . GLN B 1 876 ? 138.230 198.597 182.928 1.00 163.49 858 GLN B C 1
ATOM 5335 O O . GLN B 1 876 ? 138.264 198.591 181.690 1.00 162.93 858 GLN B O 1
ATOM 5341 N N . LEU B 1 877 ? 138.949 197.760 183.674 1.00 153.17 859 LEU B N 1
ATOM 5342 C CA . LEU B 1 877 ? 139.847 196.791 183.063 1.00 155.15 859 LEU B CA 1
ATOM 5343 C C . LEU B 1 877 ? 139.087 195.862 182.125 1.00 159.27 859 LEU B C 1
ATOM 5344 O O . LEU B 1 877 ? 139.527 195.584 181.000 1.00 156.50 859 LEU B O 1
ATOM 5349 N N . LEU B 1 878 ? 137.930 195.383 182.573 1.00 152.45 860 LEU B N 1
ATOM 5350 C CA . LEU B 1 878 ? 137.160 194.440 181.775 1.00 151.16 860 LEU B CA 1
ATOM 5351 C C . LEU B 1 878 ? 136.616 195.096 180.512 1.00 153.27 860 LEU B C 1
ATOM 5352 O O . LEU B 1 878 ? 136.601 194.475 179.444 1.00 156.26 860 LEU B O 1
ATOM 5357 N N . SER B 1 879 ? 136.166 196.347 180.610 1.00 158.79 861 SER B N 1
ATOM 5358 C CA . SER B 1 879 ? 135.698 197.052 179.421 1.00 163.03 861 SER B CA 1
ATOM 5359 C C . SER B 1 879 ? 136.830 197.255 178.425 1.00 164.84 861 SER B C 1
ATOM 5360 O O . SER B 1 879 ? 136.636 197.124 177.209 1.00 166.06 861 SER B O 1
ATOM 5363 N N . TYR B 1 880 ? 138.023 197.575 178.926 1.00 153.97 862 TYR B N 1
ATOM 5364 C CA . TYR B 1 880 ? 139.181 197.702 178.051 1.00 152.61 862 TYR B CA 1
ATOM 5365 C C . TYR B 1 880 ? 139.463 196.390 177.326 1.00 155.52 862 TYR B C 1
ATOM 5366 O O . TYR B 1 880 ? 139.683 196.374 176.104 1.00 158.93 862 TYR B O 1
ATOM 5375 N N . ILE B 1 881 ? 139.419 195.276 178.058 1.00 134.01 863 ILE B N 1
ATOM 5376 C CA . ILE B 1 881 ? 139.661 193.975 177.440 1.00 134.48 863 ILE B CA 1
ATOM 5377 C C . ILE B 1 881 ? 138.600 193.673 176.386 1.00 138.93 863 ILE B C 1
ATOM 5378 O O . ILE B 1 881 ? 138.905 193.145 175.308 1.00 142.19 863 ILE B O 1
ATOM 5383 N N . ASP B 1 882 ? 137.342 194.004 176.676 1.00 146.32 864 ASP B N 1
ATOM 5384 C CA . ASP B 1 882 ? 136.276 193.761 175.709 1.00 146.27 864 ASP B CA 1
ATOM 5385 C C . ASP B 1 882 ? 136.484 194.565 174.434 1.00 147.07 864 ASP B C 1
ATOM 5386 O O . ASP B 1 882 ? 136.291 194.052 173.325 1.00 151.23 864 ASP B O 1
ATOM 5391 N N . HIS B 1 883 ? 136.869 195.832 174.568 1.00 148.66 865 HIS B N 1
ATOM 5392 C CA . HIS B 1 883 ? 137.120 196.641 173.380 1.00 153.88 865 HIS B CA 1
ATOM 5393 C C . HIS B 1 883 ? 138.240 196.037 172.541 1.00 156.49 865 HIS B C 1
ATOM 5394 O O . HIS B 1 883 ? 138.135 195.940 171.304 1.00 158.89 865 HIS B O 1
ATOM 5401 N N . GLU B 1 884 ? 139.315 195.604 173.203 1.00 145.50 866 GLU B N 1
ATOM 5402 C CA . GLU B 1 884 ? 140.427 195.029 172.461 1.00 144.01 866 GLU B CA 1
ATOM 5403 C C . GLU B 1 884 ? 140.046 193.723 171.778 1.00 145.10 866 GLU B C 1
ATOM 5404 O O . GLU B 1 884 ? 140.558 193.429 170.694 1.00 144.68 866 GLU B O 1
ATOM 5410 N N . VAL B 1 885 ? 139.162 192.924 172.378 1.00 131.86 867 VAL B N 1
ATOM 5411 C CA . VAL B 1 885 ? 138.754 191.704 171.687 1.00 128.93 867 VAL B CA 1
ATOM 5412 C C . VAL B 1 885 ? 137.710 191.978 170.612 1.00 133.89 867 VAL B C 1
ATOM 5413 O O . VAL B 1 885 ? 137.497 191.127 169.742 1.00 137.79 867 VAL B O 1
ATOM 5417 N N . SER B 1 886 ? 137.040 193.130 170.645 1.00 139.51 868 SER B N 1
ATOM 5418 C CA . SER B 1 886 ? 136.137 193.469 169.548 1.00 139.13 868 SER B CA 1
ATOM 5419 C C . SER B 1 886 ? 136.898 193.915 168.306 1.00 139.38 868 SER B C 1
ATOM 5420 O O . SER B 1 886 ? 136.487 193.612 167.173 1.00 145.92 868 SER B O 1
ATOM 5423 N N . MET B 1 887 ? 137.997 194.646 168.500 1.00 143.24 869 MET B N 1
ATOM 5424 C CA . MET B 1 887 ? 138.763 195.109 167.343 1.00 145.98 869 MET B CA 1
ATOM 5425 C C . MET B 1 887 ? 139.242 193.941 166.482 1.00 150.43 869 MET B C 1
ATOM 5426 O O . MET B 1 887 ? 139.237 194.023 165.244 1.00 157.40 869 MET B O 1
ATOM 5431 N N . ILE B 1 888 ? 139.658 192.846 167.118 1.00 137.24 870 ILE B N 1
ATOM 5432 C CA . ILE B 1 888 ? 140.165 191.699 166.372 1.00 134.43 870 ILE B CA 1
ATOM 5433 C C . ILE B 1 888 ? 139.079 191.115 165.482 1.00 132.93 870 ILE B C 1
ATOM 5434 O O . ILE B 1 888 ? 139.323 190.776 164.316 1.00 142.96 870 ILE B O 1
ATOM 5439 N N . GLU B 1 889 ? 137.865 190.981 166.014 1.00 132.88 871 GLU B N 1
ATOM 5440 C CA . GLU B 1 889 ? 136.765 190.476 165.204 1.00 138.19 871 GLU B CA 1
ATOM 5441 C C . GLU B 1 889 ? 136.489 191.401 164.030 1.00 141.09 871 GLU B C 1
ATOM 5442 O O . GLU B 1 889 ? 136.244 190.941 162.904 1.00 148.42 871 GLU B O 1
ATOM 5448 N N . GLU B 1 890 ? 136.533 192.712 164.271 1.00 142.37 872 GLU B N 1
ATOM 5449 C CA . GLU B 1 890 ? 136.271 193.645 163.182 1.00 140.68 872 GLU B CA 1
ATOM 5450 C C . GLU B 1 890 ? 137.291 193.495 162.060 1.00 146.41 872 GLU B C 1
ATOM 5451 O O . GLU B 1 890 ? 136.932 193.556 160.879 1.00 149.17 872 GLU B O 1
ATOM 5457 N N . ARG B 1 891 ? 138.566 193.300 162.402 1.00 143.33 873 ARG B N 1
ATOM 5458 C CA . ARG B 1 891 ? 139.567 193.098 161.350 1.00 139.27 873 ARG B CA 1
ATOM 5459 C C . ARG B 1 891 ? 139.365 191.771 160.622 1.00 139.10 873 ARG B C 1
ATOM 5460 O O . ARG B 1 891 ? 139.480 191.703 159.385 1.00 141.21 873 ARG B O 1
ATOM 5468 N N . LEU B 1 892 ? 139.075 190.702 161.369 1.00 141.96 874 LEU B N 1
ATOM 5469 C CA . LEU B 1 892 ? 138.914 189.399 160.737 1.00 135.54 874 LEU B CA 1
ATOM 5470 C C . LEU B 1 892 ? 137.750 189.391 159.763 1.00 135.18 874 LEU B C 1
ATOM 5471 O O . LEU B 1 892 ? 137.787 188.671 158.758 1.00 141.71 874 LEU B O 1
ATOM 5476 N N . ASP B 1 893 ? 136.711 190.179 160.039 1.00 150.35 875 ASP B N 1
ATOM 5477 C CA . ASP B 1 893 ? 135.587 190.244 159.111 1.00 152.94 875 ASP B CA 1
ATOM 5478 C C . ASP B 1 893 ? 136.035 190.712 157.731 1.00 154.35 875 ASP B C 1
ATOM 5479 O O . ASP B 1 893 ? 135.728 190.077 156.713 1.00 156.25 875 ASP B O 1
ATOM 5484 N N . ASP B 1 894 ? 136.777 191.817 157.679 1.00 148.01 876 ASP B N 1
ATOM 5485 C CA . ASP B 1 894 ? 137.239 192.343 156.399 1.00 148.53 876 ASP B CA 1
ATOM 5486 C C . ASP B 1 894 ? 138.211 191.386 155.723 1.00 150.81 876 ASP B C 1
ATOM 5487 O O . ASP B 1 894 ? 138.198 191.235 154.491 1.00 145.45 876 ASP B O 1
ATOM 5492 N N . LEU B 1 895 ? 139.073 190.739 156.510 1.00 147.87 877 LEU B N 1
ATOM 5493 C CA . LEU B 1 895 ? 139.991 189.770 155.918 1.00 138.34 877 LEU B CA 1
ATOM 5494 C C . LEU B 1 895 ? 139.231 188.637 155.237 1.00 136.08 877 LEU B C 1
ATOM 5495 O O . LEU B 1 895 ? 139.566 188.239 154.115 1.00 134.66 877 LEU B O 1
ATOM 5500 N N . ASN B 1 896 ? 138.199 188.109 155.899 1.00 143.28 878 ASN B N 1
ATOM 5501 C CA . ASN B 1 896 ? 137.389 187.067 155.278 1.00 135.95 878 ASN B CA 1
ATOM 5502 C C . ASN B 1 896 ? 136.708 187.585 154.022 1.00 139.47 878 ASN B C 1
ATOM 5503 O O . ASN B 1 896 ? 136.619 186.874 153.011 1.00 145.83 878 ASN B O 1
ATOM 5508 N N . SER B 1 897 ? 136.217 188.824 154.067 1.00 146.49 879 SER B N 1
ATOM 5509 C CA . SER B 1 897 ? 135.526 189.369 152.905 1.00 150.47 879 SER B CA 1
ATOM 5510 C C . SER B 1 897 ? 136.440 189.413 151.692 1.00 149.80 879 SER B C 1
ATOM 5511 O O . SER B 1 897 ? 136.031 189.045 150.586 1.00 142.65 879 SER B O 1
ATOM 5514 N N . THR B 1 898 ? 137.684 189.854 151.875 1.00 161.19 880 THR B N 1
ATOM 5515 C CA . THR B 1 898 ? 138.582 189.908 150.724 1.00 158.00 880 THR B CA 1
ATOM 5516 C C . THR B 1 898 ? 139.163 188.551 150.351 1.00 155.80 880 THR B C 1
ATOM 5517 O O . THR B 1 898 ? 139.634 188.392 149.223 1.00 149.49 880 THR B O 1
ATOM 5521 N N . MET B 1 899 ? 139.159 187.575 151.261 1.00 158.37 881 MET B N 1
ATOM 5522 C CA . MET B 1 899 ? 139.584 186.233 150.878 1.00 150.76 881 MET B CA 1
ATOM 5523 C C . MET B 1 899 ? 138.497 185.467 150.142 1.00 148.38 881 MET B C 1
ATOM 5524 O O . MET B 1 899 ? 138.798 184.482 149.462 1.00 146.82 881 MET B O 1
ATOM 5529 N N . GLN B 1 900 ? 137.242 185.899 150.265 1.00 151.69 882 GLN B N 1
ATOM 5530 C CA . GLN B 1 900 ? 136.144 185.160 149.650 1.00 151.91 882 GLN B CA 1
ATOM 5531 C C . GLN B 1 900 ? 136.313 184.990 148.142 1.00 151.10 882 GLN B C 1
ATOM 5532 O O . GLN B 1 900 ? 135.852 183.992 147.580 1.00 149.24 882 GLN B O 1
ATOM 5538 N N . ARG B 1 901 ? 136.971 185.935 147.470 1.00 161.69 883 ARG B N 1
ATOM 5539 C CA . ARG B 1 901 ? 136.948 185.976 146.010 1.00 160.54 883 ARG B CA 1
ATOM 5540 C C . ARG B 1 901 ? 137.778 184.886 145.341 1.00 157.18 883 ARG B C 1
ATOM 5541 O O . ARG B 1 901 ? 137.646 184.701 144.129 1.00 151.72 883 ARG B O 1
ATOM 5549 N N . VAL B 1 902 ? 138.624 184.173 146.073 1.00 149.73 884 VAL B N 1
ATOM 5550 C CA . VAL B 1 902 ? 139.545 183.205 145.485 1.00 144.41 884 VAL B CA 1
ATOM 5551 C C . VAL B 1 902 ? 139.015 181.799 145.704 1.00 149.40 884 VAL B C 1
ATOM 5552 O O . VAL B 1 902 ? 138.486 181.483 146.776 1.00 154.65 884 VAL B O 1
ATOM 5556 N N . ASP B 1 903 ? 139.171 180.944 144.697 1.00 147.48 885 ASP B N 1
ATOM 5557 C CA . ASP B 1 903 ? 138.674 179.574 144.757 1.00 150.16 885 ASP B CA 1
ATOM 5558 C C . ASP B 1 903 ? 139.785 178.643 145.230 1.00 150.65 885 ASP B C 1
ATOM 5559 O O . ASP B 1 903 ? 140.710 178.331 144.475 1.00 152.64 885 ASP B O 1
ATOM 5564 N N . PHE B 1 904 ? 139.684 178.194 146.481 1.00 131.01 886 PHE B N 1
ATOM 5565 C CA . PHE B 1 904 ? 140.632 177.233 147.031 1.00 127.17 886 PHE B CA 1
ATOM 5566 C C . PHE B 1 904 ? 140.545 175.886 146.333 1.00 128.36 886 PHE B C 1
ATOM 5567 O O . PHE B 1 904 ? 141.501 175.109 146.379 1.00 131.76 886 PHE B O 1
ATOM 5575 N N . GLN B 1 905 ? 139.427 175.599 145.692 1.00 142.97 887 GLN B N 1
ATOM 5576 C CA . GLN B 1 905 ? 139.191 174.355 144.974 1.00 142.80 887 GLN B CA 1
ATOM 5577 C C . GLN B 1 905 ? 138.232 174.676 143.831 1.00 149.04 887 GLN B C 1
ATOM 5578 O O . GLN B 1 905 ? 137.891 175.852 143.652 1.00 153.08 887 GLN B O 1
ATOM 5584 N N . PRO B 1 906 ? 137.798 173.703 143.019 1.00 152.97 888 PRO B N 1
ATOM 5585 C CA . PRO B 1 906 ? 136.928 174.052 141.884 1.00 153.28 888 PRO B CA 1
ATOM 5586 C C . PRO B 1 906 ? 135.707 174.884 142.239 1.00 153.99 888 PRO B C 1
ATOM 5587 O O . PRO B 1 906 ? 135.340 175.774 141.465 1.00 155.16 888 PRO B O 1
ATOM 5591 N N . GLY B 1 907 ? 135.071 174.642 143.379 1.00 149.73 889 GLY B N 1
ATOM 5592 C CA . GLY B 1 907 ? 133.902 175.425 143.731 1.00 148.60 889 GLY B CA 1
ATOM 5593 C C . GLY B 1 907 ? 133.823 175.804 145.193 1.00 150.64 889 GLY B C 1
ATOM 5594 O O . GLY B 1 907 ? 132.731 176.029 145.720 1.00 153.17 889 GLY B O 1
ATOM 5595 N N . ARG B 1 908 ? 134.971 175.888 145.859 1.00 142.28 890 ARG B N 1
ATOM 5596 C CA . ARG B 1 908 ? 135.023 176.062 147.300 1.00 142.05 890 ARG B CA 1
ATOM 5597 C C . ARG B 1 908 ? 136.014 177.158 147.659 1.00 142.09 890 ARG B C 1
ATOM 5598 O O . ARG B 1 908 ? 136.965 177.420 146.921 1.00 144.22 890 ARG B O 1
ATOM 5606 N N . TYR B 1 909 ? 135.783 177.796 148.806 1.00 134.32 891 TYR B N 1
ATOM 5607 C CA . TYR B 1 909 ? 136.654 178.854 149.294 1.00 136.02 891 TYR B CA 1
ATOM 5608 C C . TYR B 1 909 ? 136.795 178.740 150.803 1.00 135.63 891 TYR B C 1
ATOM 5609 O O . TYR B 1 909 ? 135.996 178.083 151.469 1.00 141.13 891 TYR B O 1
ATOM 5618 N N . LEU B 1 910 ? 137.826 179.387 151.338 1.00 122.16 892 LEU B N 1
ATOM 5619 C CA . LEU B 1 910 ? 138.142 179.309 152.756 1.00 120.05 892 LEU B CA 1
ATOM 5620 C C . LEU B 1 910 ? 137.486 180.443 153.537 1.00 123.44 892 LEU B C 1
ATOM 5621 O O . LEU B 1 910 ? 136.888 181.361 152.977 1.00 129.33 892 LEU B O 1
ATOM 5626 N N . ARG B 1 911 ? 137.611 180.360 154.860 1.00 124.00 893 ARG B N 1
ATOM 5627 C CA . ARG B 1 911 ? 137.101 181.359 155.789 1.00 125.75 893 ARG B CA 1
ATOM 5628 C C . ARG B 1 911 ? 137.699 181.092 157.160 1.00 125.94 893 ARG B C 1
ATOM 5629 O O . ARG B 1 911 ? 137.783 179.937 157.582 1.00 125.05 893 ARG B O 1
ATOM 5637 N N . LEU B 1 912 ? 138.114 182.154 157.846 1.00 120.01 894 LEU B N 1
ATOM 5638 C CA . LEU B 1 912 ? 138.651 182.033 159.194 1.00 119.62 894 LEU B CA 1
ATOM 5639 C C . LEU B 1 912 ? 137.551 182.240 160.223 1.00 123.81 894 LEU B C 1
ATOM 5640 O O . LEU B 1 912 ? 136.724 183.144 160.093 1.00 129.76 894 LEU B O 1
ATOM 5645 N N . VAL B 1 913 ? 137.550 181.393 161.249 1.00 121.84 895 VAL B N 1
ATOM 5646 C CA . VAL B 1 913 ? 136.517 181.390 162.274 1.00 120.50 895 VAL B CA 1
ATOM 5647 C C . VAL B 1 913 ? 137.180 181.477 163.639 1.00 125.87 895 VAL B C 1
ATOM 5648 O O . VAL B 1 913 ? 138.082 180.691 163.944 1.00 129.39 895 VAL B O 1
ATOM 5652 N N . ALA B 1 914 ? 136.724 182.420 164.460 1.00 137.07 896 ALA B N 1
ATOM 5653 C CA . ALA B 1 914 ? 137.222 182.602 165.815 1.00 136.01 896 ALA B CA 1
ATOM 5654 C C . ALA B 1 914 ? 136.075 182.482 166.807 1.00 140.17 896 ALA B C 1
ATOM 5655 O O . ALA B 1 914 ? 134.987 183.017 166.578 1.00 139.07 896 ALA B O 1
ATOM 5657 N N . LYS B 1 915 ? 136.325 181.787 167.914 1.00 142.13 897 LYS B N 1
ATOM 5658 C CA . LYS B 1 915 ? 135.317 181.548 168.935 1.00 136.98 897 LYS B CA 1
ATOM 5659 C C . LYS B 1 915 ? 135.853 181.976 170.291 1.00 138.49 897 LYS B C 1
ATOM 5660 O O . LYS B 1 915 ? 137.063 182.042 170.508 1.00 143.58 897 LYS B O 1
ATOM 5666 N N . LYS B 1 916 ? 134.934 182.256 171.208 1.00 135.98 898 LYS B N 1
ATOM 5667 C CA . LYS B 1 916 ? 135.274 182.748 172.536 1.00 138.23 898 LYS B CA 1
ATOM 5668 C C . LYS B 1 916 ? 135.247 181.613 173.549 1.00 138.73 898 LYS B C 1
ATOM 5669 O O . LYS B 1 916 ? 134.362 180.756 173.510 1.00 143.08 898 LYS B O 1
ATOM 5675 N N . VAL B 1 917 ? 136.215 181.618 174.462 1.00 142.39 899 VAL B N 1
ATOM 5676 C CA . VAL B 1 917 ? 136.291 180.629 175.527 1.00 146.74 899 VAL B CA 1
ATOM 5677 C C . VAL B 1 917 ? 136.349 181.353 176.862 1.00 148.44 899 VAL B C 1
ATOM 5678 O O . VAL B 1 917 ? 136.776 182.508 176.947 1.00 148.43 899 VAL B O 1
ATOM 5682 N N . ILE B 1 918 ? 135.910 180.663 177.913 1.00 160.29 900 ILE B N 1
ATOM 5683 C CA . ILE B 1 918 ? 135.862 181.215 179.260 1.00 161.68 900 ILE B CA 1
ATOM 5684 C C . ILE B 1 918 ? 136.591 180.262 180.192 1.00 161.55 900 ILE B C 1
ATOM 5685 O O . ILE B 1 918 ? 136.238 179.081 180.277 1.00 161.32 900 ILE B O 1
ATOM 5690 N N . HIS B 1 919 ? 137.590 180.773 180.899 1.00 171.51 901 HIS B N 1
ATOM 5691 C CA . HIS B 1 919 ? 138.350 179.968 181.835 1.00 171.84 901 HIS B CA 1
ATOM 5692 C C . HIS B 1 919 ? 137.758 180.097 183.235 1.00 174.69 901 HIS B C 1
ATOM 5693 O O . HIS B 1 919 ? 136.880 180.919 183.493 1.00 176.98 901 HIS B O 1
ATOM 5700 N N . GLU B 1 920 ? 138.252 179.260 184.148 1.00 187.74 902 GLU B N 1
ATOM 5701 C CA . GLU B 1 920 ? 137.719 179.258 185.505 1.00 187.13 902 GLU B CA 1
ATOM 5702 C C . GLU B 1 920 ? 138.145 180.492 186.285 1.00 183.73 902 GLU B C 1
ATOM 5703 O O . GLU B 1 920 ? 137.446 180.903 187.217 1.00 179.96 902 GLU B O 1
ATOM 5709 N N . SER B 1 921 ? 139.276 181.094 185.918 1.00 165.18 903 SER B N 1
ATOM 5710 C CA . SER B 1 921 ? 139.809 182.203 186.698 1.00 163.34 903 SER B CA 1
ATOM 5711 C C . SER B 1 921 ? 138.846 183.378 186.715 1.00 165.38 903 SER B C 1
ATOM 5712 O O . SER B 1 921 ? 138.658 184.020 187.754 1.00 171.11 903 SER B O 1
ATOM 5715 N N . LEU B 1 922 ? 138.223 183.673 185.575 1.00 165.10 904 LEU B N 1
ATOM 5716 C CA . LEU B 1 922 ? 137.266 184.771 185.523 1.00 168.71 904 LEU B CA 1
ATOM 5717 C C . LEU B 1 922 ? 136.063 184.500 186.418 1.00 174.26 904 LEU B C 1
ATOM 5718 O O . LEU B 1 922 ? 135.529 185.420 187.055 1.00 174.67 904 LEU B O 1
ATOM 5723 N N . ARG B 1 923 ? 135.621 183.242 186.478 1.00 182.08 905 ARG B N 1
ATOM 5724 C CA . ARG B 1 923 ? 134.488 182.898 187.328 1.00 179.37 905 ARG B CA 1
ATOM 5725 C C . ARG B 1 923 ? 134.780 183.219 188.784 1.00 179.36 905 ARG B C 1
ATOM 5726 O O . ARG B 1 923 ? 133.922 183.753 189.494 1.00 177.40 905 ARG B O 1
ATOM 5734 N N . THR B 1 924 ? 135.989 182.897 189.245 1.00 173.59 906 THR B N 1
ATOM 5735 C CA . THR B 1 924 ? 136.349 183.189 190.625 1.00 172.80 906 THR B CA 1
ATOM 5736 C C . THR B 1 924 ? 136.314 184.685 190.894 1.00 172.95 906 THR B C 1
ATOM 5737 O O . THR B 1 924 ? 135.848 185.121 191.950 1.00 173.90 906 THR B O 1
ATOM 5741 N N . LEU B 1 925 ? 136.806 185.486 189.950 1.00 174.26 907 LEU B N 1
ATOM 5742 C CA . LEU B 1 925 ? 136.793 186.931 190.141 1.00 173.55 907 LEU B CA 1
ATOM 5743 C C . LEU B 1 925 ? 135.370 187.465 190.208 1.00 174.98 907 LEU B C 1
ATOM 5744 O O . LEU B 1 925 ? 135.056 188.314 191.050 1.00 176.57 907 LEU B O 1
ATOM 5749 N N . GLN B 1 926 ? 134.495 186.982 189.327 1.00 184.54 908 GLN B N 1
ATOM 5750 C CA . GLN B 1 926 ? 133.107 187.429 189.367 1.00 186.96 908 GLN B CA 1
ATOM 5751 C C . GLN B 1 926 ? 132.440 187.021 190.674 1.00 188.36 908 GLN B C 1
ATOM 5752 O O . GLN B 1 926 ? 131.672 187.795 191.262 1.00 189.52 908 GLN B O 1
ATOM 5758 N N . HIS B 1 927 ? 132.726 185.807 191.144 1.00 193.07 909 HIS B N 1
ATOM 5759 C CA . HIS B 1 927 ? 132.182 185.354 192.416 1.00 193.81 909 HIS B CA 1
ATOM 5760 C C . HIS B 1 927 ? 132.673 186.225 193.563 1.00 194.15 909 HIS B C 1
ATOM 5761 O O . HIS B 1 927 ? 131.904 186.572 194.466 1.00 195.65 909 HIS B O 1
ATOM 5768 N N . ALA B 1 928 ? 133.955 186.586 193.548 1.00 183.98 910 ALA B N 1
ATOM 5769 C CA . ALA B 1 928 ? 134.481 187.460 194.587 1.00 183.93 910 ALA B CA 1
ATOM 5770 C C . ALA B 1 928 ? 133.804 188.820 194.547 1.00 183.17 910 ALA B C 1
ATOM 5771 O O . ALA B 1 928 ? 133.469 189.387 195.593 1.00 185.09 910 ALA B O 1
ATOM 5773 N N . GLN B 1 929 ? 133.589 189.356 193.346 1.00 190.42 911 GLN B N 1
ATOM 5774 C CA . GLN B 1 929 ? 132.923 190.648 193.229 1.00 192.23 911 GLN B CA 1
ATOM 5775 C C . GLN B 1 929 ? 131.514 190.590 193.797 1.00 195.22 911 GLN B C 1
ATOM 5776 O O . GLN B 1 929 ? 131.104 191.468 194.566 1.00 199.37 911 GLN B O 1
ATOM 5782 N N . ARG B 1 930 ? 130.757 189.553 193.436 1.00 203.13 912 ARG B N 1
ATOM 5783 C CA . ARG B 1 930 ? 129.384 189.466 193.921 1.00 203.31 912 ARG B CA 1
ATOM 5784 C C . ARG B 1 930 ? 129.349 189.248 195.428 1.00 202.88 912 ARG B C 1
ATOM 5785 O O . ARG B 1 930 ? 128.487 189.802 196.121 1.00 202.23 912 ARG B O 1
ATOM 5793 N N . GLN B 1 931 ? 130.290 188.462 195.955 1.00 205.52 913 GLN B N 1
ATOM 5794 C CA . GLN B 1 931 ? 130.349 188.247 197.395 1.00 206.08 913 GLN B CA 1
ATOM 5795 C C . GLN B 1 931 ? 130.663 189.541 198.130 1.00 205.86 913 GLN B C 1
ATOM 5796 O O . GLN B 1 931 ? 130.069 189.830 199.173 1.00 207.57 913 GLN B O 1
ATOM 5802 N N . LEU B 1 932 ? 131.594 190.334 197.602 1.00 206.83 914 LEU B N 1
ATOM 5803 C CA . LEU B 1 932 ? 131.884 191.622 198.218 1.00 207.97 914 LEU B CA 1
ATOM 5804 C C . LEU B 1 932 ? 130.671 192.538 198.167 1.00 207.89 914 LEU B C 1
ATOM 5805 O O . LEU B 1 932 ? 130.357 193.220 199.150 1.00 206.91 914 LEU B O 1
ATOM 5810 N N . ASN B 1 933 ? 129.974 192.565 197.031 1.00 222.24 915 ASN B N 1
ATOM 5811 C CA . ASN B 1 933 ? 128.798 193.419 196.914 1.00 222.18 915 ASN B CA 1
ATOM 5812 C C . ASN B 1 933 ? 127.733 193.021 197.923 1.00 222.27 915 ASN B C 1
ATOM 5813 O O . ASN B 1 933 ? 127.123 193.882 198.568 1.00 220.97 915 ASN B O 1
ATOM 5818 N N . SER B 1 934 ? 127.506 191.721 198.084 1.00 220.69 916 SER B N 1
ATOM 5819 C CA . SER B 1 934 ? 126.495 191.243 199.014 1.00 219.48 916 SER B CA 1
ATOM 5820 C C . SER B 1 934 ? 126.955 191.279 200.464 1.00 220.08 916 SER B C 1
ATOM 5821 O O . SER B 1 934 ? 126.117 191.149 201.362 1.00 220.24 916 SER B O 1
ATOM 5824 N N . ALA B 1 935 ? 128.253 191.449 200.715 1.00 208.91 917 ALA B N 1
ATOM 5825 C CA . ALA B 1 935 ? 128.744 191.438 202.088 1.00 206.67 917 ALA B CA 1
ATOM 5826 C C . ALA B 1 935 ? 128.256 192.655 202.860 1.00 205.63 917 ALA B C 1
ATOM 5827 O O . ALA B 1 935 ? 127.769 192.534 203.989 1.00 203.49 917 ALA B O 1
ATOM 5829 N N . ARG B 1 936 ? 128.373 193.835 202.267 1.00 208.46 918 ARG B N 1
ATOM 5830 C CA . ARG B 1 936 ? 127.971 195.058 202.940 1.00 208.65 918 ARG B CA 1
ATOM 5831 C C . ARG B 1 936 ? 126.463 195.255 202.851 1.00 207.25 918 ARG B C 1
ATOM 5832 O O . ARG B 1 936 ? 125.777 194.530 202.132 1.00 206.86 918 ARG B O 1
ATOM 5840 N N . LYS B 1 947 ? 135.062 192.790 206.340 1.00 128.51 929 LYS B N 1
ATOM 5841 C CA . LYS B 1 947 ? 136.051 193.055 205.303 1.00 140.41 929 LYS B CA 1
ATOM 5842 C C . LYS B 1 947 ? 136.343 191.816 204.469 1.00 143.71 929 LYS B C 1
ATOM 5843 O O . LYS B 1 947 ? 136.823 190.809 204.983 1.00 141.37 929 LYS B O 1
ATOM 5849 N N . ALA B 1 948 ? 136.053 191.900 203.171 1.00 163.52 930 ALA B N 1
ATOM 5850 C CA . ALA B 1 948 ? 136.320 190.812 202.238 1.00 165.22 930 ALA B CA 1
ATOM 5851 C C . ALA B 1 948 ? 137.247 191.243 201.109 1.00 165.71 930 ALA B C 1
ATOM 5852 O O . ALA B 1 948 ? 137.389 190.522 200.118 1.00 160.30 930 ALA B O 1
ATOM 5854 N N . LEU B 1 949 ? 137.891 192.401 201.244 1.00 176.02 931 LEU B N 1
ATOM 5855 C CA . LEU B 1 949 ? 138.740 192.911 200.178 1.00 175.89 931 LEU B CA 1
ATOM 5856 C C . LEU B 1 949 ? 140.037 192.137 200.037 1.00 176.21 931 LEU B C 1
ATOM 5857 O O . LEU B 1 949 ? 140.722 192.299 199.023 1.00 177.28 931 LEU B O 1
ATOM 5862 N N . GLN B 1 950 ? 140.391 191.306 201.016 1.00 180.35 932 GLN B N 1
ATOM 5863 C CA . GLN B 1 950 ? 141.675 190.619 200.964 1.00 179.85 932 GLN B CA 1
ATOM 5864 C C . GLN B 1 950 ? 141.736 189.639 199.799 1.00 183.74 932 GLN B C 1
ATOM 5865 O O . GLN B 1 950 ? 142.764 189.541 199.121 1.00 184.54 932 GLN B O 1
ATOM 5871 N N . ALA B 1 951 ? 140.642 188.918 199.541 1.00 186.35 933 ALA B N 1
ATOM 5872 C CA . ALA B 1 951 ? 140.669 187.877 198.518 1.00 185.08 933 ALA B CA 1
ATOM 5873 C C . ALA B 1 951 ? 140.838 188.465 197.125 1.00 183.08 933 ALA B C 1
ATOM 5874 O O . ALA B 1 951 ? 141.604 187.939 196.310 1.00 183.72 933 ALA B O 1
ATOM 5876 N N . LEU B 1 952 ? 140.123 189.549 196.832 1.00 175.50 934 LEU B N 1
ATOM 5877 C CA . LEU B 1 952 ? 140.214 190.161 195.514 1.00 177.58 934 LEU B CA 1
ATOM 5878 C C . LEU B 1 952 ? 141.632 190.645 195.237 1.00 179.85 934 LEU B C 1
ATOM 5879 O O . LEU B 1 952 ? 142.205 190.380 194.169 1.00 182.35 934 LEU B O 1
ATOM 5884 N N . VAL B 1 953 ? 142.225 191.338 196.207 1.00 176.61 935 VAL B N 1
ATOM 5885 C CA . VAL B 1 953 ? 143.580 191.841 196.033 1.00 175.16 935 VAL B CA 1
ATOM 5886 C C . VAL B 1 953 ? 144.566 190.689 195.928 1.00 176.52 935 VAL B C 1
ATOM 5887 O O . VAL B 1 953 ? 145.522 190.746 195.148 1.00 177.06 935 VAL B O 1
ATOM 5891 N N . GLY B 1 954 ? 144.354 189.624 196.702 1.00 178.66 936 GLY B N 1
ATOM 5892 C CA . GLY B 1 954 ? 145.228 188.471 196.593 1.00 177.73 936 GLY B CA 1
ATOM 5893 C C . GLY B 1 954 ? 145.180 187.842 195.216 1.00 181.92 936 GLY B C 1
ATOM 5894 O O . GLY B 1 954 ? 146.214 187.469 194.658 1.00 183.86 936 GLY B O 1
ATOM 5895 N N . LEU B 1 955 ? 143.979 187.722 194.648 1.00 177.53 937 LEU B N 1
ATOM 5896 C CA . LEU B 1 955 ? 143.853 187.162 193.307 1.00 172.88 937 LEU B CA 1
ATOM 5897 C C . LEU B 1 955 ? 144.556 188.035 192.278 1.00 173.30 937 LEU B C 1
ATOM 5898 O O . LEU B 1 955 ? 145.285 187.528 191.415 1.00 172.42 937 LEU B O 1
ATOM 5903 N N . LEU B 1 956 ? 144.362 189.352 192.362 1.00 174.67 938 LEU B N 1
ATOM 5904 C CA . LEU B 1 956 ? 145.032 190.242 191.419 1.00 170.21 938 LEU B CA 1
ATOM 5905 C C . LEU B 1 956 ? 146.545 190.150 191.555 1.00 170.13 938 LEU B C 1
ATOM 5906 O O . LEU B 1 956 ? 147.270 190.134 190.551 1.00 172.43 938 LEU B O 1
ATOM 5911 N N . LYS B 1 957 ? 147.042 190.083 192.790 1.00 182.98 939 LYS B N 1
ATOM 5912 C CA . LYS B 1 957 ? 148.480 190.008 193.002 1.00 184.93 939 LYS B CA 1
ATOM 5913 C C . LYS B 1 957 ? 149.046 188.694 192.485 1.00 184.92 939 LYS B C 1
ATOM 5914 O O . LYS B 1 957 ? 150.129 188.672 191.892 1.00 187.89 939 LYS B O 1
ATOM 5920 N N . ASP B 1 958 ? 148.327 187.591 192.692 1.00 191.52 940 ASP B N 1
ATOM 5921 C CA . ASP B 1 958 ? 148.774 186.318 192.139 1.00 193.38 940 ASP B CA 1
ATOM 5922 C C . ASP B 1 958 ? 148.823 186.373 190.623 1.00 195.13 940 ASP B C 1
ATOM 5923 O O . ASP B 1 958 ? 149.757 185.850 190.004 1.00 194.89 940 ASP B O 1
ATOM 5928 N N . ALA B 1 959 ? 147.820 187.000 190.006 1.00 200.98 941 ALA B N 1
ATOM 5929 C CA . ALA B 1 959 ? 147.827 187.130 188.554 1.00 201.07 941 ALA B CA 1
ATOM 5930 C C . ALA B 1 959 ? 149.033 187.928 188.079 1.00 202.08 941 ALA B C 1
ATOM 5931 O O . ALA B 1 959 ? 149.719 187.526 187.133 1.00 201.00 941 ALA B O 1
ATOM 5933 N N . CYS B 1 960 ? 149.324 189.050 188.739 1.00 206.74 942 CYS B N 1
ATOM 5934 C CA . CYS B 1 960 ? 150.471 189.856 188.332 1.00 203.81 942 CYS B CA 1
ATOM 5935 C C . CYS B 1 960 ? 151.796 189.191 188.680 1.00 202.46 942 CYS B C 1
ATOM 5936 O O . CYS B 1 960 ? 152.832 189.579 188.132 1.00 198.50 942 CYS B O 1
ATOM 5939 N N . GLU B 1 961 ? 151.786 188.197 189.567 1.00 210.58 943 GLU B N 1
ATOM 5940 C CA . GLU B 1 961 ? 153.026 187.549 189.978 1.00 208.87 943 GLU B CA 1
ATOM 5941 C C . GLU B 1 961 ? 153.518 186.564 188.926 1.00 207.83 943 GLU B C 1
ATOM 5942 O O . GLU B 1 961 ? 154.591 186.747 188.341 1.00 204.86 943 GLU B O 1
ATOM 5948 N N . HIS B 1 962 ? 152.744 185.511 188.673 1.00 208.92 944 HIS B N 1
ATOM 5949 C CA . HIS B 1 962 ? 153.145 184.454 187.747 1.00 207.42 944 HIS B CA 1
ATOM 5950 C C . HIS B 1 962 ? 152.522 184.750 186.387 1.00 207.37 944 HIS B C 1
ATOM 5951 O O . HIS B 1 962 ? 151.474 184.223 186.018 1.00 206.50 944 HIS B O 1
ATOM 5958 N N . SER B 1 963 ? 153.199 185.608 185.629 1.00 209.73 945 SER B N 1
ATOM 5959 C CA . SER B 1 963 ? 152.738 186.014 184.312 1.00 209.65 945 SER B CA 1
ATOM 5960 C C . SER B 1 963 ? 153.220 185.081 183.213 1.00 210.02 945 SER B C 1
ATOM 5961 O O . SER B 1 963 ? 153.324 185.505 182.057 1.00 208.29 945 SER B O 1
ATOM 5964 N N . ARG B 1 964 ? 153.536 183.831 183.545 1.00 203.90 946 ARG B N 1
ATOM 5965 C CA . ARG B 1 964 ? 153.935 182.850 182.544 1.00 202.85 946 ARG B CA 1
ATOM 5966 C C . ARG B 1 964 ? 153.184 181.537 182.723 1.00 202.27 946 ARG B C 1
ATOM 5967 O O . ARG B 1 964 ? 153.681 180.475 182.343 1.00 200.30 946 ARG B O 1
ATOM 5975 N N . ASN B 1 965 ? 151.991 181.589 183.305 1.00 191.13 947 ASN B N 1
ATOM 5976 C CA . ASN B 1 965 ? 151.120 180.430 183.418 1.00 188.68 947 ASN B CA 1
ATOM 5977 C C . ASN B 1 965 ? 149.796 180.720 182.730 1.00 187.15 947 ASN B C 1
ATOM 5978 O O . ASN B 1 965 ? 149.221 181.800 182.895 1.00 186.81 947 ASN B O 1
ATOM 5983 N N . GLN B 1 966 ? 149.313 179.741 181.965 1.00 184.04 948 GLN B N 1
ATOM 5984 C CA . GLN B 1 966 ? 148.084 179.922 181.205 1.00 184.39 948 GLN B CA 1
ATOM 5985 C C . GLN B 1 966 ? 146.889 180.203 182.099 1.00 181.85 948 GLN B C 1
ATOM 5986 O O . GLN B 1 966 ? 145.890 180.749 181.622 1.00 183.03 948 GLN B O 1
ATOM 5992 N N . GLY B 1 967 ? 146.963 179.837 183.377 1.00 169.33 949 GLY B N 1
ATOM 5993 C CA . GLY B 1 967 ? 145.864 180.140 184.276 1.00 172.32 949 GLY B CA 1
ATOM 5994 C C . GLY B 1 967 ? 145.647 181.631 184.440 1.00 171.45 949 GLY B C 1
ATOM 5995 O O . GLY B 1 967 ? 144.518 182.119 184.377 1.00 171.30 949 GLY B O 1
ATOM 5996 N N . ALA B 1 968 ? 146.730 182.375 184.649 1.00 161.94 950 ALA B N 1
ATOM 5997 C CA . ALA B 1 968 ? 146.631 183.816 184.831 1.00 161.21 950 ALA B CA 1
ATOM 5998 C C . ALA B 1 968 ? 146.785 184.582 183.532 1.00 159.37 950 ALA B C 1
ATOM 5999 O O . ALA B 1 968 ? 146.226 185.675 183.399 1.00 158.19 950 ALA B O 1
ATOM 6001 N N . LYS B 1 969 ? 147.536 184.038 182.575 1.00 154.68 951 LYS B N 1
ATOM 6002 C CA . LYS B 1 969 ? 147.716 184.719 181.300 1.00 155.53 951 LYS B CA 1
ATOM 6003 C C . LYS B 1 969 ? 146.396 184.839 180.554 1.00 155.45 951 LYS B C 1
ATOM 6004 O O . LYS B 1 969 ? 146.101 185.882 179.960 1.00 151.77 951 LYS B O 1
ATOM 6010 N N . ALA B 1 970 ? 145.582 183.784 180.582 1.00 146.53 952 ALA B N 1
ATOM 6011 C CA . ALA B 1 970 ? 144.272 183.823 179.949 1.00 143.81 952 ALA B CA 1
ATOM 6012 C C . ALA B 1 970 ? 143.292 184.723 180.681 1.00 139.58 952 ALA B C 1
ATOM 6013 O O . ALA B 1 970 ? 142.207 184.988 180.157 1.00 137.38 952 ALA B O 1
ATOM 6015 N N . LEU B 1 971 ? 143.629 185.178 181.881 1.00 126.64 953 LEU B N 1
ATOM 6016 C CA . LEU B 1 971 ? 142.742 186.092 182.582 1.00 125.39 953 LEU B CA 1
ATOM 6017 C C . LEU B 1 971 ? 142.915 187.521 182.096 1.00 134.30 953 LEU B C 1
ATOM 6018 O O . LEU B 1 971 ? 141.938 188.271 182.012 1.00 135.41 953 LEU B O 1
ATOM 6023 N N . LEU B 1 972 ? 144.142 187.917 181.754 1.00 142.96 954 LEU B N 1
ATOM 6024 C CA . LEU B 1 972 ? 144.442 189.314 181.489 1.00 138.68 954 LEU B CA 1
ATOM 6025 C C . LEU B 1 972 ? 144.977 189.610 180.097 1.00 137.23 954 LEU B C 1
ATOM 6026 O O . LEU B 1 972 ? 145.131 190.788 179.762 1.00 142.09 954 LEU B O 1
ATOM 6031 N N . ASP B 1 973 ? 145.265 188.604 179.279 1.00 130.75 955 ASP B N 1
ATOM 6032 C CA . ASP B 1 973 ? 145.793 188.864 177.949 1.00 133.25 955 ASP B CA 1
ATOM 6033 C C . ASP B 1 973 ? 144.693 188.659 176.921 1.00 139.73 955 ASP B C 1
ATOM 6034 O O . ASP B 1 973 ? 144.261 187.517 176.720 1.00 147.69 955 ASP B O 1
ATOM 6039 N N . PRO B 1 974 ? 144.223 189.703 176.236 1.00 122.89 956 PRO B N 1
ATOM 6040 C CA . PRO B 1 974 ? 143.100 189.520 175.306 1.00 120.22 956 PRO B CA 1
ATOM 6041 C C . PRO B 1 974 ? 143.398 188.584 174.152 1.00 122.02 956 PRO B C 1
ATOM 6042 O O . PRO B 1 974 ? 142.460 188.034 173.570 1.00 127.20 956 PRO B O 1
ATOM 6046 N N . ARG B 1 975 ? 144.663 188.376 173.795 1.00 130.62 957 ARG B N 1
ATOM 6047 C CA . ARG B 1 975 ? 144.969 187.425 172.734 1.00 127.14 957 ARG B CA 1
ATOM 6048 C C . ARG B 1 975 ? 144.623 185.996 173.120 1.00 133.43 957 ARG B C 1
ATOM 6049 O O . ARG B 1 975 ? 144.433 185.160 172.234 1.00 135.03 957 ARG B O 1
ATOM 6057 N N . PHE B 1 976 ? 144.553 185.694 174.412 1.00 131.54 958 PHE B N 1
ATOM 6058 C CA . PHE B 1 976 ? 144.301 184.342 174.887 1.00 127.56 958 PHE B CA 1
ATOM 6059 C C . PHE B 1 976 ? 142.844 184.086 175.228 1.00 128.23 958 PHE B C 1
ATOM 6060 O O . PHE B 1 976 ? 142.527 183.015 175.747 1.00 133.18 958 PHE B O 1
ATOM 6068 N N . ARG B 1 977 ? 141.955 185.033 174.965 1.00 113.82 959 ARG B N 1
ATOM 6069 C CA . ARG B 1 977 ? 140.536 184.813 175.188 1.00 113.10 959 ARG B CA 1
ATOM 6070 C C . ARG B 1 977 ? 139.826 184.256 173.964 1.00 121.91 959 ARG B C 1
ATOM 6071 O O . ARG B 1 977 ? 138.610 184.060 174.011 1.00 132.18 959 ARG B O 1
ATOM 6079 N N . LEU B 1 978 ? 140.547 183.995 172.878 1.00 122.68 960 LEU B N 1
ATOM 6080 C CA . LEU B 1 978 ? 139.955 183.564 171.623 1.00 121.62 960 LEU B CA 1
ATOM 6081 C C . LEU B 1 978 ? 140.582 182.256 171.163 1.00 127.30 960 LEU B C 1
ATOM 6082 O O . LEU B 1 978 ? 141.671 181.874 171.596 1.00 131.77 960 LEU B O 1
ATOM 6087 N N . GLU B 1 979 ? 139.867 181.563 170.282 1.00 142.48 961 GLU B N 1
ATOM 6088 C CA . GLU B 1 979 ? 140.323 180.316 169.689 1.00 139.83 961 GLU B CA 1
ATOM 6089 C C . GLU B 1 979 ? 140.107 180.366 168.184 1.00 140.58 961 GLU B C 1
ATOM 6090 O O . GLU B 1 979 ? 139.052 180.807 167.720 1.00 138.96 961 GLU B O 1
ATOM 6096 N N . PHE B 1 980 ? 141.099 179.905 167.422 1.00 141.60 962 PHE B N 1
ATOM 6097 C CA . PHE B 1 980 ? 141.114 180.074 165.976 1.00 145.81 962 PHE B CA 1
ATOM 6098 C C . PHE B 1 980 ? 141.072 178.735 165.252 1.00 145.03 962 PHE B C 1
ATOM 6099 O O . PHE B 1 980 ? 141.624 177.737 165.721 1.00 143.58 962 PHE B O 1
ATOM 6107 N N . ALA B 1 981 ? 140.415 178.733 164.093 1.00 134.26 963 ALA B N 1
ATOM 6108 C CA . ALA B 1 981 ? 140.352 177.575 163.211 1.00 128.01 963 ALA B CA 1
ATOM 6109 C C . ALA B 1 981 ? 139.834 178.029 161.854 1.00 130.81 963 ALA B C 1
ATOM 6110 O O . ALA B 1 981 ? 139.268 179.118 161.725 1.00 131.85 963 ALA B O 1
ATOM 6112 N N . VAL B 1 982 ? 140.026 177.178 160.848 1.00 127.66 964 VAL B N 1
ATOM 6113 C CA . VAL B 1 982 ? 139.593 177.461 159.485 1.00 122.63 964 VAL B CA 1
ATOM 6114 C C . VAL B 1 982 ? 138.514 176.467 159.090 1.00 126.92 964 VAL B C 1
ATOM 6115 O O . VAL B 1 982 ? 138.367 175.396 159.683 1.00 133.66 964 VAL B O 1
ATOM 6119 N N . SER B 1 983 ? 137.755 176.827 158.059 1.00 121.10 965 SER B N 1
ATOM 6120 C CA . SER B 1 983 ? 136.696 175.963 157.564 1.00 121.13 965 SER B CA 1
ATOM 6121 C C . SER B 1 983 ? 136.568 176.144 156.061 1.00 124.58 965 SER B C 1
ATOM 6122 O O . SER B 1 983 ? 136.899 177.201 155.524 1.00 130.92 965 SER B O 1
ATOM 6125 N N . VAL B 1 984 ? 136.068 175.109 155.391 1.00 126.75 966 VAL B N 1
ATOM 6126 C CA . VAL B 1 984 ? 135.899 175.100 153.944 1.00 127.88 966 VAL B CA 1
ATOM 6127 C C . VAL B 1 984 ? 134.420 175.249 153.633 1.00 130.57 966 VAL B C 1
ATOM 6128 O O . VAL B 1 984 ? 133.595 174.482 154.136 1.00 139.50 966 VAL B O 1
ATOM 6132 N N . ILE B 1 985 ? 134.085 176.231 152.807 1.00 131.61 967 ILE B N 1
ATOM 6133 C CA . ILE B 1 985 ? 132.705 176.540 152.469 1.00 126.51 967 ILE B CA 1
ATOM 6134 C C . ILE B 1 985 ? 132.596 176.619 150.960 1.00 128.95 967 ILE B C 1
ATOM 6135 O O . ILE B 1 985 ? 133.406 177.290 150.314 1.00 135.23 967 ILE B O 1
ATOM 6140 N N . ASP B 1 986 ? 131.602 175.947 150.398 1.00 153.49 968 ASP B N 1
ATOM 6141 C CA . ASP B 1 986 ? 131.403 175.960 148.959 1.00 159.91 968 ASP B CA 1
ATOM 6142 C C . ASP B 1 986 ? 130.266 176.898 148.583 1.00 159.26 968 ASP B C 1
ATOM 6143 O O . ASP B 1 986 ? 129.371 177.181 149.380 1.00 162.10 968 ASP B O 1
ATOM 6148 N N . ARG B 1 987 ? 130.303 177.361 147.340 1.00 165.14 969 ARG B N 1
ATOM 6149 C CA . ARG B 1 987 ? 129.286 178.269 146.835 1.00 165.29 969 ARG B CA 1
ATOM 6150 C C . ARG B 1 987 ? 128.031 177.469 146.507 1.00 168.43 969 ARG B C 1
ATOM 6151 O O . ARG B 1 987 ? 127.914 176.289 146.847 1.00 167.89 969 ARG B O 1
ATOM 6159 N N . GLU B 1 988 ? 127.072 178.113 145.839 1.00 197.32 970 GLU B N 1
ATOM 6160 C CA . GLU B 1 988 ? 125.837 177.467 145.401 1.00 197.62 970 GLU B CA 1
ATOM 6161 C C . GLU B 1 988 ? 125.075 176.887 146.597 1.00 197.91 970 GLU B C 1
ATOM 6162 O O . GLU B 1 988 ? 124.995 175.676 146.803 1.00 197.11 970 GLU B O 1
ATOM 6168 N N . GLY B 1 989 ? 124.533 177.800 147.397 1.00 180.05 971 GLY B N 1
ATOM 6169 C CA . GLY B 1 989 ? 123.886 177.393 148.627 1.00 176.58 971 GLY B CA 1
ATOM 6170 C C . GLY B 1 989 ? 124.892 177.144 149.727 1.00 176.28 971 GLY B C 1
ATOM 6171 O O . GLY B 1 989 ? 125.092 175.999 150.141 1.00 172.00 971 GLY B O 1
ATOM 6172 N N . ASN B 1 990 ? 125.554 178.215 150.168 1.00 178.16 972 ASN B N 1
ATOM 6173 C CA . ASN B 1 990 ? 126.635 178.171 151.143 1.00 175.99 972 ASN B CA 1
ATOM 6174 C C . ASN B 1 990 ? 126.365 177.154 152.237 1.00 173.19 972 ASN B C 1
ATOM 6175 O O . ASN B 1 990 ? 125.348 177.225 152.931 1.00 173.55 972 ASN B O 1
ATOM 6180 N N . ASN B 1 991 ? 127.276 176.199 152.384 1.00 161.17 973 ASN B N 1
ATOM 6181 C CA . ASN B 1 991 ? 127.063 175.095 153.305 1.00 160.99 973 ASN B CA 1
ATOM 6182 C C . ASN B 1 991 ? 128.409 174.574 153.774 1.00 159.76 973 ASN B C 1
ATOM 6183 O O . ASN B 1 991 ? 129.273 174.267 152.950 1.00 160.61 973 ASN B O 1
ATOM 6188 N N . LEU B 1 992 ? 128.575 174.461 155.087 1.00 136.27 974 LEU B N 1
ATOM 6189 C CA . LEU B 1 992 ? 129.834 173.990 155.642 1.00 137.31 974 LEU B CA 1
ATOM 6190 C C . LEU B 1 992 ? 130.077 172.542 155.242 1.00 139.80 974 LEU B C 1
ATOM 6191 O O . LEU B 1 992 ? 129.161 171.719 155.241 1.00 140.82 974 LEU B O 1
ATOM 6196 N N . ILE B 1 993 ? 131.324 172.234 154.893 1.00 144.21 975 ILE B N 1
ATOM 6197 C CA . ILE B 1 993 ? 131.681 170.882 154.479 1.00 144.23 975 ILE B CA 1
ATOM 6198 C C . ILE B 1 993 ? 132.815 170.280 155.293 1.00 143.07 975 ILE B C 1
ATOM 6199 O O . ILE B 1 993 ? 132.898 169.044 155.403 1.00 145.24 975 ILE B O 1
ATOM 6204 N N . GLU B 1 994 ? 133.694 171.068 155.906 1.00 152.76 976 GLU B N 1
ATOM 6205 C CA . GLU B 1 994 ? 134.805 170.521 156.670 1.00 152.61 976 GLU B CA 1
ATOM 6206 C C . GLU B 1 994 ? 135.439 171.625 157.498 1.00 154.80 976 GLU B C 1
ATOM 6207 O O . GLU B 1 994 ? 135.676 172.721 156.989 1.00 159.74 976 GLU B O 1
ATOM 6213 N N . THR B 1 995 ? 135.717 171.333 158.765 1.00 141.36 977 THR B N 1
ATOM 6214 C CA . THR B 1 995 ? 136.420 172.255 159.642 1.00 138.60 977 THR B CA 1
ATOM 6215 C C . THR B 1 995 ? 137.741 171.640 160.076 1.00 139.22 977 THR B C 1
ATOM 6216 O O . THR B 1 995 ? 137.854 170.423 160.239 1.00 143.43 977 THR B O 1
ATOM 6220 N N . ARG B 1 996 ? 138.744 172.491 160.261 1.00 140.11 978 ARG B N 1
ATOM 6221 C CA . ARG B 1 996 ? 140.105 172.015 160.425 1.00 137.55 978 ARG B CA 1
ATOM 6222 C C . ARG B 1 996 ? 140.881 172.982 161.304 1.00 135.89 978 ARG B C 1
ATOM 6223 O O . ARG B 1 996 ? 140.607 174.183 161.316 1.00 141.49 978 ARG B O 1
ATOM 6231 N N . THR B 1 997 ? 141.854 172.447 162.044 1.00 133.83 979 THR B N 1
ATOM 6232 C CA . THR B 1 997 ? 142.688 173.258 162.921 1.00 140.40 979 THR B CA 1
ATOM 6233 C C . THR B 1 997 ? 144.177 173.057 162.671 1.00 140.86 979 THR B C 1
ATOM 6234 O O . THR B 1 997 ? 144.995 173.575 163.437 1.00 137.05 979 THR B O 1
ATOM 6238 N N . GLY B 1 998 ? 144.545 172.318 161.638 1.00 151.24 980 GLY B N 1
ATOM 6239 C CA . GLY B 1 998 ? 145.940 172.075 161.335 1.00 147.12 980 GLY B CA 1
ATOM 6240 C C . GLY B 1 998 ? 146.041 171.086 160.202 1.00 152.99 980 GLY B C 1
ATOM 6241 O O . GLY B 1 998 ? 145.067 170.434 159.822 1.00 158.39 980 GLY B O 1
ATOM 6242 N N . SER B 1 999 ? 147.251 170.967 159.666 1.00 139.46 981 SER B N 1
ATOM 6243 C CA . SER B 1 999 ? 147.487 170.119 158.507 1.00 134.56 981 SER B CA 1
ATOM 6244 C C . SER B 1 999 ? 147.877 168.699 158.884 1.00 135.94 981 SER B C 1
ATOM 6245 O O . SER B 1 999 ? 148.617 168.050 158.138 1.00 137.37 981 SER B O 1
ATOM 6248 N N . GLN B 1 1000 ? 147.416 168.199 160.025 1.00 141.32 982 GLN B N 1
ATOM 6249 C CA . GLN B 1 1000 ? 147.756 166.841 160.420 1.00 140.11 982 GLN B CA 1
ATOM 6250 C C . GLN B 1 1000 ? 147.031 165.825 159.548 1.00 143.46 982 GLN B C 1
ATOM 6251 O O . GLN B 1 1000 ? 145.845 165.973 159.248 1.00 140.49 982 GLN B O 1
ATOM 6257 N N . GLY B 1 1001 ? 147.755 164.788 159.139 1.00 141.35 983 GLY B N 1
ATOM 6258 C CA . GLY B 1 1001 ? 147.168 163.677 158.425 1.00 135.16 983 GLY B CA 1
ATOM 6259 C C . GLY B 1 1001 ? 146.875 163.917 156.964 1.00 137.21 983 GLY B C 1
ATOM 6260 O O . GLY B 1 1001 ? 146.294 163.040 156.319 1.00 138.78 983 GLY B O 1
ATOM 6261 N N . GLY B 1 1002 ? 147.261 165.061 156.414 1.00 133.02 984 GLY B N 1
ATOM 6262 C CA . GLY B 1 1002 ? 146.946 165.378 155.040 1.00 130.53 984 GLY B CA 1
ATOM 6263 C C . GLY B 1 1002 ? 147.858 164.677 154.058 1.00 131.46 984 GLY B C 1
ATOM 6264 O O . GLY B 1 1002 ? 148.704 163.859 154.413 1.00 133.18 984 GLY B O 1
ATOM 6265 N N . SER B 1 1003 ? 147.662 164.999 152.784 1.00 121.86 985 SER B N 1
ATOM 6266 C CA . SER B 1 1003 ? 148.495 164.443 151.732 1.00 118.09 985 SER B CA 1
ATOM 6267 C C . SER B 1 1003 ? 149.765 165.269 151.575 1.00 125.66 985 SER B C 1
ATOM 6268 O O . SER B 1 1003 ? 150.001 166.242 152.292 1.00 133.31 985 SER B O 1
ATOM 6271 N N . GLY B 1 1004 ? 150.603 164.873 150.620 1.00 117.90 986 GLY B N 1
ATOM 6272 C CA . GLY B 1 1004 ? 151.833 165.607 150.383 1.00 112.18 986 GLY B CA 1
ATOM 6273 C C . GLY B 1 1004 ? 151.597 166.996 149.828 1.00 113.74 986 GLY B C 1
ATOM 6274 O O . GLY B 1 1004 ? 152.312 167.937 150.172 1.00 113.37 986 GLY B O 1
ATOM 6275 N N . GLY B 1 1005 ? 150.604 167.144 148.959 1.00 116.81 987 GLY B N 1
ATOM 6276 C CA . GLY B 1 1005 ? 150.372 168.412 148.301 1.00 111.83 987 GLY B CA 1
ATOM 6277 C C . GLY B 1 1005 ? 149.370 169.313 148.987 1.00 113.96 987 GLY B C 1
ATOM 6278 O O . GLY B 1 1005 ? 149.375 170.525 148.770 1.00 122.20 987 GLY B O 1
ATOM 6279 N N . GLU B 1 1006 ? 148.502 168.740 149.817 1.00 122.26 988 GLU B N 1
ATOM 6280 C CA . GLU B 1 1006 ? 147.505 169.549 150.509 1.00 124.00 988 GLU B CA 1
ATOM 6281 C C . GLU B 1 1006 ? 148.146 170.431 151.572 1.00 128.24 988 GLU B C 1
ATOM 6282 O O . GLU B 1 1006 ? 147.736 171.585 151.769 1.00 136.88 988 GLU B O 1
ATOM 6288 N N . LYS B 1 1007 ? 149.159 169.906 152.261 1.00 110.94 989 LYS B N 1
ATOM 6289 C CA . LYS B 1 1007 ? 149.828 170.684 153.293 1.00 111.85 989 LYS B CA 1
ATOM 6290 C C . LYS B 1 1007 ? 150.417 171.961 152.717 1.00 112.70 989 LYS B C 1
ATOM 6291 O O . LYS B 1 1007 ? 150.293 173.036 153.315 1.00 118.84 989 LYS B O 1
ATOM 6297 N N . GLU B 1 1008 ? 151.048 171.866 151.548 1.00 118.46 990 GLU B N 1
ATOM 6298 C CA . GLU B 1 1008 ? 151.723 173.023 150.976 1.00 119.21 990 GLU B CA 1
ATOM 6299 C C . GLU B 1 1008 ? 150.738 174.139 150.654 1.00 121.36 990 GLU B C 1
ATOM 6300 O O . GLU B 1 1008 ? 150.982 175.308 150.972 1.00 134.32 990 GLU B O 1
ATOM 6306 N N . ILE B 1 1009 ? 149.611 173.799 150.030 1.00 99.89 991 ILE B N 1
ATOM 6307 C CA . ILE B 1 1009 ? 148.660 174.833 149.640 1.00 106.16 991 ILE B CA 1
ATOM 6308 C C . ILE B 1 1009 ? 147.985 175.434 150.866 1.00 111.87 991 ILE B C 1
ATOM 6309 O O . ILE B 1 1009 ? 147.767 176.652 150.934 1.00 115.11 991 ILE B O 1
ATOM 6314 N N . ILE B 1 1010 ? 147.663 174.607 151.864 1.00 114.12 992 ILE B N 1
ATOM 6315 C CA . ILE B 1 1010 ? 147.075 175.150 153.087 1.00 113.32 992 ILE B CA 1
ATOM 6316 C C . ILE B 1 1010 ? 148.033 176.138 153.740 1.00 113.80 992 ILE B C 1
ATOM 6317 O O . ILE B 1 1010 ? 147.644 177.251 154.131 1.00 111.81 992 ILE B O 1
ATOM 6322 N N . ALA B 1 1011 ? 149.305 175.751 153.856 1.00 116.95 993 ALA B N 1
ATOM 6323 C CA . ALA B 1 1011 ? 150.286 176.627 154.480 1.00 110.01 993 ALA B CA 1
ATOM 6324 C C . ALA B 1 1011 ? 150.440 177.922 153.701 1.00 109.50 993 ALA B C 1
ATOM 6325 O O . ALA B 1 1011 ? 150.506 179.004 154.295 1.00 119.61 993 ALA B O 1
ATOM 6327 N N . SER B 1 1012 ? 150.491 177.837 152.371 1.00 109.17 994 SER B N 1
ATOM 6328 C CA . SER B 1 1012 ? 150.661 179.043 151.569 1.00 112.33 994 SER B CA 1
ATOM 6329 C C . SER B 1 1012 ? 149.497 179.999 151.766 1.00 113.33 994 SER B C 1
ATOM 6330 O O . SER B 1 1012 ? 149.694 181.205 151.952 1.00 120.12 994 SER B O 1
ATOM 6333 N N . TYR B 1 1013 ? 148.271 179.474 151.742 1.00 102.01 995 TYR B N 1
ATOM 6334 C CA . TYR B 1 1013 ? 147.103 180.329 151.926 1.00 109.30 995 TYR B CA 1
ATOM 6335 C C . TYR B 1 1013 ? 147.132 181.022 153.281 1.00 119.05 995 TYR B C 1
ATOM 6336 O O . TYR B 1 1013 ? 146.963 182.248 153.377 1.00 120.90 995 TYR B O 1
ATOM 6345 N N . VAL B 1 1014 ? 147.347 180.252 154.348 1.00 107.89 996 VAL B N 1
ATOM 6346 C CA . VAL B 1 1014 ? 147.306 180.844 155.680 1.00 103.03 996 VAL B CA 1
ATOM 6347 C C . VAL B 1 1014 ? 148.401 181.890 155.833 1.00 103.21 996 VAL B C 1
ATOM 6348 O O . VAL B 1 1014 ? 148.166 182.985 156.362 1.00 107.64 996 VAL B O 1
ATOM 6352 N N . LEU B 1 1015 ? 149.607 181.584 155.354 1.00 102.95 997 LEU B N 1
ATOM 6353 C CA . LEU B 1 1015 ? 150.717 182.508 155.538 1.00 102.89 997 LEU B CA 1
ATOM 6354 C C . LEU B 1 1015 ? 150.522 183.791 154.745 1.00 107.71 997 LEU B C 1
ATOM 6355 O O . LEU B 1 1015 ? 150.837 184.878 155.242 1.00 117.22 997 LEU B O 1
ATOM 6360 N N . THR B 1 1016 ? 150.006 183.706 153.516 1.00 103.92 998 THR B N 1
ATOM 6361 C CA . THR B 1 1016 ? 149.815 184.946 152.771 1.00 106.86 998 THR B CA 1
ATOM 6362 C C . THR B 1 1016 ? 148.703 185.791 153.380 1.00 111.29 998 THR B C 1
ATOM 6363 O O . THR B 1 1016 ? 148.800 187.026 153.403 1.00 117.00 998 THR B O 1
ATOM 6367 N N . ALA B 1 1017 ? 147.656 185.154 153.913 1.00 105.53 999 ALA B N 1
ATOM 6368 C CA . ALA B 1 1017 ? 146.641 185.932 154.615 1.00 104.72 999 ALA B CA 1
ATOM 6369 C C . ALA B 1 1017 ? 147.238 186.640 155.825 1.00 108.09 999 ALA B C 1
ATOM 6370 O O . ALA B 1 1017 ? 146.973 187.828 156.062 1.00 110.41 999 ALA B O 1
ATOM 6372 N N . SER B 1 1018 ? 148.070 185.931 156.589 1.00 106.59 1000 SER B N 1
ATOM 6373 C CA . SER B 1 1018 ? 148.685 186.538 157.762 1.00 105.94 1000 SER B CA 1
ATOM 6374 C C . SER B 1 1018 ? 149.580 187.706 157.378 1.00 111.15 1000 SER B C 1
ATOM 6375 O O . SER B 1 1018 ? 149.598 188.733 158.064 1.00 117.35 1000 SER B O 1
ATOM 6378 N N . LEU B 1 1019 ? 150.347 187.563 156.296 1.00 111.98 1001 LEU B N 1
ATOM 6379 C CA . LEU B 1 1019 ? 151.207 188.658 155.862 1.00 105.80 1001 LEU B CA 1
ATOM 6380 C C . LEU B 1 1019 ? 150.393 189.872 155.449 1.00 105.87 1001 LEU B C 1
ATOM 6381 O O . LEU B 1 1019 ? 150.757 191.010 155.774 1.00 106.94 1001 LEU B O 1
ATOM 6386 N N . SER B 1 1020 ? 149.302 189.656 154.716 1.00 109.71 1002 SER B N 1
ATOM 6387 C CA . SER B 1 1020 ? 148.468 190.790 154.348 1.00 109.61 1002 SER B CA 1
ATOM 6388 C C . SER B 1 1020 ? 147.886 191.467 155.573 1.00 112.42 1002 SER B C 1
ATOM 6389 O O . SER B 1 1020 ? 147.659 192.680 155.562 1.00 115.91 1002 SER B O 1
ATOM 6392 N N . TYR B 1 1021 ? 147.606 190.702 156.627 1.00 122.55 1003 TYR B N 1
ATOM 6393 C CA . TYR B 1 1021 ? 147.153 191.327 157.866 1.00 121.50 1003 TYR B CA 1
ATOM 6394 C C . TYR B 1 1021 ? 148.264 192.150 158.507 1.00 125.90 1003 TYR B C 1
ATOM 6395 O O . TYR B 1 1021 ? 148.057 193.312 158.875 1.00 123.43 1003 TYR B O 1
ATOM 6404 N N . ALA B 1 1022 ? 149.455 191.564 158.637 1.00 122.22 1004 ALA B N 1
ATOM 6405 C CA . ALA B 1 1022 ? 150.520 192.204 159.404 1.00 112.75 1004 ALA B CA 1
ATOM 6406 C C . ALA B 1 1022 ? 151.009 193.478 158.736 1.00 110.42 1004 ALA B C 1
ATOM 6407 O O . ALA B 1 1022 ? 151.247 194.483 159.413 1.00 108.11 1004 ALA B O 1
ATOM 6409 N N . LEU B 1 1023 ? 151.157 193.467 157.414 1.00 119.29 1005 LEU B N 1
ATOM 6410 C CA . LEU B 1 1023 ? 151.731 194.633 156.749 1.00 119.12 1005 LEU B CA 1
ATOM 6411 C C . LEU B 1 1023 ? 150.812 195.846 156.757 1.00 121.37 1005 LEU B C 1
ATOM 6412 O O . LEU B 1 1023 ? 151.204 196.891 156.232 1.00 115.51 1005 LEU B O 1
ATOM 6417 N N . CYS B 1 1024 ? 149.611 195.744 157.320 1.00 145.55 1006 CYS B N 1
ATOM 6418 C CA . CYS B 1 1024 ? 148.719 196.894 157.455 1.00 142.00 1006 CYS B CA 1
ATOM 6419 C C . CYS B 1 1024 ? 147.890 196.697 158.710 1.00 143.80 1006 CYS B C 1
ATOM 6420 O O . CYS B 1 1024 ? 146.816 196.084 158.676 1.00 148.49 1006 CYS B O 1
ATOM 6423 N N . PRO B 1 1025 ? 148.363 197.203 159.849 1.00 146.89 1007 PRO B N 1
ATOM 6424 C CA . PRO B 1 1025 ? 147.701 196.891 161.126 1.00 148.78 1007 PRO B CA 1
ATOM 6425 C C . PRO B 1 1025 ? 146.262 197.354 161.208 1.00 153.20 1007 PRO B C 1
ATOM 6426 O O . PRO B 1 1025 ? 145.443 196.684 161.846 1.00 150.60 1007 PRO B O 1
ATOM 6430 N N . ASP B 1 1026 ? 145.925 198.474 160.589 1.00 176.64 1008 ASP B N 1
ATOM 6431 C CA . ASP B 1 1026 ? 144.605 199.068 160.734 1.00 174.22 1008 ASP B CA 1
ATOM 6432 C C . ASP B 1 1026 ? 143.879 199.048 159.392 1.00 174.87 1008 ASP B C 1
ATOM 6433 O O . ASP B 1 1026 ? 144.356 198.476 158.410 1.00 176.28 1008 ASP B O 1
ATOM 6438 N N . GLY B 1 1027 ? 142.711 199.679 159.361 1.00 179.05 1009 GLY B N 1
ATOM 6439 C CA . GLY B 1 1027 ? 141.900 199.761 158.169 1.00 178.01 1009 GLY B CA 1
ATOM 6440 C C . GLY B 1 1027 ? 142.253 200.885 157.227 1.00 179.95 1009 GLY B C 1
ATOM 6441 O O . GLY B 1 1027 ? 141.551 201.092 156.234 1.00 177.67 1009 GLY B O 1
ATOM 6442 N N . SER B 1 1028 ? 143.326 201.627 157.507 1.00 184.37 1010 SER B N 1
ATOM 6443 C CA . SER B 1 1028 ? 143.744 202.719 156.637 1.00 183.45 1010 SER B CA 1
ATOM 6444 C C . SER B 1 1028 ? 144.261 202.234 155.290 1.00 183.50 1010 SER B C 1
ATOM 6445 O O . SER B 1 1028 ? 144.448 203.058 154.389 1.00 181.58 1010 SER B O 1
ATOM 6448 N N . SER B 1 1029 ? 144.500 200.931 155.140 1.00 187.85 1011 SER B N 1
ATOM 6449 C CA . SER B 1 1029 ? 144.970 200.343 153.890 1.00 187.14 1011 SER B CA 1
ATOM 6450 C C . SER B 1 1029 ? 146.268 200.992 153.436 1.00 186.50 1011 SER B C 1
ATOM 6451 O O . SER B 1 1029 ? 147.006 201.554 154.252 1.00 184.54 1011 SER B O 1
ATOM 6454 N N . ARG B 1 1030 ? 146.548 200.918 152.138 1.00 175.38 1012 ARG B N 1
ATOM 6455 C CA . ARG B 1 1030 ? 147.758 201.472 151.549 1.00 173.35 1012 ARG B CA 1
ATOM 6456 C C . ARG B 1 1030 ? 148.995 200.906 152.230 1.00 172.36 1012 ARG B C 1
ATOM 6457 O O . ARG B 1 1030 ? 149.671 201.625 152.974 1.00 170.72 1012 ARG B O 1
ATOM 6465 N N . PRO B 1 1031 ? 149.312 199.631 152.026 1.00 146.23 1013 PRO B N 1
ATOM 6466 C CA . PRO B 1 1031 ? 150.565 199.099 152.563 1.00 143.78 1013 PRO B CA 1
ATOM 6467 C C . PRO B 1 1031 ? 151.752 199.831 151.962 1.00 147.43 1013 PRO B C 1
ATOM 6468 O O . PRO B 1 1031 ? 151.736 200.215 150.792 1.00 154.10 1013 PRO B O 1
ATOM 6472 N N . LEU B 1 1032 ? 152.783 200.037 152.773 1.00 122.76 1014 LEU B N 1
ATOM 6473 C CA . LEU B 1 1032 ? 153.992 200.693 152.304 1.00 117.46 1014 LEU B CA 1
ATOM 6474 C C . LEU B 1 1032 ? 155.118 199.719 151.998 1.00 120.94 1014 LEU B C 1
ATOM 6475 O O . LEU B 1 1032 ? 156.222 200.157 151.676 1.00 129.21 1014 LEU B O 1
ATOM 6480 N N . PHE B 1 1033 ? 154.873 198.418 152.094 1.00 112.00 1015 PHE B N 1
ATOM 6481 C CA . PHE B 1 1033 ? 155.860 197.408 151.746 1.00 106.19 1015 PHE B CA 1
ATOM 6482 C C . PHE B 1 1033 ? 155.127 196.277 151.050 1.00 110.60 1015 PHE B C 1
ATOM 6483 O O . PHE B 1 1033 ? 154.137 195.770 151.578 1.00 125.52 1015 PHE B O 1
ATOM 6491 N N . GLY B 1 1034 ? 155.595 195.888 149.868 1.00 107.98 1016 GLY B N 1
ATOM 6492 C CA . GLY B 1 1034 ? 154.814 194.981 149.053 1.00 117.49 1016 GLY B CA 1
ATOM 6493 C C . GLY B 1 1034 ? 155.535 193.851 148.348 1.00 119.60 1016 GLY B C 1
ATOM 6494 O O . GLY B 1 1034 ? 155.135 193.477 147.243 1.00 122.11 1016 GLY B O 1
ATOM 6495 N N . THR B 1 1035 ? 156.583 193.293 148.942 1.00 120.94 1017 THR B N 1
ATOM 6496 C CA . THR B 1 1035 ? 157.301 192.189 148.325 1.00 118.89 1017 THR B CA 1
ATOM 6497 C C . THR B 1 1035 ? 157.258 190.956 149.214 1.00 115.25 1017 THR B C 1
ATOM 6498 O O . THR B 1 1035 ? 157.079 191.043 150.429 1.00 115.10 1017 THR B O 1
ATOM 6502 N N . ILE B 1 1036 ? 157.412 189.798 148.582 1.00 106.87 1018 ILE B N 1
ATOM 6503 C CA . ILE B 1 1036 ? 157.453 188.524 149.287 1.00 106.47 1018 ILE B CA 1
ATOM 6504 C C . ILE B 1 1036 ? 158.215 187.539 148.419 1.00 117.12 1018 ILE B C 1
ATOM 6505 O O . ILE B 1 1036 ? 158.072 187.539 147.196 1.00 121.32 1018 ILE B O 1
ATOM 6510 N N . VAL B 1 1037 ? 159.028 186.698 149.052 1.00 118.74 1019 VAL B N 1
ATOM 6511 C CA . VAL B 1 1037 ? 159.842 185.742 148.319 1.00 122.11 1019 VAL B CA 1
ATOM 6512 C C . VAL B 1 1037 ? 159.465 184.330 148.741 1.00 122.53 1019 VAL B C 1
ATOM 6513 O O . VAL B 1 1037 ? 158.953 184.096 149.837 1.00 123.95 1019 VAL B O 1
ATOM 6517 N N . LEU B 1 1038 ? 159.711 183.387 147.838 1.00 126.59 1020 LEU B N 1
ATOM 6518 C CA . LEU B 1 1038 ? 159.512 181.969 148.089 1.00 126.37 1020 LEU B CA 1
ATOM 6519 C C . LEU B 1 1038 ? 160.752 181.213 147.649 1.00 124.36 1020 LEU B C 1
ATOM 6520 O O . LEU B 1 1038 ? 161.425 181.604 146.695 1.00 131.12 1020 LEU B O 1
ATOM 6525 N N . ASP B 1 1039 ? 161.052 180.126 148.347 1.00 131.07 1021 ASP B N 1
ATOM 6526 C CA . ASP B 1 1039 ? 162.215 179.308 148.042 1.00 134.71 1021 ASP B CA 1
ATOM 6527 C C . ASP B 1 1039 ? 161.780 177.882 147.746 1.00 138.87 1021 ASP B C 1
ATOM 6528 O O . ASP B 1 1039 ? 160.929 177.328 148.445 1.00 142.47 1021 ASP B O 1
ATOM 6533 N N . GLN B 1 1040 ? 162.377 177.294 146.714 1.00 138.39 1022 GLN B N 1
ATOM 6534 C CA . GLN B 1 1040 ? 162.002 175.970 146.233 1.00 132.88 1022 GLN B CA 1
ATOM 6535 C C . GLN B 1 1040 ? 160.506 175.899 145.960 1.00 136.35 1022 GLN B C 1
ATOM 6536 O O . GLN B 1 1040 ? 159.807 174.995 146.416 1.00 145.00 1022 GLN B O 1
ATOM 6542 N N . ALA B 1 1041 ? 160.017 176.870 145.199 1.00 127.79 1023 ALA B N 1
ATOM 6543 C CA . ALA B 1 1041 ? 158.587 176.986 144.967 1.00 132.40 1023 ALA B CA 1
ATOM 6544 C C . ALA B 1 1041 ? 158.053 175.769 144.227 1.00 137.10 1023 ALA B C 1
ATOM 6545 O O . ALA B 1 1041 ? 158.691 175.253 143.307 1.00 136.61 1023 ALA B O 1
ATOM 6547 N N . PHE B 1 1042 ? 156.875 175.313 144.643 1.00 132.90 1024 PHE B N 1
ATOM 6548 C CA . PHE B 1 1042 ? 156.165 174.203 144.011 1.00 127.83 1024 PHE B CA 1
ATOM 6549 C C . PHE B 1 1042 ? 157.055 172.966 143.905 1.00 130.90 1024 PHE B C 1
ATOM 6550 O O . PHE B 1 1042 ? 157.383 172.494 142.818 1.00 136.22 1024 PHE B O 1
ATOM 6558 N N . SER B 1 1043 ? 157.449 172.441 145.060 1.00 131.48 1025 SER B N 1
ATOM 6559 C CA . SER B 1 1043 ? 158.326 171.283 145.082 1.00 132.42 1025 SER B CA 1
ATOM 6560 C C . SER B 1 1043 ? 157.596 169.968 145.298 1.00 140.53 1025 SER B C 1
ATOM 6561 O O . SER B 1 1043 ? 158.184 168.911 145.055 1.00 144.87 1025 SER B O 1
ATOM 6564 N N . ARG B 1 1044 ? 156.342 169.995 145.756 1.00 136.00 1026 ARG B N 1
ATOM 6565 C CA . ARG B 1 1044 ? 155.627 168.758 146.046 1.00 132.19 1026 ARG B CA 1
ATOM 6566 C C . ARG B 1 1044 ? 154.187 168.796 145.551 1.00 129.92 1026 ARG B C 1
ATOM 6567 O O . ARG B 1 1044 ? 153.310 168.180 146.161 1.00 131.60 1026 ARG B O 1
ATOM 6575 N N . SER B 1 1045 ? 153.914 169.496 144.454 1.00 138.85 1027 SER B N 1
ATOM 6576 C CA . SER B 1 1045 ? 152.549 169.642 143.972 1.00 138.76 1027 SER B CA 1
ATOM 6577 C C . SER B 1 1045 ? 152.525 169.510 142.456 1.00 138.64 1027 SER B C 1
ATOM 6578 O O . SER B 1 1045 ? 153.565 169.407 141.802 1.00 142.54 1027 SER B O 1
ATOM 6581 N N . SER B 1 1046 ? 151.321 169.515 141.896 1.00 130.01 1028 SER B N 1
ATOM 6582 C CA . SER B 1 1046 ? 151.102 169.351 140.471 1.00 132.18 1028 SER B CA 1
ATOM 6583 C C . SER B 1 1046 ? 150.806 170.695 139.815 1.00 134.66 1028 SER B C 1
ATOM 6584 O O . SER B 1 1046 ? 150.933 171.758 140.428 1.00 137.13 1028 SER B O 1
ATOM 6587 N N . HIS B 1 1047 ? 150.398 170.647 138.548 1.00 132.37 1029 HIS B N 1
ATOM 6588 C CA . HIS B 1 1047 ? 150.235 171.861 137.757 1.00 133.14 1029 HIS B CA 1
ATOM 6589 C C . HIS B 1 1047 ? 149.110 172.737 138.302 1.00 137.35 1029 HIS B C 1
ATOM 6590 O O . HIS B 1 1047 ? 149.301 173.938 138.547 1.00 142.39 1029 HIS B O 1
ATOM 6597 N N . ALA B 1 1048 ? 147.934 172.148 138.518 1.00 127.24 1030 ALA B N 1
ATOM 6598 C CA . ALA B 1 1048 ? 146.772 172.938 138.907 1.00 126.25 1030 ALA B CA 1
ATOM 6599 C C . ALA B 1 1048 ? 146.974 173.595 140.265 1.00 133.53 1030 ALA B C 1
ATOM 6600 O O . ALA B 1 1048 ? 146.568 174.746 140.475 1.00 135.06 1030 ALA B O 1
ATOM 6602 N N . VAL B 1 1049 ? 147.599 172.879 141.198 1.00 131.30 1031 VAL B N 1
ATOM 6603 C CA . VAL B 1 1049 ? 147.844 173.435 142.523 1.00 128.44 1031 VAL B CA 1
ATOM 6604 C C . VAL B 1 1049 ? 148.733 174.666 142.429 1.00 128.78 1031 VAL B C 1
ATOM 6605 O O . VAL B 1 1049 ? 148.472 175.693 143.070 1.00 131.50 1031 VAL B O 1
ATOM 6609 N N . ALA B 1 1050 ? 149.795 174.584 141.629 1.00 119.62 1032 ALA B N 1
ATOM 6610 C CA . ALA B 1 1050 ? 150.671 175.734 141.458 1.00 123.43 1032 ALA B CA 1
ATOM 6611 C C . ALA B 1 1050 ? 149.922 176.903 140.842 1.00 121.54 1032 ALA B C 1
ATOM 6612 O O . ALA B 1 1050 ? 150.095 178.056 141.262 1.00 129.36 1032 ALA B O 1
ATOM 6614 N N . GLY B 1 1051 ? 149.084 176.628 139.843 1.00 112.30 1033 GLY B N 1
ATOM 6615 C CA . GLY B 1 1051 ? 148.302 177.700 139.257 1.00 112.40 1033 GLY B CA 1
ATOM 6616 C C . GLY B 1 1051 ? 147.429 178.393 140.283 1.00 116.83 1033 GLY B C 1
ATOM 6617 O O . GLY B 1 1051 ? 147.347 179.626 140.320 1.00 126.85 1033 GLY B O 1
ATOM 6618 N N . ARG B 1 1052 ? 146.786 177.613 141.150 1.00 129.98 1034 ARG B N 1
ATOM 6619 C CA . ARG B 1 1052 ? 145.909 178.216 142.146 1.00 135.37 1034 ARG B CA 1
ATOM 6620 C C . ARG B 1 1052 ? 146.699 179.021 143.172 1.00 136.31 1034 ARG B C 1
ATOM 6621 O O . ARG B 1 1052 ? 146.247 180.085 143.611 1.00 136.88 1034 ARG B O 1
ATOM 6629 N N . ILE B 1 1053 ? 147.884 178.545 143.556 1.00 114.81 1035 ILE B N 1
ATOM 6630 C CA . ILE B 1 1053 ? 148.705 179.312 144.492 1.00 109.30 1035 ILE B CA 1
ATOM 6631 C C . ILE B 1 1053 ? 149.077 180.660 143.891 1.00 111.72 1035 ILE B C 1
ATOM 6632 O O . ILE B 1 1053 ? 148.992 181.703 144.555 1.00 110.74 1035 ILE B O 1
ATOM 6637 N N . ILE B 1 1054 ? 149.496 180.660 142.625 1.00 114.74 1036 ILE B N 1
ATOM 6638 C CA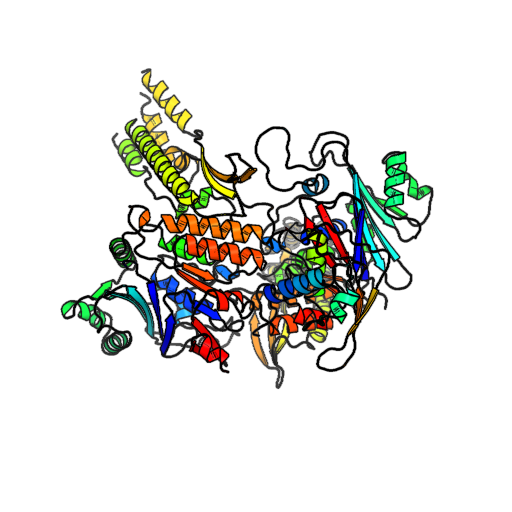 . ILE B 1 1054 ? 149.887 181.912 141.985 1.00 107.55 1036 ILE B CA 1
ATOM 6639 C C . ILE B 1 1054 ? 148.702 182.860 141.892 1.00 108.64 1036 ILE B C 1
ATOM 6640 O O . ILE B 1 1054 ? 148.836 184.072 142.114 1.00 113.52 1036 ILE B O 1
ATOM 6645 N N . ALA B 1 1055 ? 147.523 182.331 141.561 1.00 119.63 1037 ALA B N 1
ATOM 6646 C CA . ALA B 1 1055 ? 146.337 183.180 141.520 1.00 118.74 1037 ALA B CA 1
ATOM 6647 C C . ALA B 1 1055 ? 146.054 183.791 142.883 1.00 120.82 1037 ALA B C 1
ATOM 6648 O O . ALA B 1 1055 ? 145.718 184.980 142.988 1.00 126.08 1037 ALA B O 1
ATOM 6650 N N . ALA B 1 1056 ? 146.193 182.995 143.944 1.00 113.06 1038 ALA B N 1
ATOM 6651 C CA . ALA B 1 1056 ? 145.955 183.515 145.285 1.00 117.08 1038 ALA B CA 1
ATOM 6652 C C . ALA B 1 1056 ? 146.913 184.648 145.612 1.00 121.30 1038 ALA B C 1
ATOM 6653 O O . ALA B 1 1056 ? 146.506 185.671 146.173 1.00 116.23 1038 ALA B O 1
ATOM 6655 N N . LEU B 1 1057 ? 148.190 184.486 145.266 1.00 131.16 1039 LEU B N 1
ATOM 6656 C CA . LEU B 1 1057 ? 149.149 185.557 145.524 1.00 124.13 1039 LEU B CA 1
ATOM 6657 C C . LEU B 1 1057 ? 148.788 186.813 144.749 1.00 124.31 1039 LEU B C 1
ATOM 6658 O O . LEU B 1 1057 ? 148.847 187.923 145.288 1.00 122.59 1039 LEU B O 1
ATOM 6663 N N . ARG B 1 1058 ? 148.396 186.658 143.485 1.00 144.51 1040 ARG B N 1
ATOM 6664 C CA . ARG B 1 1058 ? 148.080 187.833 142.684 1.00 140.88 1040 ARG B CA 1
ATOM 6665 C C . ARG B 1 1058 ? 146.838 188.547 143.195 1.00 138.17 1040 ARG B C 1
ATOM 6666 O O . ARG B 1 1058 ? 146.711 189.764 143.020 1.00 136.88 1040 ARG B O 1
ATOM 6674 N N . GLU B 1 1059 ? 145.915 187.819 143.824 1.00 134.55 1041 GLU B N 1
ATOM 6675 C CA . GLU B 1 1059 ? 144.667 188.445 144.253 1.00 135.04 1041 GLU B CA 1
ATOM 6676 C C . GLU B 1 1059 ? 144.889 189.498 145.334 1.00 134.60 1041 GLU B C 1
ATOM 6677 O O . GLU B 1 1059 ? 144.310 190.588 145.271 1.00 133.59 1041 GLU B O 1
ATOM 6683 N N . PHE B 1 1060 ? 145.704 189.190 146.343 1.00 132.45 1042 PHE B N 1
ATOM 6684 C CA . PHE B 1 1060 ? 145.865 190.108 147.464 1.00 132.85 1042 PHE B CA 1
ATOM 6685 C C . PHE B 1 1060 ? 146.624 191.369 147.088 1.00 133.11 1042 PHE B C 1
ATOM 6686 O O . PHE B 1 1060 ? 146.516 192.372 147.797 1.00 128.91 1042 PHE B O 1
ATOM 6694 N N . GLY B 1 1061 ? 147.390 191.345 146.005 1.00 127.34 1043 GLY B N 1
ATOM 6695 C CA . GLY B 1 1061 ? 148.140 192.514 145.600 1.00 124.15 1043 GLY B CA 1
ATOM 6696 C C . GLY B 1 1061 ? 149.554 192.524 146.133 1.00 125.92 1043 GLY B C 1
ATOM 6697 O O . GLY B 1 1061 ? 149.988 193.504 146.742 1.00 121.89 1043 GLY B O 1
ATOM 6698 N N . LEU B 1 1062 ? 150.284 191.437 145.913 1.00 122.56 1044 LEU B N 1
ATOM 6699 C CA . LEU B 1 1062 ? 151.659 191.305 146.363 1.00 120.09 1044 LEU B CA 1
ATOM 6700 C C . LEU B 1 1062 ? 152.574 191.046 145.175 1.00 127.79 1044 LEU B C 1
ATOM 6701 O O . LEU B 1 1062 ? 152.228 190.289 144.265 1.00 132.09 1044 LEU B O 1
ATOM 6706 N N . HIS B 1 1063 ? 153.739 191.680 145.189 1.00 117.20 1045 HIS B N 1
ATOM 6707 C CA . HIS B 1 1063 ? 154.759 191.504 144.165 1.00 107.38 1045 HIS B CA 1
ATOM 6708 C C . HIS B 1 1063 ? 155.737 190.443 144.648 1.00 116.15 1045 HIS B C 1
ATOM 6709 O O . HIS B 1 1063 ? 156.328 190.588 145.720 1.00 120.51 1045 HIS B O 1
ATOM 6716 N N . ALA B 1 1064 ? 155.904 189.378 143.868 1.00 105.20 1046 ALA B N 1
ATOM 6717 C CA . ALA B 1 1064 ? 156.599 188.193 144.345 1.00 101.02 1046 ALA B CA 1
ATOM 6718 C C . ALA B 1 1064 ? 157.694 187.771 143.380 1.00 100.02 1046 ALA B C 1
ATOM 6719 O O . ALA B 1 1064 ? 157.656 188.078 142.189 1.00 99.10 1046 ALA B O 1
ATOM 6721 N N . VAL B 1 1065 ? 158.683 187.059 143.922 1.00 107.76 1047 VAL B N 1
ATOM 6722 C CA . VAL B 1 1065 ? 159.750 186.448 143.142 1.00 107.41 1047 VAL B CA 1
ATOM 6723 C C . VAL B 1 1065 ? 159.827 184.974 143.512 1.00 115.88 1047 VAL B C 1
ATOM 6724 O O . VAL B 1 1065 ? 159.525 184.584 144.643 1.00 124.71 1047 VAL B O 1
ATOM 6728 N N . PHE B 1 1066 ? 160.231 184.149 142.550 1.00 106.03 1048 PHE B N 1
ATOM 6729 C CA . PHE B 1 1066 ? 160.222 182.704 142.706 1.00 104.01 1048 PHE B CA 1
ATOM 6730 C C . PHE B 1 1066 ? 161.616 182.143 142.479 1.00 102.59 1048 PHE B C 1
ATOM 6731 O O . PHE B 1 1066 ? 162.406 182.699 141.715 1.00 105.77 1048 PHE B O 1
ATOM 6739 N N . ILE B 1 1067 ? 161.909 181.032 143.142 1.00 109.86 1049 ILE B N 1
ATOM 6740 C CA . ILE B 1 1067 ? 163.190 180.350 143.025 1.00 104.17 1049 ILE B CA 1
ATOM 6741 C C . ILE B 1 1067 ? 162.926 178.900 142.658 1.00 111.25 1049 ILE B C 1
ATOM 6742 O O . ILE B 1 1067 ? 162.138 178.225 143.326 1.00 126.22 1049 ILE B O 1
ATOM 6747 N N . THR B 1 1068 ? 163.588 178.415 141.606 1.00 108.09 1050 THR B N 1
ATOM 6748 C CA . THR B 1 1068 ? 163.308 177.078 141.112 1.00 116.49 1050 THR B CA 1
ATOM 6749 C C . THR B 1 1068 ? 164.568 176.442 140.546 1.00 116.01 1050 THR B C 1
ATOM 6750 O O . THR B 1 1068 ? 165.267 177.090 139.756 1.00 118.61 1050 THR B O 1
ATOM 6754 N N . PRO B 1 1069 ? 164.874 175.196 140.898 1.00 108.99 1051 PRO B N 1
ATOM 6755 C CA . PRO B 1 1069 ? 166.069 174.548 140.347 1.00 103.08 1051 PRO B CA 1
ATOM 6756 C C . PRO B 1 1069 ? 165.897 174.169 138.891 1.00 111.05 1051 PRO B C 1
ATOM 6757 O O . PRO B 1 1069 ? 166.069 173.003 138.530 1.00 116.06 1051 PRO B O 1
ATOM 6761 N N . ASN B 1 1070 ? 165.551 175.145 138.054 1.00 123.80 1052 ASN B N 1
ATOM 6762 C CA . ASN B 1 1070 ? 165.400 174.957 136.614 1.00 118.59 1052 ASN B CA 1
ATOM 6763 C C . ASN B 1 1070 ? 164.259 173.986 136.296 1.00 122.26 1052 ASN B C 1
ATOM 6764 O O . ASN B 1 1070 ? 164.442 172.961 135.642 1.00 119.81 1052 ASN B O 1
ATOM 6769 N N . LYS B 1 1071 ? 163.064 174.335 136.770 1.00 135.86 1053 LYS B N 1
ATOM 6770 C CA . LYS B 1 1071 ? 161.876 173.519 136.568 1.00 133.14 1053 LYS B CA 1
ATOM 6771 C C . LYS B 1 1071 ? 160.661 174.414 136.379 1.00 136.58 1053 LYS B C 1
ATOM 6772 O O . LYS B 1 1071 ? 160.673 175.592 136.737 1.00 140.91 1053 LYS B O 1
ATOM 6778 N N . GLU B 1 1072 ? 159.607 173.835 135.804 1.00 149.29 1054 GLU B N 1
ATOM 6779 C CA . GLU B 1 1072 ? 158.316 174.506 135.641 1.00 147.88 1054 GLU B CA 1
ATOM 6780 C C . GLU B 1 1072 ? 158.452 175.813 134.863 1.00 150.75 1054 GLU B C 1
ATOM 6781 O O . GLU B 1 1072 ? 157.947 176.858 135.269 1.00 153.63 1054 GLU B O 1
ATOM 6787 N N . MET B 1 1073 ? 159.144 175.748 133.727 1.00 144.70 1055 MET B N 1
ATOM 6788 C CA . MET B 1 1073 ? 159.382 176.963 132.957 1.00 143.38 1055 MET B CA 1
ATOM 6789 C C . MET B 1 1073 ? 158.119 177.432 132.250 1.00 144.18 1055 MET B C 1
ATOM 6790 O O . MET B 1 1073 ? 157.858 178.639 132.169 1.00 146.13 1055 MET B O 1
ATOM 6795 N N . ARG B 1 1074 ? 157.325 176.495 131.727 1.00 148.80 1056 ARG B N 1
ATOM 6796 C CA . ARG B 1 1074 ? 156.147 176.879 130.957 1.00 150.31 1056 ARG B CA 1
ATOM 6797 C C . ARG B 1 1074 ? 155.161 177.658 131.808 1.00 149.48 1056 ARG B C 1
ATOM 6798 O O . ARG B 1 1074 ? 154.607 178.669 131.363 1.00 149.89 1056 ARG B O 1
ATOM 6806 N N . LEU B 1 1075 ? 154.924 177.202 133.035 1.00 132.56 1057 LEU B N 1
ATOM 6807 C CA . LEU B 1 1075 ? 154.028 177.933 133.919 1.00 134.23 1057 LEU B CA 1
ATOM 6808 C C . LEU B 1 1075 ? 154.592 179.304 134.260 1.00 136.68 1057 LEU B C 1
ATOM 6809 O O . LEU B 1 1075 ? 153.853 180.292 134.306 1.00 135.65 1057 LEU B O 1
ATOM 6814 N N . LEU B 1 1076 ? 155.900 179.384 134.501 1.00 137.00 1058 LEU B N 1
ATOM 6815 C CA . LEU B 1 1076 ? 156.492 180.653 134.898 1.00 133.46 1058 LEU B CA 1
ATOM 6816 C C . LEU B 1 1076 ? 156.403 181.684 133.785 1.00 136.17 1058 LEU B C 1
ATOM 6817 O O . LEU B 1 1076 ? 156.178 182.869 134.051 1.00 140.51 1058 LEU B O 1
ATOM 6822 N N . ARG B 1 1077 ? 156.569 181.259 132.533 1.00 144.06 1059 ARG B N 1
ATOM 6823 C CA . ARG B 1 1077 ? 156.684 182.237 131.459 1.00 141.96 1059 ARG B CA 1
ATOM 6824 C C . ARG B 1 1077 ? 155.425 183.072 131.274 1.00 145.11 1059 ARG B C 1
ATOM 6825 O O . ARG B 1 1077 ? 155.509 184.179 130.737 1.00 150.30 1059 ARG B O 1
ATOM 6833 N N . HIS B 1 1078 ? 154.262 182.580 131.699 1.00 136.45 1060 HIS B N 1
ATOM 6834 C CA . HIS B 1 1078 ? 153.037 183.352 131.518 1.00 138.14 1060 HIS B CA 1
ATOM 6835 C C . HIS B 1 1078 ? 152.956 184.515 132.494 1.00 140.40 1060 HIS B C 1
ATOM 6836 O O . HIS B 1 1078 ? 152.552 185.620 132.118 1.00 142.62 1060 HIS B O 1
ATOM 6843 N N . HIS B 1 1079 ? 153.321 184.285 133.751 1.00 128.68 1061 HIS B N 1
ATOM 6844 C CA . HIS B 1 1079 ? 153.072 185.238 134.821 1.00 127.37 1061 HIS B CA 1
ATOM 6845 C C . HIS B 1 1079 ? 154.310 186.029 135.218 1.00 129.73 1061 HIS B C 1
ATOM 6846 O O . HIS B 1 1079 ? 154.270 186.757 136.211 1.00 135.08 1061 HIS B O 1
ATOM 6853 N N . THR B 1 1080 ? 155.403 185.908 134.473 1.00 124.74 1062 THR B N 1
ATOM 6854 C CA . THR B 1 1080 ? 156.667 186.516 134.854 1.00 119.67 1062 THR B CA 1
ATOM 6855 C C . THR B 1 1080 ? 157.299 187.172 133.639 1.00 126.57 1062 THR B C 1
ATOM 6856 O O . THR B 1 1080 ? 157.109 186.717 132.512 1.00 138.39 1062 THR B O 1
ATOM 6860 N N . ARG B 1 1081 ? 158.045 188.250 133.865 1.00 136.52 1063 ARG B N 1
ATOM 6861 C CA . ARG B 1 1081 ? 158.652 188.993 132.763 1.00 138.01 1063 ARG B CA 1
ATOM 6862 C C . ARG B 1 1081 ? 160.086 189.402 133.089 1.00 138.70 1063 ARG B C 1
ATOM 6863 O O . ARG B 1 1081 ? 160.486 190.547 132.888 1.00 138.82 1063 ARG B O 1
ATOM 6871 N N . SER B 1 1082 ? 160.881 188.459 133.583 1.00 139.93 1064 SER B N 1
ATOM 6872 C CA . SER B 1 1082 ? 162.307 188.670 133.818 1.00 135.42 1064 SER B CA 1
ATOM 6873 C C . SER B 1 1082 ? 162.930 187.330 134.183 1.00 139.05 1064 SER B C 1
ATOM 6874 O O . SER B 1 1082 ? 162.243 186.310 134.261 1.00 146.08 1064 SER B O 1
ATOM 6877 N N . ALA B 1 1083 ? 164.244 187.337 134.388 1.00 115.41 1065 ALA B N 1
ATOM 6878 C CA . ALA B 1 1083 ? 164.964 186.150 134.829 1.00 108.92 1065 ALA B CA 1
ATOM 6879 C C . ALA B 1 1083 ? 166.355 186.559 135.281 1.00 113.62 1065 ALA B C 1
ATOM 6880 O O . ALA B 1 1083 ? 166.863 187.609 134.884 1.00 118.59 1065 ALA B O 1
ATOM 6882 N N . VAL B 1 1084 ? 166.961 185.721 136.120 1.00 99.96 1066 VAL B N 1
ATOM 6883 C CA . VAL B 1 1084 ? 168.318 185.933 136.617 1.00 98.17 1066 VAL B CA 1
ATOM 6884 C C . VAL B 1 1084 ? 169.002 184.574 136.680 1.00 102.48 1066 VAL B C 1
ATOM 6885 O O . VAL B 1 1084 ? 168.622 183.730 137.494 1.00 113.96 1066 VAL B O 1
ATOM 6889 N N . VAL B 1 1085 ? 170.013 184.362 135.842 1.00 91.08 1067 VAL B N 1
ATOM 6890 C CA . VAL B 1 1085 ? 170.664 183.063 135.711 1.00 88.47 1067 VAL B CA 1
ATOM 6891 C C . VAL B 1 1085 ? 171.976 183.075 136.480 1.00 98.61 1067 VAL B C 1
ATOM 6892 O O . VAL B 1 1085 ? 172.824 183.944 136.253 1.00 111.63 1067 VAL B O 1
ATOM 6896 N N . VAL B 1 1086 ? 172.161 182.101 137.369 1.00 96.22 1068 VAL B N 1
ATOM 6897 C CA . VAL B 1 1086 ? 173.372 181.983 138.176 1.00 93.56 1068 VAL B CA 1
ATOM 6898 C C . VAL B 1 1086 ? 174.111 180.723 137.763 1.00 95.73 1068 VAL B C 1
ATOM 6899 O O . VAL B 1 1086 ? 173.513 179.647 137.676 1.00 105.13 1068 VAL B O 1
ATOM 6903 N N . HIS B 1 1087 ? 175.406 180.856 137.500 1.00 111.66 1069 HIS B N 1
ATOM 6904 C CA . HIS B 1 1087 ? 176.232 179.723 137.119 1.00 107.73 1069 HIS B CA 1
ATOM 6905 C C . HIS B 1 1087 ? 177.551 179.790 137.867 1.00 114.25 1069 HIS B C 1
ATOM 6906 O O . HIS B 1 1087 ? 178.070 180.873 138.138 1.00 125.42 1069 HIS B O 1
ATOM 6913 N N . ARG B 1 1088 ? 178.095 178.621 138.190 1.00 130.30 1070 ARG B N 1
ATOM 6914 C CA . ARG B 1 1088 ? 179.305 178.516 138.991 1.00 134.69 1070 ARG B CA 1
ATOM 6915 C C . ARG B 1 1088 ? 180.296 177.582 138.322 1.00 134.04 1070 ARG B C 1
ATOM 6916 O O . ARG B 1 1088 ? 179.960 176.438 138.013 1.00 138.69 1070 ARG B O 1
ATOM 6924 N N . ARG B 1 1089 ? 181.516 178.064 138.117 1.00 144.93 1071 ARG B N 1
ATOM 6925 C CA . ARG B 1 1089 ? 182.601 177.259 137.579 1.00 143.59 1071 ARG B CA 1
ATOM 6926 C C . ARG B 1 1089 ? 183.766 177.300 138.553 1.00 149.45 1071 ARG B C 1
ATOM 6927 O O . ARG B 1 1089 ? 184.134 178.373 139.038 1.00 155.34 1071 ARG B O 1
ATOM 6935 N N . GLY B 1 1090 ? 184.341 176.141 138.840 1.00 146.08 1072 GLY B N 1
ATOM 6936 C CA . GLY B 1 1090 ? 185.414 176.098 139.809 1.00 144.29 1072 GLY B CA 1
ATOM 6937 C C . GLY B 1 1090 ? 184.917 176.425 141.199 1.00 147.42 1072 GLY B C 1
ATOM 6938 O O . GLY B 1 1090 ? 184.290 175.588 141.852 1.00 144.81 1072 GLY B O 1
ATOM 6939 N N . VAL B 1 1091 ? 185.203 177.639 141.672 1.00 151.13 1073 VAL B N 1
ATOM 6940 C CA . VAL B 1 1091 ? 184.766 178.081 142.988 1.00 147.69 1073 VAL B CA 1
ATOM 6941 C C . VAL B 1 1091 ? 184.122 179.460 142.969 1.00 148.52 1073 VAL B C 1
ATOM 6942 O O . VAL B 1 1091 ? 183.654 179.924 144.009 1.00 148.41 1073 VAL B O 1
ATOM 6946 N N . GLU B 1 1092 ? 184.060 180.125 141.822 1.00 153.64 1074 GLU B N 1
ATOM 6947 C CA . GLU B 1 1092 ? 183.502 181.463 141.704 1.00 148.99 1074 GLU B CA 1
ATOM 6948 C C . GLU B 1 1092 ? 182.162 181.418 140.981 1.00 149.27 1074 GLU B C 1
ATOM 6949 O O . GLU B 1 1092 ? 181.972 180.636 140.049 1.00 154.76 1074 GLU B O 1
ATOM 6955 N N . SER B 1 1093 ? 181.233 182.263 141.409 1.00 117.35 1075 SER B N 1
ATOM 6956 C CA . SER B 1 1093 ? 179.901 182.311 140.829 1.00 119.40 1075 SER B CA 1
ATOM 6957 C C . SER B 1 1093 ? 179.690 183.624 140.086 1.00 123.09 1075 SER B C 1
ATOM 6958 O O . SER B 1 1093 ? 180.471 184.566 140.212 1.00 132.93 1075 SER B O 1
ATOM 6961 N N . SER B 1 1094 ? 178.616 183.683 139.301 1.00 108.70 1076 SER B N 1
ATOM 6962 C CA . SER B 1 1094 ? 178.368 184.847 138.464 1.00 109.40 1076 SER B CA 1
ATOM 6963 C C . SER B 1 1094 ? 176.882 184.977 138.172 1.00 114.39 1076 SER B C 1
ATOM 6964 O O . SER B 1 1094 ? 176.116 184.025 138.322 1.00 116.81 1076 SER B O 1
ATOM 6967 N N . LEU B 1 1095 ? 176.484 186.173 137.740 1.00 102.22 1077 LEU B N 1
ATOM 6968 C CA . LEU B 1 1095 ? 175.087 186.514 137.507 1.00 94.22 1077 LEU B CA 1
ATOM 6969 C C . LEU B 1 1095 ? 174.907 187.110 136.119 1.00 107.79 1077 LEU B C 1
ATOM 6970 O O . LEU B 1 1095 ? 175.745 187.888 135.659 1.00 115.62 1077 LEU B O 1
ATOM 6975 N N . VAL B 1 1096 ? 173.808 186.742 135.456 1.00 117.42 1078 VAL B N 1
ATOM 6976 C CA . VAL B 1 1096 ? 173.400 187.319 134.181 1.00 108.43 1078 VAL B CA 1
ATOM 6977 C C . VAL B 1 1096 ? 171.925 187.683 134.273 1.00 109.17 1078 VAL B C 1
ATOM 6978 O O . VAL B 1 1096 ? 171.173 187.089 135.049 1.00 113.97 1078 VAL B O 1
ATOM 6982 N N . SER B 1 1097 ? 171.503 188.650 133.464 1.00 126.13 1079 SER B N 1
ATOM 6983 C CA . SER B 1 1097 ? 170.144 189.165 133.526 1.00 129.81 1079 SER B CA 1
ATOM 6984 C C . SER B 1 1097 ? 169.497 189.177 132.147 1.00 135.70 1079 SER B C 1
ATOM 6985 O O . SER B 1 1097 ? 170.168 189.369 131.132 1.00 138.90 1079 SER B O 1
ATOM 6988 N N . LEU B 1 1098 ? 168.177 188.987 132.124 1.00 138.98 1080 LEU B N 1
ATOM 6989 C CA . LEU B 1 1098 ? 167.389 188.922 130.898 1.00 132.51 1080 LEU B CA 1
ATOM 6990 C C . LEU B 1 1098 ? 166.106 189.714 131.090 1.00 138.82 1080 LEU B C 1
ATOM 6991 O O . LEU B 1 1098 ? 165.877 190.311 132.145 1.00 147.07 1080 LEU B O 1
ATOM 6996 N N . SER B 1 1099 ? 165.261 189.717 130.060 1.00 141.42 1081 SER B N 1
ATOM 6997 C CA . SER B 1 1099 ? 163.926 190.302 130.112 1.00 141.79 1081 SER B CA 1
ATOM 6998 C C . SER B 1 1099 ? 163.231 190.016 128.792 1.00 144.51 1081 SER B C 1
ATOM 6999 O O . SER B 1 1099 ? 163.875 189.663 127.802 1.00 150.77 1081 SER B O 1
ATOM 7002 N N . TRP B 1 1100 ? 161.910 190.170 128.789 1.00 142.69 1082 TRP B N 1
ATOM 7003 C CA . TRP B 1 1100 ? 161.117 189.977 127.582 1.00 144.25 1082 TRP B CA 1
ATOM 7004 C C . TRP B 1 1100 ? 159.811 190.738 127.729 1.00 141.13 1082 TRP B C 1
ATOM 7005 O O . TRP B 1 1100 ? 159.438 191.165 128.822 1.00 143.75 1082 TRP B O 1
ATOM 7016 N N . GLU B 1 1101 ? 159.117 190.897 126.610 1.00 156.59 1083 GLU B N 1
ATOM 7017 C CA . GLU B 1 1101 ? 157.875 191.656 126.580 1.00 156.55 1083 GLU B CA 1
ATOM 7018 C C . GLU B 1 1101 ? 156.995 191.251 125.401 1.00 159.21 1083 GLU B C 1
ATOM 7019 O O . GLU B 1 1101 ? 155.769 191.244 125.498 1.00 156.07 1083 GLU B O 1
ATOM 7025 N N . ALA C 2 422 ? 151.570 165.613 129.018 1.00 184.19 404 ALA C N 1
ATOM 7026 C CA . ALA C 2 422 ? 152.758 166.363 129.405 1.00 189.94 404 ALA C CA 1
ATOM 7027 C C . ALA C 2 422 ? 154.024 165.666 128.921 1.00 191.61 404 ALA C C 1
ATOM 7028 O O . ALA C 2 422 ? 155.047 165.677 129.601 1.00 190.60 404 ALA C O 1
ATOM 7030 N N . PHE C 2 423 ? 153.948 165.066 127.738 1.00 193.68 405 PHE C N 1
ATOM 7031 C CA . PHE C 2 423 ? 155.072 164.337 127.176 1.00 193.39 405 PHE C CA 1
ATOM 7032 C C . PHE C 2 423 ? 156.048 165.290 126.494 1.00 194.73 405 PHE C C 1
ATOM 7033 O O . PHE C 2 423 ? 155.875 166.512 126.490 1.00 193.08 405 PHE C O 1
ATOM 7041 N N . ASP C 2 424 ? 157.104 164.706 125.924 1.00 208.03 406 ASP C N 1
ATOM 7042 C CA . ASP C 2 424 ? 158.072 165.410 125.091 1.00 208.30 406 ASP C CA 1
ATOM 7043 C C . ASP C 2 424 ? 158.841 166.459 125.884 1.00 208.50 406 ASP C C 1
ATOM 7044 O O . ASP C 2 424 ? 160.019 166.263 126.199 1.00 206.88 406 ASP C O 1
ATOM 7049 N N . GLY C 2 425 ? 158.187 167.570 126.212 1.00 215.60 407 GLY C N 1
ATOM 7050 C CA . GLY C 2 425 ? 158.840 168.639 126.939 1.00 213.38 407 GLY C CA 1
ATOM 7051 C C . GLY C 2 425 ? 159.985 169.265 126.171 1.00 213.82 407 GLY C C 1
ATOM 7052 O O . GLY C 2 425 ? 159.769 170.013 125.212 1.00 212.12 407 GLY C O 1
ATOM 7053 N N . LEU C 2 426 ? 161.211 168.975 126.594 1.00 209.83 408 LEU C N 1
ATOM 7054 C CA . LEU C 2 426 ? 162.410 169.461 125.932 1.00 208.69 408 LEU C CA 1
ATOM 7055 C C . LEU C 2 426 ? 163.399 168.315 125.777 1.00 209.28 408 LEU C C 1
ATOM 7056 O O . LEU C 2 426 ? 163.481 167.427 126.629 1.00 207.09 408 LEU C O 1
ATOM 7061 N N . ASP C 2 427 ? 164.147 168.338 124.679 1.00 216.51 409 ASP C N 1
ATOM 7062 C CA . ASP C 2 427 ? 165.172 167.338 124.400 1.00 217.10 409 ASP C CA 1
ATOM 7063 C C . ASP C 2 427 ? 166.528 168.033 124.401 1.00 217.82 409 ASP C C 1
ATOM 7064 O O . ASP C 2 427 ? 166.844 168.790 123.478 1.00 217.17 409 ASP C O 1
ATOM 7069 N N . ARG C 2 428 ? 167.329 167.771 125.434 1.00 210.09 410 ARG C N 1
ATOM 7070 C CA . ARG C 2 428 ? 168.604 168.466 125.566 1.00 210.14 410 ARG C CA 1
ATOM 7071 C C . ARG C 2 428 ? 169.622 167.972 124.547 1.00 210.33 410 ARG C C 1
ATOM 7072 O O . ARG C 2 428 ? 170.318 168.778 123.915 1.00 210.98 410 ARG C O 1
ATOM 7080 N N . GLU C 2 429 ? 169.723 166.653 124.375 1.00 213.71 411 GLU C N 1
ATOM 7081 C CA . GLU C 2 429 ? 170.772 166.090 123.533 1.00 214.01 411 GLU C CA 1
ATOM 7082 C C . GLU C 2 429 ? 170.636 166.557 122.092 1.00 216.31 411 GLU C C 1
ATOM 7083 O O . GLU C 2 429 ? 171.632 166.905 121.444 1.00 218.51 411 GLU C O 1
ATOM 7089 N N . ALA C 2 430 ? 169.407 166.573 121.574 1.00 219.12 412 ALA C N 1
ATOM 7090 C CA . ALA C 2 430 ? 169.191 167.030 120.208 1.00 218.38 412 ALA C CA 1
ATOM 7091 C C . ALA C 2 430 ? 169.593 168.488 120.049 1.00 219.10 412 ALA C C 1
ATOM 7092 O O . ALA C 2 430 ? 170.228 168.860 119.055 1.00 222.18 412 ALA C O 1
ATOM 7094 N N . LEU C 2 431 ? 169.233 169.330 121.019 1.00 203.91 413 LEU C N 1
ATOM 7095 C CA . LEU C 2 431 ? 169.589 170.741 120.933 1.00 204.30 413 LEU C CA 1
ATOM 7096 C C . LEU C 2 431 ? 171.098 170.926 120.953 1.00 205.29 413 LEU C C 1
ATOM 7097 O O . LEU C 2 431 ? 171.645 171.720 120.176 1.00 206.37 413 LEU C O 1
ATOM 7102 N N . ILE C 2 432 ? 171.790 170.188 121.821 1.00 209.39 414 ILE C N 1
ATOM 7103 C CA . ILE C 2 432 ? 173.245 170.292 121.885 1.00 209.58 414 ILE C CA 1
ATOM 7104 C C . ILE C 2 432 ? 173.864 169.873 120.560 1.00 211.26 414 ILE C C 1
ATOM 7105 O O . ILE C 2 432 ? 174.760 170.543 120.031 1.00 211.38 414 ILE C O 1
ATOM 7110 N N . HIS C 2 433 ? 173.394 168.755 120.003 1.00 216.79 415 HIS C N 1
ATOM 7111 C CA . HIS C 2 433 ? 173.965 168.264 118.754 1.00 214.61 415 HIS C CA 1
ATOM 7112 C C . HIS C 2 433 ? 173.730 169.242 117.614 1.00 214.58 415 HIS C C 1
ATOM 7113 O O . HIS C 2 433 ? 174.634 169.500 116.811 1.00 215.43 415 HIS C O 1
ATOM 7120 N N . ASP C 2 434 ? 172.523 169.800 117.526 1.00 216.42 416 ASP C N 1
ATOM 7121 C CA . ASP C 2 434 ? 172.237 170.758 116.466 1.00 216.38 416 ASP C CA 1
ATOM 7122 C C . ASP C 2 434 ? 173.082 172.014 116.618 1.00 215.31 416 ASP C C 1
ATOM 7123 O O . ASP C 2 434 ? 173.591 172.554 115.627 1.00 214.63 416 ASP C O 1
ATOM 7128 N N . THR C 2 435 ? 173.249 172.492 117.852 1.00 213.89 417 THR C N 1
ATOM 7129 C CA . THR C 2 435 ? 174.093 173.659 118.071 1.00 215.32 417 THR C CA 1
ATOM 7130 C C . THR C 2 435 ? 175.528 173.381 117.647 1.00 216.72 417 THR C C 1
ATOM 7131 O O . THR C 2 435 ? 176.163 174.215 116.990 1.00 217.59 417 THR C O 1
ATOM 7135 N N . LEU C 2 436 ? 176.050 172.206 118.004 1.00 215.67 418 LEU C N 1
ATOM 7136 C CA . LEU C 2 436 ? 177.413 171.862 117.617 1.00 213.03 418 LEU C CA 1
ATOM 7137 C C . LEU C 2 436 ? 177.552 171.780 116.104 1.00 212.64 418 LEU C C 1
ATOM 7138 O O . LEU C 2 436 ? 178.543 172.255 115.537 1.00 214.54 418 LEU C O 1
ATOM 7143 N N . ALA C 2 437 ? 176.570 171.174 115.434 1.00 214.49 419 ALA C N 1
ATOM 7144 C CA . ALA C 2 437 ? 176.631 171.066 113.982 1.00 215.54 419 ALA C CA 1
ATOM 7145 C C . ALA C 2 437 ? 176.628 172.440 113.328 1.00 217.79 419 ALA C C 1
ATOM 7146 O O . ALA C 2 437 ? 177.432 172.710 112.427 1.00 218.98 419 ALA C O 1
ATOM 7148 N N . VAL C 2 438 ? 175.747 173.331 113.783 1.00 217.85 420 VAL C N 1
ATOM 7149 C CA . VAL C 2 438 ? 175.703 174.669 113.203 1.00 216.35 420 VAL C CA 1
ATOM 7150 C C . VAL C 2 438 ? 177.021 175.393 113.440 1.00 217.41 420 VAL C C 1
ATOM 7151 O O . VAL C 2 438 ? 177.556 176.051 112.537 1.00 217.98 420 VAL C O 1
ATOM 7155 N N . LEU C 2 439 ? 177.571 175.279 114.652 1.00 225.24 421 LEU C N 1
ATOM 7156 C CA . LEU C 2 439 ? 178.811 175.983 114.960 1.00 225.09 421 LEU C CA 1
ATOM 7157 C C . LEU C 2 439 ? 179.969 175.476 114.113 1.00 226.58 421 LEU C C 1
ATOM 7158 O O . LEU C 2 439 ? 180.764 176.272 113.600 1.00 224.58 421 LEU C O 1
ATOM 7163 N N . VAL C 2 440 ? 180.088 174.157 113.952 1.00 230.82 422 VAL C N 1
ATOM 7164 C CA . VAL C 2 440 ? 181.191 173.646 113.146 1.00 226.91 422 VAL C CA 1
ATOM 7165 C C . VAL C 2 440 ? 180.980 173.987 111.678 1.00 225.70 422 VAL C C 1
ATOM 7166 O O . VAL C 2 440 ? 181.950 174.176 110.934 1.00 224.16 422 VAL C O 1
ATOM 7170 N N . GLU C 2 441 ? 179.726 174.086 111.235 1.00 239.51 423 GLU C N 1
ATOM 7171 C CA . GLU C 2 441 ? 179.474 174.429 109.841 1.00 241.06 423 GLU C CA 1
ATOM 7172 C C . GLU C 2 441 ? 179.859 175.875 109.552 1.00 242.07 423 GLU C C 1
ATOM 7173 O O . GLU C 2 441 ? 180.525 176.160 108.551 1.00 241.53 423 GLU C O 1
ATOM 7179 N N . GLN C 2 442 ? 179.448 176.803 110.419 1.00 240.26 424 GLN C N 1
ATOM 7180 C CA . GLN C 2 442 ? 179.662 178.220 110.136 1.00 237.56 424 GLN C CA 1
ATOM 7181 C C . GLN C 2 442 ? 181.142 178.581 110.165 1.00 235.95 424 GLN C C 1
ATOM 7182 O O . GLN C 2 442 ? 181.632 179.300 109.288 1.00 235.47 424 GLN C O 1
ATOM 7188 N N . GLY C 2 443 ? 181.868 178.105 111.172 1.00 222.82 425 GLY C N 1
ATOM 7189 C CA . GLY C 2 443 ? 183.286 178.382 111.248 1.00 222.53 425 GLY C CA 1
ATOM 7190 C C . GLY C 2 443 ? 183.653 179.783 111.676 1.00 222.73 425 GLY C C 1
ATOM 7191 O O . GLY C 2 443 ? 184.825 180.156 111.575 1.00 222.77 425 GLY C O 1
ATOM 7192 N N . ARG C 2 444 ? 182.697 180.572 112.146 1.00 225.38 426 ARG C N 1
ATOM 7193 C CA . ARG C 2 444 ? 182.936 181.931 112.605 1.00 225.48 426 ARG C CA 1
ATOM 7194 C C . ARG C 2 444 ? 182.190 182.132 113.913 1.00 227.55 426 ARG C C 1
ATOM 7195 O O . ARG C 2 444 ? 181.245 181.395 114.212 1.00 229.72 426 ARG C O 1
ATOM 7203 N N . PRO C 2 445 ? 182.603 183.105 114.726 1.00 218.60 427 PRO C N 1
ATOM 7204 C CA . PRO C 2 445 ? 181.861 183.388 115.960 1.00 217.26 427 PRO C CA 1
ATOM 7205 C C . PRO C 2 445 ? 180.424 183.790 115.663 1.00 216.51 427 PRO C C 1
ATOM 7206 O O . PRO C 2 445 ? 180.147 184.518 114.708 1.00 215.69 427 PRO C O 1
ATOM 7210 N N . VAL C 2 446 ? 179.506 183.307 116.498 1.00 200.93 428 VAL C N 1
ATOM 7211 C CA . VAL C 2 446 ? 178.074 183.506 116.311 1.00 198.77 428 VAL C CA 1
ATOM 7212 C C . VAL C 2 446 ? 177.489 184.070 117.597 1.00 198.82 428 VAL C C 1
ATOM 7213 O O . VAL C 2 446 ? 177.744 183.538 118.683 1.00 197.88 428 VAL C O 1
ATOM 7217 N N . SER C 2 447 ? 176.709 185.141 117.478 1.00 193.48 429 SER C N 1
ATOM 7218 C CA . SER C 2 447 ? 176.006 185.694 118.621 1.00 192.58 429 SER C CA 1
ATOM 7219 C C . SER C 2 447 ? 174.666 184.982 118.793 1.00 194.31 429 SER C C 1
ATOM 7220 O O . SER C 2 447 ? 174.301 184.100 118.013 1.00 196.03 429 SER C O 1
ATOM 7223 N N . LEU C 2 448 ? 173.922 185.359 119.835 1.00 174.80 430 LEU C N 1
ATOM 7224 C CA . LEU C 2 448 ? 172.660 184.683 120.115 1.00 170.72 430 LEU C CA 1
ATOM 7225 C C . LEU C 2 448 ? 171.620 184.968 119.040 1.00 171.86 430 LEU C C 1
ATOM 7226 O O . LEU C 2 448 ? 170.825 184.088 118.693 1.00 174.46 430 LEU C O 1
ATOM 7231 N N . GLY C 2 449 ? 171.606 186.190 118.507 1.00 179.22 431 GLY C N 1
ATOM 7232 C CA . GLY C 2 449 ? 170.584 186.545 117.535 1.00 179.20 431 GLY C CA 1
ATOM 7233 C C . GLY C 2 449 ? 170.633 185.682 116.289 1.00 179.55 431 GLY C C 1
ATOM 7234 O O . GLY C 2 449 ? 169.616 185.132 115.859 1.00 181.61 431 GLY C O 1
ATOM 7235 N N . GLU C 2 450 ? 171.823 185.533 115.704 1.00 193.67 432 GLU C N 1
ATOM 7236 C CA . GLU C 2 450 ? 171.943 184.715 114.502 1.00 194.25 432 GLU C CA 1
ATOM 7237 C C . GLU C 2 450 ? 171.653 183.254 114.801 1.00 195.35 432 GLU C C 1
ATOM 7238 O O . GLU C 2 450 ? 171.027 182.563 113.991 1.00 198.23 432 GLU C O 1
ATOM 7244 N N . LEU C 2 451 ? 172.110 182.760 115.952 1.00 180.65 433 LEU C N 1
ATOM 7245 C CA . LEU C 2 451 ? 171.873 181.362 116.287 1.00 181.13 433 LEU C CA 1
ATOM 7246 C C . LEU C 2 451 ? 170.386 181.082 116.425 1.00 181.31 433 LEU C C 1
ATOM 7247 O O . LEU C 2 451 ? 169.896 180.044 115.965 1.00 182.59 433 LEU C O 1
ATOM 7252 N N . ALA C 2 452 ? 169.649 181.997 117.053 1.00 183.25 434 ALA C N 1
ATOM 7253 C CA . ALA C 2 452 ? 168.205 181.826 117.152 1.00 182.44 434 ALA C CA 1
ATOM 7254 C C . ALA C 2 452 ? 167.540 181.938 115.787 1.00 185.22 434 ALA C C 1
ATOM 7255 O O . ALA C 2 452 ? 166.617 181.175 115.478 1.00 186.15 434 ALA C O 1
ATOM 7257 N N . SER C 2 453 ? 167.989 182.884 114.958 1.00 193.36 435 SER C N 1
ATOM 7258 C CA . SER C 2 453 ? 167.362 183.076 113.654 1.00 192.38 435 SER C CA 1
ATOM 7259 C C . SER C 2 453 ? 167.552 181.863 112.754 1.00 192.31 435 SER C C 1
ATOM 7260 O O . SER C 2 453 ? 166.614 181.437 112.072 1.00 191.11 435 SER C O 1
ATOM 7263 N N . LEU C 2 454 ? 168.759 181.297 112.731 1.00 194.02 436 LEU C N 1
ATOM 7264 C CA . LEU C 2 454 ? 169.014 180.144 111.876 1.00 191.03 436 LEU C CA 1
ATOM 7265 C C . LEU C 2 454 ? 168.300 178.905 112.396 1.00 189.97 436 LEU C C 1
ATOM 7266 O O . LEU C 2 454 ? 167.835 178.075 111.609 1.00 191.58 436 LEU C O 1
ATOM 7271 N N . LEU C 2 455 ? 168.203 178.764 113.712 1.00 182.57 437 LEU C N 1
ATOM 7272 C CA . LEU C 2 455 ? 167.597 177.596 114.343 1.00 182.84 437 LEU C CA 1
ATOM 7273 C C . LEU C 2 455 ? 166.559 178.077 115.346 1.00 186.97 437 LEU C C 1
ATOM 7274 O O . LEU C 2 455 ? 166.832 178.151 116.551 1.00 187.65 437 LEU C O 1
ATOM 7279 N N . PRO C 2 456 ? 165.361 178.427 114.883 1.00 188.65 438 PRO C N 1
ATOM 7280 C CA . PRO C 2 456 ? 164.315 178.903 115.794 1.00 186.59 438 PRO C CA 1
ATOM 7281 C C . PRO C 2 456 ? 163.951 177.838 116.810 1.00 186.23 438 PRO C C 1
ATOM 7282 O O . PRO C 2 456 ? 163.886 176.645 116.479 1.00 184.99 438 PRO C O 1
ATOM 7286 N N . PRO C 2 457 ? 163.706 178.226 118.056 1.00 177.67 439 PRO C N 1
ATOM 7287 C CA . PRO C 2 457 ? 163.391 177.248 119.097 1.00 177.95 439 PRO C CA 1
ATOM 7288 C C . PRO C 2 457 ? 161.900 176.999 119.233 1.00 178.94 439 PRO C C 1
ATOM 7289 O O . PRO C 2 457 ? 161.063 177.852 118.936 1.00 177.04 439 PRO C O 1
ATOM 7293 N N . ALA C 2 458 ? 161.577 175.787 119.690 1.00 188.88 440 ALA C N 1
ATOM 7294 C CA . ALA C 2 458 ? 160.186 175.448 119.974 1.00 187.22 440 ALA C CA 1
ATOM 7295 C C . ALA C 2 458 ? 159.647 176.281 121.129 1.00 188.41 440 ALA C C 1
ATOM 7296 O O . ALA C 2 458 ? 158.534 176.813 121.061 1.00 188.36 440 ALA C O 1
ATOM 7298 N N . HIS C 2 459 ? 160.430 176.411 122.195 1.00 183.94 441 HIS C N 1
ATOM 7299 C CA . HIS C 2 459 ? 160.090 177.245 123.338 1.00 181.70 441 HIS C CA 1
ATOM 7300 C C . HIS C 2 459 ? 161.071 178.405 123.401 1.00 183.37 441 HIS C C 1
ATOM 7301 O O . HIS C 2 459 ? 162.286 178.197 123.316 1.00 185.08 441 HIS C O 1
ATOM 7308 N N . ASP C 2 460 ? 160.545 179.623 123.540 1.00 175.95 442 ASP C N 1
ATOM 7309 C CA . ASP C 2 460 ? 161.408 180.798 123.561 1.00 174.00 442 ASP C CA 1
ATOM 7310 C C . ASP C 2 460 ? 162.382 180.745 124.728 1.00 173.66 442 ASP C C 1
ATOM 7311 O O . ASP C 2 460 ? 163.569 181.049 124.570 1.00 172.33 442 ASP C O 1
ATOM 7316 N N . LEU C 2 461 ? 161.902 180.362 125.904 1.00 163.83 443 LEU C N 1
ATOM 7317 C CA . LEU C 2 461 ? 162.775 180.138 127.040 1.00 160.93 443 LEU C CA 1
ATOM 7318 C C . LEU C 2 461 ? 163.252 178.689 127.017 1.00 163.19 443 LEU C C 1
ATOM 7319 O O . LEU C 2 461 ? 162.999 177.943 126.069 1.00 167.41 443 LEU C O 1
ATOM 7324 N N . GLU C 2 462 ? 163.987 178.296 128.058 1.00 168.03 444 GLU C N 1
ATOM 7325 C CA . GLU C 2 462 ? 164.576 176.965 128.187 1.00 167.79 444 GLU C CA 1
ATOM 7326 C C . GLU C 2 462 ? 165.625 176.712 127.116 1.00 172.22 444 GLU C C 1
ATOM 7327 O O . GLU C 2 462 ? 166.320 175.694 127.152 1.00 175.51 444 GLU C O 1
ATOM 7333 N N . THR C 2 463 ? 165.758 177.632 126.168 1.00 158.50 445 THR C N 1
ATOM 7334 C CA . THR C 2 463 ? 166.740 177.536 125.102 1.00 154.85 445 THR C CA 1
ATOM 7335 C C . THR C 2 463 ? 167.863 178.539 125.285 1.00 154.44 445 THR C C 1
ATOM 7336 O O . THR C 2 463 ? 169.040 178.174 125.237 1.00 157.68 445 THR C O 1
ATOM 7340 N N . PHE C 2 464 ? 167.516 179.804 125.511 1.00 147.68 446 PHE C N 1
ATOM 7341 C CA . PHE C 2 464 ? 168.528 180.796 125.837 1.00 152.24 446 PHE C CA 1
ATOM 7342 C C . PHE C 2 464 ? 169.280 180.418 127.105 1.00 154.55 446 PHE C C 1
ATOM 7343 O O . PHE C 2 464 ? 170.484 180.676 127.213 1.00 160.27 446 PHE C O 1
ATOM 7351 N N . ALA C 2 465 ? 168.596 179.790 128.063 1.00 158.42 447 ALA C N 1
ATOM 7352 C CA . ALA C 2 465 ? 169.257 179.385 129.298 1.00 156.67 447 ALA C CA 1
ATOM 7353 C C . ALA C 2 465 ? 170.356 178.367 129.034 1.00 160.50 447 ALA C C 1
ATOM 7354 O O . ALA C 2 465 ? 171.451 178.466 129.598 1.00 167.71 447 ALA C O 1
ATOM 7356 N N . LEU C 2 466 ? 170.089 177.381 128.179 1.00 165.22 448 LEU C N 1
ATOM 7357 C CA . LEU C 2 466 ? 171.103 176.374 127.891 1.00 166.33 448 LEU C CA 1
ATOM 7358 C C . LEU C 2 466 ? 172.308 176.984 127.188 1.00 166.54 448 LEU C C 1
ATOM 7359 O O . LEU C 2 466 ? 173.458 176.661 127.513 1.00 169.73 448 LEU C O 1
ATOM 7364 N N . TRP C 2 467 ? 172.066 177.868 126.219 1.00 156.19 449 TRP C N 1
ATOM 7365 C CA . TRP C 2 467 ? 173.174 178.502 125.516 1.00 157.10 449 TRP C CA 1
ATOM 7366 C C . TRP C 2 467 ? 174.012 179.355 126.460 1.00 160.80 449 TRP C C 1
ATOM 7367 O O . TRP C 2 467 ? 175.247 179.317 126.408 1.00 163.74 449 TRP C O 1
ATOM 7378 N N . LEU C 2 468 ? 173.363 180.124 127.337 1.00 147.39 450 LEU C N 1
ATOM 7379 C CA . LEU C 2 468 ? 174.120 180.926 128.294 1.00 142.20 450 LEU C CA 1
ATOM 7380 C C . LEU C 2 468 ? 174.896 180.044 129.262 1.00 143.88 450 LEU C C 1
ATOM 7381 O O . LEU C 2 468 ? 176.020 180.384 129.652 1.00 150.07 450 LEU C O 1
ATOM 7386 N N . ALA C 2 469 ? 174.317 178.913 129.664 1.00 155.99 451 ALA C N 1
ATOM 7387 C CA . ALA C 2 469 ? 175.044 177.989 130.524 1.00 154.96 451 ALA C CA 1
ATOM 7388 C C . ALA C 2 469 ? 176.296 177.474 129.833 1.00 158.92 451 ALA C C 1
ATOM 7389 O O . ALA C 2 469 ? 177.373 177.427 130.438 1.00 162.12 451 ALA C O 1
ATOM 7391 N N . MET C 2 470 ? 176.179 177.098 128.560 1.00 174.65 452 MET C N 1
ATOM 7392 C CA . MET C 2 470 ? 177.357 176.636 127.832 1.00 174.80 452 MET C CA 1
ATOM 7393 C C . MET C 2 470 ? 178.397 177.742 127.718 1.00 172.86 452 MET C C 1
ATOM 7394 O O . MET C 2 470 ? 179.598 177.498 127.893 1.00 175.20 452 MET C O 1
ATOM 7399 N N . ALA C 2 471 ? 177.951 178.969 127.442 1.00 161.58 453 ALA C N 1
ATOM 7400 C CA . ALA C 2 471 ? 178.885 180.079 127.285 1.00 161.03 453 ALA C CA 1
ATOM 7401 C C . ALA C 2 471 ? 179.644 180.356 128.574 1.00 164.98 453 ALA C C 1
ATOM 7402 O O . ALA C 2 471 ? 180.863 180.557 128.552 1.00 168.93 453 ALA C O 1
ATOM 7404 N N . ARG C 2 472 ? 178.945 180.368 129.710 1.00 165.85 454 ARG C N 1
ATOM 7405 C CA . ARG C 2 472 ? 179.631 180.617 130.973 1.00 163.72 454 ARG C CA 1
ATOM 7406 C C . ARG C 2 472 ? 180.518 179.448 131.370 1.00 164.78 454 ARG C C 1
ATOM 7407 O O . ARG C 2 472 ? 181.574 179.654 131.976 1.00 166.90 454 ARG C O 1
ATOM 7415 N N . GLU C 2 473 ? 180.115 178.219 131.040 1.00 179.98 455 GLU C N 1
ATOM 7416 C CA . GLU C 2 473 ? 180.893 177.062 131.462 1.00 177.85 455 GLU C CA 1
ATOM 7417 C C . GLU C 2 473 ? 182.190 176.947 130.676 1.00 179.50 455 GLU C C 1
ATOM 7418 O O . GLU C 2 473 ? 183.252 176.699 131.258 1.00 178.58 455 GLU C O 1
ATOM 7424 N N . ALA C 2 474 ? 182.132 177.125 129.357 1.00 188.77 456 ALA C N 1
ATOM 7425 C CA . ALA C 2 474 ? 183.333 176.948 128.550 1.00 187.93 456 ALA C CA 1
ATOM 7426 C C . ALA C 2 474 ? 184.351 178.057 128.767 1.00 185.31 456 ALA C C 1
ATOM 7427 O O . ALA C 2 474 ? 185.518 177.887 128.403 1.00 183.97 456 ALA C O 1
ATOM 7429 N N . GLY C 2 475 ? 183.945 179.178 129.353 1.00 192.30 457 GLY C N 1
ATOM 7430 C CA . GLY C 2 475 ? 184.857 180.258 129.656 1.00 191.48 457 GLY C CA 1
ATOM 7431 C C . GLY C 2 475 ? 184.789 181.456 128.737 1.00 194.77 457 GLY C C 1
ATOM 7432 O O . GLY C 2 475 ? 185.606 182.371 128.887 1.00 197.19 457 GLY C O 1
ATOM 7433 N N . ILE C 2 476 ? 183.846 181.489 127.796 1.00 198.89 458 ILE C N 1
ATOM 7434 C CA . ILE C 2 476 ? 183.719 182.640 126.912 1.00 199.10 458 ILE C CA 1
ATOM 7435 C C . ILE C 2 476 ? 183.229 183.844 127.703 1.00 199.54 458 ILE C C 1
ATOM 7436 O O . ILE C 2 476 ? 182.314 183.738 128.529 1.00 200.03 458 ILE C O 1
ATOM 7441 N N . GLU C 2 477 ? 183.847 184.997 127.462 1.00 206.01 459 GLU C N 1
ATOM 7442 C CA . GLU C 2 477 ? 183.414 186.221 128.118 1.00 206.41 459 GLU C CA 1
ATOM 7443 C C . GLU C 2 477 ? 181.985 186.561 127.720 1.00 206.94 459 GLU C C 1
ATOM 7444 O O . GLU C 2 477 ? 181.572 186.344 126.579 1.00 206.42 459 GLU C O 1
ATOM 7450 N N . VAL C 2 478 ? 181.228 187.092 128.673 1.00 205.00 460 VAL C N 1
ATOM 7451 C CA . VAL C 2 478 ? 179.846 187.494 128.455 1.00 204.61 460 VAL C CA 1
ATOM 7452 C C . VAL C 2 478 ? 179.777 188.996 128.694 1.00 204.82 460 VAL C C 1
ATOM 7453 O O . VAL C 2 478 ? 179.754 189.452 129.842 1.00 205.83 460 VAL C O 1
ATOM 7457 N N . LEU C 2 479 ? 179.752 189.769 127.614 1.00 212.85 461 LEU C N 1
ATOM 7458 C CA . LEU C 2 479 ? 179.590 191.207 127.739 1.00 211.86 461 LEU C CA 1
ATOM 7459 C C . LEU C 2 479 ? 178.164 191.541 128.146 1.00 210.57 461 LEU C C 1
ATOM 7460 O O . LEU C 2 479 ? 177.208 190.879 127.739 1.00 210.63 461 LEU C O 1
ATOM 7465 N N . THR C 2 480 ? 178.026 192.576 128.969 1.00 219.49 462 THR C N 1
ATOM 7466 C CA . THR C 2 480 ? 176.723 192.970 129.475 1.00 220.71 462 THR C CA 1
ATOM 7467 C C . THR C 2 480 ? 176.430 194.453 129.323 1.00 221.92 462 THR C C 1
ATOM 7468 O O . THR C 2 480 ? 175.342 194.892 129.706 1.00 222.14 462 THR C O 1
ATOM 7472 N N . GLU C 2 481 ? 177.361 195.237 128.787 1.00 236.75 463 GLU C N 1
ATOM 7473 C CA . GLU C 2 481 ? 177.147 196.668 128.634 1.00 236.60 463 GLU C CA 1
ATOM 7474 C C . GLU C 2 481 ? 176.382 197.024 127.367 1.00 236.19 463 GLU C C 1
ATOM 7475 O O . GLU C 2 481 ? 175.926 198.164 127.240 1.00 236.20 463 GLU C O 1
ATOM 7481 N N . GLU C 2 482 ? 176.225 196.084 126.440 1.00 223.70 464 GLU C N 1
ATOM 7482 C CA . GLU C 2 482 ? 175.499 196.317 125.202 1.00 221.85 464 GLU C CA 1
ATOM 7483 C C . GLU C 2 482 ? 174.443 195.236 125.037 1.00 221.89 464 GLU C C 1
ATOM 7484 O O . GLU C 2 482 ? 174.566 194.131 125.570 1.00 222.36 464 GLU C O 1
ATOM 7490 N N . ARG C 2 483 ? 173.400 195.564 124.285 1.00 189.54 465 ARG C N 1
ATOM 7491 C CA . ARG C 2 483 ? 172.231 194.710 124.184 1.00 187.60 465 ARG C CA 1
ATOM 7492 C C . ARG C 2 483 ? 171.937 194.362 122.733 1.00 186.24 465 ARG C C 1
ATOM 7493 O O . ARG C 2 483 ? 172.318 195.078 121.804 1.00 187.73 465 ARG C O 1
ATOM 7501 N N . GLN C 2 484 ? 171.255 193.235 122.557 1.00 177.08 466 GLN C N 1
ATOM 7502 C CA . GLN C 2 484 ? 170.827 192.743 121.258 1.00 176.62 466 GLN C CA 1
ATOM 7503 C C . GLN C 2 484 ? 169.346 192.409 121.334 1.00 179.02 466 GLN C C 1
ATOM 7504 O O . GLN C 2 484 ? 168.883 191.860 122.337 1.00 180.57 466 GLN C O 1
ATOM 7510 N N . PHE C 2 485 ? 168.601 192.742 120.285 1.00 187.81 467 PHE C N 1
ATOM 7511 C CA . PHE C 2 485 ? 167.152 192.580 120.276 1.00 186.95 467 PHE C CA 1
ATOM 7512 C C . PHE C 2 485 ? 166.752 191.473 119.312 1.00 185.71 467 PHE C C 1
ATOM 7513 O O . PHE C 2 485 ? 167.217 191.442 118.169 1.00 186.57 467 PHE C O 1
ATOM 7521 N N . VAL C 2 486 ? 165.887 190.575 119.774 1.00 176.57 468 VAL C N 1
ATOM 7522 C CA . VAL C 2 486 ? 165.389 189.462 118.976 1.00 177.42 468 VAL C CA 1
ATOM 7523 C C . VAL C 2 486 ? 163.872 189.454 119.061 1.00 179.76 468 VAL C C 1
ATOM 7524 O O . VAL C 2 486 ? 163.311 189.534 120.158 1.00 182.67 468 VAL C O 1
ATOM 7528 N N . GLU C 2 487 ? 163.210 189.352 117.912 1.00 187.44 469 GLU C N 1
ATOM 7529 C CA . GLU C 2 487 ? 161.755 189.346 117.833 1.00 185.95 469 GLU C CA 1
ATOM 7530 C C . GLU C 2 487 ? 161.269 187.973 117.391 1.00 186.37 469 GLU C C 1
ATOM 7531 O O . GLU C 2 487 ? 161.756 187.430 116.395 1.00 188.83 469 GLU C O 1
ATOM 7537 N N . LEU C 2 488 ? 160.306 187.421 118.125 1.00 192.10 470 LEU C N 1
ATOM 7538 C CA . LEU C 2 488 ? 159.786 186.090 117.847 1.00 194.06 470 LEU C CA 1
ATOM 7539 C C . LEU C 2 488 ? 158.268 186.097 117.940 1.00 197.55 470 LEU C C 1
ATOM 7540 O O . LEU C 2 488 ? 157.664 186.979 118.554 1.00 200.32 470 LEU C O 1
ATOM 7545 N N . VAL C 2 489 ? 157.658 185.092 117.315 1.00 215.62 471 VAL C N 1
ATOM 7546 C CA . VAL C 2 489 ? 156.215 184.891 117.337 1.00 215.20 471 VAL C CA 1
ATOM 7547 C C . VAL C 2 489 ? 155.937 183.453 117.749 1.00 214.17 471 VAL C C 1
ATOM 7548 O O . VAL C 2 489 ? 156.495 182.518 117.164 1.00 211.33 471 VAL C O 1
ATOM 7552 N N . ASP C 2 490 ? 155.073 183.277 118.745 1.00 235.93 472 ASP C N 1
ATOM 7553 C CA . ASP C 2 490 ? 154.758 181.953 119.265 1.00 237.13 472 ASP C CA 1
ATOM 7554 C C . ASP C 2 490 ? 153.769 181.257 118.332 1.00 238.60 472 ASP C C 1
ATOM 7555 O O . ASP C 2 490 ? 153.430 181.760 117.258 1.00 239.66 472 ASP C O 1
ATOM 7560 N N . GLU C 2 491 ? 153.297 180.077 118.741 1.00 245.71 473 GLU C N 1
ATOM 7561 C CA . GLU C 2 491 ? 152.351 179.329 117.918 1.00 244.53 473 GLU C CA 1
ATOM 7562 C C . GLU C 2 491 ? 151.048 180.098 117.745 1.00 244.08 473 GLU C C 1
ATOM 7563 O O . GLU C 2 491 ? 150.506 180.186 116.638 1.00 244.40 473 GLU C O 1
ATOM 7569 N N . ASP C 2 492 ? 150.536 180.671 118.830 1.00 247.67 474 ASP C N 1
ATOM 7570 C CA . ASP C 2 492 ? 149.261 181.381 118.793 1.00 247.68 474 ASP C CA 1
ATOM 7571 C C . ASP C 2 492 ? 149.490 182.868 118.530 1.00 248.93 474 ASP C C 1
ATOM 7572 O O . ASP C 2 492 ? 149.112 183.739 119.312 1.00 249.28 474 ASP C O 1
ATOM 7577 N N . GLU C 2 493 ? 150.124 183.138 117.390 1.00 254.04 475 GLU C N 1
ATOM 7578 C CA . GLU C 2 493 ? 150.405 184.499 116.948 1.00 253.55 475 GLU C CA 1
ATOM 7579 C C . GLU C 2 493 ? 151.161 185.285 118.011 1.00 254.24 475 GLU C C 1
ATOM 7580 O O . GLU C 2 493 ? 152.131 184.783 118.588 1.00 255.29 475 GLU C O 1
ATOM 7586 N N . GLN C 2 494 ? 150.727 186.523 118.256 1.00 231.98 476 GLN C N 1
ATOM 7587 C CA . GLN C 2 494 ? 151.339 187.408 119.242 1.00 229.84 476 GLN C CA 1
ATOM 7588 C C . GLN C 2 494 ? 152.788 187.722 118.893 1.00 227.44 476 GLN C C 1
ATOM 7589 O O . GLN C 2 494 ? 153.305 187.273 117.866 1.00 226.40 476 GLN C O 1
ATOM 7595 N N . ARG C 2 495 ? 153.446 188.505 119.740 1.00 201.87 477 ARG C N 1
ATOM 7596 C CA . ARG C 2 495 ? 154.838 188.863 119.536 1.00 201.93 477 ARG C CA 1
ATOM 7597 C C . ARG C 2 495 ? 155.547 188.904 120.879 1.00 201.71 477 ARG C C 1
ATOM 7598 O O . ARG C 2 495 ? 154.923 189.111 121.923 1.00 200.50 477 ARG C O 1
ATOM 7606 N N . TRP C 2 496 ? 156.859 188.698 120.841 1.00 179.14 478 TRP C N 1
ATOM 7607 C CA . TRP C 2 496 ? 157.687 188.777 122.033 1.00 176.12 478 TRP C CA 1
ATOM 7608 C C . TRP C 2 496 ? 159.014 189.415 121.661 1.00 176.28 478 TRP C C 1
ATOM 7609 O O . TRP C 2 496 ? 159.630 189.030 120.664 1.00 181.18 478 TRP C O 1
ATOM 7620 N N . GLY C 2 497 ? 159.444 190.388 122.457 1.00 155.09 479 GLY C N 1
ATOM 7621 C CA . GLY C 2 497 ? 160.733 191.014 122.251 1.00 155.20 479 GLY C CA 1
ATOM 7622 C C . GLY C 2 497 ? 161.684 190.725 123.390 1.00 153.90 479 GLY C C 1
ATOM 7623 O O . GLY C 2 497 ? 161.410 191.086 124.536 1.00 156.74 479 GLY C O 1
ATOM 7624 N N . PHE C 2 498 ? 162.804 190.080 123.092 1.00 151.95 480 PHE C N 1
ATOM 7625 C CA . PHE C 2 498 ? 163.764 189.673 124.106 1.00 154.89 480 PHE C CA 1
ATOM 7626 C C . PHE C 2 498 ? 164.957 190.617 124.107 1.00 158.78 480 PHE C C 1
ATOM 7627 O O . PHE C 2 498 ? 165.479 190.970 123.045 1.00 163.29 480 PHE C O 1
ATOM 7635 N N . ASN C 2 499 ? 165.371 191.031 125.298 1.00 168.41 481 ASN C N 1
ATOM 7636 C CA . ASN C 2 499 ? 166.474 191.974 125.469 1.00 166.93 481 ASN C CA 1
ATOM 7637 C C . ASN C 2 499 ? 167.747 191.240 125.888 1.00 169.59 481 ASN C C 1
ATOM 7638 O O . ASN C 2 499 ? 168.319 191.481 126.945 1.00 174.02 481 ASN C O 1
ATOM 7643 N N . LEU C 2 500 ? 168.201 190.342 125.021 1.00 161.02 482 LEU C N 1
ATOM 7644 C CA . LEU C 2 500 ? 169.307 189.464 125.362 1.00 163.06 482 LEU C CA 1
ATOM 7645 C C . LEU C 2 500 ? 170.630 190.229 125.403 1.00 168.59 482 LEU C C 1
ATOM 7646 O O . LEU C 2 500 ? 170.791 191.245 124.724 1.00 172.36 482 LEU C O 1
ATOM 7651 N N . PRO C 2 501 ? 171.596 189.761 126.202 1.00 162.26 483 PRO C N 1
ATOM 7652 C CA . PRO C 2 501 ? 172.926 190.378 126.194 1.00 161.41 483 PRO C CA 1
ATOM 7653 C C . PRO C 2 501 ? 173.753 189.908 125.010 1.00 167.26 483 PRO C C 1
ATOM 7654 O O . PRO C 2 501 ? 173.259 189.148 124.174 1.00 172.64 483 PRO C O 1
ATOM 7658 N N . TYR C 2 502 ? 175.007 190.341 124.929 1.00 177.59 484 TYR C N 1
ATOM 7659 C CA . TYR C 2 502 ? 175.875 190.027 123.801 1.00 174.30 484 TYR C CA 1
ATOM 7660 C C . TYR C 2 502 ? 176.842 188.920 124.198 1.00 174.32 484 TYR C C 1
ATOM 7661 O O . TYR C 2 502 ? 177.643 189.094 125.121 1.00 178.29 484 TYR C O 1
ATOM 7670 N N . VAL C 2 503 ? 176.772 187.793 123.498 1.00 174.88 485 VAL C N 1
ATOM 7671 C CA . VAL C 2 503 ? 177.653 186.655 123.733 1.00 175.41 485 VAL C CA 1
ATOM 7672 C C . VAL C 2 503 ? 178.149 186.144 122.390 1.00 178.88 485 VAL C C 1
ATOM 7673 O O . VAL C 2 503 ? 177.368 186.006 121.445 1.00 182.29 485 VAL C O 1
ATOM 7677 N N . GLY C 2 504 ? 179.445 185.864 122.303 1.00 193.40 486 GLY C N 1
ATOM 7678 C CA . GLY C 2 504 ? 179.998 185.315 121.081 1.00 194.74 486 GLY C CA 1
ATOM 7679 C C . GLY C 2 504 ? 180.445 183.874 121.216 1.00 195.21 486 GLY C C 1
ATOM 7680 O O . GLY C 2 504 ? 181.463 183.592 121.853 1.00 196.52 486 GLY C O 1
ATOM 7681 N N . LEU C 2 505 ? 179.705 182.953 120.612 1.00 195.04 487 LEU C N 1
ATOM 7682 C CA . LEU C 2 505 ? 180.027 181.537 120.694 1.00 194.24 487 LEU C CA 1
ATOM 7683 C C . LEU C 2 505 ? 180.871 181.113 119.501 1.00 197.96 487 LEU C C 1
ATOM 7684 O O . LEU C 2 505 ? 180.730 181.643 118.397 1.00 200.73 487 LEU C O 1
ATOM 7689 N N . ASP C 2 506 ? 181.761 180.150 119.737 1.00 234.35 488 ASP C N 1
ATOM 7690 C CA . ASP C 2 506 ? 182.577 179.583 118.673 1.00 235.80 488 ASP C CA 1
ATOM 7691 C C . ASP C 2 506 ? 182.828 178.113 118.968 1.00 236.41 488 ASP C C 1
ATOM 7692 O O . ASP C 2 506 ? 182.721 177.660 120.110 1.00 236.22 488 ASP C O 1
ATOM 7697 N N . HIS C 2 507 ? 183.173 177.370 117.915 1.00 246.27 489 HIS C N 1
ATOM 7698 C CA . HIS C 2 507 ? 183.382 175.934 118.061 1.00 245.68 489 HIS C CA 1
ATOM 7699 C C . HIS C 2 507 ? 184.689 175.613 118.771 1.00 246.10 489 HIS C C 1
ATOM 7700 O O . HIS C 2 507 ? 184.770 174.613 119.492 1.00 246.39 489 HIS C O 1
ATOM 7707 N N . GLU C 2 508 ? 185.719 176.438 118.578 1.00 250.35 490 GLU C N 1
ATOM 7708 C CA . GLU C 2 508 ? 187.046 176.094 119.076 1.00 248.89 490 GLU C CA 1
ATOM 7709 C C . GLU C 2 508 ? 187.082 176.040 120.596 1.00 248.12 490 GLU C C 1
ATOM 7710 O O . GLU C 2 508 ? 187.712 175.149 121.177 1.00 247.53 490 GLU C O 1
ATOM 7716 N N . ALA C 2 509 ? 186.420 176.989 121.260 1.00 236.72 491 ALA C N 1
ATOM 7717 C CA . ALA C 2 509 ? 186.537 177.088 122.711 1.00 235.77 491 ALA C CA 1
ATOM 7718 C C . ALA C 2 509 ? 185.958 175.864 123.410 1.00 235.51 491 ALA C C 1
ATOM 7719 O O . ALA C 2 509 ? 186.557 175.345 124.357 1.00 234.08 491 ALA C O 1
ATOM 7721 N N . LEU C 2 510 ? 184.802 175.384 122.958 1.00 235.57 492 LEU C N 1
ATOM 7722 C CA . LEU C 2 510 ? 184.089 174.309 123.634 1.00 235.65 492 LEU C CA 1
ATOM 7723 C C . LEU C 2 510 ? 184.123 173.003 122.847 1.00 236.70 492 LEU C C 1
ATOM 7724 O O . LEU C 2 510 ? 183.216 172.177 122.966 1.00 236.08 492 LEU C O 1
ATOM 7729 N N . LYS C 2 511 ? 185.167 172.796 122.048 1.00 250.72 493 LYS C N 1
ATOM 7730 C CA . LYS C 2 511 ? 185.238 171.603 121.216 1.00 250.93 493 LYS C CA 1
ATOM 7731 C C . LYS C 2 511 ? 185.644 170.356 121.989 1.00 250.93 493 LYS C C 1
ATOM 7732 O O . LYS C 2 511 ? 185.429 169.244 121.495 1.00 249.23 493 LYS C O 1
ATOM 7738 N N . ASP C 2 512 ? 186.219 170.505 123.178 1.00 255.90 494 ASP C N 1
ATOM 7739 C CA . ASP C 2 512 ? 186.772 169.372 123.912 1.00 255.02 494 ASP C CA 1
ATOM 7740 C C . ASP C 2 512 ? 186.364 169.431 125.380 1.00 254.17 494 ASP C C 1
ATOM 7741 O O . ASP C 2 512 ? 187.180 169.246 126.284 1.00 253.47 494 ASP C O 1
ATOM 7746 N N . ILE C 2 513 ? 185.086 169.690 125.634 1.00 241.32 495 ILE C N 1
ATOM 7747 C CA . ILE C 2 513 ? 184.544 169.709 126.986 1.00 240.55 495 ILE C CA 1
ATOM 7748 C C . ILE C 2 513 ? 183.357 168.760 127.042 1.00 241.06 495 ILE C C 1
ATOM 7749 O O . ILE C 2 513 ? 182.448 168.844 126.209 1.00 240.78 495 ILE C O 1
ATOM 7754 N N . ASP C 2 514 ? 183.370 167.856 128.017 1.00 242.97 496 ASP C N 1
ATOM 7755 C CA . ASP C 2 514 ? 182.286 166.901 128.171 1.00 242.89 496 ASP C CA 1
ATOM 7756 C C . ASP C 2 514 ? 181.030 167.596 128.690 1.00 243.29 496 ASP C C 1
ATOM 7757 O O . ASP C 2 514 ? 181.083 168.666 129.301 1.00 243.19 496 ASP C O 1
ATOM 7762 N N . TRP C 2 515 ? 179.886 166.973 128.430 1.00 227.06 497 TRP C N 1
ATOM 7763 C CA . TRP C 2 515 ? 178.607 167.522 128.856 1.00 225.13 497 TRP C CA 1
ATOM 7764 C C . TRP C 2 515 ? 177.768 166.473 129.576 1.00 223.09 497 TRP C C 1
ATOM 7765 O O . TRP C 2 515 ? 177.648 166.493 130.801 1.00 220.52 497 TRP C O 1
#

Nearest PDB structures (foldseek):
  8dk3-assembly1_A  TM=1.002E+00  e=1.368E-93  Pseudomonas aeruginosa PA14
  8dk3-assembly1_B  TM=9.620E-01  e=1.488E-80  Pseudomonas aeruginosa PA14
  8dk2-assembly1_D  TM=9.606E-01  e=2.337E-73  Pseudomonas aeruginosa PA14
  8dk1-assembly1_D  TM=7.585E-01  e=3.114E-61  Pseudomonas aeruginosa PA14
  8q72-assembly1_B  TM=8.440E-01  e=5.395E-57  Escherichia coli

Secondary structure (DSSP, 8-state):
---BEEEEEEEEEETTEEEEEEEE--TT-EEEE--SSSSHHHHHHHHHHTT-SS--TT-GGGTSS-----HHHHHHTB-SS---SSS-TTBS--SS-EEEEEEEEEETTEEEEEEEEEE--SS---TTS-EEEEEEE-SSS--HHHHHHHHHTS-HHHHHHHHHHSSSB--BSSHHHHHHHHHHHHT--TTHHHHHHHTTT----S-HHHHIIIIIS-----HHHHHHHHHT--HHHHHHHHHHHHHHHHHHHHHHHHTTSS--STTEEEEEEEEE---THHHHHHHHHHHHTT---THHHHHHHHHHHH-TTSHHHHHHH-GGGSEEEEEEEEESSS--EEEEESS-TT--HHHHHHHHHHHHHHHHHHHSGGGGSS--SB--EEEESTTSS--HHHHHHHHHHHHHHT--EEEE--TT--HHHHHH--EEEEEEEETTEEEEEEEEHHHHHH-/---BEEEEEEEEEETTEEEEEEEE--TT--EEE--TTSSHHHHHHHHHHTT-SS--TTTGGGTSS-----HHHHHHTB-S---SSSS-TTBS--SS-EEEEEEEEESSS-EEEEEEEEE--SS---GGG-EEEEEEE--SS--HHHHHHHHHHS-HHHHHTTTTTSSSB--BSSHHHHHHHHHHHHT--TTHHHHHHHTTS----S-HHHHIIIIISPP---HHHHHHHHHT--HHHHHHHHHHHHHHHHHHHHHHHHTTS-SSSSEEEEEEEEE---HHHHHHHHHHHHHHHH---HHHHHHHHHHHHH-TTSHHHHHHH-GGGGEEEEEEEEETTTTEEEEEESS-TT--HHHHHHHHHHHHHHHHHHHT--STT---SB-EEE-SS-SSS--HHHHHHHHHHHHHHT-EEEEEESS--HHHHHHH---EEEEEEETTEEEEEEE-B-/------HHHHHHHHHHHHHHH-S-B-HHHHHHHS--SSSTTTHHHHHHHHHHHT--EEEEEEEEEEEEETTEEEEEEEEEEE-B-TTTTTT---

Radius of gyration: 33.15 Å; Cα contacts (8 Å, |Δi|>4): 1579; chains: 3; bounding box: 73×97×96 Å

Foldseek 3Di:
DQAKDFFKKKWDQFALAHGIAMFTDDPQAEEEAEDPPFCLQSRVVLVLVQADPDAQGPQQVVLRDHGDDDRLCRNQHFDDDADDDDDRPRTDDFFWGKIKIKTKIDDDPFIKIWIKIWIAHGGDRDPVRTQIKIKIFGDDVDDPVVQVVQPVVDHPVSNVVCPVPHPRMDMDRDVVVVNVVVCVVQVFDDQLSVLQSSLARHQFWAFCLCVCLPHLDDFDWDLVVLVCVLVVVDCVLVVVLVVVLVVVVVLLVVLQVVQPPADDPPQKGKGKDKDFDADACPVVLVVVVVVVVVDPVPCVNSVVSVVLSVPVPDPRNCRPTTSSSGMAIWMFMFGNPDTDTPDTGGTGPPDDPAVSRLVSLSVSVSSSLCSANCVVNDHGRYAEHEYEQPPVPDDDVSVVSSVVSNVVSPHHYYYYHYVPDDPVSLVRGWWYKYWDDDDSHIHIDIDTDVVVVVD/DQAKDWFWKWWDQWALAHGTAIDTADQLAAEAAEAPPFCPQRRVVLVLVQADPDAAGPQQVVQRDHGDDDDLCGNQHFDDPDDDDDVPPRTRDFFKDKIKIKTKIDDPPWIKMWMKIWIAHTGDRDPVRIFIKIKIFTDPPDDPVVQVVQPVVDHVVSVCCVPVVDPGMDIDRDVVVVNVVVCVVQVFDDQLSVLLSSLARHLFKDFLLVCCVPHLDDFDWDLPVLVCVLVVVPCLVVVLVVVLVQVVVVLVVLQVLQVVAALDPFKGKHKDKDFDDDVLVVVLVVLVVCVVVVCPSVPVNSVSSVVLSPCCPDCNSVCVTTSSNRMGIWMFMWGDDPTDTDDTGGTCPPHDQLVSRLVSLLSSVSSSLCRQDVDPPDDRHYAEHEYEQPPVRDDDVSSVSSVVSSVSSPHHYYYYHHPDDVVVQVVSHFWYKYWGDDDSHIHIDIDGDD/DPDDDDDVVLVVVLLVVQVVVQFWDKPQVVCVVPPDLDPPPNVVVVVVLCVVLPFDWDAPDWDWHWDAHPVGDIDIDTHGTTIDHCVSCVPDDD

Solvent-accessible surface area: 50081 Å² total; per-residue (Å²): 108,88,30,8,35,19,27,8,17,18,4,53,30,1,6,32,2,76,33,96,38,108,3,85,31,43,82,50,12,1,0,19,15,3,64,46,27,10,17,24,41,19,21,16,7,3,26,9,8,3,15,4,75,121,31,94,14,10,15,8,6,14,20,20,72,98,33,48,74,83,43,28,24,17,2,15,3,65,81,39,59,8,71,71,60,163,136,99,98,55,36,53,30,104,16,167,15,22,0,0,4,3,5,11,10,81,91,111,82,37,68,3,32,8,0,0,1,4,17,3,122,37,121,52,79,58,80,108,60,8,89,77,1,11,0,8,1,77,21,112,107,11,56,4,115,73,2,18,65,61,30,119,90,49,20,54,183,17,0,116,94,15,82,158,120,30,148,12,4,87,16,50,72,57,49,179,43,1,24,48,84,2,68,105,87,4,118,15,24,102,60,3,16,36,1,12,6,60,16,15,0,39,21,28,11,94,25,14,27,103,37,19,35,94,24,23,13,71,98,133,40,2,42,151,103,1,40,120,39,6,85,80,178,78,85,141,6,49,70,58,0,86,105,9,14,52,93,15,73,120,87,16,86,64,6,30,63,66,14,96,204,8,58,18,85,94,34,79,24,6,98,10,78,34,138,120,54,117,72,80,33,32,153,72,14,88,86,16,36,145,114,41,115,98,94,190,64,67,149,54,26,30,38,60,14,77,76,12,36,128,98,48,219,78,147,27,6,59,18,12,4,7,4,31,54,24,3,78,7,31,21,4,22,1,34,112,154,54,119,76,91,70,39,53,54,93,6,13,110,30,6,29,15,7,68,11,6,31,35,0,35,7,34,8,16,2,6,1,17,19,13,5,12,29,63,66,82,74,143,23,45,11,2,17,10,12,30,16,35,10,24,23,36,1,14,99,66,10,4,29,109,14,12,35,11,14,149,103,35,46,18,76,12,18,11,10,6,26,71,76,41,18,101,23,1,64,147,77,15,148,16,4,4,47,1,96,132,184,60,82,83,8,59,30,78,43,73,59,21,132,41,54,69,154,189,139,98,41,4,50,14,32,13,11,11,2,54,27,2,8,27,2,77,28,117,26,98,6,76,28,40,101,70,5,2,7,19,6,3,60,45,24,7,20,27,41,25,20,20,7,0,26,12,6,0,18,4,70,126,32,82,11,5,18,9,4,8,24,23,76,87,54,46,64,76,47,40,29,14,0,16,4,61,71,38,56,10,66,57,80,116,133,87,103,47,36,58,32,107,22,161,22,19,1,0,2,2,2,6,10,81,97,109,81,47,68,3,34,7,0,1,0,5,19,4,109,34,128,48,72,54,80,101,54,13,90,80,1,8,0,7,1,86,37,107,158,24,69,4,136,69,4,20,57,57,26,124,88,47,31,74,212,30,0,131,78,21,85,164,117,41,162,9,4,77,15,46,75,60,52,177,44,0,33,55,83,2,92,92,76,9,125,10,18,105,59,1,22,45,2,11,6,85,16,16,2,54,26,42,5,100,30,4,29,101,24,4,50,114,35,18,15,73,95,150,35,4,42,143,110,0,33,110,52,6,82,79,178,114,142,10,55,70,71,1,74,110,20,16,54,95,22,68,120,46,10,98,75,9,31,66,42,6,89,173,16,58,18,60,119,34,86,9,12,99,18,70,27,124,133,73,118,87,116,29,31,143,69,17,77,108,17,65,142,101,56,113,89,69,263,222,28,76,112,52,38,39,33,74,18,72,96,5,32,111,123,44,202,83,134,27,18,58,22,20,8,5,6,44,45,34,2,54,7,27,10,6,18,11,43,83,170,65,109,94,83,76,43,53,40,83,5,4,95,29,8,29,15,5,79,7,8,14,24,1,31,6,9,10,7,4,1,1,39,21,11,12,13,68,77,68,75,47,153,55,47,14,7,15,10,11,30,16,26,4,10,20,49,1,23,129,57,10,4,27,73,6,12,36,3,13,165,65,36,59,32,23,13,16,14,11,4,23,56,63,52,18,107,14,8,22,125,90,3,110,6,2,3,13,2,23,109,125,74,83,91,8,26,28,14,22,10,37,14,141,120,68,100,49,50,70,85,121,46,27,31,119,65,2,52,57,31,3,79,123,60,60,124,100,4,11,0,12,77,0,1,83,100,52,89,30,85,42,18,8,30,4,0,13,27,2,2,32,9,0,52,61,30,45,31,142,19,85,90,129,58,100,42,158,18,113,40,90,45,140,114,127,127,172,51,39,3,55,0,1,102,2,34,0,36,51,108,49,4,120,122,64,134,127

Organism: Pseudomonas aeruginosa (strain UCBPP-PA14) (NCBI:txid208963)

InterPro domains:
  IPR021804 Protein of unknown function DUF3375 [PF11855] (54-524)